Protein AF-0000000073274355 (afdb_homodimer)

Foldseek 3Di:
DDPPPPDCPPVVPVCVVVVVVPPPDPPDPLVCFFAVVKFKWKWKKKKWKWKWFADLPPPDPRHGHTDTAWTFIKIKMKIKMWTGARVQWKIWIWMKMWMATPDTDHQQPPPLQAAAPAQAPLRHPSPYGHIDMAIQGTWMKTDDVQKIKIFAWDADDFQWFFGFDDDPHTKTFHWMKMKGWDDPDLQWIKIKMKIKTAWIGGPRHHDIDGAAFQVSPHGFRIKMKIKMKIGRVQQWIKIWMWMAGHQWKIKIKIKIWGWDDDDPWIKIKMKMKIKMATPDDDQDSRRFADPIWIKIKIKIWTDDVFKTKIKMKMFTAGEGLNQWDFSDRHDDPRGGHTDDPDDDPQQAPQTGHGKMKMKIKMKGQCVVVVQHQKIKMKMKMKMWQGAAYNPPVFDRVDIKIKMKIKIKIKGADCDDQQGRKIKMKMWMWIAGPDSAAQCDRRNNRGHHTMTMIMIMIMGMGIDD/DPPPPPDPPPVVPVCVVVVVVPPPDPPDPLVCFFAVVKFKWKWKKKKWKWKWFADLPPPDPRHGHTDTAWTFIKIKMKIKIWTGARVQWKIWIWMKMWMATPDTDHQQPPPLQAAGPAQAPLRHPSPYGHIDMAIQGTWMKTDDVQKIKIFAWDADDFQWFFGFDDDPHTKTFHWMKMKGWDDPDLQWIKIKMKIKTAWIGGPRHHDIDGAAFQVSPHGFRIKMKIKMKIGRVQQWIKIWMWMAGHQWKIKIKIKIWGWDDDDPWTKIKMKMKIKMATPDDDQDSRRFADPIWIKIKIKIWTDDDFKTKIKMKMFTAGEGLNQWDFSDRHDDDRGGHTDDPDDQPQQAPQTGHGKMKMKIKMKGQCVVVVQHQKIKMKMKMKMWQGAAYNPPVFDRPDIKIKMKIKIKIKGADCDDQQGRKMKMKMWMWIAGPDSAAQCDRRNNRGHHTMTMIMIMIMTMGIDD

InterPro domains:
  IPR005318 Outer membrane porin, bacterial [PF03573] (32-428)
  IPR005318 Outer membrane porin, bacterial [PTHR34596] (4-464)
  IPR023614 Porin domain superfamily [G3DSA:2.40.160.10] (5-464)
  IPR058075 Chitoporin [NF047822] (11-464)

Organism: Proteus mirabilis (strain HI4320) (NCBI:txid529507)

Sequence (928 aa):
MVMQHAKPGRVALAVMGALLVTALPAKMSYAEGFIDDSTLTGGIYYWQRDRDRKELTPNSPDYGKYKANLHHSTFNANLDFSSGYLGDFFGIDLAAFGAVELNNSGPAAPNEIGFSDAKSRWDEKWTGDRSGVSIYKAAAKFKLGHFWAQGGYIQPKGQTLLRPHWSFLPGTYRGAEAGAVFDFDKNGELSFSYMWTDEYKAPWYRNMYNFRKADLETNISYLHSFGAKYDFKNSLVLEAAFGQADGYIDQYFGKVSYDFPIANNTLKTSYQFYGAKDKVTGGGINDVYDGLAWLQAFTLGYTYNVFDFKVEGTWVKAEGNQGYFLQRMTPGWATSNGRLDIWWDGRSDFNANGEKALYAGVMYDLKNWDLPGWAIGTSYVYAWDAKPSSNPIYDQSKRIRESAWNADIMYTVQEGRAKGTLFKLHYTRYDNHSDIPSYEGGFGNIFQDEKDVKFNVIMPFTIFMVMQHAKPGRVALAVMGALLVTALPAKMSYAEGFIDDSTLTGGIYYWQRDRDRKELTPNSPDYGKYKANLHHSTFNANLDFSSGYLGDFFGIDLAAFGAVELNNSGPAAPNEIGFSDAKSRWDEKWTGDRSGVSIYKAAAKFKLGHFWAQGGYIQPKGQTLLRPHWSFLPGTYRGAEAGAVFDFDKNGELSFSYMWTDEYKAPWYRNMYNFRKADLETNISYLHSFGAKYDFKNSLVLEAAFGQADGYIDQYFGKVSYDFPIANNTLKTSYQFYGAKDKVTGGGINDVYDGLAWLQAFTLGYTYNVFDFKVEGTWVKAEGNQGYFLQRMTPGWATSNGRLDIWWDGRSDFNANGEKALYAGVMYDLKNWDLPGWAIGTSYVYAWDAKPSSNPIYDQSKRIRESAWNADIMYTVQEGRAKGTLFKLHYTRYDNHSDIPSYEGGFGNIFQDEKDVKFNVIMPFTIF

Secondary structure (DSSP, 8-state):
-------GGGHHHHHHHHHHHHTS-TT-TTHHHHHHT-EEEEEEEEEEEEEEEE---TT-TTTTSEEEEEEEEEEEEEEEEE---BTTTEEEEEEEEEEEEEEEESS----SSSEESSSSGGG-----EE-EEEEEEEEEEEEETTEEEEEEEE---SSSSB---BSSSB-EEEEEEEEEEEE-GGG-EEEEEEEEEEEEE-TT-SS-B-EE-TTS-SEE--EEEEEEEEE-SSSEEEEEEEEEETTSEEEEEEEEEEEEEETTEEEEEEEEEEEEEE---SSSTT---SS-EEEEEEEEEEEETTEEEEEEEEEEE--SSS-B--SSSS-STTS--B-------SSS---BBT-EEEEEEEEEEGGGGT-TTEEEEEEEEEEEEEB--S-TTS-TT--EEEEEEEEEEEEE--SSTTTT-EEEEEEEEEE--S-PPTT-TT-TT----EEEEEEEEEEEEE--/-------GGGHHHHHHHHHHHHTS-TT-TTHHHHHHT-EEEEEEEEEEEEEEEE---TT-TTTTSEEEEEEEEEEEEEEEEE---BTTTEEEEEEEEEEEEEEEESS----SSSEESSSSGGG-----EE-EEEEEEEEEEEEETTEEEEEEEE---SSSSB---BSSSB-EEEEEEEEEEEE-GGG-EEEEEEEEEEEEE-TT-SS-EEEE-TTS-SEE--EEEEEEEEE-SSSEEEEEEEEEETTSEEEEEEEEEEEEEETTEEEEEEEEEEEEEE---SSSTT---SS-EEEEEEEEEEEETTEEEEEEEEEEE--SSS-B--SSSS-STTS--B-------SSS---BBT-EEEEEEEEEEGGGGT-TTEEEEEEEEEEEEEB--S-TTS-TT--EEEEEEEEEEEEE--SSTTTT-EEEEEEEEEE--S-PPTT-TT-TT----EEEEEEEEEEEEE--

Radius of gyration: 32.31 Å; Cα contacts (8 Å, |Δi|>4): 2738; chains: 2; bounding box: 66×89×89 Å

Structure (mmCIF, N/CA/C/O backbone):
data_AF-0000000073274355-model_v1
#
loop_
_entity.id
_entity.type
_entity.pdbx_description
1 polymer 'Exported protein'
#
loop_
_atom_site.group_PDB
_atom_site.id
_atom_site.type_symbol
_atom_site.label_atom_id
_atom_site.label_alt_id
_atom_site.label_comp_id
_atom_site.label_asym_id
_atom_site.label_entity_id
_atom_site.label_seq_id
_atom_site.pdbx_PDB_ins_code
_atom_site.Cartn_x
_atom_site.Cartn_y
_atom_site.Cartn_z
_atom_site.occupancy
_atom_site.B_iso_or_equiv
_atom_site.auth_seq_id
_atom_site.auth_comp_id
_atom_site.auth_asym_id
_atom_site.auth_atom_id
_atom_site.pdbx_PDB_model_num
ATOM 1 N N . MET A 1 1 ? 2.23 25.391 -35.656 1 20.31 1 MET A N 1
ATOM 2 C CA . MET A 1 1 ? 0.873 24.953 -35.969 1 20.31 1 MET A CA 1
ATOM 3 C C . MET A 1 1 ? 0.683 23.469 -35.625 1 20.31 1 MET A C 1
ATOM 5 O O . MET A 1 1 ? 1.024 22.594 -36.438 1 20.31 1 MET A O 1
ATOM 9 N N . VAL A 1 2 ? 0.948 23.047 -34.438 1 23.66 2 VAL A N 1
ATOM 10 C CA . VAL A 1 2 ? 1.473 21.766 -33.969 1 23.66 2 VAL A CA 1
ATOM 11 C C . VAL A 1 2 ? 0.343 20.75 -33.875 1 23.66 2 VAL A C 1
ATOM 13 O O . VAL A 1 2 ? -0.639 20.953 -33.156 1 23.66 2 VAL A O 1
ATOM 16 N N . MET A 1 3 ? 0.069 20.062 -35 1 24.56 3 MET A N 1
ATOM 17 C CA . MET A 1 3 ? -1.026 19.125 -35.219 1 24.56 3 MET A CA 1
ATOM 18 C C . MET A 1 3 ? -1.032 18.031 -34.156 1 24.56 3 MET A C 1
ATOM 20 O O . MET A 1 3 ? -0.057 17.297 -34.031 1 24.56 3 MET A O 1
ATOM 24 N N . GLN A 1 4 ? -1.611 18.375 -32.969 1 24.7 4 GLN A N 1
ATOM 25 C CA . GLN A 1 4 ? -1.713 17.578 -31.766 1 24.7 4 GLN A CA 1
ATOM 26 C C . GLN A 1 4 ? -2.494 16.297 -32 1 24.7 4 GLN A C 1
ATOM 28 O O . GLN A 1 4 ? -3.668 16.328 -32.375 1 24.7 4 GLN A O 1
ATOM 33 N N . HIS A 1 5 ? -1.761 15.281 -32.5 1 25.98 5 HIS A N 1
ATOM 34 C CA . HIS A 1 5 ? -2.311 13.984 -32.906 1 25.98 5 HIS A CA 1
ATOM 35 C C . HIS A 1 5 ? -3.055 13.328 -31.734 1 25.98 5 HIS A C 1
ATOM 37 O O . HIS A 1 5 ? -2.502 13.188 -30.641 1 25.98 5 HIS A O 1
ATOM 43 N N . ALA A 1 6 ? -4.355 13.586 -31.672 1 28.5 6 ALA A N 1
ATOM 44 C CA . ALA A 1 6 ? -5.355 12.977 -30.812 1 28.5 6 ALA A CA 1
ATOM 45 C C . ALA A 1 6 ? -5.176 11.461 -30.75 1 28.5 6 ALA A C 1
ATOM 47 O O . ALA A 1 6 ? -5.219 10.781 -31.781 1 28.5 6 ALA A O 1
ATOM 48 N N . LYS A 1 7 ? -4.559 11.039 -29.578 1 30.45 7 LYS A N 1
ATOM 49 C CA . LYS A 1 7 ? -4.125 9.648 -29.438 1 30.45 7 LYS A CA 1
ATOM 50 C C . LYS A 1 7 ? -5.312 8.695 -29.453 1 30.45 7 LYS A C 1
ATOM 52 O O . LYS A 1 7 ? -6.289 8.891 -28.734 1 30.45 7 LYS A O 1
ATOM 57 N N . PRO A 1 8 ? -5.586 7.73 -30.391 1 31.3 8 PRO A N 1
ATOM 58 C CA . PRO A 1 8 ? -6.668 6.805 -30.734 1 31.3 8 PRO A CA 1
ATOM 59 C C . PRO A 1 8 ? -7.016 5.855 -29.594 1 31.3 8 PRO A C 1
ATOM 61 O O . PRO A 1 8 ? -7.836 4.949 -29.766 1 31.3 8 PRO A O 1
ATOM 64 N N . GLY A 1 9 ? -6.504 6.055 -28.391 1 26.81 9 GLY A N 1
ATOM 65 C CA . GLY A 1 9 ? -6.566 4.902 -27.5 1 26.81 9 GLY A CA 1
ATOM 66 C C . GLY A 1 9 ? -7.941 4.688 -26.891 1 26.81 9 GLY A C 1
ATOM 67 O O . GLY A 1 9 ? -8.195 3.65 -26.281 1 26.81 9 GLY A O 1
ATOM 68 N N . ARG A 1 10 ? -8.781 5.645 -26.578 1 34.16 10 ARG A N 1
ATOM 69 C CA . ARG A 1 10 ? -10.039 5.469 -25.859 1 34.16 10 ARG A CA 1
ATOM 70 C C . ARG A 1 10 ? -11.055 4.723 -26.719 1 34.16 10 ARG A C 1
ATOM 72 O O . ARG A 1 10 ? -12.016 4.148 -26.188 1 34.16 10 ARG A O 1
ATOM 79 N N . VAL A 1 11 ? -11.039 4.969 -28.016 1 31.19 11 VAL A N 1
ATOM 80 C CA . VAL A 1 11 ? -12.062 4.477 -28.938 1 31.19 11 VAL A CA 1
ATOM 81 C C . VAL A 1 11 ? -11.93 2.963 -29.0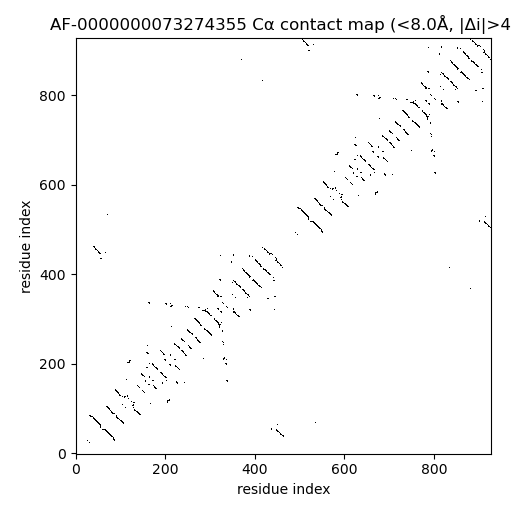94 1 31.19 11 VAL A C 1
ATOM 83 O O . VAL A 1 11 ? -12.875 2.293 -29.516 1 31.19 11 VAL A O 1
ATOM 86 N N . ALA A 1 12 ? -10.812 2.412 -28.688 1 30.81 12 ALA A N 1
ATOM 87 C CA . ALA A 1 12 ? -10.617 1.012 -29.062 1 30.81 12 ALA A CA 1
ATOM 88 C C . ALA A 1 12 ? -11.398 0.089 -28.125 1 30.81 12 ALA A C 1
ATOM 90 O O . ALA A 1 12 ? -11.867 -0.975 -28.547 1 30.81 12 ALA A O 1
ATOM 91 N N . LEU A 1 13 ? -11.594 0.541 -26.828 1 32.38 13 LEU A N 1
ATOM 92 C CA . LEU A 1 13 ? -12.203 -0.41 -25.922 1 32.38 13 LEU A CA 1
ATOM 93 C C . LEU A 1 13 ? -13.695 -0.562 -26.203 1 32.38 13 LEU A C 1
ATOM 95 O O . LEU A 1 13 ? -14.234 -1.667 -26.125 1 32.38 13 LEU A O 1
ATOM 99 N N . ALA A 1 14 ? -14.477 0.504 -26.391 1 35.72 14 ALA A N 1
ATOM 100 C CA . ALA A 1 14 ? -15.891 0.441 -26.75 1 35.72 14 ALA A CA 1
ATOM 101 C C . ALA A 1 14 ? -16.078 -0.24 -28.094 1 35.72 14 ALA A C 1
ATOM 103 O O . ALA A 1 14 ? -17.141 -0.807 -28.375 1 35.72 14 ALA A O 1
ATOM 104 N N . VAL A 1 15 ? -15.07 -0.179 -28.969 1 34.38 15 VAL A N 1
ATOM 105 C CA . VAL A 1 15 ? -15.156 -0.69 -30.328 1 34.38 15 VAL A CA 1
ATOM 106 C C . VAL A 1 15 ? -15.039 -2.213 -30.312 1 34.38 15 VAL A C 1
ATOM 108 O O . VAL A 1 15 ? -15.664 -2.895 -31.125 1 34.38 15 VAL A O 1
ATOM 111 N N . MET A 1 16 ? -14.258 -2.779 -29.375 1 33.72 16 MET A N 1
ATOM 112 C CA . MET A 1 16 ? -14.133 -4.227 -29.5 1 33.72 16 MET A CA 1
ATOM 113 C C . MET A 1 16 ? -15.445 -4.918 -29.125 1 33.72 16 MET A C 1
ATOM 115 O O . MET A 1 16 ? -15.797 -5.938 -29.734 1 33.72 16 MET A O 1
ATOM 119 N N . GLY A 1 17 ? -16.172 -4.523 -28.141 1 35.41 17 GLY A N 1
ATOM 120 C CA . GLY A 1 17 ? -17.484 -5.105 -27.875 1 35.41 17 GLY A CA 1
ATOM 121 C C . GLY A 1 17 ? -18.469 -4.895 -29.016 1 35.41 17 GLY A C 1
ATOM 122 O O . GLY A 1 17 ? -19.219 -5.805 -29.375 1 35.41 17 GLY A O 1
ATOM 123 N N . ALA A 1 18 ? -18.547 -3.658 -29.438 1 39.53 18 ALA A N 1
ATOM 124 C CA . ALA A 1 18 ? -19.484 -3.332 -30.516 1 39.53 18 ALA A CA 1
ATOM 125 C C . ALA A 1 18 ? -19.062 -4.008 -31.812 1 39.53 18 ALA A C 1
ATOM 127 O O . ALA A 1 18 ? -19.922 -4.32 -32.656 1 39.53 18 ALA A O 1
ATOM 128 N N . LEU A 1 19 ? -17.781 -4.168 -31.984 1 35.56 19 LEU A N 1
ATOM 129 C CA . LEU A 1 19 ? -17.375 -4.738 -33.25 1 35.56 19 LEU A CA 1
ATOM 130 C C . LEU A 1 19 ? -17.797 -6.203 -33.375 1 35.56 19 LEU A C 1
ATOM 132 O O . LEU A 1 19 ? -18.172 -6.676 -34.438 1 35.56 19 LEU A O 1
ATOM 136 N N . LEU A 1 20 ? -17.5 -6.914 -32.219 1 38.25 20 LEU A N 1
ATOM 137 C CA . LEU A 1 20 ? -17.828 -8.328 -32.406 1 38.25 20 LEU A CA 1
ATOM 138 C C . LEU A 1 20 ? -19.328 -8.531 -32.531 1 38.25 20 LEU A C 1
ATOM 140 O O . LEU A 1 20 ? -19.781 -9.477 -33.219 1 38.25 20 LEU A O 1
ATOM 144 N N . VAL A 1 21 ? -20.125 -7.707 -31.828 1 39.5 21 VAL A N 1
ATOM 145 C CA . VAL A 1 21 ? -21.547 -7.961 -31.938 1 39.5 21 VAL A CA 1
ATOM 146 C C . VAL A 1 21 ? -22.031 -7.613 -33.344 1 39.5 21 VAL A C 1
ATOM 148 O O . VAL A 1 21 ? -22.938 -8.258 -33.875 1 39.5 21 VAL A O 1
ATOM 151 N N . THR A 1 22 ? -21.562 -6.52 -33.844 1 37.38 22 THR A N 1
ATOM 152 C CA . THR A 1 22 ? -22.25 -6.098 -35.062 1 37.38 22 THR A CA 1
ATOM 153 C C . THR A 1 22 ? -21.844 -6.973 -36.25 1 37.38 22 THR A C 1
ATOM 155 O O . THR A 1 22 ? -22.422 -6.875 -37.312 1 37.38 22 THR A O 1
ATOM 158 N N . ALA A 1 23 ? -20.625 -7.5 -36.219 1 36.88 23 ALA A N 1
ATOM 159 C CA . ALA A 1 23 ? -20.266 -8.141 -37.5 1 36.88 23 ALA A CA 1
ATOM 160 C C . ALA A 1 23 ? -21.016 -9.461 -37.656 1 36.88 23 ALA A C 1
ATOM 162 O O . ALA A 1 23 ? -20.812 -10.172 -38.656 1 36.88 23 ALA A O 1
ATOM 163 N N . LEU A 1 24 ? -21.469 -10.078 -36.531 1 38.12 24 LEU A N 1
ATOM 164 C CA . LEU A 1 24 ? -22.094 -11.344 -36.906 1 38.12 24 LEU A CA 1
ATOM 165 C C . LEU A 1 24 ? -23.438 -11.109 -37.594 1 38.12 24 LEU A C 1
ATOM 167 O O . LEU A 1 24 ? -24.234 -10.281 -37.125 1 38.12 24 LEU A O 1
ATOM 171 N N . PRO A 1 25 ? -23.688 -11.5 -38.844 1 39.41 25 PRO A N 1
ATOM 172 C CA . PRO A 1 25 ? -25.016 -11.406 -39.469 1 39.41 25 PRO A CA 1
ATOM 173 C C . PRO A 1 25 ? -26.125 -11.977 -38.594 1 39.41 25 PRO A C 1
ATOM 175 O O . PRO A 1 25 ? -25.922 -12.977 -37.906 1 39.41 25 PRO A O 1
ATOM 178 N N . ALA A 1 26 ? -27.141 -11.266 -38.188 1 37.06 26 ALA A N 1
ATOM 179 C CA . ALA A 1 26 ? -28.359 -11.523 -37.438 1 37.06 26 ALA A CA 1
ATOM 180 C C . ALA A 1 26 ? -29 -12.844 -37.875 1 37.06 26 ALA A C 1
ATOM 182 O O . ALA A 1 26 ? -29.922 -13.344 -37.219 1 37.06 26 ALA A O 1
ATOM 183 N N . LYS A 1 27 ? -29.109 -13.117 -39.094 1 38.44 27 LYS A N 1
ATOM 184 C CA . LYS A 1 27 ? -30.156 -14.055 -39.5 1 38.44 27 LYS A CA 1
ATOM 185 C C . LYS A 1 27 ? -29.828 -15.477 -39.094 1 38.44 27 LYS A C 1
ATOM 187 O O . LYS A 1 27 ? -30.438 -16.438 -39.562 1 38.44 27 LYS A O 1
ATOM 192 N N . MET A 1 28 ? -28.641 -15.766 -38.656 1 39.41 28 MET A N 1
ATOM 193 C CA . MET A 1 28 ? -28.547 -17.203 -38.469 1 39.41 28 MET A CA 1
ATOM 194 C C . MET A 1 28 ? -29.203 -17.641 -37.156 1 39.41 28 MET A C 1
ATOM 196 O O . MET A 1 28 ? -28.922 -17.094 -36.094 1 39.41 28 MET A O 1
ATOM 200 N N . SER A 1 29 ? -30.359 -18.297 -37.062 1 45.47 29 SER A N 1
ATOM 201 C CA . SER A 1 29 ? -31.047 -19.031 -36 1 45.47 29 SER A CA 1
ATOM 202 C C . SER A 1 29 ? -30.047 -19.578 -34.969 1 45.47 29 SER A C 1
ATOM 204 O O . SER A 1 29 ? -30.391 -19.75 -33.812 1 45.47 29 SER A O 1
ATOM 206 N N . TYR A 1 30 ? -28.953 -20 -35.375 1 48.12 30 TYR A N 1
ATOM 207 C CA . TYR A 1 30 ? -27.984 -20.672 -34.5 1 48.12 30 TYR A CA 1
ATOM 208 C C . TYR A 1 30 ? -27.328 -19.703 -33.531 1 48.12 30 TYR A C 1
ATOM 210 O O . TYR A 1 30 ? -26.562 -20.109 -32.656 1 48.12 30 TYR A O 1
ATOM 218 N N . ALA A 1 31 ? -27.609 -18.422 -33.656 1 58.88 31 ALA A N 1
ATOM 219 C CA . ALA A 1 31 ? -27.016 -17.359 -32.875 1 58.88 31 ALA A CA 1
ATOM 220 C C . ALA A 1 31 ? -27.562 -17.344 -31.453 1 58.88 31 ALA A C 1
ATOM 222 O O . ALA A 1 31 ? -26.969 -16.75 -30.547 1 58.88 31 ALA A O 1
ATOM 223 N N . GLU A 1 32 ? -28.688 -18.078 -31.219 1 61.94 32 GLU A N 1
ATOM 224 C CA . GLU A 1 32 ? -29.359 -17.953 -29.922 1 61.94 32 GLU A CA 1
ATOM 225 C C . GLU A 1 32 ? -28.484 -18.5 -28.797 1 61.94 32 GLU A C 1
ATOM 227 O O . GLU A 1 32 ? -28.375 -17.891 -27.734 1 61.94 32 GLU A O 1
ATOM 232 N N . GLY A 1 33 ? -27.656 -19.438 -28.969 1 78.44 33 GLY A N 1
ATOM 233 C CA . GLY A 1 33 ? -26.844 -20 -27.906 1 78.44 33 GLY A CA 1
ATOM 234 C C . GLY A 1 33 ? -25.453 -19.391 -27.828 1 78.44 33 GLY A C 1
ATOM 235 O O . GLY A 1 33 ? -24.922 -19.188 -26.734 1 78.44 33 GLY A O 1
ATOM 236 N N . PHE A 1 34 ? -25.031 -18.844 -28.812 1 86.12 34 PHE A N 1
ATOM 237 C CA . PHE A 1 34 ? -23.672 -18.328 -28.906 1 86.12 34 PHE A CA 1
ATOM 238 C C . PHE A 1 34 ? -23.562 -16.984 -28.203 1 86.12 34 PHE A C 1
ATOM 240 O O . PHE A 1 34 ? -22.625 -16.766 -27.422 1 86.12 34 PHE A O 1
ATOM 247 N N . ILE A 1 35 ? -24.453 -16.062 -28.359 1 86.62 35 ILE A N 1
ATOM 248 C CA . ILE A 1 35 ? -24.406 -14.742 -27.75 1 86.62 35 ILE A CA 1
ATOM 249 C C . ILE A 1 35 ? -25.219 -14.742 -26.453 1 86.62 35 ILE A C 1
ATOM 251 O O . ILE A 1 35 ? -24.781 -14.195 -25.438 1 86.62 35 ILE A O 1
ATOM 255 N N . ASP A 1 36 ? -26.328 -15.438 -26.438 1 88.56 36 ASP A N 1
ATOM 256 C CA . ASP A 1 36 ? -27.234 -15.406 -25.297 1 88.56 36 ASP A CA 1
ATOM 257 C C . ASP A 1 36 ? -26.578 -16.031 -24.062 1 88.56 36 ASP A C 1
ATOM 259 O O . ASP A 1 36 ? -26.875 -15.633 -22.938 1 88.56 36 ASP A O 1
ATOM 263 N N . ASP A 1 37 ? -25.734 -16.969 -24.297 1 92.38 37 ASP A N 1
ATOM 264 C CA . ASP A 1 37 ? -25.094 -17.656 -23.188 1 92.38 37 ASP A CA 1
ATOM 265 C C . ASP A 1 37 ? -23.703 -17.109 -22.922 1 92.38 37 ASP A C 1
ATOM 267 O O . ASP A 1 37 ? -22.922 -17.688 -22.156 1 92.38 37 ASP A O 1
ATOM 271 N N . SER A 1 38 ? -23.375 -16.031 -23.516 1 93.94 38 SER A N 1
ATOM 272 C CA . SER A 1 38 ? -22.047 -15.43 -23.359 1 93.94 38 SER A CA 1
ATOM 273 C C . SER A 1 38 ? -21.922 -14.734 -22.016 1 93.94 38 SER A C 1
ATOM 275 O O . SER A 1 38 ? -22.922 -14.414 -21.375 1 93.94 38 SER A O 1
ATOM 277 N N . THR A 1 39 ? -20.703 -14.648 -21.531 1 95.94 39 THR A N 1
ATOM 278 C CA . THR A 1 39 ? -20.406 -13.93 -20.297 1 95.94 39 THR A CA 1
ATOM 279 C C . THR A 1 39 ? -19.266 -12.938 -20.516 1 95.94 39 THR A C 1
ATOM 281 O O . THR A 1 39 ? -18.359 -13.195 -21.297 1 95.94 39 THR A O 1
ATOM 284 N N . LEU A 1 40 ? -19.391 -11.773 -19.953 1 96.44 40 LEU A N 1
ATOM 285 C CA . LEU A 1 40 ? -18.328 -10.766 -19.875 1 96.44 40 LEU A CA 1
ATOM 286 C C . LEU A 1 40 ? -18.016 -10.414 -18.422 1 96.44 40 LEU A C 1
ATOM 288 O O . LEU A 1 40 ? -18.859 -9.852 -17.719 1 96.44 40 LEU A O 1
ATOM 292 N N . THR A 1 41 ? -16.875 -10.812 -18 1 96.62 41 THR A N 1
ATOM 293 C CA . THR A 1 41 ? -16.422 -10.562 -16.641 1 96.62 41 THR A CA 1
ATOM 294 C C . THR A 1 41 ? -15.133 -9.75 -16.641 1 96.62 41 THR A C 1
ATOM 296 O O . THR A 1 41 ? -14.508 -9.57 -17.688 1 96.62 41 THR A O 1
ATOM 299 N N . GLY A 1 42 ? -14.805 -9.211 -15.492 1 96.81 42 GLY A N 1
ATOM 300 C CA . GLY A 1 42 ? -13.555 -8.477 -15.344 1 96.81 42 GLY A CA 1
ATOM 301 C C . GLY A 1 42 ? -13.164 -8.266 -13.898 1 96.81 42 GLY A C 1
ATOM 302 O O . GLY A 1 42 ? -13.773 -8.836 -12.992 1 96.81 42 GLY A O 1
ATOM 303 N N . GLY A 1 43 ? -12.07 -7.59 -13.812 1 97.12 43 GLY A N 1
ATOM 304 C CA . GLY A 1 43 ? -11.57 -7.242 -12.492 1 97.12 43 GLY A CA 1
ATOM 305 C C . GLY A 1 43 ? -10.711 -5.992 -12.484 1 97.12 43 GLY A C 1
ATOM 306 O O . GLY A 1 43 ? -10.148 -5.617 -13.516 1 97.12 43 GLY A O 1
ATOM 307 N N . ILE A 1 44 ? -10.734 -5.305 -11.383 1 97.75 44 ILE A N 1
ATOM 308 C CA . ILE A 1 44 ? -9.812 -4.215 -11.078 1 97.75 44 ILE A CA 1
ATOM 309 C C . ILE A 1 44 ? -8.867 -4.629 -9.953 1 97.75 44 ILE A C 1
ATOM 311 O O . ILE A 1 44 ? -9.297 -5.223 -8.961 1 97.75 44 ILE A O 1
ATOM 315 N N . TYR A 1 45 ? -7.602 -4.312 -10.227 1 98.06 45 TYR A N 1
ATOM 316 C CA . TYR A 1 45 ? -6.578 -4.754 -9.289 1 98.06 45 TYR A CA 1
ATOM 317 C C . TYR A 1 45 ? -5.637 -3.611 -8.93 1 98.06 45 TYR A C 1
ATOM 319 O O . TYR A 1 45 ? -5.371 -2.734 -9.758 1 98.06 45 TYR A O 1
ATOM 327 N N . TYR A 1 46 ? -5.16 -3.633 -7.758 1 98.06 46 TYR A N 1
ATOM 328 C CA . TYR A 1 46 ? -4.121 -2.717 -7.301 1 98.06 46 TYR A CA 1
ATOM 329 C C . TYR A 1 46 ? -3.051 -3.457 -6.508 1 98.06 46 TYR A C 1
ATOM 331 O O . TYR A 1 46 ? -3.365 -4.309 -5.672 1 98.06 46 TYR A O 1
ATOM 339 N N . TRP A 1 47 ? -1.824 -3.184 -6.812 1 97.44 47 TRP A N 1
ATOM 340 C CA . TRP A 1 47 ? -0.684 -3.777 -6.125 1 97.44 47 TRP A CA 1
ATOM 341 C C . TRP A 1 47 ? 0.323 -2.707 -5.715 1 97.44 47 TRP A C 1
ATOM 343 O O . TRP A 1 47 ? 0.856 -1.99 -6.566 1 97.44 47 TRP A O 1
ATOM 353 N N . GLN A 1 48 ? 0.587 -2.592 -4.441 1 96.5 48 GLN A N 1
ATOM 354 C CA . GLN A 1 48 ? 1.681 -1.778 -3.922 1 96.5 48 GLN A CA 1
ATOM 355 C C . GLN A 1 48 ? 2.656 -2.625 -3.109 1 96.5 48 GLN A C 1
ATOM 357 O O . GLN A 1 48 ? 2.252 -3.332 -2.186 1 96.5 48 GLN A O 1
ATOM 362 N N . ARG A 1 49 ? 3.912 -2.557 -3.473 1 95.06 49 ARG A N 1
ATOM 363 C CA . ARG A 1 49 ? 4.902 -3.43 -2.852 1 95.06 49 ARG A CA 1
ATOM 364 C C . ARG A 1 49 ? 6.145 -2.643 -2.438 1 95.06 49 ARG A C 1
ATOM 366 O O . ARG A 1 49 ? 6.598 -1.762 -3.17 1 95.06 49 ARG A O 1
ATOM 373 N N . ASP A 1 50 ? 6.652 -2.938 -1.241 1 92.75 50 ASP A N 1
ATOM 374 C CA . ASP A 1 50 ? 7.938 -2.477 -0.729 1 92.75 50 ASP A CA 1
ATOM 375 C C . ASP A 1 50 ? 8.82 -3.654 -0.32 1 92.75 50 ASP A C 1
ATOM 377 O O . ASP A 1 50 ? 8.625 -4.242 0.747 1 92.75 50 ASP A O 1
ATOM 381 N N . ARG A 1 51 ? 9.734 -3.896 -1.15 1 94.62 51 ARG A N 1
ATOM 382 C CA . ARG A 1 51 ? 10.664 -4.98 -0.846 1 94.62 51 ARG A CA 1
ATOM 383 C C . ARG A 1 51 ? 12.086 -4.445 -0.658 1 94.62 51 ARG A C 1
ATOM 385 O O . ARG A 1 51 ? 12.641 -3.822 -1.562 1 94.62 51 ARG A O 1
ATOM 392 N N . ASP A 1 52 ? 12.648 -4.738 0.465 1 92.88 52 ASP A N 1
ATOM 393 C CA . ASP A 1 52 ? 14.047 -4.438 0.761 1 92.88 52 ASP A CA 1
ATOM 394 C C . ASP A 1 52 ? 14.867 -5.715 0.881 1 92.88 52 ASP A C 1
ATOM 396 O O . ASP A 1 52 ? 14.375 -6.738 1.359 1 92.88 52 ASP A O 1
ATOM 400 N N . ARG A 1 53 ? 16.047 -5.66 0.43 1 95 53 ARG A N 1
ATOM 401 C CA . ARG A 1 53 ? 16.953 -6.797 0.518 1 95 53 ARG A CA 1
ATOM 402 C C . ARG A 1 53 ? 18.266 -6.391 1.16 1 95 53 ARG A C 1
ATOM 404 O O . ARG A 1 53 ? 18.797 -5.316 0.874 1 95 53 ARG A O 1
ATOM 411 N N . LYS A 1 54 ? 18.734 -7.258 2.012 1 94.94 54 LYS A N 1
ATOM 412 C CA . LYS A 1 54 ? 20 -7 2.682 1 94.94 54 LYS A CA 1
ATOM 413 C C . LYS A 1 54 ? 21.172 -7.133 1.711 1 94.94 54 LYS A C 1
ATOM 415 O O . LYS A 1 54 ? 21.234 -8.078 0.923 1 94.94 54 LYS A O 1
ATOM 420 N N . GLU A 1 55 ? 22.109 -6.145 1.798 1 94.31 55 GLU A N 1
ATOM 421 C CA . GLU A 1 55 ? 23.312 -6.148 0.968 1 94.31 55 GLU A CA 1
ATOM 422 C C . GLU A 1 55 ? 24.469 -6.832 1.683 1 94.31 55 GLU A C 1
ATOM 424 O O . GLU A 1 55 ? 24.953 -6.34 2.705 1 94.31 55 GLU A O 1
ATOM 429 N N . LEU A 1 56 ? 24.891 -7.961 1.072 1 96.38 56 LEU A N 1
ATOM 430 C CA . LEU A 1 56 ? 26.016 -8.641 1.712 1 96.38 56 LEU A CA 1
ATOM 431 C C . LEU A 1 56 ? 27.125 -8.906 0.71 1 96.38 56 LEU A C 1
ATOM 433 O O . LEU A 1 56 ? 27.938 -9.82 0.899 1 96.38 56 LEU A O 1
ATOM 437 N N . THR A 1 57 ? 27.062 -8.203 -0.358 1 95.56 57 THR A N 1
ATOM 438 C CA . THR A 1 57 ? 28.234 -8.234 -1.236 1 95.56 57 THR A CA 1
ATOM 439 C C . THR A 1 57 ? 29.453 -7.656 -0.532 1 95.56 57 THR A C 1
ATOM 441 O O . THR A 1 57 ? 29.422 -6.527 -0.041 1 95.56 57 THR A O 1
ATOM 444 N N . PRO A 1 58 ? 30.516 -8.367 -0.648 1 94.69 58 PRO A N 1
ATOM 445 C CA . PRO A 1 58 ? 31.703 -7.875 0.045 1 94.69 58 PRO A CA 1
ATOM 446 C C . PRO A 1 58 ? 32.188 -6.516 -0.478 1 94.69 58 PRO A C 1
ATOM 448 O O . PRO A 1 58 ? 32.125 -6.266 -1.684 1 94.69 58 PRO A O 1
ATOM 451 N N . ASN A 1 59 ? 32.594 -5.527 0.32 1 93.56 59 ASN A N 1
ATOM 452 C CA . ASN A 1 59 ? 33.188 -4.223 0.035 1 93.56 59 ASN A CA 1
ATOM 453 C C . ASN A 1 59 ? 32.125 -3.221 -0.417 1 93.56 59 ASN A C 1
ATOM 455 O O . ASN A 1 59 ? 32.469 -2.088 -0.777 1 93.56 59 ASN A O 1
ATOM 459 N N . SER A 1 60 ? 30.906 -3.678 -0.457 1 93.81 60 SER A N 1
ATOM 460 C CA . SER A 1 60 ? 29.859 -2.701 -0.714 1 93.81 60 SER A CA 1
ATOM 461 C C . SER A 1 60 ? 29.781 -1.664 0.4 1 93.81 60 SER A C 1
ATOM 463 O O . SER A 1 60 ? 29.891 -2.004 1.58 1 93.81 60 SER A O 1
ATOM 465 N N . PRO A 1 61 ? 29.562 -0.391 0.028 1 91.31 61 PRO A N 1
ATOM 466 C CA . PRO A 1 61 ? 29.375 0.616 1.076 1 91.31 61 PRO A CA 1
ATOM 467 C C . PRO A 1 61 ? 28.109 0.389 1.89 1 91.31 61 PRO A C 1
ATOM 469 O O . PRO A 1 61 ? 27.969 0.911 3 1 91.31 61 PRO A O 1
ATOM 472 N N . ASP A 1 62 ? 27.25 -0.445 1.388 1 89 62 ASP A N 1
ATOM 473 C CA . ASP A 1 62 ? 25.969 -0.695 2.055 1 89 62 ASP A CA 1
ATOM 474 C C . ASP A 1 62 ? 25.953 -2.084 2.689 1 89 62 ASP A C 1
ATOM 476 O O . ASP A 1 62 ? 24.875 -2.629 2.965 1 89 62 ASP A O 1
ATOM 480 N N . TYR A 1 63 ? 27.125 -2.645 2.9 1 94.31 63 TYR A N 1
ATOM 481 C CA . TYR A 1 63 ? 27.219 -3.986 3.463 1 94.31 63 TYR A CA 1
ATOM 482 C C . TYR A 1 63 ? 26.453 -4.082 4.781 1 94.31 63 TYR A C 1
ATOM 484 O O . TYR A 1 63 ? 26.656 -3.26 5.68 1 94.31 63 TYR A O 1
ATOM 492 N N . GLY A 1 64 ? 25.547 -5.039 4.852 1 92.75 64 GLY A N 1
ATOM 493 C CA . GLY A 1 64 ? 24.828 -5.316 6.082 1 92.75 64 GLY A CA 1
ATOM 494 C C . GLY A 1 64 ? 23.531 -4.543 6.195 1 92.75 64 GLY A C 1
ATOM 495 O O . GLY A 1 64 ? 22.719 -4.816 7.074 1 92.75 64 GLY A O 1
ATOM 496 N N . LYS A 1 65 ? 23.312 -3.654 5.297 1 88.56 65 LYS A N 1
ATOM 497 C CA . LYS A 1 65 ? 22.125 -2.818 5.367 1 88.56 65 LYS A CA 1
ATOM 498 C C . LYS A 1 65 ? 21.047 -3.312 4.402 1 88.56 65 LYS A C 1
ATOM 500 O O . LYS A 1 65 ? 21.359 -3.875 3.352 1 88.56 65 LYS A O 1
ATOM 505 N N . TYR A 1 66 ? 19.859 -3.094 4.855 1 90.94 66 TYR A N 1
ATOM 506 C CA . TYR A 1 66 ? 18.766 -3.311 3.924 1 90.94 66 TYR A CA 1
ATOM 507 C C . TYR A 1 66 ? 18.641 -2.152 2.939 1 90.94 66 TYR A C 1
ATOM 509 O O . TYR A 1 66 ? 18.688 -0.986 3.336 1 90.94 66 TYR A O 1
ATOM 517 N N . LYS A 1 67 ? 18.516 -2.568 1.612 1 88.25 67 LYS A N 1
ATOM 518 C CA . LYS A 1 67 ? 18.344 -1.588 0.543 1 88.25 67 LYS A CA 1
ATOM 519 C C . LYS A 1 67 ? 17.062 -1.853 -0.248 1 88.25 67 LYS A C 1
ATOM 521 O O . LYS A 1 67 ? 16.609 -2.996 -0.352 1 88.25 67 LYS A O 1
ATOM 526 N N . ALA A 1 68 ? 16.562 -0.718 -0.768 1 8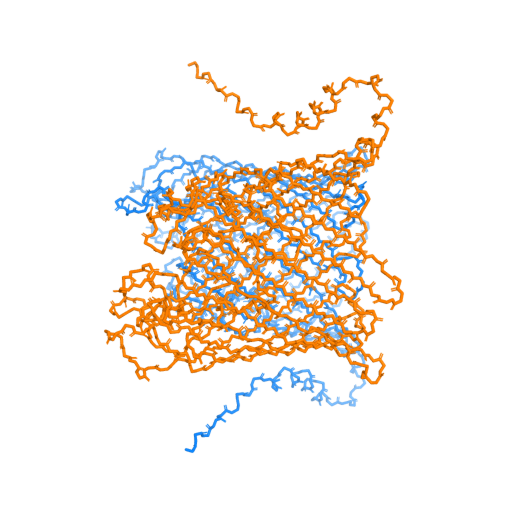7.25 68 ALA A N 1
ATOM 527 C CA . ALA A 1 68 ? 15.414 -0.876 -1.657 1 87.25 68 ALA A CA 1
ATOM 528 C C . ALA A 1 68 ? 15.727 -1.846 -2.793 1 87.25 68 ALA A C 1
ATOM 530 O O . ALA A 1 68 ? 16.734 -1.69 -3.488 1 87.25 68 ALA A O 1
ATOM 531 N N . ASN A 1 69 ? 14.852 -2.822 -2.91 1 90.94 69 ASN A N 1
ATOM 532 C CA . ASN A 1 69 ? 15.023 -3.812 -3.969 1 90.94 69 A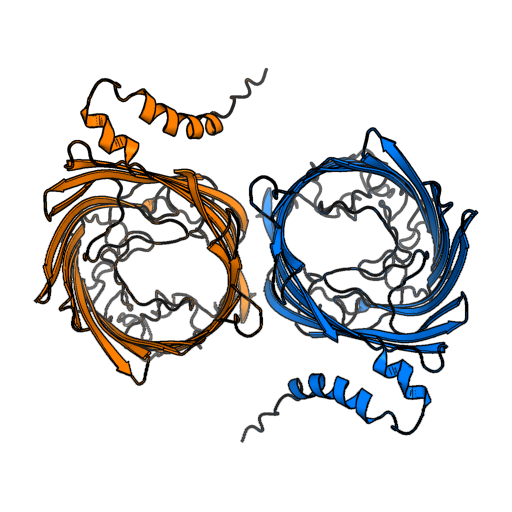SN A CA 1
ATOM 533 C C . ASN A 1 69 ? 13.93 -3.695 -5.027 1 90.94 69 ASN A C 1
ATOM 535 O O . ASN A 1 69 ? 14.227 -3.623 -6.223 1 90.94 69 ASN A O 1
ATOM 539 N N . LEU A 1 70 ? 12.711 -3.648 -4.594 1 91.75 70 LEU A N 1
ATOM 540 C CA . LEU A 1 70 ? 11.57 -3.521 -5.492 1 91.75 70 LEU A CA 1
ATOM 541 C C . LEU A 1 70 ? 10.445 -2.736 -4.828 1 91.75 70 LEU A C 1
ATOM 543 O O . LEU A 1 70 ? 9.781 -3.242 -3.92 1 91.75 70 LEU A O 1
ATOM 547 N N . HIS A 1 71 ? 10.281 -1.556 -5.312 1 90.56 71 HIS A N 1
ATOM 548 C CA . HIS A 1 71 ? 9.188 -0.7 -4.879 1 90.56 71 HIS A CA 1
ATOM 549 C C . HIS A 1 71 ? 8.312 -0.281 -6.055 1 90.56 71 HIS A C 1
ATOM 551 O O . HIS A 1 71 ? 8.812 0.285 -7.031 1 90.56 71 HIS A O 1
ATOM 557 N N . HIS A 1 72 ? 7.078 -0.597 -5.969 1 92.25 72 HIS A N 1
ATOM 558 C CA . HIS A 1 72 ? 6.215 -0.198 -7.074 1 92.25 72 HIS A CA 1
ATOM 559 C C . HIS A 1 72 ? 4.762 -0.097 -6.625 1 92.25 72 HIS A C 1
ATOM 561 O O . HIS A 1 72 ? 4.383 -0.658 -5.594 1 92.25 72 HIS A O 1
ATOM 567 N N . SER A 1 73 ? 3.977 0.667 -7.332 1 95.06 73 SER A N 1
ATOM 568 C CA . SER A 1 73 ? 2.52 0.752 -7.277 1 95.06 73 SER A CA 1
ATOM 569 C C . SER A 1 73 ? 1.909 0.657 -8.672 1 95.06 73 SER A C 1
ATOM 571 O O . SER A 1 73 ? 2.246 1.443 -9.562 1 95.06 73 SER A O 1
ATOM 573 N N . THR A 1 74 ? 0.979 -0.316 -8.828 1 96.19 74 THR A N 1
ATOM 574 C CA . THR A 1 74 ? 0.485 -0.605 -10.164 1 96.19 74 THR A CA 1
ATOM 575 C C . THR A 1 74 ? -1.007 -0.923 -10.141 1 96.19 74 THR A C 1
ATOM 577 O O . THR A 1 74 ? -1.471 -1.67 -9.273 1 96.19 74 THR A O 1
ATOM 580 N N . PHE A 1 75 ? -1.769 -0.312 -11.094 1 96.88 75 PHE A N 1
ATOM 581 C CA . PHE A 1 75 ? -3.152 -0.689 -11.352 1 96.88 75 PHE A CA 1
ATOM 582 C C . PHE A 1 75 ? -3.238 -1.677 -12.508 1 96.88 75 PHE A C 1
ATOM 584 O O . PHE A 1 75 ? -2.516 -1.543 -13.5 1 96.88 75 PHE A O 1
ATOM 591 N N . ASN A 1 76 ? -4.082 -2.674 -12.344 1 98.06 76 ASN A N 1
ATOM 592 C CA . ASN A 1 76 ? -4.438 -3.557 -13.453 1 98.06 76 ASN A CA 1
ATOM 593 C C . ASN A 1 76 ? -5.953 -3.656 -13.617 1 98.06 76 ASN A C 1
ATOM 595 O O . ASN A 1 76 ? -6.703 -3.451 -12.664 1 98.06 76 ASN A O 1
ATOM 599 N N . ALA A 1 77 ? -6.363 -3.914 -14.82 1 98.25 77 ALA A N 1
ATOM 600 C CA . ALA A 1 77 ? -7.754 -4.246 -15.109 1 98.25 77 ALA A CA 1
ATOM 601 C C . ALA A 1 77 ? -7.852 -5.211 -16.281 1 98.25 77 ALA A C 1
ATOM 603 O O . ALA A 1 77 ? -7.027 -5.176 -17.203 1 98.25 77 ALA A O 1
ATOM 604 N N . ASN A 1 78 ? -8.82 -6.039 -16.203 1 98.38 78 ASN A N 1
ATOM 605 C CA . ASN A 1 78 ? -8.992 -6.961 -17.312 1 98.38 78 ASN A CA 1
ATOM 606 C C . ASN A 1 78 ? -10.461 -7.102 -17.703 1 98.38 78 ASN A C 1
ATOM 608 O O . ASN A 1 78 ? -11.352 -6.766 -16.922 1 98.38 78 ASN A O 1
ATOM 612 N N . LEU A 1 79 ? -10.711 -7.488 -18.938 1 98.19 79 LEU A N 1
ATOM 613 C CA . LEU A 1 79 ? -11.984 -7.957 -19.484 1 98.19 79 LEU A CA 1
ATOM 614 C C . LEU A 1 79 ? -11.836 -9.352 -20.078 1 98.19 79 LEU A C 1
ATOM 616 O O . LEU A 1 79 ? -10.844 -9.656 -20.734 1 98.19 79 LEU A O 1
ATOM 620 N N . ASP A 1 80 ? -12.805 -10.156 -19.734 1 98.31 80 ASP A N 1
ATOM 621 C CA . ASP A 1 80 ? -12.797 -11.555 -20.141 1 98.31 80 ASP A CA 1
ATOM 622 C C . ASP A 1 80 ? -14.141 -11.969 -20.734 1 98.31 80 ASP A C 1
ATOM 624 O O . ASP A 1 80 ? -15.102 -12.188 -20 1 98.31 80 ASP A O 1
ATOM 628 N N . PHE A 1 81 ? -14.203 -12.062 -22.062 1 98.25 81 PHE A N 1
ATOM 629 C CA . PHE A 1 81 ? -15.414 -12.453 -22.766 1 98.25 81 PHE A CA 1
ATOM 630 C C . PHE A 1 81 ? -15.383 -13.93 -23.125 1 98.25 81 PHE A C 1
ATOM 632 O O . PHE A 1 81 ? -14.375 -14.445 -23.609 1 98.25 81 PHE A O 1
ATOM 639 N N . SER A 1 82 ? -16.422 -14.602 -22.828 1 97.56 82 SER A N 1
ATOM 640 C CA . SER A 1 82 ? -16.625 -15.992 -23.219 1 97.56 82 SER A CA 1
ATOM 641 C C . SER A 1 82 ? -17.969 -16.188 -23.906 1 97.56 82 SER A C 1
ATOM 643 O O . SER A 1 82 ? -19.016 -15.961 -23.297 1 97.56 82 SER A O 1
ATOM 645 N N . SER A 1 83 ? -17.891 -16.672 -25.125 1 96.81 83 SER A N 1
ATOM 646 C CA . SER A 1 83 ? -19.141 -16.922 -25.844 1 96.81 83 SER A CA 1
ATOM 647 C C . SER A 1 83 ? -19.797 -18.219 -25.391 1 96.81 83 SER A C 1
ATOM 649 O O . SER A 1 83 ? -19.172 -19.031 -24.719 1 96.81 83 SER A O 1
ATOM 651 N N . GLY A 1 84 ? -21.047 -18.375 -25.719 1 95.5 84 GLY A N 1
ATOM 652 C CA . GLY A 1 84 ? -21.641 -19.719 -25.719 1 95.5 84 GLY A CA 1
ATOM 653 C C . GLY A 1 84 ? -21.125 -20.594 -26.844 1 95.5 84 GLY A C 1
ATOM 654 O O . GLY A 1 84 ? -20.047 -20.359 -27.391 1 95.5 84 GLY A O 1
ATOM 655 N N . TYR A 1 85 ? -21.891 -21.703 -27.078 1 93.94 85 TYR A N 1
ATOM 656 C CA . TYR A 1 85 ? -21.484 -22.625 -28.125 1 93.94 85 TYR A CA 1
ATOM 657 C C . TYR A 1 85 ? -22.469 -22.594 -29.281 1 93.94 85 TYR A C 1
ATOM 659 O O . TYR A 1 85 ? -23.656 -22.891 -29.109 1 93.94 85 TYR A O 1
ATOM 667 N N . LEU A 1 86 ? -21.922 -22.266 -30.453 1 92.81 86 LEU A N 1
ATOM 668 C CA . LEU A 1 86 ? -22.703 -22.391 -31.672 1 92.81 86 LEU A CA 1
ATOM 669 C C . LEU A 1 86 ? -22.969 -23.844 -32 1 92.81 86 LEU A C 1
ATOM 671 O O . LEU A 1 86 ? -22.031 -24.625 -32.219 1 92.81 86 LEU A O 1
ATOM 675 N N . GLY A 1 87 ? -24.281 -24.234 -32.031 1 91.12 87 GLY A N 1
ATOM 676 C CA . GLY A 1 87 ? -24.641 -25.609 -32.312 1 91.12 87 GLY A CA 1
ATOM 677 C C . GLY A 1 87 ? -24.156 -26.578 -31.234 1 91.12 87 GLY A C 1
ATOM 678 O O . GLY A 1 87 ? -23.812 -27.719 -31.531 1 91.12 87 GLY A O 1
ATOM 679 N N . ASP A 1 88 ? -23.938 -26 -30.109 1 91.31 88 ASP A N 1
ATOM 680 C CA . ASP A 1 88 ? -23.438 -26.781 -28.984 1 91.31 88 ASP A CA 1
ATOM 681 C C . ASP A 1 88 ? -22.078 -27.406 -29.312 1 91.31 88 ASP A C 1
ATOM 683 O O . ASP A 1 88 ? -21.797 -28.531 -28.922 1 91.31 88 ASP A O 1
ATOM 687 N N . PHE A 1 89 ? -21.281 -26.719 -30.078 1 94.19 89 PHE A N 1
ATOM 688 C CA . PHE A 1 89 ? -20.031 -27.312 -30.562 1 94.19 89 PHE A CA 1
ATOM 689 C C . PHE A 1 89 ? -18.906 -26.281 -30.547 1 94.19 89 PHE A C 1
ATOM 691 O O . PHE A 1 89 ? -17.828 -26.547 -30 1 94.19 89 PHE A O 1
ATOM 698 N N . PHE A 1 90 ? -19.156 -25.125 -31.047 1 96.5 90 PHE A N 1
ATOM 699 C CA . PHE A 1 90 ? -18.094 -24.156 -31.297 1 96.5 90 PHE A CA 1
ATOM 700 C C . PHE A 1 90 ? -18.328 -22.875 -30.484 1 96.5 90 PHE A C 1
ATOM 702 O O . PHE A 1 90 ? -19.453 -22.391 -30.391 1 96.5 90 PHE A O 1
ATOM 709 N N . GLY A 1 91 ? -17.25 -22.328 -29.797 1 97.38 91 GLY A N 1
ATOM 710 C CA . GLY A 1 91 ? -17.281 -21.047 -29.109 1 97.38 91 GLY A CA 1
ATOM 711 C C . GLY A 1 91 ? -15.977 -20.281 -29.188 1 97.38 91 GLY A C 1
ATOM 712 O O . GLY A 1 91 ? -15 -20.781 -29.766 1 97.38 91 GLY A O 1
ATOM 713 N N . ILE A 1 92 ? -16.016 -19.062 -28.656 1 97.94 92 ILE A N 1
ATOM 714 C CA . ILE A 1 92 ? -14.82 -18.219 -28.672 1 97.94 92 ILE A CA 1
ATOM 715 C C . ILE A 1 92 ? -14.609 -17.594 -27.297 1 97.94 92 ILE A C 1
ATOM 717 O O . ILE A 1 92 ? -15.578 -17.281 -26.594 1 97.94 92 ILE A O 1
ATOM 721 N N . ASP A 1 93 ? -13.383 -17.484 -26.906 1 98.25 93 ASP A N 1
ATOM 722 C CA . ASP A 1 93 ? -12.969 -16.766 -25.719 1 98.25 93 ASP A CA 1
ATOM 723 C C . ASP A 1 93 ? -12 -15.633 -26.062 1 98.25 93 ASP A C 1
ATOM 725 O O . ASP A 1 93 ? -11.062 -15.836 -26.844 1 98.25 93 ASP A O 1
ATOM 729 N N . LEU A 1 94 ? -12.281 -14.406 -25.562 1 98.31 94 LEU A N 1
ATOM 730 C CA . LEU A 1 94 ? -11.438 -13.234 -25.766 1 98.31 94 LEU A CA 1
ATOM 731 C C . LEU A 1 94 ? -11.219 -12.492 -24.453 1 98.31 94 LEU A C 1
ATOM 733 O O . LEU A 1 94 ? -12.172 -12.234 -23.703 1 98.31 94 LEU A O 1
ATOM 737 N N . ALA A 1 95 ? -9.914 -12.266 -24.141 1 98.56 95 ALA A N 1
ATOM 738 C CA . ALA A 1 95 ? -9.656 -11.523 -22.906 1 98.56 95 ALA A CA 1
ATOM 739 C C . ALA A 1 95 ? -8.391 -10.688 -23.031 1 98.56 95 ALA A C 1
ATOM 741 O O . ALA A 1 95 ? -7.434 -11.086 -23.703 1 98.56 95 ALA A O 1
ATOM 742 N N . ALA A 1 96 ? -8.398 -9.516 -22.406 1 98.38 96 ALA A N 1
ATOM 743 C CA . ALA A 1 96 ? -7.27 -8.594 -22.375 1 98.38 96 ALA A CA 1
ATOM 744 C C . ALA A 1 96 ? -7.152 -7.91 -21.016 1 98.38 96 ALA A C 1
ATOM 746 O O . ALA A 1 96 ? -8.102 -7.918 -20.234 1 98.38 96 ALA A O 1
ATOM 747 N N . PHE A 1 97 ? -5.938 -7.496 -20.719 1 97.94 97 PHE A N 1
ATOM 748 C CA . PHE A 1 97 ? -5.762 -6.703 -19.5 1 97.94 97 PHE A CA 1
ATOM 749 C C . PHE A 1 97 ? -4.785 -5.555 -19.75 1 97.94 97 PHE A C 1
ATOM 751 O O . PHE A 1 97 ? -4.02 -5.578 -20.719 1 97.94 97 PHE A O 1
ATOM 758 N N . GLY A 1 98 ? -4.957 -4.562 -18.984 1 97.81 98 GLY A N 1
ATOM 759 C CA . GLY A 1 98 ? -4.043 -3.43 -18.984 1 97.81 98 GLY A CA 1
ATOM 760 C C . GLY A 1 98 ? -3.43 -3.17 -17.625 1 97.81 98 GLY A C 1
ATOM 761 O O . GLY A 1 98 ? -3.922 -3.672 -16.609 1 97.81 98 GLY A O 1
ATOM 762 N N . ALA A 1 99 ? -2.264 -2.521 -17.688 1 97.31 99 ALA A N 1
ATOM 763 C CA . ALA A 1 99 ? -1.581 -2.088 -16.469 1 97.31 99 ALA A CA 1
ATOM 764 C C . ALA A 1 99 ? -1.202 -0.612 -16.547 1 97.31 99 ALA A C 1
ATOM 766 O O . ALA A 1 99 ? -0.831 -0.117 -17.609 1 97.31 99 ALA A O 1
ATOM 767 N N . VAL A 1 100 ? -1.358 0.074 -15.477 1 96.5 100 VAL A N 1
ATOM 768 C CA . VAL A 1 100 ? -0.911 1.454 -15.328 1 96.5 100 VAL A CA 1
ATOM 769 C C . VAL A 1 100 ? 0.089 1.55 -14.18 1 96.5 100 VAL A C 1
ATOM 771 O O . VAL A 1 100 ? -0.263 1.314 -13.016 1 96.5 100 VAL A O 1
ATOM 774 N N . GLU A 1 101 ? 1.367 1.896 -14.562 1 93.94 101 GLU A N 1
ATOM 775 C CA . GLU A 1 101 ? 2.396 2.102 -13.547 1 93.94 101 GLU A CA 1
ATOM 776 C C . GLU A 1 101 ? 2.262 3.475 -12.891 1 93.94 101 GLU A C 1
ATOM 778 O O . GLU A 1 101 ? 2.455 4.5 -13.547 1 93.94 101 GLU A O 1
ATOM 783 N N . LEU A 1 102 ? 2.004 3.465 -11.578 1 93.5 102 LEU A N 1
ATOM 784 C CA . LEU A 1 102 ? 1.946 4.734 -10.859 1 93.5 102 LEU A CA 1
ATOM 785 C C . LEU A 1 102 ? 3.332 5.156 -10.383 1 93.5 102 LEU A C 1
ATOM 787 O O . LEU A 1 102 ? 3.684 6.336 -10.438 1 93.5 102 LEU A O 1
ATOM 791 N N . ASN A 1 103 ? 3.996 4.219 -9.82 1 89.06 103 ASN A N 1
ATOM 792 C CA . ASN A 1 103 ? 5.387 4.359 -9.398 1 89.06 103 ASN A CA 1
ATOM 793 C C . ASN A 1 103 ? 6.164 3.062 -9.609 1 89.06 103 ASN A C 1
ATOM 795 O O . ASN A 1 103 ? 5.605 1.971 -9.5 1 89.06 103 ASN A O 1
ATOM 799 N N . ASN A 1 104 ? 7.344 3.182 -10.062 1 82.38 104 ASN A N 1
ATOM 800 C CA . ASN A 1 104 ? 8.156 1.988 -10.258 1 82.38 104 ASN A CA 1
ATOM 801 C C . ASN A 1 104 ? 9.641 2.273 -10.023 1 82.38 104 ASN A C 1
ATOM 803 O O . ASN A 1 104 ? 10.453 2.174 -10.945 1 82.38 104 ASN A O 1
ATOM 807 N N . SER A 1 105 ? 9.953 2.582 -8.891 1 74.12 105 SER A N 1
ATOM 808 C CA . SER A 1 105 ? 11.352 2.889 -8.625 1 74.12 105 SER A CA 1
ATOM 809 C C . SER A 1 105 ? 12.086 1.683 -8.047 1 74.12 105 SER A C 1
ATOM 811 O O . SER A 1 105 ? 11.453 0.717 -7.613 1 74.12 105 SER A O 1
ATOM 813 N N . GLY A 1 106 ? 13.367 1.501 -8.172 1 66.62 106 GLY A N 1
ATOM 814 C CA . GLY A 1 106 ? 14.242 0.436 -7.703 1 66.62 106 GLY A CA 1
ATOM 815 C C . GLY A 1 106 ? 14.93 -0.309 -8.828 1 66.62 106 GLY A C 1
ATOM 816 O O . GLY A 1 106 ? 14.547 -0.179 -9.992 1 66.62 106 GLY A O 1
ATOM 817 N N . PRO A 1 107 ? 15.805 -1.092 -8.328 1 73 107 PRO A N 1
ATOM 818 C CA . PRO A 1 107 ? 16.625 -1.71 -9.367 1 73 107 PRO A CA 1
ATOM 819 C C . PRO A 1 107 ? 16.016 -2.994 -9.922 1 73 107 PRO A C 1
ATOM 821 O O . PRO A 1 107 ? 16.391 -3.445 -11.008 1 73 107 PRO A O 1
ATOM 824 N N . ALA A 1 108 ? 15.125 -3.549 -9.133 1 79.38 108 ALA A N 1
ATOM 825 C CA . ALA A 1 108 ? 14.578 -4.832 -9.57 1 79.38 108 ALA A CA 1
ATOM 826 C C . ALA A 1 108 ? 13.461 -4.629 -10.594 1 79.38 108 ALA A C 1
ATOM 828 O O . ALA A 1 108 ? 12.367 -4.176 -10.242 1 79.38 108 ALA A O 1
ATOM 829 N N . ALA A 1 109 ? 13.766 -4.797 -11.852 1 85.75 109 ALA A N 1
ATOM 830 C CA . ALA A 1 109 ? 12.852 -4.773 -12.992 1 85.75 109 ALA A CA 1
ATOM 831 C C . ALA A 1 109 ? 12.961 -6.055 -13.812 1 85.75 109 ALA A C 1
ATOM 833 O O . ALA A 1 109 ? 14.047 -6.617 -13.953 1 85.75 109 ALA A O 1
ATOM 834 N N . PRO A 1 110 ? 11.93 -6.566 -14.406 1 92.44 110 PRO A N 1
ATOM 835 C CA . PRO A 1 110 ? 10.547 -6.098 -14.289 1 92.44 110 PRO A CA 1
ATOM 836 C C . PRO A 1 110 ? 9.914 -6.449 -12.945 1 92.44 110 PRO A C 1
ATOM 838 O O . PRO A 1 110 ? 10.328 -7.41 -12.297 1 92.44 110 PRO A O 1
ATOM 841 N N . ASN A 1 111 ? 8.945 -5.645 -12.547 1 93.12 111 ASN A N 1
ATOM 842 C CA . ASN A 1 111 ? 8.273 -5.895 -11.281 1 93.12 111 ASN A CA 1
ATOM 843 C C . ASN A 1 111 ? 7.238 -7.012 -11.398 1 93.12 111 ASN A C 1
ATOM 845 O O . ASN A 1 111 ? 6.699 -7.477 -10.398 1 93.12 111 ASN A O 1
ATOM 849 N N . GLU A 1 112 ? 6.941 -7.422 -12.57 1 93.69 112 GLU A N 1
ATOM 850 C CA . GLU A 1 112 ? 6.125 -8.586 -12.898 1 93.69 112 GLU A CA 1
ATOM 851 C C . GLU A 1 112 ? 4.641 -8.305 -12.672 1 93.69 112 GLU A C 1
ATOM 853 O O . GLU A 1 112 ? 3.824 -9.227 -12.656 1 93.69 112 GLU A O 1
ATOM 858 N N . ILE A 1 113 ? 4.25 -7.137 -12.367 1 95.19 113 ILE A N 1
ATOM 859 C CA . ILE A 1 113 ? 2.854 -6.75 -12.188 1 95.19 113 ILE A CA 1
ATOM 860 C C . ILE A 1 113 ? 2.416 -5.852 -13.344 1 95.19 113 ILE A C 1
ATOM 862 O O . ILE A 1 113 ? 1.345 -6.051 -13.922 1 95.19 113 ILE A O 1
ATOM 866 N N . GLY A 1 114 ? 3.283 -4.914 -13.656 1 95.19 114 GLY A N 1
ATOM 867 C CA . GLY A 1 114 ? 3.121 -4.184 -14.898 1 95.19 114 GLY A CA 1
ATOM 868 C C . GLY A 1 114 ? 3.809 -4.852 -16.078 1 95.19 114 GLY A C 1
ATOM 869 O O . GLY A 1 114 ? 3.922 -6.078 -16.125 1 95.19 114 GLY A O 1
ATOM 870 N N . PHE A 1 115 ? 4.133 -3.996 -17.094 1 96.5 115 PHE A N 1
ATOM 871 C CA . PHE A 1 115 ? 4.84 -4.543 -18.25 1 96.5 115 PHE A CA 1
ATOM 872 C C . PHE A 1 115 ? 6.301 -4.102 -18.25 1 96.5 115 PHE A C 1
ATOM 874 O O . PHE A 1 115 ? 6.613 -2.971 -17.875 1 96.5 115 PHE A O 1
ATOM 881 N N . SER A 1 116 ? 7.137 -5.027 -18.656 1 96.25 116 SER A N 1
ATOM 882 C CA . SER A 1 116 ? 8.539 -4.684 -18.891 1 96.25 116 SER A CA 1
ATOM 883 C C . SER A 1 116 ? 8.68 -3.664 -20 1 96.25 116 SER A C 1
ATOM 885 O O . SER A 1 116 ? 7.844 -3.602 -20.906 1 96.25 116 SER A O 1
ATOM 887 N N . ASP A 1 117 ? 9.766 -2.922 -19.906 1 94.88 117 ASP A N 1
ATOM 888 C CA . ASP A 1 117 ? 10.125 -2.084 -21.047 1 94.88 117 ASP A CA 1
ATOM 889 C C . ASP A 1 117 ? 10.32 -2.926 -22.312 1 94.88 117 ASP A C 1
ATOM 891 O O . ASP A 1 117 ? 10.078 -2.455 -23.422 1 94.88 117 ASP A O 1
ATOM 895 N N . ALA A 1 118 ? 10.766 -4.152 -22.062 1 96.81 118 ALA A N 1
ATOM 896 C CA . ALA A 1 118 ? 10.938 -5.078 -23.172 1 96.81 118 ALA A CA 1
ATOM 897 C C . ALA A 1 118 ? 9.602 -5.672 -23.609 1 96.81 118 ALA A C 1
ATOM 899 O O . ALA A 1 118 ? 8.695 -5.848 -22.797 1 96.81 118 ALA A O 1
ATOM 900 N N . LYS A 1 119 ? 9.531 -5.984 -24.891 1 96.81 119 LYS A N 1
ATOM 901 C CA . LYS A 1 119 ? 8.281 -6.535 -25.422 1 96.81 119 LYS A CA 1
ATOM 902 C C . LYS A 1 119 ? 8.211 -8.047 -25.188 1 96.81 119 LYS A C 1
ATOM 904 O O . LYS A 1 119 ? 7.121 -8.609 -25.078 1 96.81 119 LYS A O 1
ATOM 909 N N . SER A 1 120 ? 9.359 -8.672 -25.234 1 97.5 120 SER A N 1
ATOM 910 C CA . SER A 1 120 ? 9.438 -10.109 -25 1 97.5 120 SER A CA 1
ATOM 911 C C . SER A 1 120 ? 10.578 -10.461 -24.047 1 97.5 120 SER A C 1
ATOM 913 O O . SER A 1 120 ? 11.422 -9.609 -23.75 1 97.5 120 SER A O 1
ATOM 915 N N . ARG A 1 121 ? 10.602 -11.711 -23.641 1 97.88 121 ARG A N 1
ATOM 916 C CA . ARG A 1 121 ? 11.648 -12.195 -22.75 1 97.88 121 ARG A CA 1
ATOM 917 C C . ARG A 1 121 ? 13.023 -12.062 -23.391 1 97.88 121 ARG A C 1
ATOM 919 O O . ARG A 1 121 ? 14.008 -11.781 -22.703 1 97.88 121 ARG A O 1
ATOM 926 N N . TRP A 1 122 ? 13.078 -12.281 -24.672 1 97.69 122 TRP A N 1
ATOM 927 C CA . TRP A 1 122 ? 14.375 -12.344 -25.344 1 97.69 122 TRP A CA 1
ATOM 928 C C . TRP A 1 122 ? 14.906 -10.945 -25.641 1 97.69 122 TRP A C 1
ATOM 930 O O . TRP A 1 122 ? 16.078 -10.773 -25.953 1 97.69 122 TRP A O 1
ATOM 940 N N . ASP A 1 123 ? 14 -9.914 -25.469 1 96 123 ASP A N 1
ATOM 941 C CA . ASP A 1 123 ? 14.391 -8.508 -25.625 1 96 123 ASP A CA 1
ATOM 942 C C . ASP A 1 123 ? 14.742 -7.887 -24.281 1 96 123 ASP A C 1
ATOM 944 O O . ASP A 1 123 ? 15.102 -6.707 -24.219 1 96 123 ASP A O 1
ATOM 948 N N . GLU A 1 124 ? 14.641 -8.625 -23.281 1 96.06 124 GLU A N 1
ATOM 949 C CA . GLU A 1 124 ? 14.703 -8.047 -21.938 1 96.06 124 GLU A CA 1
ATOM 950 C C . GLU A 1 124 ? 16.078 -7.457 -21.672 1 96.06 124 GLU A C 1
ATOM 952 O O . GLU A 1 124 ? 17.094 -8.141 -21.812 1 96.06 124 GLU A O 1
ATOM 957 N N . LYS A 1 125 ? 16.125 -6.172 -21.312 1 93.5 125 LYS A N 1
ATOM 958 C CA . LYS A 1 125 ? 17.344 -5.461 -20.969 1 93.5 125 LYS A CA 1
ATOM 959 C C . LYS A 1 125 ? 17.344 -5.012 -19.516 1 93.5 125 LYS A C 1
ATOM 961 O O . LYS A 1 125 ? 18.266 -4.34 -19.062 1 93.5 125 LYS A O 1
ATOM 966 N N . TRP A 1 126 ? 16.328 -5.332 -18.797 1 92 126 TRP A N 1
ATOM 967 C CA . TRP A 1 126 ? 16.203 -5.062 -17.359 1 92 126 TRP A CA 1
ATOM 968 C C . TRP A 1 126 ? 16.203 -3.564 -17.078 1 92 126 TRP A C 1
ATOM 970 O O . TRP A 1 126 ? 16.828 -3.107 -16.125 1 92 126 TRP A O 1
ATOM 980 N N . THR A 1 127 ? 15.555 -2.766 -17.953 1 89.06 127 THR A N 1
ATOM 981 C CA . THR A 1 127 ? 15.68 -1.313 -17.891 1 89.06 127 THR A CA 1
ATOM 982 C C . THR A 1 127 ? 14.508 -0.704 -17.125 1 89.06 127 THR A C 1
ATOM 984 O O . THR A 1 127 ? 14.523 0.485 -16.797 1 89.06 127 THR A O 1
ATOM 987 N N . GLY A 1 128 ? 13.492 -1.533 -16.922 1 90.31 128 GLY A N 1
ATOM 988 C CA . GLY A 1 128 ? 12.391 -0.964 -16.172 1 90.31 128 GLY A CA 1
ATOM 989 C C . GLY A 1 128 ? 11.031 -1.502 -16.594 1 90.31 128 GLY A C 1
ATOM 990 O O . GLY A 1 128 ? 10.953 -2.541 -17.25 1 90.31 128 GLY A O 1
ATOM 991 N N . ASP A 1 129 ? 10.047 -0.778 -16.094 1 94.12 129 ASP A N 1
ATOM 992 C CA . ASP A 1 129 ? 8.664 -1.184 -16.297 1 94.12 129 ASP A CA 1
ATOM 993 C C . ASP A 1 129 ? 7.859 -0.076 -16.984 1 94.12 129 ASP A C 1
ATOM 995 O O . ASP A 1 129 ? 8.266 1.09 -16.969 1 94.12 129 ASP A O 1
ATOM 999 N N . ARG A 1 130 ? 6.703 -0.493 -17.547 1 93.75 130 ARG A N 1
ATOM 1000 C CA . ARG A 1 130 ? 5.852 0.479 -18.219 1 93.75 130 ARG A CA 1
ATOM 1001 C C . ARG A 1 130 ? 4.387 0.061 -18.156 1 93.75 130 ARG A C 1
ATOM 1003 O O . ARG A 1 130 ? 4.078 -1.094 -17.859 1 93.75 130 ARG A O 1
ATOM 1010 N N . SER A 1 131 ? 3.531 1.029 -18.484 1 95.88 131 SER A N 1
ATOM 1011 C CA . SER A 1 131 ? 2.111 0.765 -18.688 1 95.88 131 SER A CA 1
ATOM 1012 C C . SER A 1 131 ? 1.86 0.135 -20.062 1 95.88 131 SER A C 1
ATOM 1014 O O . SER A 1 131 ? 2.713 0.207 -20.953 1 95.88 131 SER A O 1
ATOM 1016 N N . GLY A 1 132 ? 0.694 -0.533 -20.141 1 97.19 132 GLY A N 1
ATOM 1017 C CA . GLY A 1 132 ? 0.396 -1.148 -21.438 1 97.19 132 GLY A CA 1
ATOM 1018 C C . GLY A 1 132 ? -0.85 -2.014 -21.406 1 97.19 132 GLY A C 1
ATOM 1019 O O . GLY A 1 132 ? -1.666 -1.906 -20.484 1 97.19 132 GLY A O 1
ATOM 1020 N N . VAL A 1 133 ? -1.002 -2.721 -22.484 1 97.62 133 VAL A N 1
ATOM 1021 C CA . VAL A 1 133 ? -2.127 -3.633 -22.656 1 97.62 133 VAL A CA 1
ATOM 1022 C C . VAL A 1 133 ? -1.643 -4.93 -23.297 1 97.62 133 VAL A C 1
ATOM 1024 O O . VAL A 1 133 ? -0.685 -4.93 -24.078 1 97.62 133 VAL A O 1
ATOM 1027 N N . SER A 1 134 ? -2.268 -6.02 -22.922 1 97.5 134 SER A N 1
ATOM 1028 C CA . SER A 1 134 ? -1.921 -7.316 -23.5 1 97.5 134 SER A CA 1
ATOM 1029 C C . SER A 1 134 ? -3.148 -8.211 -23.609 1 97.5 134 SER A C 1
ATOM 1031 O O . SER A 1 134 ? -4.016 -8.211 -22.734 1 97.5 134 SER A O 1
ATOM 1033 N N . ILE A 1 135 ? -3.201 -8.961 -24.734 1 98 135 ILE A N 1
ATOM 1034 C CA . ILE A 1 135 ? -4.215 -10 -24.906 1 98 135 ILE A CA 1
ATOM 1035 C C . ILE A 1 135 ? -3.734 -11.305 -24.281 1 98 135 ILE A C 1
ATOM 1037 O O . ILE A 1 135 ? -2.688 -11.836 -24.672 1 98 135 ILE A O 1
ATOM 1041 N N . TYR A 1 136 ? -4.539 -11.805 -23.297 1 97.75 136 TYR A N 1
ATOM 1042 C CA . TYR A 1 136 ? -4.074 -13.047 -22.688 1 97.75 136 TYR A CA 1
ATOM 1043 C C . TYR A 1 136 ? -4.977 -14.219 -23.062 1 97.75 136 TYR A C 1
ATOM 1045 O O . TYR A 1 136 ? -4.68 -15.367 -22.719 1 97.75 136 TYR A O 1
ATOM 1053 N N . LYS A 1 137 ? -6.117 -13.945 -23.812 1 98.19 137 LYS A N 1
ATOM 1054 C CA . LYS A 1 137 ? -6.961 -15 -24.359 1 98.19 137 LYS A CA 1
ATOM 1055 C C . LYS A 1 137 ? -7.492 -14.625 -25.734 1 98.19 137 LYS A C 1
ATOM 1057 O O . LYS A 1 137 ? -8.055 -13.539 -25.906 1 98.19 137 LYS A O 1
ATOM 1062 N N . ALA A 1 138 ? -7.301 -15.297 -26.609 1 98.69 138 ALA A N 1
ATOM 1063 C CA . ALA A 1 138 ? -7.883 -15.312 -27.953 1 98.69 138 ALA A CA 1
ATOM 1064 C C . ALA A 1 138 ? -7.969 -16.734 -28.484 1 98.69 138 ALA A C 1
ATOM 1066 O O . ALA A 1 138 ? -7.062 -17.203 -29.188 1 98.69 138 ALA A O 1
ATOM 1067 N N . ALA A 1 139 ? -9.117 -17.375 -28.266 1 98.56 139 ALA A N 1
ATOM 1068 C CA . ALA A 1 139 ? -9.148 -18.812 -28.453 1 98.56 139 ALA A CA 1
ATOM 1069 C C . ALA A 1 139 ? -10.492 -19.266 -29.016 1 98.56 139 ALA A C 1
ATOM 1071 O O . ALA A 1 139 ? -11.539 -18.719 -28.656 1 98.56 139 ALA A O 1
ATOM 1072 N N . ALA A 1 140 ? -10.367 -20.25 -29.922 1 98.5 140 ALA A N 1
ATOM 1073 C CA . ALA A 1 140 ? -11.539 -21.047 -30.266 1 98.5 140 ALA A CA 1
ATOM 1074 C C . ALA A 1 140 ? -11.719 -22.203 -29.297 1 98.5 140 ALA A C 1
ATOM 1076 O O . ALA A 1 140 ? -10.734 -22.812 -28.859 1 98.5 140 ALA A O 1
ATOM 1077 N N . LYS A 1 141 ? -12.984 -22.469 -28.984 1 97.81 141 LYS A N 1
ATOM 1078 C CA . LYS A 1 141 ? -13.25 -23.609 -28.109 1 97.81 141 LYS A CA 1
ATOM 1079 C C . LYS A 1 141 ? -14.32 -24.516 -28.703 1 97.81 141 LYS A C 1
ATOM 1081 O O . LYS A 1 141 ? -15.195 -24.062 -29.453 1 97.81 141 LYS A O 1
ATOM 1086 N N . PHE A 1 142 ? -14.219 -25.812 -28.344 1 97.94 142 PHE A N 1
ATOM 1087 C CA . PHE A 1 142 ? -15.086 -26.844 -28.875 1 97.94 142 PHE A CA 1
ATOM 1088 C C . PHE A 1 142 ? -15.555 -27.797 -27.781 1 97.94 142 PHE A C 1
ATOM 1090 O O . PHE A 1 142 ? -14.82 -28.062 -26.828 1 97.94 142 PHE A O 1
ATOM 1097 N N . LYS A 1 143 ? -16.766 -28.234 -27.938 1 95.88 143 LYS A N 1
ATOM 1098 C CA . LYS A 1 143 ? -17.281 -29.312 -27.094 1 95.88 143 LYS A CA 1
ATOM 1099 C C . LYS A 1 143 ? -18.031 -30.344 -27.922 1 95.88 143 LYS A C 1
ATOM 1101 O O . LYS A 1 143 ? -18.719 -30 -28.875 1 95.88 143 LYS A O 1
ATOM 1106 N N . LEU A 1 144 ? -17.812 -31.562 -27.625 1 96.75 144 LEU A N 1
ATOM 1107 C CA . LEU A 1 144 ? -18.484 -32.688 -28.266 1 96.75 144 LEU A CA 1
ATOM 1108 C C . LEU A 1 144 ? -18.656 -33.844 -27.281 1 96.75 144 LEU A C 1
ATOM 1110 O O . LEU A 1 144 ? -17.734 -34.656 -27.109 1 96.75 144 LEU A O 1
ATOM 1114 N N . GLY A 1 145 ? -19.859 -34 -26.734 1 95 145 GLY A N 1
ATOM 1115 C CA . GLY A 1 145 ? -20.078 -35 -25.703 1 95 145 GLY A CA 1
ATOM 1116 C C . GLY A 1 145 ? -19.219 -34.781 -24.469 1 95 145 GLY A C 1
ATOM 1117 O O . GLY A 1 145 ? -19.297 -33.75 -23.828 1 95 145 GLY A O 1
ATOM 1118 N N . HIS A 1 146 ? -18.328 -35.781 -24.25 1 96.94 146 HIS A N 1
ATOM 1119 C CA . HIS A 1 146 ? -17.469 -35.75 -23.078 1 96.94 146 HIS A CA 1
ATOM 1120 C C . HIS A 1 146 ? -16.156 -35 -23.375 1 96.94 146 HIS A C 1
ATOM 1122 O O . HIS A 1 146 ? -15.328 -34.812 -22.484 1 96.94 146 HIS A O 1
ATOM 1128 N N . PHE A 1 147 ? -16.062 -34.594 -24.641 1 98.06 147 PHE A N 1
ATOM 1129 C CA . PHE A 1 147 ? -14.781 -34.062 -25.109 1 98.06 147 PHE A CA 1
ATOM 1130 C C . PHE A 1 147 ? -14.812 -32.562 -25.219 1 98.06 147 PHE A C 1
ATOM 1132 O O . PHE A 1 147 ? -15.875 -31.969 -25.469 1 98.06 147 PHE A O 1
ATOM 1139 N N . TRP A 1 148 ? -13.758 -31.953 -24.922 1 98.12 148 TRP A N 1
ATOM 1140 C CA . TRP A 1 148 ? -13.594 -30.516 -25.109 1 98.12 148 TRP A CA 1
ATOM 1141 C C . TRP A 1 148 ? -12.234 -30.203 -25.719 1 98.12 148 TRP A C 1
ATOM 1143 O O . TRP A 1 148 ? -11.312 -31.016 -25.656 1 98.12 148 TRP A O 1
ATOM 1153 N N . ALA A 1 149 ? -12.086 -29.062 -26.359 1 98.69 149 ALA A N 1
ATOM 1154 C CA . ALA A 1 149 ? -10.828 -28.609 -26.938 1 98.69 149 ALA A CA 1
ATOM 1155 C C . ALA A 1 149 ? -10.766 -27.078 -26.984 1 98.69 149 ALA A C 1
ATOM 1157 O O . ALA A 1 149 ? -11.805 -26.406 -26.953 1 98.69 149 ALA A O 1
ATOM 1158 N N . GLN A 1 150 ? -9.648 -26.562 -26.953 1 98.62 150 GLN A N 1
ATOM 1159 C CA . GLN A 1 150 ? -9.414 -25.141 -27.188 1 98.62 150 GLN A CA 1
ATOM 1160 C C . GLN A 1 150 ? -8.094 -24.906 -27.922 1 98.62 150 GLN A C 1
ATOM 1162 O O . GLN A 1 150 ? -7.18 -25.734 -27.844 1 98.62 150 GLN A O 1
ATOM 1167 N N . GLY A 1 151 ? -7.996 -23.828 -28.656 1 98.69 151 GLY A N 1
ATOM 1168 C CA . GLY A 1 151 ? -6.781 -23.484 -29.391 1 98.69 151 GLY A CA 1
ATOM 1169 C C . GLY A 1 151 ? -6.629 -22 -29.641 1 98.69 151 GLY A C 1
ATOM 1170 O O . GLY A 1 151 ? -7.617 -21.297 -29.859 1 98.69 151 GLY A O 1
ATOM 1171 N N . GLY A 1 152 ? -5.457 -21.484 -29.594 1 98.69 152 GLY A N 1
ATOM 1172 C CA . GLY A 1 152 ? -5.109 -20.078 -29.703 1 98.69 152 GLY A CA 1
ATOM 1173 C C . GLY A 1 152 ? -4.223 -19.594 -28.578 1 98.69 152 GLY A C 1
ATOM 1174 O O . GLY A 1 152 ? -3.246 -20.25 -28.219 1 98.69 152 GLY A O 1
ATOM 1175 N N . TYR A 1 153 ? -4.469 -18.344 -28.203 1 98.81 153 TYR A N 1
ATOM 1176 C CA . TYR A 1 153 ? -3.891 -17.891 -26.953 1 98.81 153 TYR A CA 1
ATOM 1177 C C . TYR A 1 153 ? -4.68 -18.406 -25.75 1 98.81 153 TYR A C 1
ATOM 1179 O O . TYR A 1 153 ? -5.84 -18.031 -25.562 1 98.81 153 TYR A O 1
ATOM 1187 N N . ILE A 1 154 ? -4.031 -19.25 -25 1 98.56 154 ILE A N 1
ATOM 1188 C CA . ILE A 1 154 ? -4.836 -19.969 -24.016 1 98.56 154 ILE A CA 1
ATOM 1189 C C . ILE A 1 154 ? -4.051 -20.109 -22.719 1 98.56 154 ILE A C 1
ATOM 1191 O O . ILE A 1 154 ? -2.834 -19.922 -22.688 1 98.56 154 ILE A O 1
ATOM 1195 N N . GLN A 1 155 ? -4.809 -20.375 -21.625 1 98.25 155 GLN A N 1
ATOM 1196 C CA . GLN A 1 155 ? -4.312 -20.969 -20.375 1 98.25 155 GLN A CA 1
ATOM 1197 C C . GLN A 1 155 ? -4.777 -22.406 -20.219 1 98.25 155 GLN A C 1
ATOM 1199 O O . GLN A 1 155 ? -5.953 -22.719 -20.438 1 98.25 155 GLN A O 1
ATOM 1204 N N . PRO A 1 156 ? -3.791 -23.219 -19.781 1 97.56 156 PRO A N 1
ATOM 1205 C CA . PRO A 1 156 ? -4.199 -24.625 -19.641 1 97.56 156 PRO A CA 1
ATOM 1206 C C . PRO A 1 156 ? -5.312 -24.797 -18.609 1 97.56 156 PRO A C 1
ATOM 1208 O O . PRO A 1 156 ? -5.309 -24.141 -17.562 1 97.56 156 PRO A O 1
ATOM 1211 N N . LYS A 1 157 ? -6.215 -25.781 -18.906 1 95.56 157 LYS A N 1
ATOM 1212 C CA . LYS A 1 157 ? -7.367 -26.016 -18.047 1 95.56 157 LYS A CA 1
ATOM 1213 C C . LYS A 1 157 ? -7.332 -27.438 -17.469 1 95.56 157 LYS A C 1
ATOM 1215 O O . LYS A 1 157 ? -7.984 -27.719 -16.469 1 95.56 157 LYS A O 1
ATOM 1220 N N . GLY A 1 158 ? -6.664 -28.297 -18.109 1 96.81 158 GLY A N 1
ATOM 1221 C CA . GLY A 1 158 ? -6.746 -29.703 -17.797 1 96.81 158 GLY A CA 1
ATOM 1222 C C . GLY A 1 158 ? -5.676 -30.156 -16.812 1 96.81 158 GLY A C 1
ATOM 1223 O O . GLY A 1 158 ? -5.262 -29.406 -15.938 1 96.81 158 GLY A O 1
ATOM 1224 N N . GLN A 1 159 ? -5.309 -31.438 -16.891 1 97.25 159 GLN A N 1
ATOM 1225 C CA . GLN A 1 159 ? -4.449 -32.094 -15.922 1 97.25 159 GLN A CA 1
ATOM 1226 C C . GLN A 1 159 ? -2.99 -32.062 -16.375 1 97.25 159 GLN A C 1
ATOM 1228 O O . GLN A 1 159 ? -2.148 -32.781 -15.797 1 97.25 159 GLN A O 1
ATOM 1233 N N . THR A 1 160 ? -2.65 -31.312 -17.344 1 97.44 160 THR A N 1
ATOM 1234 C CA . THR A 1 160 ? -1.297 -31.312 -17.891 1 97.44 160 THR A CA 1
ATOM 1235 C C . THR A 1 160 ? -0.333 -30.625 -16.938 1 97.44 160 THR A C 1
ATOM 1237 O O . THR A 1 160 ? -0.745 -30.109 -15.891 1 97.44 160 THR A O 1
ATOM 1240 N N . LEU A 1 161 ? 0.945 -30.625 -17.281 1 98.31 161 LEU A N 1
ATOM 1241 C CA . LEU A 1 161 ? 1.991 -30.047 -16.453 1 98.31 161 LEU A CA 1
ATOM 1242 C C . LEU A 1 161 ? 2.246 -28.594 -16.828 1 98.31 161 LEU A C 1
ATOM 1244 O O . LEU A 1 161 ? 3.059 -27.906 -16.203 1 98.31 161 LEU A O 1
ATOM 1248 N N . LEU A 1 162 ? 1.569 -28.141 -17.859 1 98.19 162 LEU A N 1
ATOM 1249 C CA . LEU A 1 162 ? 1.729 -26.766 -18.297 1 98.19 162 LEU A CA 1
ATOM 1250 C C . LEU A 1 162 ? 0.793 -25.844 -17.516 1 98.19 162 LEU A C 1
ATOM 1252 O O . LEU A 1 162 ? -0.405 -26.109 -17.406 1 98.19 162 LEU A O 1
ATOM 1256 N N . ARG A 1 163 ? 1.375 -24.859 -16.906 1 97.62 163 ARG A N 1
ATOM 1257 C CA . ARG A 1 163 ? 0.657 -23.781 -16.219 1 97.62 163 ARG A CA 1
ATOM 1258 C C . ARG A 1 163 ? 1.275 -22.422 -16.531 1 97.62 163 ARG A C 1
ATOM 1260 O O . ARG A 1 163 ? 2.473 -22.328 -16.812 1 97.62 163 ARG A O 1
ATOM 1267 N N . PRO A 1 164 ? 0.501 -21.391 -16.5 1 96.69 164 PRO A N 1
ATOM 1268 C CA . PRO A 1 164 ? 1.092 -20.062 -16.734 1 96.69 164 PRO A CA 1
ATOM 1269 C C . PRO A 1 164 ? 1.629 -19.438 -15.445 1 96.69 164 PRO A C 1
ATOM 1271 O O . PRO A 1 164 ? 1.299 -19.891 -14.344 1 96.69 164 PRO A O 1
ATOM 1274 N N . HIS A 1 165 ? 2.523 -18.453 -15.641 1 93.38 165 HIS A N 1
ATOM 1275 C CA . HIS A 1 165 ? 2.787 -17.531 -14.539 1 93.38 165 HIS A CA 1
ATOM 1276 C C . HIS A 1 165 ? 1.536 -16.75 -14.156 1 93.38 165 HIS A C 1
ATOM 1278 O O . HIS A 1 165 ? 0.678 -16.5 -15 1 93.38 165 HIS A O 1
ATOM 1284 N N . TRP A 1 166 ? 1.552 -16.484 -12.828 1 84.12 166 TRP A N 1
ATOM 1285 C CA . TRP A 1 166 ? 0.459 -15.609 -12.406 1 84.12 166 TRP A CA 1
ATOM 1286 C C . TRP A 1 166 ? 0.993 -14.383 -11.672 1 84.12 166 TRP A C 1
ATOM 1288 O O . TRP A 1 166 ? 1.777 -14.508 -10.734 1 84.12 166 TRP A O 1
ATOM 1298 N N . SER A 1 167 ? 0.662 -13.227 -12.125 1 87.5 167 SER A N 1
ATOM 1299 C CA . SER A 1 167 ? 0.615 -11.992 -11.344 1 87.5 167 SER A CA 1
ATOM 1300 C C . SER A 1 167 ? -0.783 -11.742 -10.789 1 87.5 167 SER A C 1
ATOM 1302 O O . SER A 1 167 ? -1.336 -12.594 -10.078 1 87.5 167 SER A O 1
ATOM 1304 N N . PHE A 1 168 ? -1.434 -10.688 -11.242 1 89.12 168 PHE A N 1
ATOM 1305 C CA . PHE A 1 168 ? -2.887 -10.633 -11.133 1 89.12 168 PHE A CA 1
ATOM 1306 C C . PHE A 1 168 ? -3.547 -11.289 -12.336 1 89.12 168 PHE A C 1
ATOM 1308 O O . PHE A 1 168 ? -4.66 -11.812 -12.234 1 89.12 168 PHE A O 1
ATOM 1315 N N . LEU A 1 169 ? -2.799 -11.234 -13.352 1 93 169 LEU A N 1
ATOM 1316 C CA . LEU A 1 169 ? -3.264 -11.812 -14.609 1 93 169 LEU A CA 1
ATOM 1317 C C . LEU A 1 169 ? -2.266 -12.828 -15.141 1 93 169 LEU A C 1
ATOM 1319 O O . LEU A 1 169 ? -1.07 -12.75 -14.844 1 93 169 LEU A O 1
ATOM 1323 N N . PRO A 1 170 ? -2.777 -13.742 -15.906 1 96.62 170 PRO A N 1
ATOM 1324 C CA . PRO A 1 170 ? -1.946 -14.898 -16.234 1 96.62 170 PRO A CA 1
ATOM 1325 C C . PRO A 1 170 ? -1.076 -14.664 -17.469 1 96.62 170 PRO A C 1
ATOM 1327 O O . PRO A 1 170 ? -1.404 -13.82 -18.312 1 96.62 170 PRO A O 1
ATOM 1330 N N . GLY A 1 171 ? -0.008 -15.461 -17.531 1 98.06 171 GLY A N 1
ATOM 1331 C CA . GLY A 1 171 ? 0.696 -15.641 -18.797 1 98.06 171 GLY A CA 1
ATOM 1332 C C . GLY A 1 171 ? -0.126 -16.375 -19.844 1 98.06 171 GLY A C 1
ATOM 1333 O O . GLY A 1 171 ? -1.242 -16.812 -19.562 1 98.06 171 GLY A O 1
ATOM 1334 N N . THR A 1 172 ? 0.45 -16.453 -21.062 1 98.62 172 THR A N 1
ATOM 1335 C CA . THR A 1 172 ? -0.319 -16.953 -22.203 1 98.62 172 THR A CA 1
ATOM 1336 C C . THR A 1 172 ? 0.508 -17.922 -23.031 1 98.62 172 THR A C 1
ATOM 1338 O O . THR A 1 172 ? 1.67 -17.656 -23.344 1 98.62 172 THR A O 1
ATOM 1341 N N . TYR A 1 173 ? -0.119 -19.016 -23.312 1 98.75 173 TYR A N 1
ATOM 1342 C CA . TYR A 1 173 ? 0.464 -19.953 -24.266 1 98.75 173 TYR A CA 1
ATOM 1343 C C . TYR A 1 173 ? -0.224 -19.828 -25.625 1 98.75 173 TYR A C 1
ATOM 1345 O O . TYR A 1 173 ? -1.445 -19.672 -25.688 1 98.75 173 TYR A O 1
ATOM 1353 N N . ARG A 1 174 ? 0.554 -19.828 -26.641 1 98.81 174 ARG A N 1
ATOM 1354 C CA . ARG A 1 174 ? -0.005 -20.172 -27.953 1 98.81 174 ARG A CA 1
ATOM 1355 C C . ARG A 1 174 ? 0.017 -21.688 -28.172 1 98.81 174 ARG A C 1
ATOM 1357 O O . ARG A 1 174 ? 1.082 -22.297 -28.141 1 98.81 174 ARG A O 1
ATOM 1364 N N . GLY A 1 175 ? -1.126 -22.297 -28.328 1 98.62 175 GLY A N 1
ATOM 1365 C CA . GLY A 1 175 ? -1.154 -23.734 -28.453 1 98.62 175 GLY A CA 1
ATOM 1366 C C . GLY A 1 175 ? -2.561 -24.297 -28.531 1 98.62 175 GLY A C 1
ATOM 1367 O O . GLY A 1 175 ? -3.498 -23.594 -28.906 1 98.62 175 GLY A O 1
ATOM 1368 N N . ALA A 1 176 ? -2.564 -25.609 -28.422 1 98.81 176 ALA A N 1
ATOM 1369 C CA . ALA A 1 176 ? -3.826 -26.344 -28.453 1 98.81 176 ALA A CA 1
ATOM 1370 C C . ALA A 1 176 ? -3.918 -27.328 -27.297 1 98.81 176 ALA A C 1
ATOM 1372 O O . ALA A 1 176 ? -2.924 -27.953 -26.922 1 98.81 176 ALA A O 1
ATOM 1373 N N . GLU A 1 177 ? -5.117 -27.391 -26.766 1 98.81 177 GLU A N 1
ATOM 1374 C CA . GLU A 1 177 ? -5.398 -28.328 -25.672 1 98.81 177 GLU A CA 1
ATOM 1375 C C . GLU A 1 177 ? -6.715 -29.062 -25.906 1 98.81 177 GLU A C 1
ATOM 1377 O O . GLU A 1 177 ? -7.672 -28.484 -26.422 1 98.81 177 GLU A O 1
ATOM 1382 N N . ALA A 1 178 ? -6.711 -30.312 -25.562 1 98.81 178 ALA A N 1
ATOM 1383 C CA . ALA A 1 178 ? -7.934 -31.109 -25.625 1 98.81 178 ALA A CA 1
ATOM 1384 C C . ALA A 1 178 ? -8.039 -32.062 -24.438 1 98.81 178 ALA A C 1
ATOM 1386 O O . ALA A 1 178 ? -7.023 -32.438 -23.844 1 98.81 178 ALA A O 1
ATOM 1387 N N . GLY A 1 179 ? -9.266 -32.344 -24.047 1 98.56 179 GLY A N 1
ATOM 1388 C CA . GLY A 1 179 ? -9.477 -33.281 -22.938 1 98.56 179 GLY A CA 1
ATOM 1389 C C . GLY A 1 179 ? -10.867 -33.875 -22.938 1 98.56 179 GLY A C 1
ATOM 1390 O O . GLY A 1 179 ? -11.641 -33.688 -23.875 1 98.56 179 GLY A O 1
ATOM 1391 N N . ALA A 1 180 ? -11.086 -34.719 -21.984 1 98.5 180 ALA A N 1
ATOM 1392 C CA . ALA A 1 180 ? -12.383 -35.375 -21.812 1 98.5 180 ALA A CA 1
ATOM 1393 C C . ALA A 1 180 ? -12.656 -35.625 -20.328 1 98.5 180 ALA A C 1
ATOM 1395 O O . ALA A 1 180 ? -11.727 -35.781 -19.531 1 98.5 180 ALA A O 1
ATOM 1396 N N . VAL A 1 181 ? -13.93 -35.719 -20 1 98.19 181 VAL A N 1
ATOM 1397 C CA . VAL A 1 181 ? -14.383 -36.062 -18.656 1 98.19 181 VAL A CA 1
ATOM 1398 C C . VAL A 1 181 ? -15.422 -37.188 -18.734 1 98.19 181 VAL A C 1
ATOM 1400 O O . VAL A 1 181 ? -16.453 -37.031 -19.391 1 98.19 181 VAL A O 1
ATOM 1403 N N . PHE A 1 182 ? -15.156 -38.25 -18.125 1 98.25 182 PHE A N 1
ATOM 1404 C CA . PHE A 1 182 ? -16.078 -39.375 -18.047 1 98.25 182 PHE A CA 1
ATOM 1405 C C . PHE A 1 182 ? -16.547 -39.594 -16.609 1 98.25 182 PHE A C 1
ATOM 1407 O O . PHE A 1 182 ? -15.758 -39.938 -15.727 1 98.25 182 PHE A O 1
ATOM 1414 N N . ASP A 1 183 ? -17.828 -39.438 -16.406 1 97.62 183 ASP A N 1
ATOM 1415 C CA . ASP A 1 183 ? -18.453 -39.625 -15.094 1 97.62 183 ASP A CA 1
ATOM 1416 C C . ASP A 1 183 ? -19.109 -41 -15.016 1 97.62 183 ASP A C 1
ATOM 1418 O O . ASP A 1 183 ? -20.047 -41.312 -15.75 1 97.62 183 ASP A O 1
ATOM 1422 N N . PHE A 1 184 ? -18.672 -41.75 -14.07 1 97.69 184 PHE A N 1
ATOM 1423 C CA . PHE A 1 184 ? -19.203 -43.094 -13.891 1 97.69 184 PHE A CA 1
ATOM 1424 C C . PHE A 1 184 ? -20.078 -43.188 -12.648 1 97.69 184 PHE A C 1
ATOM 1426 O O . PHE A 1 184 ? -20.047 -44.188 -11.922 1 97.69 184 PHE A O 1
ATOM 1433 N N . ASP A 1 185 ? -20.688 -42.125 -12.25 1 96.19 185 ASP A N 1
ATOM 1434 C CA . ASP A 1 185 ? -21.547 -42.031 -11.07 1 96.19 185 ASP A CA 1
ATOM 1435 C C . ASP A 1 185 ? -20.781 -42.406 -9.805 1 96.19 185 ASP A C 1
ATOM 1437 O O . ASP A 1 185 ? -19.688 -41.875 -9.547 1 96.19 185 ASP A O 1
ATOM 1441 N N . LYS A 1 186 ? -21.234 -43.469 -9.164 1 95.38 186 LYS A N 1
ATOM 1442 C CA . LYS A 1 186 ? -20.641 -43.812 -7.887 1 95.38 186 LYS A CA 1
ATOM 1443 C C . LYS A 1 186 ? -19.266 -44.469 -8.078 1 95.38 186 LYS A C 1
ATOM 1445 O O . LYS A 1 186 ? -18.469 -44.531 -7.137 1 95.38 186 LYS A O 1
ATOM 1450 N N . ASN A 1 187 ? -18.984 -44.781 -9.336 1 96.19 187 ASN A N 1
ATOM 1451 C CA . ASN A 1 187 ? -17.719 -45.469 -9.602 1 96.19 187 ASN A CA 1
ATOM 1452 C C . ASN A 1 187 ? -16.578 -44.5 -9.867 1 96.19 187 ASN A C 1
ATOM 1454 O O . ASN A 1 187 ? -15.43 -44.906 -10 1 96.19 187 ASN A O 1
ATOM 1458 N N . GLY A 1 188 ? -16.875 -43.25 -9.875 1 97.81 188 GLY A N 1
ATOM 1459 C CA . GLY A 1 188 ? -15.805 -42.281 -9.961 1 97.81 188 GLY A CA 1
ATOM 1460 C C . GLY A 1 188 ? -15.883 -41.406 -11.211 1 97.81 188 GLY A C 1
ATOM 1461 O O . GLY A 1 188 ? -16.875 -41.469 -11.938 1 97.81 188 GLY A O 1
ATOM 1462 N N . GLU A 1 189 ? -14.93 -40.562 -11.344 1 98.56 189 GLU A N 1
ATOM 1463 C CA . GLU A 1 189 ? -14.836 -39.656 -12.477 1 98.56 189 GLU A CA 1
ATOM 1464 C C . GLU A 1 189 ? -13.406 -39.594 -13.023 1 98.56 189 GLU A C 1
ATOM 1466 O O . GLU A 1 189 ? -12.453 -39.406 -12.266 1 98.56 189 GLU A O 1
ATOM 1471 N N . LEU A 1 190 ? -13.281 -39.875 -14.352 1 98.62 190 LEU A N 1
ATOM 1472 C CA . LEU A 1 190 ? -11.992 -39.812 -15.039 1 98.62 190 LEU A CA 1
ATOM 1473 C C . LEU A 1 190 ? -11.891 -38.562 -15.914 1 98.62 190 LEU A C 1
ATOM 1475 O O . LEU A 1 190 ? -12.781 -38.312 -16.734 1 98.62 190 LEU A O 1
ATOM 1479 N N . SER A 1 191 ? -10.914 -37.812 -15.664 1 98.62 191 SER A N 1
ATOM 1480 C CA . SER A 1 191 ? -10.578 -36.688 -16.531 1 98.62 191 SER A CA 1
ATOM 1481 C C . SER A 1 191 ? -9.188 -36.844 -17.125 1 98.62 191 SER A C 1
ATOM 1483 O O . SER A 1 191 ? -8.258 -37.312 -16.453 1 98.62 191 SER A O 1
ATOM 1485 N N . PHE A 1 192 ? -8.977 -36.5 -18.328 1 97.88 192 PHE A N 1
ATOM 1486 C CA . PHE A 1 192 ? -7.648 -36.469 -18.922 1 97.88 192 PHE A CA 1
ATOM 1487 C C . PHE A 1 192 ? -7.543 -35.344 -19.953 1 97.88 192 PHE A C 1
ATOM 1489 O O . PHE A 1 192 ? -8.562 -34.875 -20.453 1 97.88 192 PHE A O 1
ATOM 1496 N N . SER A 1 193 ? -6.383 -34.906 -20.25 1 98.62 193 SER A N 1
ATOM 1497 C CA . SER A 1 193 ? -6.16 -33.844 -21.219 1 98.62 193 SER A CA 1
ATOM 1498 C C . SER A 1 193 ? -4.754 -33.906 -21.812 1 98.62 193 SER A C 1
ATOM 1500 O O . SER A 1 193 ? -3.865 -34.531 -21.234 1 98.62 193 SER A O 1
ATOM 1502 N N . TYR A 1 194 ? -4.598 -33.375 -22.953 1 98.88 194 TYR A N 1
ATOM 1503 C CA . TYR A 1 194 ? -3.344 -33.188 -23.672 1 98.88 194 TYR A CA 1
ATOM 1504 C C . TYR A 1 194 ? -3.197 -31.766 -24.188 1 98.88 194 TYR A C 1
ATOM 1506 O O . TYR A 1 194 ? -4.168 -31.172 -24.641 1 98.88 194 TYR A O 1
ATOM 1514 N N . MET A 1 195 ? -1.982 -31.188 -24.047 1 98.75 195 MET A N 1
ATOM 1515 C CA . MET A 1 195 ? -1.728 -29.859 -24.562 1 98.75 195 MET A CA 1
ATOM 1516 C C . MET A 1 195 ? -0.414 -29.812 -25.328 1 98.75 195 MET A C 1
ATOM 1518 O O . MET A 1 195 ? 0.571 -30.422 -24.922 1 98.75 195 MET A O 1
ATOM 1522 N N . TRP A 1 196 ? -0.48 -29.156 -26.453 1 98.81 196 TRP A N 1
ATOM 1523 C CA . TRP A 1 196 ? 0.68 -28.828 -27.266 1 98.81 196 TRP A CA 1
ATOM 1524 C C . TRP A 1 196 ? 0.842 -27.312 -27.406 1 98.81 196 TRP A C 1
ATOM 1526 O O . TRP A 1 196 ? -0.142 -26.594 -27.578 1 98.81 196 TRP A O 1
ATOM 1536 N N . THR A 1 197 ? 2.1 -26.797 -27.312 1 98.81 197 THR A N 1
ATOM 1537 C CA . THR A 1 197 ? 2.346 -25.359 -27.422 1 98.81 197 THR A CA 1
ATOM 1538 C C . THR A 1 197 ? 3.717 -25.094 -28.031 1 98.81 197 THR A C 1
ATOM 1540 O O . THR A 1 197 ? 4.645 -25.891 -27.859 1 98.81 197 THR A O 1
ATOM 1543 N N . ASP A 1 198 ? 3.879 -23.906 -28.672 1 98.69 198 ASP A N 1
ATOM 1544 C CA . ASP A 1 198 ? 5.164 -23.594 -29.297 1 98.69 198 ASP A CA 1
ATOM 1545 C C . ASP A 1 198 ? 5.664 -22.234 -28.859 1 98.69 198 ASP A C 1
ATOM 1547 O O . ASP A 1 198 ? 6.816 -21.875 -29.125 1 98.69 198 ASP A O 1
ATOM 1551 N N . GLU A 1 199 ? 4.828 -21.406 -28.25 1 98.56 199 GLU A N 1
ATOM 1552 C CA . GLU A 1 199 ? 5.234 -20.094 -27.766 1 98.56 199 GLU A CA 1
ATOM 1553 C C . GLU A 1 199 ? 4.582 -19.781 -26.422 1 98.56 199 GLU A C 1
ATOM 1555 O O . GLU A 1 199 ? 3.578 -20.391 -26.062 1 98.56 199 GLU A O 1
ATOM 1560 N N . TYR A 1 200 ? 5.207 -18.828 -25.75 1 98.62 200 TYR A N 1
ATOM 1561 C CA . TYR A 1 200 ? 4.73 -18.391 -24.453 1 98.62 200 TYR A CA 1
ATOM 1562 C C . TYR A 1 200 ? 4.883 -16.891 -24.297 1 98.62 200 TYR A C 1
ATOM 1564 O O . TYR A 1 200 ? 5.625 -16.25 -25.047 1 98.62 200 TYR A O 1
ATOM 1572 N N . LYS A 1 201 ? 4.121 -16.312 -23.438 1 98.38 201 LYS A N 1
ATOM 1573 C CA . LYS A 1 201 ? 4.227 -14.922 -23.016 1 98.38 201 LYS A CA 1
ATOM 1574 C C . LYS A 1 201 ? 3.934 -14.781 -21.531 1 98.38 201 LYS A C 1
ATOM 1576 O O . LYS A 1 201 ? 2.797 -14.977 -21.094 1 98.38 201 LYS A O 1
ATOM 1581 N N . ALA A 1 202 ? 4.988 -14.469 -20.766 1 98.19 202 ALA A N 1
ATOM 1582 C CA . ALA A 1 202 ? 4.742 -14.141 -19.359 1 98.19 202 ALA A CA 1
ATOM 1583 C C . ALA A 1 202 ? 3.861 -12.898 -19.234 1 98.19 202 ALA A C 1
ATOM 1585 O O . ALA A 1 202 ? 3.826 -12.062 -20.141 1 98.19 202 ALA A O 1
ATOM 1586 N N . PRO A 1 203 ? 3.131 -12.781 -18.094 1 97.69 203 PRO A N 1
ATOM 1587 C CA . PRO A 1 203 ? 2.16 -11.688 -17.984 1 97.69 203 PRO A CA 1
ATOM 1588 C C . PRO A 1 203 ? 2.809 -10.312 -18.094 1 97.69 203 PRO A C 1
ATOM 1590 O O . PRO A 1 203 ? 2.133 -9.328 -18.391 1 97.69 203 PRO A O 1
ATOM 1593 N N . TRP A 1 204 ? 4.082 -10.18 -17.875 1 97.69 204 TRP A N 1
ATOM 1594 C CA . TRP A 1 204 ? 4.719 -8.867 -17.859 1 97.69 204 TRP A CA 1
ATOM 1595 C C . TRP A 1 204 ? 5.398 -8.578 -19.203 1 97.69 204 TRP A C 1
ATOM 1597 O O . TRP A 1 204 ? 6.188 -7.637 -19.312 1 97.69 204 TRP A O 1
ATOM 1607 N N . TYR A 1 205 ? 5.164 -9.383 -20.172 1 97.81 205 TYR A N 1
ATOM 1608 C CA . TYR A 1 205 ? 5.566 -9.086 -21.547 1 97.81 205 TYR A CA 1
ATOM 1609 C C . TYR A 1 205 ? 4.348 -8.898 -22.438 1 97.81 205 TYR A C 1
ATOM 1611 O O . TYR A 1 205 ? 3.248 -9.344 -22.109 1 97.81 205 TYR A O 1
ATOM 1619 N N . ARG A 1 206 ? 4.512 -8.273 -23.656 1 97.56 206 ARG A N 1
ATOM 1620 C CA . ARG A 1 206 ? 3.385 -7.922 -24.5 1 97.56 206 ARG A CA 1
ATOM 1621 C C . ARG A 1 206 ? 3.396 -8.742 -25.797 1 97.56 206 ARG A C 1
ATOM 1623 O O . ARG A 1 206 ? 2.393 -8.805 -26.5 1 97.56 206 ARG A O 1
ATOM 1630 N N . ASN A 1 207 ? 4.57 -9.398 -26.031 1 98.31 207 ASN A N 1
ATOM 1631 C CA . ASN A 1 207 ? 4.672 -10.234 -27.219 1 98.31 207 ASN A CA 1
ATOM 1632 C C . ASN A 1 207 ? 5.027 -11.672 -26.859 1 98.31 207 ASN A C 1
ATOM 1634 O O . ASN A 1 207 ? 5.75 -11.922 -25.906 1 98.31 207 ASN A O 1
ATOM 1638 N N . MET A 1 208 ? 4.59 -12.578 -27.766 1 98.38 208 MET A N 1
ATOM 1639 C CA . MET A 1 208 ? 4.938 -13.992 -27.641 1 98.38 208 MET A CA 1
ATOM 1640 C C . MET A 1 208 ? 6.406 -14.219 -27.984 1 98.38 208 MET A C 1
ATOM 1642 O O . MET A 1 208 ? 6.988 -13.477 -28.766 1 98.38 208 MET A O 1
ATOM 1646 N N . TYR A 1 209 ? 6.949 -15.25 -27.438 1 98.56 209 TYR A N 1
ATOM 1647 C CA . TYR A 1 209 ? 8.32 -15.648 -27.734 1 98.56 209 TYR A CA 1
ATOM 1648 C C . TYR A 1 209 ? 8.461 -17.172 -27.703 1 98.56 209 TYR A C 1
ATOM 1650 O O . TYR A 1 209 ? 7.664 -17.859 -27.062 1 98.56 209 TYR A O 1
ATOM 1658 N N . ASN A 1 210 ? 9.453 -17.656 -28.438 1 98.44 210 ASN A N 1
ATOM 1659 C CA . ASN A 1 210 ? 9.719 -19.094 -28.5 1 98.44 210 ASN A CA 1
ATOM 1660 C C . ASN A 1 210 ? 10.43 -19.594 -27.25 1 98.44 210 ASN A C 1
ATOM 1662 O O . ASN A 1 210 ? 10.828 -18.797 -26.391 1 98.44 210 ASN A O 1
ATOM 1666 N N . PHE A 1 211 ? 10.555 -20.938 -27.125 1 98.69 211 PHE A N 1
ATOM 1667 C CA . PHE A 1 211 ? 11.242 -21.562 -26 1 98.69 211 PHE A CA 1
ATOM 1668 C C . PHE A 1 211 ? 12.727 -21.734 -26.312 1 98.69 211 PHE A C 1
ATOM 1670 O O . PHE A 1 211 ? 13.109 -21.984 -27.453 1 98.69 211 PHE A O 1
ATOM 1677 N N . ARG A 1 212 ? 13.5 -21.625 -25.234 1 98.19 212 ARG A N 1
ATOM 1678 C CA . ARG A 1 212 ? 14.938 -21.828 -25.375 1 98.19 212 ARG A CA 1
ATOM 1679 C C . ARG A 1 212 ? 15.484 -22.656 -24.219 1 98.19 212 ARG A C 1
ATOM 1681 O O . ARG A 1 212 ? 14.867 -22.734 -23.156 1 98.19 212 ARG A O 1
ATOM 1688 N N . LYS A 1 213 ? 16.609 -23.328 -24.484 1 97.75 213 LYS A N 1
ATOM 1689 C CA . LYS A 1 213 ? 17.281 -24.125 -23.469 1 97.75 213 LYS A CA 1
ATOM 1690 C C . LYS A 1 213 ? 17.953 -23.219 -22.438 1 97.75 213 LYS A C 1
ATOM 1692 O O . LYS A 1 213 ? 17.719 -22.016 -22.406 1 97.75 213 LYS A O 1
ATOM 1697 N N . ALA A 1 214 ? 18.672 -23.812 -21.5 1 96.69 214 ALA A N 1
ATOM 1698 C CA . ALA A 1 214 ? 19.266 -23.109 -20.375 1 96.69 214 ALA A CA 1
ATOM 1699 C C . ALA A 1 214 ? 20.281 -22.078 -20.844 1 96.69 214 ALA A C 1
ATOM 1701 O O . ALA A 1 214 ? 20.562 -21.094 -20.141 1 96.69 214 ALA A O 1
ATOM 1702 N N . ASP A 1 215 ? 20.938 -22.25 -22 1 95.69 215 ASP A N 1
ATOM 1703 C CA . ASP A 1 215 ? 21.906 -21.312 -22.531 1 95.69 215 ASP A CA 1
ATOM 1704 C C . ASP A 1 215 ? 21.234 -20.047 -23.047 1 95.69 215 ASP A C 1
ATOM 1706 O O . ASP A 1 215 ? 21.906 -19.094 -23.438 1 95.69 215 ASP A O 1
ATOM 1710 N N . LEU A 1 216 ? 19.906 -20.047 -23.109 1 95.81 216 LEU A N 1
ATOM 1711 C CA . LEU A 1 216 ? 19.062 -18.922 -23.516 1 95.81 216 LEU A CA 1
ATOM 1712 C C . LEU A 1 216 ? 19.234 -18.625 -25 1 95.81 216 LEU A C 1
ATOM 1714 O O . LEU A 1 216 ? 18.922 -17.516 -25.453 1 95.81 216 LEU A O 1
ATOM 1718 N N . GLU A 1 217 ? 19.734 -19.547 -25.766 1 96.5 217 GLU A N 1
ATOM 1719 C CA . GLU A 1 217 ? 19.984 -19.359 -27.188 1 96.5 217 GLU A CA 1
ATOM 1720 C C . GLU A 1 217 ? 19.359 -20.5 -28 1 96.5 217 GLU A C 1
ATOM 1722 O O . GLU A 1 217 ? 18.672 -20.25 -29 1 96.5 217 GLU A O 1
ATOM 1727 N N . THR A 1 218 ? 19.641 -21.734 -27.516 1 97.44 218 THR A N 1
ATOM 1728 C CA . THR A 1 218 ? 19.219 -22.891 -28.297 1 97.44 218 THR A CA 1
ATOM 1729 C C . THR A 1 218 ? 17.703 -23.047 -28.25 1 97.44 218 THR A C 1
ATOM 1731 O O . THR A 1 218 ? 17.109 -23.109 -27.172 1 97.44 218 THR A O 1
ATOM 1734 N N . ASN A 1 219 ? 17.188 -23.203 -29.375 1 97.75 219 ASN A N 1
ATOM 1735 C CA . ASN A 1 219 ? 15.727 -23.234 -29.547 1 97.75 219 ASN A CA 1
ATOM 1736 C C . ASN A 1 219 ? 15.148 -24.578 -29.109 1 97.75 219 ASN A C 1
ATOM 1738 O O . ASN A 1 219 ? 15.758 -25.625 -29.344 1 97.75 219 ASN A O 1
ATOM 1742 N N . ILE A 1 220 ? 13.969 -24.531 -28.453 1 98.31 220 ILE A N 1
ATOM 1743 C CA . ILE A 1 220 ? 13.086 -25.672 -28.234 1 98.31 220 ILE A CA 1
ATOM 1744 C C . ILE A 1 220 ? 11.82 -25.516 -29.094 1 98.31 220 ILE A C 1
ATOM 1746 O O . ILE A 1 220 ? 11.07 -24.547 -28.906 1 98.31 220 ILE A O 1
ATOM 1750 N N . SER A 1 221 ? 11.492 -26.406 -29.906 1 98.19 221 SER A N 1
ATOM 1751 C CA . SER A 1 221 ? 10.453 -26.234 -30.922 1 98.19 221 SER A CA 1
ATOM 1752 C C . SER A 1 221 ? 9.07 -26.219 -30.297 1 98.19 221 SER A C 1
ATOM 1754 O O . SER A 1 221 ? 8.195 -25.469 -30.734 1 98.19 221 SER A O 1
ATOM 1756 N N . TYR A 1 222 ? 8.883 -27.078 -29.359 1 98.62 222 TYR A N 1
ATOM 1757 C CA . TYR A 1 222 ? 7.57 -27.141 -28.734 1 98.62 222 TYR A CA 1
ATOM 1758 C C . TYR A 1 222 ? 7.645 -27.828 -27.375 1 98.62 222 TYR A C 1
ATOM 1760 O O . TYR A 1 222 ? 8.656 -28.453 -27.047 1 98.62 222 TYR A O 1
ATOM 1768 N N . LEU A 1 223 ? 6.676 -27.609 -26.562 1 98.88 223 LEU A N 1
ATOM 1769 C CA . LEU A 1 223 ? 6.383 -28.359 -25.359 1 98.88 223 LEU A CA 1
ATOM 1770 C C . LEU A 1 223 ? 5.062 -29.109 -25.484 1 98.88 223 LEU A C 1
ATOM 1772 O O . LEU A 1 223 ? 4.172 -28.688 -26.219 1 98.88 223 LEU A O 1
ATOM 1776 N N . HIS A 1 224 ? 4.945 -30.203 -24.797 1 98.75 224 HIS A N 1
ATOM 1777 C CA . HIS A 1 224 ? 3.66 -30.875 -24.719 1 98.75 224 HIS A CA 1
ATOM 1778 C C . HIS A 1 224 ? 3.535 -31.672 -23.422 1 98.75 224 HIS A C 1
ATOM 1780 O O . HIS A 1 224 ? 4.535 -31.953 -22.766 1 98.75 224 HIS A O 1
ATOM 1786 N N . SER A 1 225 ? 2.354 -31.984 -23.047 1 98.81 225 SER A N 1
ATOM 1787 C CA . SER A 1 225 ? 2.086 -32.719 -21.797 1 98.81 225 SER A CA 1
ATOM 1788 C C . SER A 1 225 ? 0.736 -33.406 -21.859 1 98.81 225 SER A C 1
ATOM 1790 O O . SER A 1 225 ? -0.206 -32.906 -22.469 1 98.81 225 SER A O 1
ATOM 1792 N N . PHE A 1 226 ? 0.701 -34.5 -21.266 1 98.62 226 PHE A N 1
ATOM 1793 C CA . PHE A 1 226 ? -0.528 -35.25 -21.047 1 98.62 226 PHE A CA 1
ATOM 1794 C C . PHE A 1 226 ? -0.728 -35.531 -19.562 1 98.62 226 PHE A C 1
ATOM 1796 O O . PHE A 1 226 ? 0.238 -35.812 -18.844 1 98.62 226 PHE A O 1
ATOM 1803 N N . GLY A 1 227 ? -1.972 -35.5 -19.062 1 98.75 227 GLY A N 1
ATOM 1804 C CA . GLY A 1 227 ? -2.277 -35.781 -17.672 1 98.75 227 GLY A CA 1
ATOM 1805 C C . GLY A 1 227 ? -3.662 -36.375 -17.484 1 98.75 227 GLY A C 1
ATOM 1806 O O . GLY A 1 227 ? -4.512 -36.281 -18.375 1 98.75 227 GLY A O 1
ATOM 1807 N N . ALA A 1 228 ? -3.812 -37.031 -16.375 1 98.81 228 ALA A N 1
ATOM 1808 C CA . ALA A 1 228 ? -5.09 -37.656 -16.031 1 98.81 228 ALA A CA 1
ATOM 1809 C C . ALA A 1 228 ? -5.344 -37.594 -14.523 1 98.81 228 ALA A C 1
ATOM 1811 O O . ALA A 1 228 ? -4.402 -37.562 -13.727 1 98.81 228 ALA A O 1
ATOM 1812 N N . LYS A 1 229 ? -6.578 -37.562 -14.18 1 98.81 229 LYS A N 1
ATOM 1813 C CA . LYS A 1 229 ? -7.066 -37.531 -12.805 1 98.81 229 LYS A CA 1
ATOM 1814 C C . LYS A 1 229 ? -8.25 -38.5 -12.633 1 98.81 229 LYS A C 1
ATOM 1816 O O . LYS A 1 229 ? -9.156 -38.5 -13.461 1 98.81 229 LYS A O 1
ATOM 1821 N N . TYR A 1 230 ? -8.188 -39.281 -11.664 1 98.81 230 TYR A N 1
ATOM 1822 C CA . TYR A 1 230 ? -9.32 -40.156 -11.305 1 98.81 230 TYR A CA 1
ATOM 1823 C C . TYR A 1 230 ? -9.797 -39.844 -9.891 1 98.81 230 TYR A C 1
ATOM 1825 O O . TYR A 1 230 ? -9.055 -40.031 -8.922 1 98.81 230 TYR A O 1
ATOM 1833 N N . ASP A 1 231 ? -11.016 -39.406 -9.828 1 98.62 231 ASP A N 1
ATOM 1834 C CA . ASP A 1 231 ? -11.719 -39.219 -8.555 1 98.62 231 ASP A CA 1
ATOM 1835 C C . ASP A 1 231 ? -12.594 -40.406 -8.234 1 98.62 231 ASP A C 1
ATOM 1837 O O . ASP A 1 231 ? -13.633 -40.625 -8.859 1 98.62 231 ASP A O 1
ATOM 1841 N N . PHE A 1 232 ? -12.266 -41.125 -7.227 1 98.25 232 PHE A N 1
ATOM 1842 C CA . PHE A 1 232 ? -12.977 -42.344 -6.883 1 98.25 232 PHE A CA 1
ATOM 1843 C C . PHE A 1 232 ? -14.305 -42.031 -6.211 1 98.25 232 PHE A C 1
ATOM 1845 O O . PHE A 1 232 ? -15.133 -42.906 -6 1 98.25 232 PHE A O 1
ATOM 1852 N N . LYS A 1 233 ? -14.492 -40.812 -5.773 1 97 233 LYS A N 1
ATOM 1853 C CA . LYS A 1 233 ? -15.68 -40.344 -5.078 1 97 233 LYS A CA 1
ATOM 1854 C C . LYS A 1 233 ? -15.828 -41 -3.717 1 97 233 LYS A C 1
ATOM 1856 O O . LYS A 1 233 ? -16.938 -41.281 -3.268 1 97 233 LYS A O 1
ATOM 1861 N N . ASN A 1 234 ? -14.781 -41.406 -3.156 1 96.5 234 ASN A N 1
ATOM 1862 C CA . ASN A 1 234 ? -14.695 -41.969 -1.812 1 96.5 234 ASN A CA 1
ATOM 1863 C C . ASN A 1 234 ? -13.539 -41.344 -1.023 1 96.5 234 ASN A C 1
ATOM 1865 O O . ASN A 1 234 ? -12.836 -42.062 -0.308 1 96.5 234 ASN A O 1
ATOM 1869 N N . SER A 1 235 ? -13.25 -40.094 -1.343 1 96.19 235 SER A N 1
ATOM 1870 C CA . SER A 1 235 ? -12.258 -39.281 -0.646 1 96.19 235 SER A CA 1
ATOM 1871 C C . SER A 1 235 ? -10.867 -39.531 -1.22 1 96.19 235 SER A C 1
ATOM 1873 O O . SER A 1 235 ? -9.914 -38.844 -0.839 1 96.19 235 SER A O 1
ATOM 1875 N N . LEU A 1 236 ? -10.695 -40.469 -2.092 1 98.31 236 LEU A N 1
ATOM 1876 C CA . LEU A 1 236 ? -9.414 -40.75 -2.729 1 98.31 236 LEU A CA 1
ATOM 1877 C C . LEU A 1 236 ? -9.367 -40.156 -4.137 1 98.31 236 LEU A C 1
ATOM 1879 O O . LEU A 1 236 ? -10.297 -40.375 -4.926 1 98.31 236 LEU A O 1
ATOM 1883 N N . VAL A 1 237 ? -8.383 -39.438 -4.477 1 98.62 237 VAL A N 1
ATOM 1884 C CA . VAL A 1 237 ? -8.156 -38.906 -5.816 1 98.62 237 VAL A CA 1
ATOM 1885 C C . VAL A 1 237 ? -6.727 -39.219 -6.258 1 98.62 237 VAL A C 1
ATOM 1887 O O . VAL A 1 237 ? -5.777 -38.969 -5.504 1 98.62 237 VAL A O 1
ATOM 1890 N N . LEU A 1 238 ? -6.555 -39.75 -7.418 1 98.81 238 LEU A N 1
ATOM 1891 C CA . LEU A 1 238 ? -5.254 -40 -8.023 1 98.81 238 LEU A CA 1
ATOM 1892 C C . LEU A 1 238 ? -5.059 -39.156 -9.266 1 98.81 238 LEU A C 1
ATOM 1894 O O . LEU A 1 238 ? -5.988 -38.969 -10.055 1 98.81 238 LEU A O 1
ATOM 1898 N N . GLU A 1 239 ? -3.928 -38.594 -9.375 1 98.75 239 GLU A N 1
ATOM 1899 C CA . GLU A 1 239 ? -3.59 -37.781 -10.547 1 98.75 239 GLU A CA 1
ATOM 1900 C C . GLU A 1 239 ? -2.168 -38.062 -11.023 1 98.75 239 GLU A C 1
ATOM 1902 O O . GLU A 1 239 ? -1.275 -38.312 -10.211 1 98.75 239 GLU A O 1
ATOM 1907 N N . ALA A 1 240 ? -1.927 -38.062 -12.312 1 98.81 240 ALA A N 1
ATOM 1908 C CA . ALA A 1 240 ? -0.604 -38.25 -12.906 1 98.81 240 ALA A CA 1
ATOM 1909 C C . ALA A 1 240 ? -0.487 -37.469 -14.219 1 98.81 240 ALA A C 1
ATOM 1911 O O . ALA A 1 240 ? -1.486 -37.25 -14.906 1 98.81 240 ALA A O 1
ATOM 1912 N N . ALA A 1 241 ? 0.7 -37.062 -14.523 1 98.81 241 ALA A N 1
ATOM 1913 C CA . ALA A 1 241 ? 0.941 -36.344 -15.773 1 98.81 241 ALA A CA 1
ATOM 1914 C C . ALA A 1 241 ? 2.383 -36.531 -16.234 1 98.81 241 ALA A C 1
ATOM 1916 O O . ALA A 1 241 ? 3.264 -36.844 -15.445 1 98.81 241 ALA A O 1
ATOM 1917 N N . PHE A 1 242 ? 2.598 -36.406 -17.438 1 98.75 242 PHE A N 1
ATOM 1918 C CA . PHE A 1 242 ? 3.891 -36.438 -18.109 1 98.75 242 PHE A CA 1
ATOM 1919 C C . PHE A 1 242 ? 4.023 -35.312 -19.125 1 98.75 242 PHE A C 1
ATOM 1921 O O . PHE A 1 242 ? 3.045 -34.969 -19.781 1 98.75 242 PHE A O 1
ATOM 1928 N N . GLY A 1 243 ? 5.164 -34.719 -19.234 1 98.56 243 GLY A N 1
ATOM 1929 C CA . GLY A 1 243 ? 5.414 -33.656 -20.203 1 98.56 243 GLY A CA 1
ATOM 1930 C C . GLY A 1 243 ? 6.84 -33.656 -20.719 1 98.56 243 GLY A C 1
ATOM 1931 O O . GLY A 1 243 ? 7.73 -34.25 -20.109 1 98.56 243 GLY A O 1
ATOM 1932 N N . GLN A 1 244 ? 7.023 -32.969 -21.906 1 98.19 244 GLN A N 1
ATOM 1933 C CA . GLN A 1 244 ? 8.344 -32.938 -22.516 1 98.19 244 GLN A CA 1
ATOM 1934 C C . GLN A 1 244 ? 8.57 -31.609 -23.234 1 98.19 244 GLN A C 1
ATOM 1936 O O . GLN A 1 244 ? 7.652 -31.062 -23.859 1 98.19 244 GLN A O 1
ATOM 1941 N N . ALA A 1 245 ? 9.719 -31.109 -23.031 1 98.69 245 ALA A N 1
ATOM 1942 C CA . ALA A 1 245 ? 10.289 -30.156 -23.984 1 98.69 245 ALA A CA 1
ATOM 1943 C C . ALA A 1 245 ? 11.008 -30.891 -25.109 1 98.69 245 ALA A C 1
ATOM 1945 O O . ALA A 1 245 ? 11.891 -31.703 -24.875 1 98.69 245 ALA A O 1
ATOM 1946 N N . ASP A 1 246 ? 10.641 -30.5 -26.234 1 97.19 246 ASP A N 1
ATOM 1947 C CA . ASP A 1 246 ? 11.133 -31.219 -27.406 1 97.19 246 ASP A CA 1
ATOM 1948 C C . ASP A 1 246 ? 12.648 -31.375 -27.359 1 97.19 246 ASP A C 1
ATOM 1950 O O . ASP A 1 246 ? 13.391 -30.406 -27.469 1 97.19 246 ASP A O 1
ATOM 1954 N N . GLY A 1 247 ? 13.078 -32.656 -27.188 1 96.56 247 GLY A N 1
ATOM 1955 C CA . GLY A 1 247 ? 14.484 -33 -27.234 1 96.56 247 GLY A CA 1
ATOM 1956 C C . GLY A 1 247 ? 15.273 -32.469 -26.062 1 96.56 247 GLY A C 1
ATOM 1957 O O . GLY A 1 247 ? 16.5 -32.344 -26.125 1 96.56 247 GLY A O 1
ATOM 1958 N N . TYR A 1 248 ? 14.688 -32.188 -24.953 1 98 248 TYR A N 1
ATOM 1959 C CA . TYR A 1 248 ? 15.461 -31.484 -23.938 1 98 248 TYR A CA 1
ATOM 1960 C C . TYR A 1 248 ? 15.109 -32 -22.547 1 98 248 TYR A C 1
ATOM 1962 O O . TYR A 1 248 ? 15.867 -32.781 -21.953 1 98 248 TYR A O 1
ATOM 1970 N N . ILE A 1 249 ? 13.922 -31.703 -22.031 1 98.19 249 ILE A N 1
ATOM 1971 C CA . ILE A 1 249 ? 13.609 -32.062 -20.656 1 98.19 249 ILE A CA 1
ATOM 1972 C C . ILE A 1 249 ? 12.328 -32.906 -20.625 1 98.19 249 ILE A C 1
ATOM 1974 O O . ILE A 1 249 ? 11.344 -32.562 -21.281 1 98.19 249 ILE A O 1
ATOM 1978 N N . ASP A 1 250 ? 12.336 -34 -19.844 1 98.19 250 ASP A N 1
ATOM 1979 C CA . ASP A 1 250 ? 11.156 -34.75 -19.453 1 98.19 250 ASP A CA 1
ATOM 1980 C C . ASP A 1 250 ? 10.703 -34.375 -18.047 1 98.19 250 ASP A C 1
ATOM 1982 O O . ASP A 1 250 ? 11.531 -34.156 -17.156 1 98.19 250 ASP A O 1
ATOM 1986 N N . GLN A 1 251 ? 9.398 -34.281 -17.906 1 98.25 251 GLN A N 1
ATOM 1987 C CA . GLN A 1 251 ? 8.859 -33.969 -16.578 1 98.25 251 GLN A CA 1
ATOM 1988 C C . GLN A 1 251 ? 7.785 -35 -16.188 1 98.25 251 GLN A C 1
ATOM 1990 O O . GLN A 1 251 ? 7.051 -35.5 -17.031 1 98.25 251 GLN A O 1
ATOM 1995 N N . TYR A 1 252 ? 7.723 -35.219 -14.883 1 98.56 252 TYR A N 1
ATOM 1996 C CA . TYR A 1 252 ? 6.816 -36.219 -14.312 1 98.56 252 TYR A CA 1
ATOM 1997 C C . TYR A 1 252 ? 6.043 -35.625 -13.133 1 98.56 252 TYR A C 1
ATOM 1999 O O . TYR A 1 252 ? 6.566 -34.781 -12.406 1 98.56 252 TYR A O 1
ATOM 2007 N N . PHE A 1 253 ? 4.82 -36.094 -13.008 1 98.75 253 PHE A N 1
ATOM 2008 C CA . PHE A 1 253 ? 4 -35.656 -11.883 1 98.75 253 PHE A CA 1
ATOM 2009 C C . PHE A 1 253 ? 3.115 -36.812 -11.391 1 98.75 253 PHE A C 1
ATOM 2011 O O . PHE A 1 253 ? 2.586 -37.594 -12.195 1 98.75 253 PHE A O 1
ATOM 2018 N N . GLY A 1 254 ? 3.061 -36.938 -10.133 1 98.81 254 GLY A N 1
ATOM 2019 C CA . GLY A 1 254 ? 2.113 -37.844 -9.461 1 98.81 254 GLY A CA 1
ATOM 2020 C C . GLY A 1 254 ? 1.581 -37.25 -8.164 1 98.81 254 GLY A C 1
ATOM 2021 O O . GLY A 1 254 ? 2.324 -36.625 -7.406 1 98.81 254 GLY A O 1
ATOM 2022 N N . LYS A 1 255 ? 0.288 -37.469 -7.891 1 98.81 255 LYS A N 1
ATOM 2023 C CA . LYS A 1 255 ? -0.341 -36.969 -6.676 1 98.81 255 LYS A CA 1
ATOM 2024 C C . LYS A 1 255 ? -1.412 -37.938 -6.164 1 98.81 255 LYS A C 1
ATOM 2026 O O . LYS A 1 255 ? -2.207 -38.469 -6.949 1 98.81 255 LYS A O 1
ATOM 2031 N N . VAL A 1 256 ? -1.368 -38.219 -4.91 1 98.88 256 VAL A N 1
ATOM 2032 C CA . VAL A 1 256 ? -2.41 -38.969 -4.195 1 98.88 256 VAL A CA 1
ATOM 2033 C C . VAL A 1 256 ? -3.008 -38.062 -3.104 1 98.88 256 VAL A C 1
ATOM 2035 O O . VAL A 1 256 ? -2.279 -37.5 -2.291 1 98.88 256 VAL A O 1
ATOM 2038 N N . SER A 1 257 ? -4.285 -37.906 -3.156 1 98.56 257 SER A N 1
ATOM 2039 C CA . SER A 1 257 ? -4.98 -37.156 -2.123 1 98.56 257 SER A CA 1
ATOM 2040 C C . SER A 1 257 ? -6.027 -38 -1.417 1 98.56 257 SER A C 1
ATOM 2042 O O . SER A 1 257 ? -6.695 -38.812 -2.049 1 98.56 257 SER A O 1
ATOM 2044 N N . TYR A 1 258 ? -6.141 -37.75 -0.136 1 98.5 258 TYR A N 1
ATOM 2045 C CA . TYR A 1 258 ? -7.148 -38.438 0.659 1 98.5 258 TYR A CA 1
ATOM 2046 C C . TYR A 1 258 ? -7.68 -37.531 1.767 1 98.5 258 TYR A C 1
ATOM 2048 O O . TYR A 1 258 ? -6.906 -36.906 2.484 1 98.5 258 TYR A O 1
ATOM 2056 N N . ASP A 1 259 ? -8.992 -37.531 1.889 1 97.25 259 ASP A N 1
ATOM 2057 C CA . ASP A 1 259 ? -9.656 -36.781 2.949 1 97.25 259 ASP A CA 1
ATOM 2058 C C . ASP A 1 259 ? -10.023 -37.688 4.121 1 97.25 259 ASP A C 1
ATOM 2060 O O . ASP A 1 259 ? -10.906 -38.562 3.996 1 97.25 259 ASP A O 1
ATOM 2064 N N . PHE A 1 260 ? -9.406 -37.406 5.309 1 96.88 260 PHE A N 1
ATOM 2065 C CA . PHE A 1 260 ? -9.695 -38.188 6.504 1 96.88 260 PHE A CA 1
ATOM 2066 C C . PHE A 1 260 ? -10.773 -37.5 7.344 1 96.88 260 PHE A C 1
ATOM 2068 O O . PHE A 1 260 ? -10.664 -36.312 7.66 1 96.88 260 PHE A O 1
ATOM 2075 N N . PRO A 1 261 ? -11.766 -38.312 7.688 1 93.94 261 PRO A N 1
ATOM 2076 C CA . PRO A 1 261 ? -12.711 -37.719 8.648 1 93.94 261 PRO A CA 1
ATOM 2077 C C . PRO A 1 261 ? -12.164 -37.688 10.07 1 93.94 261 PRO A C 1
ATOM 2079 O O . PRO A 1 261 ? -11.891 -38.75 10.656 1 93.94 261 PRO A O 1
ATOM 2082 N N . ILE A 1 262 ? -11.891 -36.625 10.5 1 92.81 262 ILE A N 1
ATOM 2083 C CA . ILE A 1 262 ? -11.391 -36.469 11.859 1 92.81 262 ILE A CA 1
ATOM 2084 C C . ILE A 1 262 ? -12.375 -35.625 12.672 1 92.81 262 ILE A C 1
ATOM 2086 O O . ILE A 1 262 ? -12.492 -34.406 12.461 1 92.81 262 ILE A O 1
ATOM 2090 N N . ALA A 1 263 ? -12.992 -36.344 13.727 1 88.12 263 ALA A N 1
ATOM 2091 C CA . ALA A 1 263 ? -14.047 -35.75 14.523 1 88.12 263 ALA A CA 1
ATOM 2092 C C . ALA A 1 263 ? -15.18 -35.219 13.633 1 88.12 263 ALA A C 1
ATOM 2094 O O . ALA A 1 263 ? -15.734 -36 12.828 1 88.12 263 ALA A O 1
ATOM 2095 N N . ASN A 1 264 ? -15.531 -33.938 13.547 1 89.31 264 ASN A N 1
ATOM 2096 C CA . ASN A 1 264 ? -16.656 -33.438 12.773 1 89.31 264 ASN A CA 1
ATOM 2097 C C . ASN A 1 264 ? -16.172 -32.594 11.594 1 89.31 264 ASN A C 1
ATOM 2099 O O . ASN A 1 264 ? -16.953 -31.828 11.008 1 89.31 264 ASN A O 1
ATOM 2103 N N . ASN A 1 265 ? -14.836 -32.844 11.375 1 93.81 265 ASN A N 1
ATOM 2104 C CA . ASN A 1 265 ? -14.281 -32.094 10.25 1 93.81 265 ASN A CA 1
ATOM 2105 C C . ASN A 1 265 ? -13.391 -33 9.375 1 93.81 265 ASN A C 1
ATOM 2107 O O . ASN A 1 265 ? -13.211 -34.188 9.672 1 93.81 265 ASN A O 1
ATOM 2111 N N . THR A 1 266 ? -12.992 -32.406 8.258 1 95.06 266 THR A N 1
ATOM 2112 C CA . THR A 1 266 ? -12.195 -33.188 7.305 1 95.06 266 THR A CA 1
ATOM 2113 C C . THR A 1 266 ? -10.734 -32.719 7.348 1 95.06 266 THR A C 1
ATOM 2115 O O . THR A 1 266 ? -10.445 -31.531 7.27 1 95.06 266 THR A O 1
ATOM 2118 N N . LEU A 1 267 ? -9.836 -33.625 7.543 1 97.94 267 LEU A N 1
ATOM 2119 C CA . LEU A 1 267 ? -8.414 -33.406 7.332 1 97.94 267 LEU A CA 1
ATOM 2120 C C . LEU A 1 267 ? -8.016 -33.75 5.898 1 97.94 267 LEU A C 1
ATOM 2122 O O . LEU A 1 267 ? -8.008 -34.906 5.5 1 97.94 267 LEU A O 1
ATOM 2126 N N . LYS A 1 268 ? -7.715 -32.781 5.148 1 98.44 268 LYS A N 1
ATOM 2127 C CA . LYS A 1 268 ? -7.258 -32.969 3.771 1 98.44 268 LYS A CA 1
ATOM 2128 C C . LYS A 1 268 ? -5.773 -33.312 3.73 1 98.44 268 LYS A C 1
ATOM 2130 O O . LYS A 1 268 ? -4.945 -32.625 4.336 1 98.44 268 LYS A O 1
ATOM 2135 N N . THR A 1 269 ? -5.445 -34.406 3.049 1 98.56 269 THR A N 1
ATOM 2136 C CA . THR A 1 269 ? -4.066 -34.875 2.969 1 98.56 269 THR A CA 1
ATOM 2137 C C . THR A 1 269 ? -3.67 -35.156 1.521 1 98.56 269 THR A C 1
ATOM 2139 O O . THR A 1 269 ? -4.508 -35.531 0.707 1 98.56 269 THR A O 1
ATOM 2142 N N . SER A 1 270 ? -2.406 -34.875 1.208 1 98.75 270 SER A N 1
ATOM 2143 C CA . SER A 1 270 ? -1.928 -35.281 -0.105 1 98.75 270 SER A CA 1
ATOM 2144 C C . SER A 1 270 ? -0.427 -35.562 -0.084 1 98.75 270 SER A C 1
ATOM 2146 O O . SER A 1 270 ? 0.299 -35 0.743 1 98.75 270 SER A O 1
ATOM 2148 N N . TYR A 1 271 ? -0.023 -36.5 -0.858 1 98.88 271 TYR A N 1
ATOM 2149 C CA . TYR A 1 271 ? 1.362 -36.719 -1.259 1 98.88 271 TYR A CA 1
ATOM 2150 C C . TYR A 1 271 ? 1.559 -36.406 -2.738 1 98.88 271 TYR A C 1
ATOM 2152 O O . TYR A 1 271 ? 0.755 -36.812 -3.578 1 98.88 271 TYR A O 1
ATOM 2160 N N . GLN A 1 272 ? 2.607 -35.688 -3.068 1 98.88 272 GLN A N 1
ATOM 2161 C CA . GLN A 1 272 ? 2.867 -35.25 -4.438 1 98.88 272 GLN A CA 1
ATOM 2162 C C . GLN A 1 272 ? 4.32 -35.5 -4.824 1 98.88 272 GLN A C 1
ATOM 2164 O O . GLN A 1 272 ? 5.227 -35.312 -4.012 1 98.88 272 GLN A O 1
ATOM 2169 N N . PHE A 1 273 ? 4.512 -35.906 -6.031 1 98.88 273 PHE A N 1
ATOM 2170 C CA . PHE A 1 273 ? 5.836 -36.094 -6.598 1 98.88 273 PHE A CA 1
ATOM 2171 C C . PHE A 1 273 ? 5.988 -35.312 -7.902 1 98.88 273 PHE A C 1
ATOM 2173 O O . PHE A 1 273 ? 5.156 -35.438 -8.805 1 98.88 273 PHE A O 1
ATOM 2180 N N . TYR A 1 274 ? 7.004 -34.5 -8 1 98.81 274 TYR A N 1
ATOM 2181 C CA . TYR A 1 274 ? 7.418 -33.812 -9.211 1 98.81 274 TYR A CA 1
ATOM 2182 C C . TYR A 1 274 ? 8.805 -34.25 -9.648 1 98.81 274 TYR A C 1
ATOM 2184 O O . TYR A 1 274 ? 9.75 -34.219 -8.859 1 98.81 274 TYR A O 1
ATOM 2192 N N . GLY A 1 275 ? 8.977 -34.594 -10.891 1 98.69 275 GLY A N 1
ATOM 2193 C CA . GLY A 1 275 ? 10.273 -35.031 -11.398 1 98.69 275 GLY A CA 1
ATOM 2194 C C . GLY A 1 275 ? 10.656 -34.344 -12.695 1 98.69 275 GLY A C 1
ATOM 2195 O O . GLY A 1 275 ? 9.789 -33.969 -13.484 1 98.69 275 GLY A O 1
ATOM 2196 N N . ALA A 1 276 ? 11.977 -34.219 -12.93 1 98.44 276 ALA A N 1
ATOM 2197 C CA . ALA A 1 276 ? 12.516 -33.656 -14.156 1 98.44 276 ALA A CA 1
ATOM 2198 C C . ALA A 1 276 ? 13.859 -34.25 -14.516 1 98.44 276 ALA A C 1
ATOM 2200 O O . ALA A 1 276 ? 14.695 -34.5 -13.633 1 98.44 276 ALA A O 1
ATOM 2201 N N . LYS A 1 277 ? 14.047 -34.531 -15.766 1 97.62 277 LYS A N 1
ATOM 2202 C CA . LYS A 1 277 ? 15.305 -35.094 -16.25 1 97.62 277 LYS A CA 1
ATOM 2203 C C . LYS A 1 277 ? 15.648 -34.531 -17.641 1 97.62 277 LYS A C 1
ATOM 2205 O O . LYS A 1 277 ? 14.852 -34.625 -18.562 1 97.62 277 LYS A O 1
ATOM 2210 N N . ASP A 1 278 ? 16.812 -33.906 -17.734 1 96 278 ASP A N 1
ATOM 2211 C CA . ASP A 1 278 ? 17.203 -33.438 -19.062 1 96 278 ASP A CA 1
ATOM 2212 C C . ASP A 1 278 ? 17.859 -34.562 -19.875 1 96 278 ASP A C 1
ATOM 2214 O O . ASP A 1 278 ? 18.297 -35.562 -19.297 1 96 278 ASP A O 1
ATOM 2218 N N . LYS A 1 279 ? 17.922 -34.344 -21.188 1 95.44 279 LYS A N 1
ATOM 2219 C CA . LYS A 1 279 ? 18.469 -35.344 -22.094 1 95.44 279 LYS A CA 1
ATOM 2220 C C . LYS A 1 279 ? 19.875 -34.969 -22.547 1 95.44 279 LYS A C 1
ATOM 2222 O O . LYS A 1 279 ? 20.453 -35.625 -23.406 1 95.44 279 LYS A O 1
ATOM 2227 N N . VAL A 1 280 ? 20.312 -33.938 -22.078 1 94.31 280 VAL A N 1
ATOM 2228 C CA . VAL A 1 280 ? 21.625 -33.438 -22.5 1 94.31 280 VAL A CA 1
ATOM 2229 C C . VAL A 1 280 ? 22.688 -33.969 -21.547 1 94.31 280 VAL A C 1
ATOM 2231 O O . VAL A 1 280 ? 22.5 -34 -20.328 1 94.31 280 VAL A O 1
ATOM 2234 N N . THR A 1 281 ? 23.734 -34.406 -22.25 1 89 281 THR A N 1
ATOM 2235 C CA . THR A 1 281 ? 24.891 -34.875 -21.484 1 89 281 THR A CA 1
ATOM 2236 C C . THR A 1 281 ? 26.125 -34.031 -21.797 1 89 281 THR A C 1
ATOM 2238 O O . THR A 1 281 ? 26.109 -33.188 -22.688 1 89 281 THR A O 1
ATOM 2241 N N . GLY A 1 282 ? 27.234 -34.062 -21 1 87.25 282 GLY A N 1
ATOM 2242 C CA . GLY A 1 282 ? 28.484 -33.375 -21.328 1 87.25 282 GLY A CA 1
ATOM 2243 C C . GLY A 1 282 ? 28.859 -32.344 -20.312 1 87.25 282 GLY A C 1
ATOM 2244 O O . GLY A 1 282 ? 29.984 -31.828 -20.328 1 87.25 282 GLY A O 1
ATOM 2245 N N . GLY A 1 283 ? 27.969 -31.938 -19.578 1 86.94 283 GLY A N 1
ATOM 2246 C CA . GLY A 1 283 ? 28.344 -31.109 -18.453 1 86.94 283 GLY A CA 1
ATOM 2247 C C . GLY A 1 283 ? 28.188 -29.625 -18.734 1 86.94 283 GLY A C 1
ATOM 2248 O O . GLY A 1 283 ? 28.391 -28.797 -17.844 1 86.94 283 GLY A O 1
ATOM 2249 N N . GLY A 1 284 ? 27.828 -29.234 -19.938 1 90.5 284 GLY A N 1
ATOM 2250 C CA . GLY A 1 284 ? 27.641 -27.844 -20.266 1 90.5 284 GLY A CA 1
ATOM 2251 C C . GLY A 1 284 ? 26.391 -27.234 -19.641 1 90.5 284 GLY A C 1
ATOM 2252 O O . GLY A 1 284 ? 25.703 -27.906 -18.859 1 90.5 284 GLY A O 1
ATOM 2253 N N . ILE A 1 285 ? 26.062 -25.984 -19.938 1 92.56 285 ILE A N 1
ATOM 2254 C CA . ILE A 1 285 ? 25.016 -25.203 -19.281 1 92.56 285 ILE A CA 1
ATOM 2255 C C . ILE A 1 285 ? 23.656 -25.844 -19.547 1 92.56 285 ILE A C 1
ATOM 2257 O O . ILE A 1 285 ? 22.75 -25.75 -18.719 1 92.56 285 ILE A O 1
ATOM 2261 N N . ASN A 1 286 ? 23.5 -26.469 -20.656 1 96.69 286 ASN A N 1
ATOM 2262 C CA . ASN A 1 286 ? 22.219 -27.094 -21.016 1 96.69 286 ASN A CA 1
ATOM 2263 C C . ASN A 1 286 ? 22.016 -28.422 -20.281 1 96.69 286 ASN A C 1
ATOM 2265 O O . ASN A 1 286 ? 20.922 -28.984 -20.281 1 96.69 286 ASN A O 1
ATOM 2269 N N . ASP A 1 287 ? 23.094 -29 -19.812 1 96.56 287 ASP A N 1
ATOM 2270 C CA . ASP A 1 287 ? 23.031 -30.141 -18.922 1 96.56 287 ASP A CA 1
ATOM 2271 C C . ASP A 1 287 ? 22.656 -29.719 -17.5 1 96.56 287 ASP A C 1
ATOM 2273 O O . ASP A 1 287 ? 23.531 -29.547 -16.641 1 96.56 287 ASP A O 1
ATOM 2277 N N . VAL A 1 288 ? 21.438 -29.656 -17.266 1 96.56 288 VAL A N 1
ATOM 2278 C CA . VAL A 1 288 ? 20.938 -28.953 -16.094 1 96.56 288 VAL A CA 1
ATOM 2279 C C . VAL A 1 288 ? 20.984 -29.875 -14.875 1 96.56 288 VAL A C 1
ATOM 2281 O O . VAL A 1 288 ? 21.359 -29.453 -13.781 1 96.56 288 VAL A O 1
ATOM 2284 N N . TYR A 1 289 ? 20.578 -31.125 -14.977 1 97.44 289 TYR A N 1
ATOM 2285 C CA . TYR A 1 289 ? 20.516 -32.062 -13.852 1 97.44 289 TYR A CA 1
ATOM 2286 C C . TYR A 1 289 ? 21.422 -33.25 -14.078 1 97.44 289 TYR A C 1
ATOM 2288 O O . TYR A 1 289 ? 21.594 -33.719 -15.211 1 97.44 289 TYR A O 1
ATOM 2296 N N . ASP A 1 290 ? 21.953 -33.719 -12.977 1 96.62 290 ASP A N 1
ATOM 2297 C CA . ASP A 1 290 ? 22.594 -35.031 -12.969 1 96.62 290 ASP A CA 1
ATOM 2298 C C . ASP A 1 290 ? 21.609 -36.125 -12.578 1 96.62 290 ASP A C 1
ATOM 2300 O O . ASP A 1 290 ? 21.453 -36.406 -11.398 1 96.62 290 ASP A O 1
ATOM 2304 N N . GLY A 1 291 ? 21.016 -36.75 -13.57 1 95.94 291 GLY A N 1
ATOM 2305 C CA . GLY A 1 291 ? 19.984 -37.75 -13.312 1 95.94 291 GLY A CA 1
ATOM 2306 C C . GLY A 1 291 ? 18.609 -37.156 -13.094 1 95.94 291 GLY A C 1
ATOM 2307 O O . GLY A 1 291 ? 18.297 -36.094 -13.648 1 95.94 291 GLY A O 1
ATOM 2308 N N . LEU A 1 292 ? 17.75 -37.875 -12.406 1 98.06 292 LEU A N 1
ATOM 2309 C CA . LEU A 1 292 ? 16.375 -37.438 -12.125 1 98.06 292 LEU A CA 1
ATOM 2310 C C . LEU A 1 292 ? 16.359 -36.469 -10.945 1 98.06 292 LEU A C 1
ATOM 2312 O O . LEU A 1 292 ? 16.672 -36.875 -9.82 1 98.06 292 LEU A O 1
ATOM 2316 N N . ALA A 1 293 ? 16.125 -35.25 -11.25 1 98.62 293 ALA A N 1
ATOM 2317 C CA . ALA A 1 293 ? 15.797 -34.312 -10.172 1 98.62 293 ALA A CA 1
ATOM 2318 C C . ALA A 1 293 ? 14.352 -34.469 -9.727 1 98.62 293 ALA A C 1
ATOM 2320 O O . ALA A 1 293 ? 13.492 -34.875 -10.516 1 98.62 293 ALA A O 1
ATOM 2321 N N . TRP A 1 294 ? 14.078 -34.156 -8.43 1 98.81 294 TRP A N 1
ATOM 2322 C CA . TRP A 1 294 ? 12.695 -34.312 -8.008 1 98.81 294 TRP A CA 1
ATOM 2323 C C . TRP A 1 294 ? 12.398 -33.438 -6.797 1 98.81 294 TRP A C 1
ATOM 2325 O O . TRP A 1 294 ? 13.312 -32.969 -6.117 1 98.81 294 TRP A O 1
ATOM 2335 N N . LEU A 1 295 ? 11.18 -33.094 -6.605 1 98.88 295 LEU A N 1
ATOM 2336 C CA . LEU A 1 295 ? 10.586 -32.469 -5.43 1 98.88 295 LEU A CA 1
ATOM 2337 C C . LEU A 1 295 ? 9.391 -33.281 -4.934 1 98.88 295 LEU A C 1
ATOM 2339 O O . LEU A 1 295 ? 8.492 -33.625 -5.711 1 98.88 295 LEU A O 1
ATOM 2343 N N . GLN A 1 296 ? 9.43 -33.688 -3.725 1 98.81 296 GLN A N 1
ATOM 2344 C CA . GLN A 1 296 ? 8.305 -34.344 -3.068 1 98.81 296 GLN A CA 1
ATOM 2345 C C . GLN A 1 296 ? 7.637 -33.406 -2.051 1 98.81 296 GLN A C 1
ATOM 2347 O O . GLN A 1 296 ? 8.305 -32.594 -1.417 1 98.81 296 GLN A O 1
ATOM 2352 N N . ALA A 1 297 ? 6.344 -33.594 -1.973 1 98.88 297 ALA A N 1
ATOM 2353 C CA . ALA A 1 297 ? 5.609 -32.75 -1.043 1 98.88 297 ALA A CA 1
ATOM 2354 C C . ALA A 1 297 ? 4.531 -33.531 -0.306 1 98.88 297 ALA A C 1
ATOM 2356 O O . ALA A 1 297 ? 3.934 -34.469 -0.867 1 98.88 297 ALA A O 1
ATOM 2357 N N . PHE A 1 298 ? 4.363 -33.219 0.917 1 98.81 298 PHE A N 1
ATOM 2358 C CA . PHE A 1 298 ? 3.264 -33.656 1.756 1 98.81 298 PHE A CA 1
ATOM 2359 C C . PHE A 1 298 ? 2.461 -32.5 2.289 1 98.81 298 PHE A C 1
ATOM 2361 O O . PHE A 1 298 ? 3.031 -31.516 2.768 1 98.81 298 PHE A O 1
ATOM 2368 N N . THR A 1 299 ? 1.106 -32.562 2.146 1 98.81 299 THR A N 1
ATOM 2369 C CA . THR A 1 299 ? 0.282 -31.453 2.586 1 98.81 299 THR A CA 1
ATOM 2370 C C . THR A 1 299 ? -0.806 -31.922 3.545 1 98.81 299 THR A C 1
ATOM 2372 O O . THR A 1 299 ? -1.373 -33 3.365 1 98.81 299 THR A O 1
ATOM 2375 N N . LEU A 1 300 ? 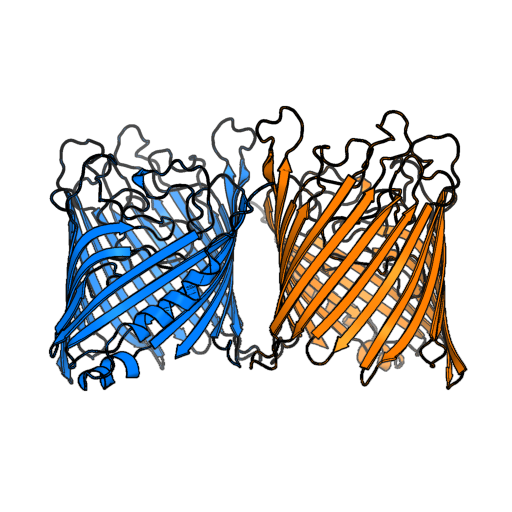-1.027 -31.125 4.574 1 98.75 300 LEU A N 1
ATOM 2376 C CA . LEU A 1 300 ? -2.119 -31.281 5.531 1 98.75 300 LEU A CA 1
ATOM 2377 C C . LEU A 1 300 ? -2.922 -29.984 5.656 1 98.75 300 LEU A C 1
ATOM 2379 O O . LEU A 1 300 ? -2.348 -28.906 5.812 1 98.75 300 LEU A O 1
ATOM 2383 N N . GLY A 1 301 ? -4.215 -30.094 5.504 1 98.31 301 GLY A N 1
ATOM 2384 C CA . GLY A 1 301 ? -5.133 -29 5.73 1 98.31 301 GLY A CA 1
ATOM 2385 C C . GLY A 1 301 ? -6.297 -29.359 6.629 1 98.31 301 GLY A C 1
ATOM 2386 O O . GLY A 1 301 ? -6.887 -30.438 6.488 1 98.31 301 GLY A O 1
ATOM 2387 N N . TYR A 1 302 ? -6.574 -28.484 7.57 1 97.75 302 TYR A N 1
ATOM 2388 C CA . TYR A 1 302 ? -7.633 -28.75 8.531 1 97.75 302 TYR A CA 1
ATOM 2389 C C . TYR A 1 302 ? -8.344 -27.469 8.945 1 97.75 302 TYR A C 1
ATOM 2391 O O . TYR A 1 302 ? -7.715 -26.547 9.453 1 97.75 302 TYR A O 1
ATOM 2399 N N . THR A 1 303 ? -9.656 -27.484 8.695 1 96 303 THR A N 1
ATOM 2400 C CA . THR A 1 303 ? -10.461 -26.344 9.125 1 96 303 THR A CA 1
ATOM 2401 C C . THR A 1 303 ? -11.258 -26.672 10.375 1 96 303 THR A C 1
ATOM 2403 O O . THR A 1 303 ? -12.016 -27.641 10.391 1 96 303 THR A O 1
ATOM 2406 N N . TYR A 1 304 ? -11.062 -25.922 11.383 1 95.38 304 TYR A N 1
ATOM 2407 C CA . TYR A 1 304 ? -11.797 -26.062 12.633 1 95.38 304 TYR A CA 1
ATOM 2408 C C . TYR A 1 304 ? -12.484 -24.766 13.023 1 95.38 304 TYR A C 1
ATOM 2410 O O . TYR A 1 304 ? -11.836 -23.844 13.547 1 95.38 304 TYR A O 1
ATOM 2418 N N . ASN A 1 305 ? -13.828 -24.703 12.82 1 93.69 305 ASN A N 1
ATOM 2419 C CA . ASN A 1 305 ? -14.609 -23.516 13.102 1 93.69 305 ASN A CA 1
ATOM 2420 C C . ASN A 1 305 ? -14.094 -22.312 12.328 1 93.69 305 ASN A C 1
ATOM 2422 O O . ASN A 1 305 ? -14.242 -22.234 11.109 1 93.69 305 ASN A O 1
ATOM 2426 N N . VAL A 1 306 ? -13.398 -21.453 13.07 1 96.69 306 VAL A N 1
ATOM 2427 C CA . VAL A 1 306 ? -12.992 -20.188 12.445 1 96.69 306 VAL A CA 1
ATOM 2428 C C . VAL A 1 306 ? -11.484 -20.219 12.172 1 96.69 306 VAL A C 1
ATOM 2430 O O . VAL A 1 306 ? -10.906 -19.219 11.758 1 96.69 306 VAL A O 1
ATOM 2433 N N . PHE A 1 307 ? -10.844 -21.359 12.328 1 97.94 307 PHE A N 1
ATOM 2434 C CA . PHE A 1 307 ? -9.414 -21.5 12.094 1 97.94 307 PHE A CA 1
ATOM 2435 C C . PHE A 1 307 ? -9.148 -22.406 10.906 1 97.94 307 PHE A C 1
ATOM 2437 O O . PHE A 1 307 ? -9.758 -23.484 10.789 1 97.94 307 PHE A O 1
ATOM 2444 N N . ASP A 1 308 ? -8.359 -21.984 9.984 1 98.31 308 ASP A N 1
ATOM 2445 C CA . ASP A 1 308 ? -7.887 -22.797 8.875 1 98.31 308 ASP A CA 1
ATOM 2446 C C . ASP A 1 308 ? -6.395 -23.078 9 1 98.31 308 ASP A C 1
ATOM 2448 O O . ASP A 1 308 ? -5.562 -22.203 8.758 1 98.31 308 ASP A O 1
ATOM 2452 N N . PHE A 1 309 ? -6.094 -24.328 9.297 1 98.56 309 PHE A N 1
ATOM 2453 C CA . PHE A 1 309 ? -4.711 -24.719 9.531 1 98.56 309 PHE A CA 1
ATOM 2454 C C . PHE A 1 309 ? -4.117 -25.391 8.297 1 98.56 309 PHE A C 1
ATOM 2456 O O . PHE A 1 309 ? -4.805 -26.125 7.586 1 98.56 309 PHE A O 1
ATOM 2463 N N . LYS A 1 310 ? -2.879 -25.109 8.039 1 98.56 310 LYS A N 1
ATOM 2464 C CA . LYS A 1 310 ? -2.123 -25.734 6.953 1 98.56 310 LYS A CA 1
ATOM 2465 C C . LYS A 1 310 ? -0.722 -26.125 7.414 1 98.56 310 LYS A C 1
ATOM 2467 O O . LYS A 1 310 ? -0.016 -25.312 8.023 1 98.56 310 LYS A O 1
ATOM 2472 N N . VAL A 1 311 ? -0.33 -27.344 7.23 1 98.81 311 VAL A N 1
ATOM 2473 C CA . VAL A 1 311 ? 1.024 -27.828 7.457 1 98.81 311 VAL A CA 1
ATOM 2474 C C . VAL A 1 311 ? 1.513 -28.594 6.223 1 98.81 311 VAL A C 1
ATOM 2476 O O . VAL A 1 311 ? 0.843 -29.5 5.742 1 98.81 311 VAL A O 1
ATOM 2479 N N . GLU A 1 312 ? 2.678 -28.156 5.738 1 98.88 312 GLU A N 1
ATOM 2480 C CA . GLU A 1 312 ? 3.215 -28.766 4.523 1 98.88 312 GLU A CA 1
ATOM 2481 C C . GLU A 1 312 ? 4.727 -28.969 4.629 1 98.88 312 GLU A C 1
ATOM 2483 O O . GLU A 1 312 ? 5.395 -28.281 5.398 1 98.88 312 GLU A O 1
ATOM 2488 N N . GLY A 1 313 ? 5.176 -29.953 3.912 1 98.88 313 GLY A N 1
ATOM 2489 C CA . GLY A 1 313 ? 6.605 -30.219 3.836 1 98.88 313 GLY A CA 1
ATOM 2490 C C . GLY A 1 313 ? 7.07 -30.578 2.438 1 98.88 313 GLY A C 1
ATOM 2491 O O . GLY A 1 313 ? 6.324 -31.172 1.664 1 98.88 313 GLY A O 1
ATOM 2492 N N . THR A 1 314 ? 8.289 -30.156 2.146 1 98.88 314 THR A N 1
ATOM 2493 C CA . THR A 1 314 ? 8.883 -30.516 0.863 1 98.88 314 THR A CA 1
ATOM 2494 C C . THR A 1 314 ? 10.297 -31.062 1.052 1 98.88 314 THR A C 1
ATOM 2496 O O . THR A 1 314 ? 10.945 -30.766 2.057 1 98.88 314 THR A O 1
ATOM 2499 N N . TRP A 1 315 ? 10.742 -31.844 0.144 1 98.88 315 TRP A N 1
ATOM 2500 C CA . TRP A 1 315 ? 12.086 -32.406 0.033 1 98.88 315 TRP A CA 1
ATOM 2501 C C . TRP A 1 315 ? 12.555 -32.406 -1.418 1 98.88 315 TRP A C 1
ATOM 2503 O O . TRP A 1 315 ? 11.852 -32.906 -2.305 1 98.88 315 TRP A O 1
ATOM 2513 N N . VAL A 1 316 ? 13.836 -31.891 -1.603 1 98.88 316 VAL A N 1
ATOM 2514 C CA . VAL A 1 316 ? 14.266 -31.656 -2.977 1 98.88 316 VAL A CA 1
ATOM 2515 C C . VAL A 1 316 ? 15.57 -32.406 -3.244 1 98.88 316 VAL A C 1
ATOM 2517 O O . VAL A 1 316 ? 16.453 -32.438 -2.383 1 98.88 316 VAL A O 1
ATOM 2520 N N . LYS A 1 317 ? 15.672 -33.031 -4.367 1 98.81 317 LYS A N 1
ATOM 2521 C CA . LYS A 1 317 ? 16.922 -33.469 -4.973 1 98.81 317 LYS A CA 1
ATOM 2522 C C . LYS A 1 317 ? 17.109 -32.875 -6.355 1 98.81 317 LYS A C 1
ATOM 2524 O O . LYS A 1 317 ? 16.281 -33.031 -7.242 1 98.81 317 LYS A O 1
ATOM 2529 N N . ALA A 1 318 ? 18.188 -32.125 -6.516 1 98.56 318 ALA A N 1
ATOM 2530 C CA . ALA A 1 318 ? 18.438 -31.469 -7.793 1 98.56 318 ALA A CA 1
ATOM 2531 C C . ALA A 1 318 ? 19.938 -31.344 -8.07 1 98.56 318 ALA A C 1
ATOM 2533 O O . ALA A 1 318 ? 20.438 -30.25 -8.328 1 98.56 318 ALA A O 1
ATOM 2534 N N . GLU A 1 319 ? 20.594 -32.469 -8.117 1 97.62 319 GLU A N 1
ATOM 2535 C CA . GLU A 1 319 ? 22.016 -32.469 -8.445 1 97.62 319 GLU A CA 1
ATOM 2536 C C . GLU A 1 319 ? 22.25 -32.031 -9.891 1 97.62 319 GLU A C 1
ATOM 2538 O O . GLU A 1 319 ? 21.469 -32.375 -10.781 1 97.62 319 GLU A O 1
ATOM 2543 N N . GLY A 1 320 ? 23.344 -31.312 -10.102 1 96.62 320 GLY A N 1
ATOM 2544 C CA . GLY A 1 320 ? 23.703 -30.891 -11.445 1 96.62 320 GLY A CA 1
ATOM 2545 C C . GLY A 1 320 ? 24.094 -29.422 -11.516 1 96.62 320 GLY A C 1
ATOM 2546 O O . GLY A 1 320 ? 24.359 -28.797 -10.484 1 96.62 320 GLY A O 1
ATOM 2547 N N . ASN A 1 321 ? 24.203 -28.906 -12.797 1 95.62 321 ASN A N 1
ATOM 2548 C CA . ASN A 1 321 ? 24.672 -27.547 -13.039 1 95.62 321 ASN A CA 1
ATOM 2549 C C . ASN A 1 321 ? 23.703 -26.516 -12.484 1 95.62 321 ASN A C 1
ATOM 2551 O O . ASN A 1 321 ? 24.125 -25.438 -12.055 1 95.62 321 ASN A O 1
ATOM 2555 N N . GLN A 1 322 ? 22.469 -26.844 -12.477 1 95.81 322 GLN A N 1
ATOM 2556 C CA . GLN A 1 322 ? 21.453 -25.875 -12.055 1 95.81 322 GLN A CA 1
ATOM 2557 C C . GLN A 1 322 ? 21.422 -25.75 -10.531 1 95.81 322 GLN A C 1
ATOM 2559 O O . GLN A 1 322 ? 21.359 -24.641 -10 1 95.81 322 GLN A O 1
ATOM 2564 N N . GLY A 1 323 ? 21.359 -26.844 -9.812 1 97.44 323 GLY A N 1
ATOM 2565 C CA . GLY A 1 323 ? 21.469 -26.859 -8.359 1 97.44 323 GLY A CA 1
ATOM 2566 C C . GLY A 1 323 ? 20.141 -26.625 -7.66 1 97.44 323 GLY A C 1
ATOM 2567 O O . GLY A 1 323 ? 20.094 -26.5 -6.434 1 97.44 323 GLY A O 1
ATOM 2568 N N . TYR A 1 324 ? 19.062 -26.5 -8.281 1 98.38 324 TYR A N 1
ATOM 2569 C CA . TYR A 1 324 ? 17.734 -26.375 -7.703 1 98.38 324 TYR A CA 1
ATOM 2570 C C . TYR A 1 324 ? 16.672 -26.984 -8.633 1 98.38 324 TYR A C 1
ATOM 2572 O O . TYR A 1 324 ? 16.922 -27.172 -9.82 1 98.38 324 TYR A O 1
ATOM 2580 N N . PHE A 1 325 ? 15.531 -27.297 -8.094 1 98.44 325 PHE A N 1
ATOM 2581 C CA . PHE A 1 325 ? 14.469 -27.938 -8.867 1 98.44 325 PHE A CA 1
ATOM 2582 C C . PHE A 1 325 ? 13.539 -26.891 -9.477 1 98.44 325 PHE A C 1
ATOM 2584 O O . PHE A 1 325 ? 13.203 -25.906 -8.82 1 98.44 325 PHE A O 1
ATOM 2591 N N . LEU A 1 326 ? 13.117 -27.141 -10.719 1 97.25 326 LEU A N 1
ATOM 2592 C CA . LEU A 1 326 ? 12.094 -26.344 -11.375 1 97.25 326 LEU A CA 1
ATOM 2593 C C . LEU A 1 326 ? 10.953 -27.219 -11.883 1 97.25 326 LEU A C 1
ATOM 2595 O O . LEU A 1 326 ? 11.203 -28.281 -12.477 1 97.25 326 LEU A O 1
ATOM 2599 N N . GLN A 1 327 ? 9.758 -2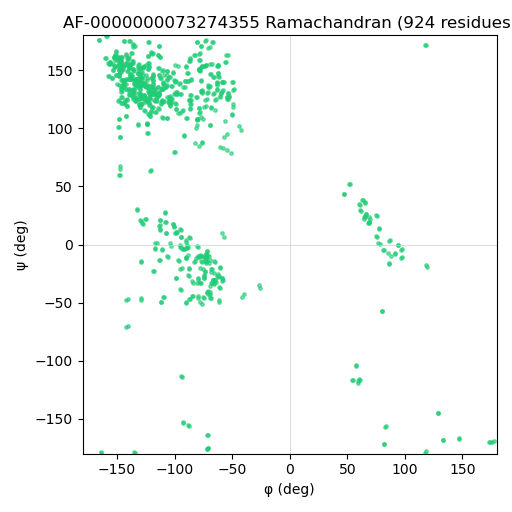6.781 -11.703 1 95.06 327 GLN A N 1
ATOM 2600 C CA . GLN A 1 327 ? 8.578 -27.516 -12.133 1 95.06 327 GLN A CA 1
ATOM 2601 C C . GLN A 1 327 ? 8.211 -27.188 -13.57 1 95.06 327 GLN A C 1
ATOM 2603 O O . GLN A 1 327 ? 7.148 -27.578 -14.055 1 95.06 327 GLN A O 1
ATOM 2608 N N . ARG A 1 328 ? 8.992 -26.453 -14.266 1 96.06 328 ARG A N 1
ATOM 2609 C CA . ARG A 1 328 ? 8.734 -26.109 -15.656 1 96.06 328 ARG A CA 1
ATOM 2610 C C . ARG A 1 328 ? 9.758 -26.75 -16.578 1 96.06 328 ARG A C 1
ATOM 2612 O O . ARG A 1 328 ? 10.883 -27.031 -16.172 1 96.06 328 ARG A O 1
ATOM 2619 N N . MET A 1 329 ? 9.406 -26.812 -17.828 1 96.38 329 MET A N 1
ATOM 2620 C CA . MET A 1 329 ? 10.172 -27.578 -18.797 1 96.38 329 MET A CA 1
ATOM 2621 C C . MET A 1 329 ? 11.258 -26.734 -19.453 1 96.38 329 MET A C 1
ATOM 2623 O O . MET A 1 329 ? 12.094 -27.234 -20.203 1 96.38 329 MET A O 1
ATOM 2627 N N . THR A 1 330 ? 11.203 -25.438 -19.25 1 97.31 330 THR A N 1
ATOM 2628 C CA . THR A 1 330 ? 12.234 -24.531 -19.703 1 97.31 330 THR A CA 1
ATOM 2629 C C . THR A 1 330 ? 12.93 -23.859 -18.531 1 97.31 330 THR A C 1
ATOM 2631 O O . THR A 1 330 ? 12.281 -23.234 -17.688 1 97.31 330 THR A O 1
ATOM 2634 N N . PRO A 1 331 ? 14.234 -23.922 -18.469 1 95.12 331 PRO A N 1
ATOM 2635 C CA . PRO A 1 331 ? 14.93 -23.516 -17.25 1 95.12 331 PRO A CA 1
ATOM 2636 C C . PRO A 1 331 ? 14.969 -22 -17.078 1 95.12 331 PRO A C 1
ATOM 2638 O O . PRO A 1 331 ? 15.031 -21.5 -15.945 1 95.12 331 PRO A O 1
ATOM 2641 N N . GLY A 1 332 ? 14.914 -21.188 -18.062 1 94.88 332 GLY A N 1
ATOM 2642 C CA . GLY A 1 332 ? 15.055 -19.75 -17.969 1 94.88 332 GLY A CA 1
ATOM 2643 C C . GLY A 1 332 ? 13.883 -19.078 -17.281 1 94.88 332 GLY A C 1
ATOM 2644 O O . GLY A 1 332 ? 12.734 -19.516 -17.422 1 94.88 332 GLY A O 1
ATOM 2645 N N . TRP A 1 333 ? 14.242 -18 -16.578 1 94.56 333 TRP A N 1
ATOM 2646 C CA . TRP A 1 333 ? 13.219 -17.172 -15.945 1 94.56 333 TRP A CA 1
ATOM 2647 C C . TRP A 1 333 ? 12.227 -16.641 -16.969 1 94.56 333 TRP A C 1
ATOM 2649 O O . TRP A 1 333 ? 12.625 -16.203 -18.062 1 94.56 333 TRP A O 1
ATOM 2659 N N . ALA A 1 334 ? 10.93 -16.75 -16.688 1 96.38 334 ALA A N 1
ATOM 2660 C CA . ALA A 1 334 ? 9.82 -16.203 -17.453 1 96.38 334 ALA A CA 1
ATOM 2661 C C . ALA A 1 334 ? 9.727 -16.844 -18.828 1 96.38 334 ALA A C 1
ATOM 2663 O O . ALA A 1 334 ? 9.234 -16.219 -19.781 1 96.38 334 ALA A O 1
ATOM 2664 N N . THR A 1 335 ? 10.227 -18.047 -19.062 1 97.25 335 THR A N 1
ATOM 2665 C CA . THR A 1 335 ? 10.242 -18.656 -20.391 1 97.25 335 THR A CA 1
ATOM 2666 C C . THR A 1 335 ? 9.07 -19.625 -20.547 1 97.25 335 THR A C 1
ATOM 2668 O O . THR A 1 335 ? 8.672 -19.938 -21.672 1 97.25 335 THR A O 1
ATOM 2671 N N . SER A 1 336 ? 8.625 -20.188 -19.625 1 97.06 336 SER A N 1
ATOM 2672 C CA . SER A 1 336 ? 7.406 -20.969 -19.438 1 97.06 336 SER A CA 1
ATOM 2673 C C . SER A 1 336 ? 7.125 -21.203 -17.953 1 97.06 336 SER A C 1
ATOM 2675 O O . SER A 1 336 ? 7.855 -20.719 -17.094 1 97.06 336 SER A O 1
ATOM 2677 N N . ASN A 1 337 ? 6.027 -21.812 -17.719 1 96.94 337 ASN A N 1
ATOM 2678 C CA . ASN A 1 337 ? 5.789 -22.234 -16.344 1 96.94 337 ASN A CA 1
ATOM 2679 C C . ASN A 1 337 ? 5.203 -23.641 -16.297 1 96.94 337 ASN A C 1
ATOM 2681 O O . ASN A 1 337 ? 4.938 -24.25 -17.328 1 96.94 337 ASN A O 1
ATOM 2685 N N . GLY A 1 338 ? 5.234 -24.234 -15.133 1 96.62 338 GLY A N 1
ATOM 2686 C CA . GLY A 1 338 ? 4.754 -25.594 -14.914 1 96.62 338 GLY A CA 1
ATOM 2687 C C . GLY A 1 338 ? 3.902 -25.719 -13.664 1 96.62 338 GLY A C 1
ATOM 2688 O O . GLY A 1 338 ? 3.596 -24.719 -13.008 1 96.62 338 GLY A O 1
ATOM 2689 N N . ARG A 1 339 ? 3.502 -26.891 -13.453 1 96.56 339 ARG A N 1
ATOM 2690 C CA . ARG A 1 339 ? 2.568 -27.125 -12.359 1 96.56 339 ARG A CA 1
ATOM 2691 C C . ARG A 1 339 ? 3.311 -27.359 -11.047 1 96.56 339 ARG A C 1
ATOM 2693 O O . ARG A 1 339 ? 4.246 -28.172 -10.992 1 96.56 339 ARG A O 1
ATOM 2700 N N . LEU A 1 340 ? 3.041 -26.656 -10.102 1 96.81 340 LEU A N 1
ATOM 2701 C CA . LEU A 1 340 ? 3.42 -26.859 -8.703 1 96.81 340 LEU A CA 1
ATOM 2702 C C . LEU A 1 340 ? 2.281 -26.469 -7.77 1 96.81 340 LEU A C 1
ATOM 2704 O O . LEU A 1 340 ? 1.875 -25.297 -7.73 1 96.81 340 LEU A O 1
ATOM 2708 N N . ASP A 1 341 ? 1.801 -27.391 -7.012 1 96.12 341 ASP A N 1
ATOM 2709 C CA . ASP A 1 341 ? 0.614 -27.141 -6.195 1 96.12 341 ASP A CA 1
ATOM 2710 C C . ASP A 1 341 ? 0.995 -26.609 -4.816 1 96.12 341 ASP A C 1
ATOM 2712 O O . ASP A 1 341 ? 0.131 -26.422 -3.959 1 96.12 341 ASP A O 1
ATOM 2716 N N . ILE A 1 342 ? 2.277 -26.375 -4.586 1 96.69 342 ILE A N 1
ATOM 2717 C CA . ILE A 1 342 ? 2.773 -25.875 -3.305 1 96.69 342 ILE A CA 1
ATOM 2718 C C . ILE A 1 342 ? 3.096 -24.391 -3.418 1 96.69 342 ILE A C 1
ATOM 2720 O O . ILE A 1 342 ? 3.852 -23.969 -4.301 1 96.69 342 ILE A O 1
ATOM 2724 N N . TRP A 1 343 ? 2.535 -23.609 -2.549 1 95.44 343 TRP A N 1
ATOM 2725 C CA . TRP A 1 343 ? 2.844 -22.188 -2.521 1 95.44 343 TRP A CA 1
ATOM 2726 C C . TRP A 1 343 ? 2.742 -21.625 -1.104 1 95.44 343 TRP A C 1
ATOM 2728 O O . TRP A 1 343 ? 1.687 -21.719 -0.473 1 95.44 343 TRP A O 1
ATOM 2738 N N . TRP A 1 344 ? 3.889 -21 -0.649 1 97.81 344 TRP A N 1
ATOM 2739 C CA . TRP A 1 344 ? 3.943 -20.594 0.751 1 97.81 344 TRP A CA 1
ATOM 2740 C C . TRP A 1 344 ? 4.07 -19.078 0.875 1 97.81 344 TRP A C 1
ATOM 2742 O O . TRP A 1 344 ? 3.998 -18.531 1.979 1 97.81 344 TRP A O 1
ATOM 2752 N N . ASP A 1 345 ? 4.18 -18.312 -0.206 1 96.06 345 ASP A N 1
ATOM 2753 C CA . ASP A 1 345 ? 4.324 -16.859 -0.229 1 96.06 345 ASP A CA 1
ATOM 2754 C C . ASP A 1 345 ? 5.383 -16.391 0.771 1 96.06 345 ASP A C 1
ATOM 2756 O O . ASP A 1 345 ? 5.156 -15.453 1.534 1 96.06 345 ASP A O 1
ATOM 2760 N N . GLY A 1 346 ? 6.504 -17.094 0.817 1 97 346 GLY A N 1
ATOM 2761 C CA . GLY A 1 346 ? 7.586 -16.797 1.739 1 97 346 GLY A CA 1
ATOM 2762 C C . GLY A 1 346 ? 8.844 -16.297 1.044 1 97 346 GLY A C 1
ATOM 2763 O O . GLY A 1 346 ? 9.938 -16.391 1.594 1 97 346 GLY A O 1
ATOM 2764 N N . ARG A 1 347 ? 8.664 -15.797 -0.168 1 96.69 347 ARG A N 1
ATOM 2765 C CA . ARG A 1 347 ? 9.719 -15.195 -0.987 1 96.69 347 ARG A CA 1
ATOM 2766 C C . ARG A 1 347 ? 10.562 -16.281 -1.666 1 96.69 347 ARG A C 1
ATOM 2768 O O . ARG A 1 347 ? 10.602 -16.359 -2.896 1 96.69 347 ARG A O 1
ATOM 2775 N N . SER A 1 348 ? 11.156 -17.172 -0.857 1 97.38 348 SER A N 1
ATOM 2776 C CA . SER A 1 348 ? 11.984 -18.234 -1.424 1 97.38 348 SER A CA 1
ATOM 2777 C C . SER A 1 348 ? 11.133 -19.359 -1.992 1 97.38 348 SER A C 1
ATOM 2779 O O . SER A 1 348 ? 10.023 -19.609 -1.513 1 97.38 348 SER A O 1
ATOM 2781 N N . ASP A 1 349 ? 11.68 -19.984 -3.014 1 96.88 349 ASP A N 1
ATOM 2782 C CA . ASP A 1 349 ? 11.016 -21.172 -3.551 1 96.88 349 ASP A CA 1
ATOM 2783 C C . ASP A 1 349 ? 11.359 -22.422 -2.727 1 96.88 349 ASP A C 1
ATOM 2785 O O . ASP A 1 349 ? 10.727 -23.453 -2.873 1 96.88 349 ASP A O 1
ATOM 2789 N N . PHE A 1 350 ? 12.375 -22.359 -1.885 1 98.38 350 PHE A N 1
ATOM 2790 C CA . PHE A 1 350 ? 12.836 -23.453 -1.039 1 98.38 350 PHE A CA 1
ATOM 2791 C C . PHE A 1 350 ? 13.055 -24.719 -1.863 1 98.38 350 PHE A C 1
ATOM 2793 O O . PHE A 1 350 ? 12.547 -25.781 -1.521 1 98.38 350 PHE A O 1
ATOM 2800 N N . ASN A 1 351 ? 13.844 -24.547 -2.943 1 98.31 351 ASN A N 1
ATOM 2801 C CA . ASN A 1 351 ? 13.945 -25.641 -3.904 1 98.31 351 ASN A CA 1
ATOM 2802 C C . ASN A 1 351 ? 15.406 -25.984 -4.219 1 98.31 351 ASN A C 1
ATOM 2804 O O . ASN A 1 351 ? 15.703 -26.547 -5.266 1 98.31 351 ASN A O 1
ATOM 2808 N N . ALA A 1 352 ? 16.328 -25.609 -3.375 1 98.62 352 ALA A N 1
ATOM 2809 C CA . ALA A 1 352 ? 17.734 -25.938 -3.586 1 98.62 352 ALA A CA 1
ATOM 2810 C C . ALA A 1 352 ? 17.984 -27.438 -3.449 1 98.62 352 ALA A C 1
ATOM 2812 O O . ALA A 1 352 ? 17.219 -28.141 -2.797 1 98.62 352 ALA A O 1
ATOM 2813 N N . ASN A 1 353 ? 19.031 -27.859 -4.09 1 98.69 353 ASN A N 1
ATOM 2814 C CA . ASN A 1 353 ? 19.422 -29.266 -3.969 1 98.69 353 ASN A CA 1
ATOM 2815 C C . ASN A 1 353 ? 19.562 -29.672 -2.508 1 98.69 353 ASN A C 1
ATOM 2817 O O . ASN A 1 353 ? 20.219 -28.984 -1.724 1 98.69 353 ASN A O 1
ATOM 2821 N N . GLY A 1 354 ? 18.922 -30.781 -2.207 1 98.69 354 GLY A N 1
ATOM 2822 C CA . GLY A 1 354 ? 19.047 -31.375 -0.881 1 98.69 354 GLY A CA 1
ATOM 2823 C C . GLY A 1 354 ? 18.156 -30.719 0.153 1 98.69 354 GLY A C 1
ATOM 2824 O O . GLY A 1 354 ? 18.062 -31.188 1.286 1 98.69 354 GLY A O 1
ATOM 2825 N N . GLU A 1 355 ? 17.469 -29.688 -0.173 1 98.75 355 GLU A N 1
ATOM 2826 C CA . GLU A 1 355 ? 16.766 -28.859 0.79 1 98.75 355 GLU A CA 1
ATOM 2827 C C . GLU A 1 355 ? 15.484 -29.547 1.275 1 98.75 355 GLU A C 1
ATOM 2829 O O . GLU A 1 355 ? 14.75 -30.125 0.481 1 98.75 355 GLU A O 1
ATOM 2834 N N . LYS A 1 356 ? 15.273 -29.547 2.574 1 98.88 356 LYS A N 1
ATOM 2835 C CA . LYS A 1 356 ? 14.016 -29.875 3.232 1 98.88 356 LYS A CA 1
ATOM 2836 C C . LYS A 1 356 ? 13.367 -28.641 3.848 1 98.88 356 LYS A C 1
ATOM 2838 O O . LYS A 1 356 ? 14.055 -27.781 4.387 1 98.88 356 LYS A O 1
ATOM 2843 N N . ALA A 1 357 ? 12.078 -28.547 3.689 1 98.88 357 ALA A N 1
ATOM 2844 C CA . ALA A 1 357 ? 11.383 -27.375 4.211 1 98.88 357 ALA A CA 1
ATOM 2845 C C . ALA A 1 357 ? 10.062 -27.766 4.879 1 98.88 357 ALA A C 1
ATOM 2847 O O . ALA A 1 357 ? 9.391 -28.703 4.434 1 98.88 357 ALA A O 1
ATOM 2848 N N . LEU A 1 358 ? 9.773 -27.094 5.93 1 98.88 358 LEU A N 1
ATOM 2849 C CA . LEU A 1 358 ? 8.508 -27.25 6.633 1 98.88 358 LEU A CA 1
ATOM 2850 C C . LEU A 1 358 ? 7.762 -25.922 6.715 1 98.88 358 LEU A C 1
ATOM 2852 O O . LEU A 1 358 ? 8.359 -24.875 7.016 1 98.88 358 LEU A O 1
ATOM 2856 N N . TYR A 1 359 ? 6.504 -25.953 6.367 1 98.88 359 TYR A N 1
ATOM 2857 C CA . TYR A 1 359 ? 5.602 -24.812 6.449 1 98.88 359 TYR A CA 1
ATOM 2858 C C . TYR A 1 359 ? 4.473 -25.094 7.438 1 98.88 359 TYR A C 1
ATOM 2860 O O . TYR A 1 359 ? 3.891 -26.172 7.441 1 98.88 359 TYR A O 1
ATOM 2868 N N . ALA A 1 360 ? 4.199 -24.156 8.25 1 98.94 360 ALA A N 1
ATOM 2869 C CA . ALA A 1 360 ? 3.023 -24.188 9.117 1 98.94 360 ALA A CA 1
ATOM 2870 C C . ALA A 1 360 ? 2.34 -22.828 9.164 1 98.94 360 ALA A C 1
ATOM 2872 O O . ALA A 1 360 ? 3.002 -21.797 9.344 1 98.94 360 ALA A O 1
ATOM 2873 N N . GLY A 1 361 ? 1.003 -22.844 8.906 1 98.75 361 GLY A N 1
ATOM 2874 C CA . GLY A 1 361 ? 0.271 -21.594 8.93 1 98.75 361 GLY A CA 1
ATOM 2875 C C . GLY A 1 361 ? -1.15 -21.734 9.438 1 98.75 361 GLY A C 1
ATOM 2876 O O . GLY A 1 361 ? -1.679 -22.859 9.508 1 98.75 361 GLY A O 1
ATOM 2877 N N . VAL A 1 362 ? -1.727 -20.656 9.828 1 98.81 362 VAL A N 1
ATOM 2878 C CA . VAL A 1 362 ? -3.111 -20.625 10.281 1 98.81 362 VAL A CA 1
ATOM 2879 C C . VAL A 1 362 ? -3.762 -19.312 9.844 1 98.81 362 VAL A C 1
ATOM 2881 O O . VAL A 1 362 ? -3.121 -18.25 9.859 1 98.81 362 VAL A O 1
ATOM 2884 N N . MET A 1 363 ? -4.945 -19.406 9.398 1 98.69 363 MET A N 1
ATOM 2885 C CA . MET A 1 363 ? -5.824 -18.25 9.164 1 98.69 363 MET A CA 1
ATOM 2886 C C . MET A 1 363 ? -6.965 -18.234 10.18 1 98.69 363 MET A C 1
ATOM 2888 O O . MET A 1 363 ? -7.527 -19.266 10.516 1 98.69 363 MET A O 1
ATOM 2892 N N . TYR A 1 364 ? -7.281 -17.062 10.648 1 98.81 364 TYR A N 1
ATOM 2893 C CA . TYR A 1 364 ? -8.305 -16.875 11.664 1 98.81 364 TYR A CA 1
ATOM 2894 C C . TYR A 1 364 ? -9.383 -15.914 11.18 1 98.81 364 TYR A C 1
ATOM 2896 O O . TYR A 1 364 ? -9.133 -14.719 11.016 1 98.81 364 TYR A O 1
ATOM 2904 N N . ASP A 1 365 ? -10.562 -16.453 10.977 1 98.5 365 ASP A N 1
ATOM 2905 C CA . ASP A 1 365 ? -11.734 -15.656 10.641 1 98.5 365 ASP A CA 1
ATOM 2906 C C . ASP A 1 365 ? -12.281 -14.93 11.867 1 98.5 365 ASP A C 1
ATOM 2908 O O . ASP A 1 365 ? -12.617 -15.57 12.867 1 98.5 365 ASP A O 1
ATOM 2912 N N . LEU A 1 366 ? -12.531 -13.641 11.75 1 98.12 366 LEU A N 1
ATOM 2913 C CA . LEU A 1 366 ? -12.852 -12.852 12.93 1 98.12 366 LEU A CA 1
ATOM 2914 C C . LEU A 1 366 ? -14.352 -12.602 13.023 1 98.12 366 LEU A C 1
ATOM 2916 O O . LEU A 1 366 ? -14.797 -11.758 13.805 1 98.12 366 LEU A O 1
ATOM 2920 N N . LYS A 1 367 ? -15.102 -13.312 12.359 1 96.5 367 LYS A N 1
ATOM 2921 C CA . LYS A 1 367 ? -16.547 -13.094 12.305 1 96.5 367 LYS A CA 1
ATOM 2922 C C . LYS A 1 367 ? -17.172 -13.18 13.695 1 96.5 367 LYS A C 1
ATOM 2924 O O . LYS A 1 367 ? -18.141 -12.477 13.984 1 96.5 367 LYS A O 1
ATOM 2929 N N . ASN A 1 368 ? -16.594 -13.961 14.602 1 96.81 368 ASN A N 1
ATOM 2930 C CA . ASN A 1 368 ? -17.156 -14.148 15.938 1 96.81 368 ASN A CA 1
ATOM 2931 C C . ASN A 1 368 ? -16.875 -12.945 16.828 1 96.81 368 ASN A C 1
ATOM 2933 O O . ASN A 1 368 ? -17.438 -12.828 17.922 1 96.81 368 ASN A O 1
ATOM 2937 N N . TRP A 1 369 ? -16.078 -12.07 16.422 1 96.06 369 TRP A N 1
ATOM 2938 C CA . TRP A 1 369 ? -15.828 -10.836 17.156 1 96.06 369 TRP A CA 1
ATOM 2939 C C . TRP A 1 369 ? -16.609 -9.672 16.562 1 96.06 369 TRP A C 1
ATOM 2941 O O . TRP A 1 369 ? -16.219 -8.516 16.719 1 96.06 369 TRP A O 1
ATOM 2951 N N . ASP A 1 370 ? -17.594 -10 15.734 1 96.38 370 ASP A N 1
ATOM 2952 C CA . ASP A 1 370 ? -18.391 -9 15.031 1 96.38 370 ASP A CA 1
ATOM 2953 C C . ASP A 1 370 ? -17.547 -8.219 14.031 1 96.38 370 ASP A C 1
ATOM 2955 O O . ASP A 1 370 ? -17.641 -6.992 13.953 1 96.38 370 ASP A O 1
ATOM 2959 N N . LEU A 1 371 ? -16.688 -8.914 13.492 1 96.94 371 LEU A N 1
ATOM 2960 C CA . LEU A 1 371 ? -15.844 -8.383 12.43 1 96.94 371 LEU A CA 1
ATOM 2961 C C . LEU A 1 371 ? -16.016 -9.195 11.148 1 96.94 371 LEU A C 1
ATOM 2963 O O . LEU A 1 371 ? -15.047 -9.789 10.656 1 96.94 371 LEU A O 1
ATOM 2967 N N . PRO A 1 372 ? -17.219 -9.156 10.602 1 96.81 372 PRO A N 1
ATOM 2968 C CA . PRO A 1 372 ? -17.438 -9.93 9.375 1 96.81 372 PRO A CA 1
ATOM 2969 C C . PRO A 1 372 ? -16.5 -9.508 8.242 1 96.81 372 PRO A C 1
ATOM 2971 O O . PRO A 1 372 ? -16.281 -8.312 8.023 1 96.81 372 PRO A O 1
ATOM 2974 N N . GLY A 1 373 ? -16.016 -10.508 7.516 1 97.19 373 GLY A N 1
ATOM 2975 C CA . GLY A 1 373 ? -15.172 -10.25 6.359 1 97.19 373 GLY A CA 1
ATOM 2976 C C . GLY A 1 373 ? -13.703 -10.102 6.711 1 97.19 373 GLY A C 1
ATOM 2977 O O . GLY A 1 373 ? -12.844 -10.133 5.832 1 97.19 373 GLY A O 1
ATOM 2978 N N . TRP A 1 374 ? -13.406 -9.883 8.008 1 98.31 374 TRP A N 1
ATOM 2979 C CA . TRP A 1 374 ? -12.023 -9.703 8.438 1 98.31 374 TRP A CA 1
ATOM 2980 C C . TRP A 1 374 ? -11.375 -11.047 8.773 1 98.31 374 TRP A C 1
ATOM 2982 O O . TRP A 1 374 ? -12.016 -11.922 9.359 1 98.31 374 TRP A O 1
ATOM 2992 N N . ALA A 1 375 ? -10.156 -11.164 8.406 1 98.69 375 ALA A N 1
ATOM 2993 C CA . ALA A 1 375 ? -9.367 -12.336 8.766 1 98.69 375 ALA A CA 1
ATOM 2994 C C . ALA A 1 375 ? -7.898 -11.969 8.969 1 98.69 375 ALA A C 1
ATOM 2996 O O . ALA A 1 375 ? -7.402 -11.016 8.359 1 98.69 375 ALA A O 1
ATOM 2997 N N . ILE A 1 376 ? -7.234 -12.656 9.844 1 98.56 376 ILE A N 1
ATOM 2998 C CA . ILE A 1 376 ? -5.801 -12.5 10.062 1 98.56 376 ILE A CA 1
ATOM 2999 C C . ILE A 1 376 ? -5.113 -13.859 9.984 1 98.56 376 ILE A C 1
ATOM 3001 O O . ILE A 1 376 ? -5.754 -14.898 10.148 1 98.56 376 ILE A O 1
ATOM 3005 N N . GLY A 1 377 ? -3.852 -13.844 9.602 1 98.69 377 GLY A N 1
ATOM 3006 C CA . GLY A 1 377 ? -3.125 -15.102 9.5 1 98.69 377 GLY A CA 1
ATOM 3007 C C . GLY A 1 377 ? -1.631 -14.945 9.711 1 98.69 377 GLY A C 1
ATOM 3008 O O . GLY A 1 377 ? -1.11 -13.828 9.688 1 98.69 377 GLY A O 1
ATOM 3009 N N . THR A 1 378 ? -0.977 -16.016 10 1 98.81 378 THR A N 1
ATOM 3010 C CA . THR A 1 378 ? 0.475 -16.078 10.125 1 98.81 378 THR A CA 1
ATOM 3011 C C . THR A 1 378 ? 0.996 -17.453 9.695 1 98.81 378 THR A C 1
ATOM 3013 O O . THR A 1 378 ? 0.24 -18.422 9.656 1 98.81 378 THR A O 1
ATOM 3016 N N . SER A 1 379 ? 2.184 -17.438 9.227 1 98.81 379 SER A N 1
ATOM 3017 C CA . SER A 1 379 ? 2.83 -18.703 8.875 1 98.81 379 SER A CA 1
ATOM 3018 C C . SER A 1 379 ? 4.344 -18.609 9.023 1 98.81 379 SER A C 1
ATOM 3020 O O . SER A 1 379 ? 4.895 -17.516 9.148 1 98.81 379 SER A O 1
ATOM 3022 N N . TYR A 1 380 ? 4.926 -19.75 9.102 1 98.81 380 TYR A N 1
ATOM 3023 C CA . TYR A 1 380 ? 6.375 -19.844 9.227 1 98.81 380 TYR A CA 1
ATOM 3024 C C . TYR A 1 380 ? 6.922 -20.984 8.367 1 98.81 380 TYR A C 1
ATOM 3026 O O . TYR A 1 380 ? 6.312 -22.047 8.273 1 98.81 380 TYR A O 1
ATOM 3034 N N . VAL A 1 381 ? 7.973 -20.703 7.652 1 98.88 381 VAL A N 1
ATOM 3035 C CA . VAL A 1 381 ? 8.703 -21.703 6.887 1 98.88 381 VAL A CA 1
ATOM 3036 C C . VAL A 1 381 ? 10.102 -21.891 7.473 1 98.88 381 VAL A C 1
ATOM 3038 O O . VAL A 1 381 ? 10.781 -20.906 7.785 1 98.88 381 VAL A O 1
ATOM 3041 N N . TYR A 1 382 ? 10.477 -23.031 7.719 1 98.88 382 TYR A N 1
ATOM 3042 C CA . TYR A 1 382 ? 11.852 -23.375 8.086 1 98.88 382 TYR A CA 1
ATOM 3043 C C . TYR A 1 382 ? 12.422 -24.422 7.145 1 98.88 382 TYR A C 1
ATOM 3045 O O . TYR A 1 382 ? 11.836 -25.484 6.961 1 98.88 382 TYR A O 1
ATOM 3053 N N . ALA A 1 383 ? 13.531 -24.141 6.5 1 98.88 383 ALA A N 1
ATOM 3054 C CA . ALA A 1 383 ? 14.18 -25.031 5.535 1 98.88 383 ALA A CA 1
ATOM 3055 C C . ALA A 1 383 ? 15.656 -25.219 5.871 1 98.88 383 ALA A C 1
ATOM 3057 O O . ALA A 1 383 ? 16.312 -24.281 6.352 1 98.88 383 ALA A O 1
ATOM 3058 N N . TRP A 1 384 ? 16.141 -26.422 5.641 1 98.75 384 TRP A N 1
ATOM 3059 C CA . TRP A 1 384 ? 17.531 -26.719 5.973 1 98.75 384 TRP A CA 1
ATOM 3060 C C . TRP A 1 384 ? 18.156 -27.641 4.93 1 98.75 384 TRP A C 1
ATOM 3062 O O . TRP A 1 384 ? 17.453 -28.156 4.043 1 98.75 384 TRP A O 1
ATOM 3072 N N . ASP A 1 385 ? 19.484 -27.703 4.93 1 98.5 385 ASP A N 1
ATOM 3073 C CA . ASP A 1 385 ? 20.281 -28.656 4.172 1 98.5 385 ASP A CA 1
ATOM 3074 C C . ASP A 1 385 ? 20.328 -28.281 2.691 1 98.5 385 ASP A C 1
ATOM 3076 O O . ASP A 1 385 ? 20.453 -29.156 1.829 1 98.5 385 ASP A O 1
ATOM 3080 N N . ALA A 1 386 ? 20.141 -27.031 2.377 1 98.75 386 ALA A N 1
ATOM 3081 C CA . ALA A 1 386 ? 20.328 -26.594 0.996 1 98.75 386 ALA A CA 1
ATOM 3082 C C . ALA A 1 386 ? 21.781 -26.719 0.562 1 98.75 386 ALA A C 1
ATOM 3084 O O . ALA A 1 386 ? 22.688 -26.219 1.238 1 98.75 386 ALA A O 1
ATOM 3085 N N . LYS A 1 387 ? 22 -27.328 -0.556 1 98.56 387 LYS A N 1
ATOM 3086 C CA . LYS A 1 387 ? 23.344 -27.531 -1.112 1 98.56 387 LYS A CA 1
ATOM 3087 C C . LYS A 1 387 ? 23.547 -26.688 -2.369 1 98.56 387 LYS A C 1
ATOM 3089 O O . LYS A 1 387 ? 22.578 -26.359 -3.07 1 98.56 387 LYS A O 1
ATOM 3094 N N . PRO A 1 388 ? 24.797 -26.281 -2.604 1 98.19 388 PRO A N 1
ATOM 3095 C CA . PRO A 1 388 ? 25.078 -25.594 -3.861 1 98.19 388 PRO A CA 1
ATOM 3096 C C . PRO A 1 388 ? 24.984 -26.516 -5.078 1 98.19 388 PRO A C 1
ATOM 3098 O O . PRO A 1 388 ? 24.844 -27.734 -4.926 1 98.19 388 PRO A O 1
ATOM 3101 N N . SER A 1 389 ? 25.016 -25.922 -6.242 1 97.69 389 SER A N 1
ATOM 3102 C CA . SER A 1 389 ? 25.109 -26.719 -7.461 1 97.69 389 SER A CA 1
ATOM 3103 C C . SER A 1 389 ? 26.312 -27.656 -7.422 1 97.69 389 SER A C 1
ATOM 3105 O O . SER A 1 389 ? 27.25 -27.438 -6.656 1 97.69 389 SER A O 1
ATOM 3107 N N . SER A 1 390 ? 26.328 -28.641 -8.273 1 95.88 390 SER A N 1
ATOM 3108 C CA . SER A 1 390 ? 27.312 -29.703 -8.18 1 95.88 390 SER A CA 1
ATOM 3109 C C . SER A 1 390 ? 28.641 -29.281 -8.781 1 95.88 390 SER A C 1
ATOM 3111 O O . SER A 1 390 ? 29.609 -30.047 -8.75 1 95.88 390 SER A O 1
ATOM 3113 N N . ASN A 1 391 ? 28.719 -28.094 -9.305 1 94.62 391 ASN A N 1
ATOM 3114 C CA . ASN A 1 391 ? 29.984 -27.594 -9.82 1 94.62 391 ASN A CA 1
ATOM 3115 C C . ASN A 1 391 ? 31.047 -27.531 -8.727 1 94.62 391 ASN A C 1
ATOM 3117 O O . ASN A 1 391 ? 30.859 -26.859 -7.715 1 94.62 391 ASN A O 1
ATOM 3121 N N . PRO A 1 392 ? 32.125 -28.109 -9 1 94.12 392 PRO A N 1
ATOM 3122 C CA . PRO A 1 392 ? 33.156 -28.219 -7.953 1 94.12 392 PRO A CA 1
ATOM 3123 C C . PRO A 1 392 ? 33.781 -26.875 -7.602 1 94.12 392 PRO A C 1
ATOM 3125 O O . PRO A 1 392 ? 34.531 -26.781 -6.609 1 94.12 392 PRO A O 1
ATOM 3128 N N . ILE A 1 393 ? 33.594 -25.891 -8.328 1 95.06 393 ILE A N 1
ATOM 3129 C CA . ILE A 1 393 ? 34.156 -24.594 -8.016 1 95.06 393 ILE A CA 1
ATOM 3130 C C . ILE A 1 393 ? 33.531 -24.047 -6.746 1 95.06 393 ILE A C 1
ATOM 3132 O O . ILE A 1 393 ? 34.094 -23.156 -6.086 1 95.06 393 ILE A O 1
ATOM 3136 N N . TYR A 1 394 ? 32.344 -24.547 -6.508 1 97 394 TYR A N 1
ATOM 3137 C CA . TYR A 1 394 ? 31.656 -24.094 -5.305 1 97 394 TYR A CA 1
ATOM 3138 C C . TYR A 1 394 ? 32 -24.984 -4.117 1 97 394 TYR A C 1
ATOM 3140 O O . TYR A 1 394 ? 32.344 -26.156 -4.289 1 97 394 TYR A O 1
ATOM 3148 N N . ASP A 1 395 ? 31.922 -24.453 -2.91 1 97.25 395 ASP A N 1
ATOM 3149 C CA . ASP A 1 395 ? 32.188 -25.219 -1.693 1 97.25 395 ASP A CA 1
ATOM 3150 C C . ASP A 1 395 ? 31.078 -26.25 -1.455 1 97.25 395 ASP A C 1
ATOM 3152 O O . ASP A 1 395 ? 30.031 -25.922 -0.877 1 97.25 395 ASP A O 1
ATOM 3156 N N . GLN A 1 396 ? 31.375 -27.453 -1.755 1 96.88 396 GLN A N 1
ATOM 3157 C CA . GLN A 1 396 ? 30.375 -28.516 -1.733 1 96.88 396 GLN A CA 1
ATOM 3158 C C . GLN A 1 396 ? 30 -28.906 -0.302 1 96.88 396 GLN A C 1
ATOM 3160 O O . GLN A 1 396 ? 29.016 -29.594 -0.076 1 96.88 396 GLN A O 1
ATOM 3165 N N . SER A 1 397 ? 30.703 -28.438 0.647 1 96.88 397 SER A N 1
ATOM 3166 C CA . SER A 1 397 ? 30.422 -28.75 2.045 1 96.88 397 SER A CA 1
ATOM 3167 C C . SER A 1 397 ? 29.453 -27.734 2.646 1 96.88 397 SER A C 1
ATOM 3169 O O . SER A 1 397 ? 28.906 -27.953 3.73 1 96.88 397 SER A O 1
ATOM 3171 N N . LYS A 1 398 ? 29.25 -26.719 1.898 1 96.62 398 LYS A N 1
ATOM 3172 C CA . LYS A 1 398 ? 28.391 -25.641 2.398 1 96.62 398 LYS A CA 1
ATOM 3173 C C . LYS A 1 398 ? 26.938 -26.094 2.482 1 96.62 398 LYS A C 1
ATOM 3175 O O . LYS A 1 398 ? 26.453 -26.828 1.614 1 96.62 398 LYS A O 1
ATOM 3180 N N . ARG A 1 399 ? 26.25 -25.734 3.617 1 97.75 399 ARG A N 1
ATOM 3181 C CA . ARG A 1 399 ? 24.812 -25.906 3.799 1 97.75 399 ARG A CA 1
ATOM 3182 C C . ARG A 1 399 ? 24.172 -24.609 4.266 1 97.75 399 ARG A C 1
ATOM 3184 O O . ARG A 1 399 ? 24.719 -23.906 5.113 1 97.75 399 ARG A O 1
ATOM 3191 N N . ILE A 1 400 ? 23 -24.375 3.605 1 96.88 400 ILE A N 1
ATOM 3192 C CA . ILE A 1 400 ? 22.312 -23.156 3.996 1 96.88 400 ILE A CA 1
ATOM 3193 C C . ILE A 1 400 ? 20.938 -23.484 4.574 1 96.88 400 ILE A C 1
ATOM 3195 O O . ILE A 1 400 ? 20.312 -24.469 4.16 1 96.88 400 ILE A O 1
ATOM 3199 N N . ARG A 1 401 ? 20.609 -22.656 5.57 1 98.44 401 ARG A N 1
ATOM 3200 C CA . ARG A 1 401 ? 19.25 -22.672 6.098 1 98.44 401 ARG A CA 1
ATOM 3201 C C . ARG A 1 401 ? 18.484 -21.438 5.648 1 98.44 401 ARG A C 1
ATOM 3203 O O . ARG A 1 401 ? 19.078 -20.391 5.367 1 98.44 401 ARG A O 1
ATOM 3210 N N . GLU A 1 402 ? 17.172 -21.594 5.5 1 98.69 402 GLU A N 1
ATOM 3211 C CA . GLU A 1 402 ? 16.281 -20.484 5.184 1 98.69 402 GLU A CA 1
ATOM 3212 C C . GLU A 1 402 ? 15.055 -20.484 6.102 1 98.69 402 GLU A C 1
ATOM 3214 O O . GLU A 1 402 ? 14.562 -21.531 6.492 1 98.69 402 GLU A O 1
ATOM 3219 N N . SER A 1 403 ? 14.641 -19.297 6.473 1 98.81 403 SER A N 1
ATOM 3220 C CA . SER A 1 403 ? 13.383 -19.156 7.199 1 98.81 403 SER A CA 1
ATOM 3221 C C . SER A 1 403 ? 12.602 -17.938 6.723 1 98.81 403 SER A C 1
ATOM 3223 O O . SER A 1 403 ? 13.172 -17 6.16 1 98.81 403 SER A O 1
ATOM 3225 N N . ALA A 1 404 ? 11.289 -18.016 6.867 1 98.81 404 ALA A N 1
ATOM 3226 C CA . ALA A 1 404 ? 10.398 -16.922 6.5 1 98.81 404 ALA A CA 1
ATOM 3227 C C . ALA A 1 404 ? 9.188 -16.859 7.434 1 98.81 404 ALA A C 1
ATOM 3229 O O . ALA A 1 404 ? 8.523 -17.875 7.668 1 98.81 404 ALA A O 1
ATOM 3230 N N . TRP A 1 405 ? 8.977 -15.719 7.977 1 98.81 405 TRP A N 1
ATOM 3231 C CA . TRP A 1 405 ? 7.77 -15.445 8.75 1 98.81 405 TRP A CA 1
ATOM 3232 C C . TRP A 1 405 ? 6.805 -14.57 7.957 1 98.81 405 TRP A C 1
ATOM 3234 O O . TRP A 1 405 ? 7.188 -13.523 7.438 1 98.81 405 TRP A O 1
ATOM 3244 N N . ASN A 1 406 ? 5.582 -15.062 7.855 1 98.69 406 ASN A N 1
ATOM 3245 C CA . ASN A 1 406 ? 4.539 -14.32 7.152 1 98.69 406 ASN A CA 1
ATOM 3246 C C . ASN A 1 406 ? 3.443 -13.859 8.109 1 98.69 406 ASN A C 1
ATOM 3248 O O . ASN A 1 406 ? 3.088 -14.57 9.047 1 98.69 406 ASN A O 1
ATOM 3252 N N . ALA A 1 407 ? 2.904 -12.711 7.82 1 98.5 407 ALA A N 1
ATOM 3253 C CA . ALA A 1 407 ? 1.708 -12.188 8.477 1 98.5 407 ALA A CA 1
ATOM 3254 C C . ALA A 1 407 ? 0.726 -11.617 7.457 1 98.5 407 ALA A C 1
ATOM 3256 O O . ALA A 1 407 ? 1.132 -10.969 6.492 1 98.5 407 ALA A O 1
ATOM 3257 N N . ASP A 1 408 ? -0.572 -11.938 7.723 1 98.56 408 ASP A N 1
ATOM 3258 C CA . ASP A 1 408 ? -1.618 -11.492 6.805 1 98.56 408 ASP A CA 1
ATOM 3259 C C . ASP A 1 408 ? -2.74 -10.781 7.559 1 98.56 408 ASP A C 1
ATOM 3261 O O . ASP A 1 408 ? -3.119 -11.195 8.656 1 98.56 408 ASP A O 1
ATOM 3265 N N . ILE A 1 409 ? -3.211 -9.688 6.992 1 98.38 409 ILE A N 1
ATOM 3266 C CA . ILE A 1 409 ? -4.461 -9.039 7.359 1 98.38 409 ILE A CA 1
ATOM 3267 C C . ILE A 1 409 ? -5.328 -8.844 6.117 1 98.38 409 ILE A C 1
ATOM 3269 O O . ILE A 1 409 ? -4.875 -8.297 5.113 1 98.38 409 ILE A O 1
ATOM 3273 N N . MET A 1 410 ? -6.605 -9.312 6.238 1 98.31 410 MET A N 1
ATOM 3274 C CA . MET A 1 410 ? -7.469 -9.266 5.066 1 98.31 410 MET A CA 1
ATOM 3275 C C . MET A 1 410 ? -8.859 -8.75 5.434 1 98.31 410 MET A C 1
ATOM 3277 O O . MET A 1 410 ? -9.336 -8.977 6.543 1 98.31 410 MET A O 1
ATOM 3281 N N . TYR A 1 411 ? -9.508 -8.094 4.504 1 98.44 411 TYR A N 1
ATOM 3282 C CA . TYR A 1 411 ? -10.906 -7.695 4.598 1 98.44 411 TYR A CA 1
ATOM 3283 C C . TYR A 1 411 ? -11.625 -7.895 3.264 1 98.44 411 TYR A C 1
ATOM 3285 O O . TYR A 1 411 ? -11.156 -7.422 2.227 1 98.44 411 TYR A O 1
ATOM 3293 N N . THR A 1 412 ? -12.711 -8.547 3.283 1 98.44 412 THR A N 1
ATOM 3294 C CA . THR A 1 412 ? -13.562 -8.742 2.111 1 98.44 412 THR A CA 1
ATOM 3295 C C . THR A 1 412 ? -14.859 -7.949 2.248 1 98.44 412 THR A C 1
ATOM 3297 O O . THR A 1 412 ? -15.602 -8.133 3.213 1 98.44 412 THR A O 1
ATOM 3300 N N . VAL A 1 413 ? -15.125 -7.098 1.305 1 97.5 413 VAL A N 1
ATOM 3301 C CA . VAL A 1 413 ? -16.328 -6.289 1.304 1 97.5 413 VAL A CA 1
ATOM 3302 C C . VAL A 1 413 ? -17.562 -7.195 1.334 1 97.5 413 VAL A C 1
ATOM 3304 O O . VAL A 1 413 ? -17.641 -8.164 0.577 1 97.5 413 VAL A O 1
ATOM 3307 N N . GLN A 1 414 ? -18.625 -6.852 2.109 1 96 414 GLN A N 1
ATOM 3308 C CA . GLN A 1 414 ? -19.703 -7.777 2.449 1 96 414 GLN A CA 1
ATOM 3309 C C . GLN A 1 414 ? -20.969 -7.457 1.67 1 96 414 GLN A C 1
ATOM 3311 O O . GLN A 1 414 ? -21.906 -8.266 1.637 1 96 414 GLN A O 1
ATOM 3316 N N . GLU A 1 415 ? -21.016 -6.355 1.015 1 94 415 GLU A N 1
ATOM 3317 C CA . GLU A 1 415 ? -22.297 -5.965 0.431 1 94 415 GLU A CA 1
ATOM 3318 C C . GLU A 1 415 ? -22.094 -5.105 -0.813 1 94 415 GLU A C 1
ATOM 3320 O O . GLU A 1 415 ? -20.984 -4.629 -1.073 1 94 415 GLU A O 1
ATOM 3325 N N . GLY A 1 416 ? -23.266 -5.055 -1.59 1 93.44 416 GLY A N 1
ATOM 3326 C CA . GLY A 1 416 ? -23.281 -4.188 -2.758 1 93.44 416 GLY A CA 1
ATOM 3327 C C . GLY A 1 416 ? -22.641 -4.816 -3.977 1 93.44 416 GLY A C 1
ATOM 3328 O O . GLY A 1 416 ? -22.297 -6.004 -3.967 1 93.44 416 GLY A O 1
ATOM 3329 N N . ARG A 1 417 ? -22.484 -3.971 -5 1 94.81 417 ARG A N 1
ATOM 3330 C CA . ARG A 1 417 ? -21.922 -4.426 -6.266 1 94.81 417 ARG A CA 1
ATOM 3331 C C . ARG A 1 417 ? -20.453 -4.777 -6.113 1 94.81 417 ARG A C 1
ATOM 3333 O O . ARG A 1 417 ? -19.875 -5.484 -6.949 1 94.81 417 ARG A O 1
ATOM 3340 N N . ALA A 1 418 ? -19.844 -4.234 -5.07 1 95.19 418 ALA A N 1
ATOM 3341 C CA . ALA A 1 418 ? -18.422 -4.5 -4.859 1 95.19 418 ALA A CA 1
ATOM 3342 C C . ALA A 1 418 ? -18.234 -5.676 -3.904 1 95.19 418 ALA A C 1
ATOM 3344 O O . ALA A 1 418 ? -17.109 -5.926 -3.447 1 95.19 418 ALA A O 1
ATOM 3345 N N . LYS A 1 419 ? -19.344 -6.359 -3.527 1 95.62 419 LYS A N 1
ATOM 3346 C CA . LYS A 1 419 ? -19.219 -7.555 -2.695 1 95.62 419 LYS A CA 1
ATOM 3347 C C . LYS A 1 419 ? -18.172 -8.5 -3.26 1 95.62 419 LYS A C 1
ATOM 3349 O O . LYS A 1 419 ? -18.125 -8.734 -4.469 1 95.62 419 LYS A O 1
ATOM 3354 N N . GLY A 1 420 ? -17.281 -8.992 -2.338 1 96.44 420 GLY A N 1
ATOM 3355 C CA . GLY A 1 420 ? -16.234 -9.898 -2.779 1 96.44 420 GLY A CA 1
ATOM 3356 C C . GLY A 1 420 ? -14.914 -9.203 -3.02 1 96.44 420 GLY A C 1
ATOM 3357 O O . GLY A 1 420 ? -13.883 -9.859 -3.168 1 96.44 420 GLY A O 1
ATOM 3358 N N . THR A 1 421 ? -14.914 -7.84 -3.031 1 98 421 THR A N 1
ATOM 3359 C CA . THR A 1 421 ? -13.656 -7.109 -3.119 1 98 421 THR A CA 1
ATOM 3360 C C . THR A 1 421 ? -12.758 -7.445 -1.936 1 98 421 THR A C 1
ATOM 3362 O O . THR A 1 421 ? -13.188 -7.395 -0.783 1 98 421 THR A O 1
ATOM 3365 N N . LEU A 1 422 ? -11.555 -7.762 -2.252 1 98.38 422 LEU A N 1
ATOM 3366 C CA . LEU A 1 422 ? -10.609 -8.18 -1.225 1 98.38 422 LEU A CA 1
ATOM 3367 C C . LEU A 1 422 ? -9.516 -7.129 -1.034 1 98.38 422 LEU A C 1
ATOM 3369 O O . LEU A 1 422 ? -8.883 -6.707 -2.002 1 98.38 422 LEU A O 1
ATOM 3373 N N . PHE A 1 423 ? -9.344 -6.641 0.194 1 98.5 423 PHE A N 1
ATOM 3374 C CA . PHE A 1 423 ? -8.156 -5.926 0.648 1 98.5 423 PHE A CA 1
ATOM 3375 C C . PHE A 1 423 ? -7.219 -6.855 1.41 1 98.5 423 PHE A C 1
ATOM 3377 O O . PHE A 1 423 ? -7.641 -7.527 2.355 1 98.5 423 PHE A O 1
ATOM 3384 N N . LYS A 1 424 ? -5.945 -6.848 1.021 1 98.25 424 LYS A N 1
ATOM 3385 C CA . LYS A 1 424 ? -5.027 -7.781 1.664 1 98.25 424 LYS A CA 1
ATOM 3386 C C . LYS A 1 424 ? -3.66 -7.141 1.896 1 98.25 424 LYS A C 1
ATOM 3388 O O . LYS A 1 424 ? -3.051 -6.617 0.962 1 98.25 424 LYS A O 1
ATOM 3393 N N . LEU A 1 425 ? -3.205 -7.152 3.117 1 98.31 425 LEU A N 1
ATOM 3394 C CA . LEU A 1 425 ? -1.839 -6.805 3.492 1 98.31 425 LEU A CA 1
ATOM 3395 C C . LEU A 1 425 ? -1.041 -8.055 3.857 1 98.31 425 LEU A C 1
ATOM 3397 O O . LEU A 1 425 ? -1.459 -8.836 4.715 1 98.31 425 LEU A O 1
ATOM 3401 N N . HIS A 1 426 ? 0.041 -8.266 3.17 1 98.25 426 HIS A N 1
ATOM 3402 C CA . HIS A 1 426 ? 0.919 -9.406 3.402 1 98.25 426 HIS A CA 1
ATOM 3403 C C . HIS A 1 426 ? 2.34 -8.953 3.719 1 98.25 426 HIS A C 1
ATOM 3405 O O . HIS A 1 426 ? 2.914 -8.141 2.99 1 98.25 426 HIS A O 1
ATOM 3411 N N . TYR A 1 427 ? 2.871 -9.445 4.828 1 97.81 427 TYR A N 1
ATOM 3412 C CA . TYR A 1 427 ? 4.23 -9.133 5.25 1 97.81 427 TYR A CA 1
ATOM 3413 C C . TYR A 1 427 ? 5.078 -10.398 5.348 1 97.81 427 TYR A C 1
ATOM 3415 O O . TYR A 1 427 ? 4.621 -11.422 5.859 1 97.81 427 TYR A O 1
ATOM 3423 N N . THR A 1 428 ? 6.309 -10.289 4.816 1 98.56 428 THR A N 1
ATOM 3424 C CA . THR A 1 428 ? 7.246 -11.398 4.934 1 98.56 428 THR A CA 1
ATOM 3425 C C . THR A 1 428 ? 8.594 -10.914 5.457 1 98.56 428 THR A C 1
ATOM 3427 O O . THR A 1 428 ? 9.133 -9.922 4.961 1 98.56 428 THR A O 1
ATOM 3430 N N . ARG A 1 429 ? 9.078 -11.586 6.477 1 98.06 429 ARG A N 1
ATOM 3431 C CA . ARG A 1 429 ? 10.477 -11.508 6.883 1 98.06 429 ARG A CA 1
ATOM 3432 C C . ARG A 1 429 ? 11.227 -12.773 6.508 1 98.06 429 ARG A C 1
ATOM 3434 O O . ARG A 1 429 ? 11.039 -13.82 7.125 1 98.06 429 ARG A O 1
ATOM 3441 N N . TYR A 1 430 ? 12.086 -12.625 5.512 1 98.56 430 TYR A N 1
ATOM 3442 C CA . TYR A 1 430 ? 12.852 -13.758 5 1 98.56 430 TYR A CA 1
ATOM 3443 C C . TYR A 1 430 ? 14.32 -13.656 5.41 1 98.56 430 TYR A C 1
ATOM 3445 O O . TYR A 1 430 ? 14.914 -12.578 5.355 1 98.56 430 TYR A O 1
ATOM 3453 N N . ASP A 1 431 ? 14.859 -14.789 5.852 1 98.38 431 ASP A N 1
ATOM 3454 C CA . ASP A 1 431 ? 16.266 -14.891 6.262 1 98.38 431 ASP A CA 1
ATOM 3455 C C . ASP A 1 431 ? 16.922 -16.125 5.656 1 98.38 431 ASP A C 1
ATOM 3457 O O . ASP A 1 431 ? 16.391 -17.234 5.766 1 98.38 431 ASP A O 1
ATOM 3461 N N . ASN A 1 432 ? 18.031 -15.906 4.926 1 96.69 432 ASN A N 1
ATOM 3462 C CA . ASN A 1 432 ? 18.703 -17.078 4.367 1 96.69 432 ASN A CA 1
ATOM 3463 C C . ASN A 1 432 ? 19.812 -17.578 5.277 1 96.69 432 ASN A C 1
ATOM 3465 O O . ASN A 1 432 ? 20.5 -18.547 4.957 1 96.69 432 ASN A O 1
ATOM 3469 N N . HIS A 1 433 ? 20.156 -16.938 6.418 1 97.56 433 HIS A N 1
ATOM 3470 C CA . HIS A 1 433 ? 21.031 -17.344 7.508 1 97.56 433 HIS A CA 1
ATOM 3471 C C . HIS A 1 433 ? 22.469 -17.562 7.02 1 97.56 433 HIS A C 1
ATOM 3473 O O . HIS A 1 433 ? 23.141 -18.484 7.477 1 97.56 433 HIS A O 1
ATOM 3479 N N . SER A 1 434 ? 22.859 -16.859 6 1 97 434 SER A N 1
ATOM 3480 C CA . SER A 1 434 ? 24.219 -16.906 5.496 1 97 434 SER A CA 1
ATOM 3481 C C . SER A 1 434 ? 24.719 -15.516 5.109 1 97 434 SER A C 1
ATOM 3483 O O . SER A 1 434 ? 23.984 -14.539 5.195 1 97 434 SER A O 1
ATOM 3485 N N . ASP A 1 435 ? 25.984 -15.5 4.734 1 95.88 435 ASP A N 1
ATOM 3486 C CA . ASP A 1 435 ? 26.562 -14.25 4.242 1 95.88 435 ASP A CA 1
ATOM 3487 C C . ASP A 1 435 ? 26.906 -14.359 2.76 1 95.88 435 ASP A C 1
ATOM 3489 O O . ASP A 1 435 ? 27.688 -13.555 2.242 1 95.88 435 ASP A O 1
ATOM 3493 N N . ILE A 1 436 ? 26.391 -15.43 2.146 1 96.38 436 ILE A N 1
ATOM 3494 C CA . ILE A 1 436 ? 26.625 -15.602 0.719 1 96.38 436 ILE A CA 1
ATOM 3495 C C . ILE A 1 436 ? 25.812 -14.586 -0.075 1 96.38 436 ILE A C 1
ATOM 3497 O O . ILE A 1 436 ? 24.594 -14.516 0.07 1 96.38 436 ILE A O 1
ATOM 3501 N N . PRO A 1 437 ? 26.484 -13.82 -0.912 1 96.75 437 PRO A N 1
ATOM 3502 C CA . PRO A 1 437 ? 25.734 -12.844 -1.703 1 96.75 437 PRO A CA 1
ATOM 3503 C C . PRO A 1 437 ? 24.625 -13.492 -2.535 1 96.75 437 PRO A C 1
ATOM 3505 O O . PRO A 1 437 ? 24.719 -14.68 -2.869 1 96.75 437 PRO A O 1
ATOM 3508 N N . SER A 1 438 ? 23.656 -12.695 -2.871 1 96.5 438 SER A N 1
ATOM 3509 C CA . SER A 1 438 ? 22.516 -13.18 -3.633 1 96.5 438 SER A CA 1
ATOM 3510 C C . SER A 1 438 ? 22.953 -13.898 -4.898 1 96.5 438 SER A C 1
ATOM 3512 O O . SER A 1 438 ? 23.75 -13.375 -5.676 1 96.5 438 SER A O 1
ATOM 3514 N N . TYR A 1 439 ? 22.453 -15.125 -5.059 1 96.44 439 TYR A N 1
ATOM 3515 C CA . TYR A 1 439 ? 22.578 -15.93 -6.27 1 96.44 439 TYR A CA 1
ATOM 3516 C C . TYR A 1 439 ? 24.031 -16.375 -6.477 1 96.44 439 TYR A C 1
ATOM 3518 O O . TYR A 1 439 ? 24.422 -16.719 -7.594 1 96.44 439 TYR A O 1
ATOM 3526 N N . GLU A 1 440 ? 24.844 -16.344 -5.48 1 96.69 440 GLU A N 1
ATOM 3527 C CA . GLU A 1 440 ? 26.234 -16.734 -5.586 1 96.69 440 GLU A CA 1
ATOM 3528 C C . GLU A 1 440 ? 26.531 -17.984 -4.773 1 96.69 440 GLU A C 1
ATOM 3530 O O . GLU A 1 440 ? 25.609 -18.578 -4.191 1 96.69 440 GLU A O 1
ATOM 3535 N N . GLY A 1 441 ? 27.672 -18.5 -4.938 1 97 441 GLY A N 1
ATOM 3536 C CA . GLY A 1 441 ? 28.125 -19.625 -4.137 1 97 441 GLY A CA 1
ATOM 3537 C C . GLY A 1 441 ? 27.531 -20.953 -4.57 1 97 441 GLY A C 1
ATOM 3538 O O . GLY A 1 441 ? 27.531 -21.922 -3.809 1 97 441 GLY A O 1
ATOM 3539 N N . GLY A 1 442 ? 26.953 -20.953 -5.715 1 97.5 442 GLY A N 1
ATOM 3540 C CA . GLY A 1 442 ? 26.312 -22.172 -6.215 1 97.5 442 GLY A CA 1
ATOM 3541 C C . GLY A 1 442 ? 24.844 -22.234 -5.895 1 97.5 442 GLY A C 1
ATOM 3542 O O . GLY A 1 442 ? 24.188 -23.25 -6.184 1 97.5 442 GLY A O 1
ATOM 3543 N N . PHE A 1 443 ? 24.406 -21.219 -5.23 1 97.88 443 PHE A N 1
ATOM 3544 C CA . PHE A 1 443 ? 22.984 -21.109 -4.914 1 97.88 443 PHE A CA 1
ATOM 3545 C C . PHE A 1 443 ? 22.297 -20.141 -5.871 1 97.88 443 PHE A C 1
ATOM 3547 O O . PHE A 1 443 ? 21.922 -19.031 -5.484 1 97.88 443 PHE A O 1
ATOM 3554 N N . GLY A 1 444 ? 22 -20.641 -7.047 1 95.62 444 GLY A N 1
ATOM 3555 C CA . GLY A 1 444 ? 21.578 -19.812 -8.156 1 95.62 444 GLY A CA 1
ATOM 3556 C C . GLY A 1 444 ? 20.156 -19.297 -8.008 1 95.62 444 GLY A C 1
ATOM 3557 O O . GLY A 1 444 ? 19.734 -18.406 -8.734 1 95.62 444 GLY A O 1
ATOM 3558 N N . ASN A 1 445 ? 19.375 -19.797 -7.066 1 97.12 445 ASN A N 1
ATOM 3559 C CA . ASN A 1 445 ? 17.984 -19.375 -6.875 1 97.12 445 ASN A CA 1
ATOM 3560 C C . ASN A 1 445 ? 17.734 -18.906 -5.441 1 97.12 445 ASN A C 1
ATOM 3562 O O . ASN A 1 445 ? 16.625 -19 -4.938 1 97.12 445 ASN A O 1
ATOM 3566 N N . ILE A 1 446 ? 18.781 -18.516 -4.73 1 97.62 446 ILE A N 1
ATOM 3567 C CA . ILE A 1 446 ? 18.625 -18.031 -3.363 1 97.62 446 ILE A CA 1
ATOM 3568 C C . ILE A 1 446 ? 19.188 -16.609 -3.248 1 97.62 446 ILE A C 1
ATOM 3570 O O . ILE A 1 446 ? 20.25 -16.312 -3.803 1 97.62 446 ILE A O 1
ATOM 3574 N N . PHE A 1 447 ? 18.516 -15.75 -2.6 1 97.62 447 PHE A N 1
ATOM 3575 C CA . PHE A 1 447 ? 18.922 -14.367 -2.379 1 97.62 447 PHE A CA 1
ATOM 3576 C C . PHE A 1 447 ? 19 -14.055 -0.89 1 97.62 447 PHE A C 1
ATOM 3578 O O . PHE A 1 447 ? 18.641 -14.891 -0.057 1 97.62 447 PHE A O 1
ATOM 3585 N N . GLN A 1 448 ? 19.469 -12.875 -0.609 1 97.75 448 GLN A N 1
ATOM 3586 C CA . GLN A 1 448 ? 19.703 -12.484 0.775 1 97.75 448 GLN A CA 1
ATOM 3587 C C . GLN A 1 448 ? 18.422 -12.039 1.45 1 97.75 448 GLN A C 1
ATOM 3589 O O . GLN A 1 448 ? 17.359 -12 0.814 1 97.75 448 GLN A O 1
ATOM 3594 N N . ASP A 1 449 ? 18.516 -11.766 2.795 1 98 449 ASP A N 1
ATOM 3595 C CA . ASP A 1 449 ? 17.391 -11.445 3.658 1 98 449 ASP A CA 1
ATOM 3596 C C . ASP A 1 449 ? 16.516 -10.352 3.045 1 98 449 ASP A C 1
ATOM 3598 O O . ASP A 1 449 ? 17.031 -9.391 2.473 1 98 449 ASP A O 1
ATOM 3602 N N . GLU A 1 450 ? 15.227 -10.586 3.227 1 97.06 450 GLU A N 1
ATOM 3603 C CA . GLU A 1 450 ? 14.305 -9.594 2.68 1 97.06 450 GLU A CA 1
ATOM 3604 C C . GLU A 1 450 ? 13.219 -9.227 3.691 1 97.06 450 GLU A C 1
ATOM 3606 O O . GLU A 1 450 ? 12.805 -10.07 4.492 1 97.06 450 GLU A O 1
ATOM 3611 N N . LYS A 1 451 ? 12.875 -7.957 3.703 1 95.75 451 LYS A N 1
ATOM 3612 C CA . LYS A 1 451 ? 11.602 -7.457 4.211 1 95.75 451 LYS A CA 1
ATOM 3613 C C . LYS A 1 451 ? 10.656 -7.094 3.07 1 95.75 451 LYS A C 1
ATOM 3615 O O . LYS A 1 451 ? 10.984 -6.25 2.232 1 95.75 451 LYS A O 1
ATOM 3620 N N . ASP A 1 452 ? 9.547 -7.766 3.061 1 96.94 452 ASP A N 1
ATOM 3621 C CA . ASP A 1 452 ? 8.648 -7.621 1.921 1 96.94 452 ASP A CA 1
ATOM 3622 C C . ASP A 1 452 ? 7.219 -7.336 2.381 1 96.94 452 ASP A C 1
ATOM 3624 O O . ASP A 1 452 ? 6.625 -8.133 3.105 1 96.94 452 ASP A O 1
ATOM 3628 N N . VAL A 1 453 ? 6.727 -6.168 1.983 1 96.75 453 VAL A N 1
ATOM 3629 C CA . VAL A 1 453 ? 5.352 -5.781 2.289 1 96.75 453 VAL A CA 1
ATOM 3630 C C . VAL A 1 453 ? 4.562 -5.617 0.993 1 96.75 453 VAL A C 1
ATOM 3632 O O . VAL A 1 453 ? 4.988 -4.898 0.085 1 96.75 453 VAL A O 1
ATOM 3635 N N . LYS A 1 454 ? 3.387 -6.25 0.944 1 96.12 454 LYS A N 1
ATOM 3636 C CA . LYS A 1 454 ? 2.5 -6.16 -0.212 1 96.12 454 LYS A CA 1
ATOM 3637 C C . LYS A 1 454 ? 1.078 -5.801 0.211 1 96.12 454 LYS A C 1
ATOM 3639 O O . LYS A 1 454 ? 0.497 -6.457 1.077 1 96.12 454 LYS A O 1
ATOM 3644 N N . PHE A 1 455 ? 0.651 -4.844 -0.401 1 97.38 455 PHE A N 1
ATOM 3645 C CA . PHE A 1 455 ? -0.769 -4.539 -0.277 1 97.38 455 PHE A CA 1
ATOM 3646 C C . PHE A 1 455 ? -1.486 -4.75 -1.604 1 97.38 455 PHE A C 1
ATOM 3648 O O . PHE A 1 455 ? -1.082 -4.199 -2.631 1 97.38 455 PHE A O 1
ATOM 3655 N N . ASN A 1 456 ? -2.604 -5.48 -1.518 1 97.88 456 ASN A N 1
ATOM 3656 C CA . ASN A 1 456 ? -3.352 -5.816 -2.725 1 97.88 456 ASN A CA 1
ATOM 3657 C C . ASN A 1 456 ? -4.836 -5.496 -2.572 1 97.88 456 ASN A C 1
ATOM 3659 O O . ASN A 1 456 ? -5.406 -5.676 -1.495 1 97.88 456 ASN A O 1
ATOM 3663 N N . VAL A 1 457 ? -5.387 -5.051 -3.66 1 98.12 457 VAL A N 1
ATOM 3664 C CA . VAL A 1 457 ? -6.836 -4.973 -3.811 1 98.12 457 VAL A CA 1
ATOM 3665 C C . VAL A 1 457 ? -7.273 -5.789 -5.023 1 98.12 457 VAL A C 1
ATOM 3667 O O . VAL A 1 457 ? -6.691 -5.664 -6.105 1 98.12 457 VAL A O 1
ATOM 3670 N N . ILE A 1 458 ? -8.234 -6.613 -4.859 1 98.19 458 ILE A N 1
ATOM 3671 C CA . ILE A 1 458 ? -8.82 -7.41 -5.934 1 98.19 458 ILE A CA 1
ATOM 3672 C C . ILE A 1 458 ? -10.328 -7.195 -5.969 1 98.19 458 ILE A C 1
ATOM 3674 O O . ILE A 1 458 ? -11.039 -7.555 -5.027 1 98.19 458 ILE A O 1
ATOM 3678 N N . MET A 1 459 ? -10.828 -6.625 -7.031 1 97.75 459 MET A N 1
ATOM 3679 C CA . MET A 1 459 ? -12.25 -6.316 -7.18 1 97.75 459 MET A CA 1
ATOM 3680 C C . MET A 1 459 ? -12.812 -6.961 -8.438 1 97.75 459 MET A C 1
ATOM 3682 O O . MET A 1 459 ? -12.859 -6.332 -9.5 1 97.75 459 MET A O 1
ATOM 3686 N N . PRO A 1 460 ? -13.398 -8.086 -8.297 1 95.88 460 PRO A N 1
ATOM 3687 C CA . PRO A 1 460 ? -14.023 -8.719 -9.453 1 95.88 460 PRO A CA 1
ATOM 3688 C C . PRO A 1 460 ? -15.391 -8.117 -9.797 1 95.88 460 PRO A C 1
ATOM 3690 O O . PRO A 1 460 ? -16.062 -7.586 -8.922 1 95.88 460 PRO A O 1
ATOM 3693 N N . PHE A 1 461 ? -15.742 -8.156 -11.039 1 94.44 461 PHE A N 1
ATOM 3694 C CA . PHE A 1 461 ? -17.094 -7.746 -11.422 1 94.44 461 PHE A CA 1
ATOM 3695 C C . PHE A 1 461 ? -17.578 -8.555 -12.617 1 94.44 461 PHE A C 1
ATOM 3697 O O . PHE A 1 461 ? -16.797 -9.203 -13.305 1 94.44 461 PHE A O 1
ATOM 3704 N N . THR A 1 462 ? -18.859 -8.586 -12.711 1 93.69 462 THR A N 1
ATOM 3705 C CA . THR A 1 462 ? -19.531 -9.203 -13.844 1 93.69 462 THR A CA 1
ATOM 3706 C C . THR A 1 462 ? -20.391 -8.18 -14.578 1 93.69 462 THR A C 1
ATOM 3708 O O . THR A 1 462 ? -21.172 -7.449 -13.953 1 93.69 462 THR A O 1
ATOM 3711 N N . ILE A 1 463 ? -20.25 -8.102 -15.805 1 92 463 ILE A N 1
ATOM 3712 C CA . ILE A 1 463 ? -21.047 -7.176 -16.609 1 92 463 ILE A CA 1
ATOM 3713 C C . ILE A 1 463 ? -22.312 -7.871 -17.078 1 92 463 ILE A C 1
ATOM 3715 O O . ILE A 1 463 ? -23.422 -7.352 -16.906 1 92 463 ILE A O 1
ATOM 3719 N N . PHE A 1 464 ? -22.172 -9.102 -17.672 1 91.94 464 PHE A N 1
ATOM 3720 C CA . PHE A 1 464 ? -23.328 -9.914 -18 1 91.94 464 PHE A CA 1
ATOM 3721 C C . PHE A 1 464 ? -22.953 -11.383 -18.125 1 91.94 464 PHE A C 1
ATOM 3723 O O . PHE A 1 464 ? -21.781 -11.703 -18.312 1 91.94 464 PHE A O 1
ATOM 3730 N N . MET B 1 1 ? 26.359 -18.812 29.5 1 20.58 1 MET B N 1
ATOM 3731 C CA . MET B 1 1 ? 25.219 -18.875 30.422 1 20.58 1 MET B CA 1
ATOM 3732 C C . MET B 1 1 ? 24.359 -17.625 30.312 1 20.58 1 MET B C 1
ATOM 3734 O O . MET B 1 1 ? 24.641 -16.625 30.953 1 20.58 1 MET B O 1
ATOM 3738 N N . VAL B 1 2 ? 23.953 -17.234 29.125 1 22.41 2 VAL B N 1
ATOM 3739 C CA . VAL B 1 2 ? 23.688 -15.906 28.578 1 22.41 2 VAL B CA 1
ATOM 3740 C C . VAL B 1 2 ? 22.328 -15.414 29.047 1 22.41 2 VAL B C 1
ATOM 3742 O O . VAL B 1 2 ? 21.297 -16.047 28.781 1 22.41 2 VAL B O 1
ATOM 3745 N N . MET B 1 3 ? 22.328 -14.812 30.25 1 24.47 3 MET B N 1
ATOM 3746 C CA . MET B 1 3 ? 21.172 -14.312 31 1 24.47 3 MET B CA 1
ATOM 3747 C C . MET B 1 3 ? 20.312 -13.406 30.125 1 24.47 3 MET B C 1
ATOM 3749 O O . MET B 1 3 ? 20.781 -12.375 29.641 1 24.47 3 MET B O 1
ATOM 3753 N N . GLN B 1 4 ? 19.484 -14.07 29.234 1 24.28 4 GLN B N 1
ATOM 3754 C CA . GLN B 1 4 ? 18.562 -13.5 28.25 1 24.28 4 GLN B CA 1
ATOM 3755 C C . GLN B 1 4 ? 17.531 -12.594 28.922 1 24.28 4 GLN B C 1
ATOM 3757 O O . GLN B 1 4 ? 16.75 -13.055 29.75 1 24.28 4 GLN B O 1
ATOM 3762 N N . HIS B 1 5 ? 17.969 -11.344 29.156 1 26.02 5 HIS B N 1
ATOM 3763 C CA . HIS B 1 5 ? 17.156 -10.328 29.812 1 26.02 5 HIS B CA 1
ATOM 3764 C C . HIS B 1 5 ? 15.82 -10.148 29.094 1 26.02 5 HIS B C 1
ATOM 3766 O O . HIS B 1 5 ? 15.781 -9.945 27.891 1 26.02 5 HIS B O 1
ATOM 3772 N N . ALA B 1 6 ? 14.812 -10.859 29.625 1 29.75 6 ALA B N 1
ATOM 3773 C CA . ALA B 1 6 ? 13.391 -10.828 29.297 1 29.75 6 ALA B CA 1
ATOM 3774 C C . ALA B 1 6 ? 12.906 -9.398 29.109 1 29.75 6 ALA B C 1
ATOM 3776 O O . ALA B 1 6 ? 13.055 -8.562 30 1 29.75 6 ALA B O 1
ATOM 3777 N N . LYS B 1 7 ? 12.852 -9.047 27.797 1 27.58 7 LYS B N 1
ATOM 3778 C CA . LYS B 1 7 ? 12.617 -7.664 27.391 1 27.58 7 LYS B CA 1
ATOM 3779 C C . LYS B 1 7 ? 11.32 -7.133 28 1 27.58 7 LYS B C 1
ATOM 3781 O O . LYS B 1 7 ? 10.258 -7.734 27.828 1 27.58 7 LYS B O 1
ATOM 3786 N N . PRO B 1 8 ? 11.195 -6.242 29.016 1 31.06 8 PRO B N 1
ATOM 3787 C CA . PRO B 1 8 ? 10.141 -5.691 29.875 1 31.06 8 PRO B CA 1
ATOM 3788 C C . PRO B 1 8 ? 9.016 -5.035 29.078 1 31.06 8 PRO B C 1
ATOM 3790 O O . PRO B 1 8 ? 8.078 -4.484 29.672 1 31.06 8 PRO B O 1
ATOM 3793 N N . GLY B 1 9 ? 9 -5.121 27.766 1 26.94 9 GLY B N 1
ATOM 3794 C CA . GLY B 1 9 ? 8.125 -4.152 27.141 1 26.94 9 GLY B CA 1
ATOM 3795 C C . GLY B 1 9 ? 6.664 -4.559 27.156 1 26.94 9 GLY B C 1
ATOM 3796 O O . GLY B 1 9 ? 5.785 -3.768 26.812 1 26.94 9 GLY B O 1
ATOM 3797 N N . ARG B 1 10 ? 6.246 -5.805 27.078 1 33.12 10 ARG B N 1
ATOM 3798 C CA . ARG B 1 10 ? 4.852 -6.219 26.969 1 33.12 10 ARG B CA 1
ATOM 3799 C C . ARG B 1 10 ? 4.07 -5.875 28.219 1 33.12 10 ARG B C 1
ATOM 3801 O O . ARG B 1 10 ? 2.842 -5.785 28.203 1 33.12 10 ARG B O 1
ATOM 3808 N N . VAL B 1 11 ? 4.73 -5.93 29.391 1 31.61 11 VAL B N 1
ATOM 3809 C CA . VAL B 1 11 ? 4.047 -5.824 30.672 1 31.61 11 VAL B CA 1
ATOM 3810 C C . VAL B 1 11 ? 3.574 -4.387 30.891 1 31.61 11 VAL B C 1
ATOM 3812 O O . VAL B 1 11 ? 2.689 -4.133 31.703 1 31.61 11 VAL B O 1
ATOM 3815 N N . ALA B 1 12 ? 4.082 -3.498 30.109 1 31.44 12 ALA B N 1
ATOM 3816 C CA . ALA B 1 12 ? 3.822 -2.113 30.5 1 31.44 12 ALA B CA 1
ATOM 3817 C C . ALA B 1 12 ? 2.422 -1.681 30.078 1 31.44 12 ALA B C 1
ATOM 3819 O O . ALA B 1 12 ? 1.78 -0.88 30.766 1 31.44 12 ALA B O 1
ATOM 3820 N N . LEU B 1 13 ? 1.9 -2.279 28.984 1 32.34 13 LEU B N 1
ATOM 3821 C CA . LEU B 1 13 ? 0.627 -1.751 28.5 1 32.34 13 LEU B CA 1
ATOM 3822 C C . LEU B 1 13 ? -0.521 -2.211 29.406 1 32.34 13 LEU B C 1
ATOM 3824 O O . LEU B 1 13 ? -1.439 -1.439 29.688 1 32.34 13 LEU B O 1
ATOM 3828 N N . ALA B 1 14 ? -0.61 -3.475 29.812 1 35.69 14 ALA B N 1
ATOM 3829 C CA . ALA B 1 14 ? -1.642 -3.939 30.734 1 35.69 14 ALA B CA 1
ATOM 3830 C C . ALA B 1 14 ? -1.526 -3.236 32.094 1 35.69 14 ALA B C 1
ATOM 3832 O O . ALA B 1 14 ? -2.52 -3.082 32.781 1 35.69 14 ALA B O 1
ATOM 3833 N N . VAL B 1 15 ? -0.341 -2.773 32.438 1 34.56 15 VAL B N 1
ATOM 3834 C CA . VAL B 1 15 ? -0.059 -2.193 33.75 1 34.56 15 VAL B CA 1
ATOM 3835 C C . VAL B 1 15 ? -0.587 -0.761 33.781 1 34.56 15 VAL B C 1
ATOM 3837 O O . VAL B 1 15 ? -1.007 -0.287 34.844 1 34.56 15 VAL B O 1
ATOM 3840 N N . MET B 1 16 ? -0.583 -0.046 32.656 1 34.34 16 MET B N 1
ATOM 3841 C CA . MET B 1 16 ? -1.002 1.344 32.812 1 34.34 16 MET B CA 1
ATOM 3842 C C . MET B 1 16 ? -2.49 1.432 33.125 1 34.34 16 MET B C 1
ATOM 3844 O O . MET B 1 16 ? -2.912 2.283 33.938 1 34.34 16 MET B O 1
ATOM 3848 N N . GLY B 1 17 ? -3.367 0.683 32.531 1 35.78 17 GLY B N 1
ATOM 3849 C CA . GLY B 1 17 ? -4.77 0.696 32.938 1 35.78 17 GLY B CA 1
ATOM 3850 C C . GLY B 1 17 ? -4.996 0.246 34.375 1 35.78 17 GLY B C 1
ATOM 3851 O O . GLY B 1 17 ? -5.805 0.837 35.094 1 35.78 17 GLY B O 1
ATOM 3852 N N . ALA B 1 18 ? -4.371 -0.868 34.688 1 39.69 18 ALA B N 1
ATOM 3853 C CA . ALA B 1 18 ? -4.562 -1.414 36.031 1 39.69 18 ALA B CA 1
ATOM 3854 C C . ALA B 1 18 ? -3.951 -0.497 37.094 1 39.69 18 ALA B C 1
ATOM 3856 O O . ALA B 1 18 ? -4.426 -0.449 38.219 1 39.69 18 ALA B O 1
ATOM 3857 N N . LEU B 1 19 ? -2.904 0.171 36.688 1 35.56 19 LEU B N 1
ATOM 3858 C CA . LEU B 1 19 ? -2.256 0.981 37.719 1 35.56 19 LEU B CA 1
ATOM 3859 C C . LEU B 1 19 ? -3.137 2.162 38.125 1 35.56 19 LEU B C 1
ATOM 3861 O O . LEU B 1 19 ? -3.178 2.545 39.281 1 35.56 19 LEU B O 1
ATOM 3865 N N . LEU B 1 20 ? -3.656 2.814 37.062 1 38.25 20 LEU B N 1
ATOM 3866 C CA . LEU B 1 20 ? -4.387 4.008 37.469 1 38.25 20 LEU B CA 1
ATOM 3867 C C . LEU B 1 20 ? -5.648 3.629 38.219 1 38.25 20 LEU B C 1
ATOM 3869 O O . LEU B 1 20 ? -6.094 4.379 39.094 1 38.25 20 LEU B O 1
ATOM 3873 N N . VAL B 1 21 ? -6.281 2.504 37.875 1 39.69 21 VAL B N 1
ATOM 3874 C CA . VAL B 1 21 ? -7.512 2.191 38.594 1 39.69 21 VAL B CA 1
ATOM 3875 C C . VAL B 1 21 ? -7.188 1.816 40.031 1 39.69 21 VAL B C 1
ATOM 3877 O O . VAL B 1 21 ? -7.957 2.115 40.938 1 39.69 21 VAL B O 1
ATOM 3880 N N . THR B 1 22 ? -6.168 1.031 40.188 1 37.66 22 THR B N 1
ATOM 3881 C CA . THR B 1 22 ? -6.051 0.495 41.531 1 37.66 22 THR B CA 1
ATOM 3882 C C . THR B 1 22 ? -5.543 1.563 42.5 1 37.66 22 THR B C 1
ATOM 3884 O O . THR B 1 22 ? -5.539 1.357 43.719 1 37.66 22 THR B O 1
ATOM 3887 N N . ALA B 1 23 ? -4.762 2.504 42 1 36.94 23 ALA B N 1
ATOM 3888 C CA . ALA B 1 23 ? -4.172 3.346 43.031 1 36.94 23 ALA B CA 1
ATOM 3889 C C . ALA B 1 23 ? -5.207 4.301 43.625 1 36.94 23 ALA B C 1
ATOM 3891 O O . ALA B 1 23 ? -4.891 5.117 44.5 1 36.94 23 ALA B O 1
ATOM 3892 N N . LEU B 1 24 ? -6.285 4.605 42.875 1 37.94 24 LEU B N 1
ATOM 3893 C CA . LEU B 1 24 ? -7.129 5.57 43.562 1 37.94 24 LEU B CA 1
ATOM 3894 C C . LEU B 1 24 ? -7.895 4.906 44.688 1 37.94 24 LEU B C 1
ATOM 3896 O O . LEU B 1 24 ? -8.43 3.809 44.531 1 37.94 24 LEU B O 1
ATOM 3900 N N . PRO B 1 25 ? -7.73 5.289 45.969 1 39.53 25 PRO B N 1
ATOM 3901 C CA . PRO B 1 25 ? -8.539 4.758 47.062 1 39.53 25 PRO B CA 1
ATOM 3902 C C . PRO B 1 25 ? -10.031 4.801 46.781 1 39.53 25 PRO B C 1
ATOM 3904 O O . PRO B 1 25 ? -10.523 5.758 46.188 1 39.53 25 PRO B O 1
ATOM 3907 N N . ALA B 1 26 ? -10.781 3.721 46.719 1 37.41 26 ALA B N 1
ATOM 3908 C CA . ALA B 1 26 ? -12.211 3.463 46.562 1 37.41 26 ALA B CA 1
ATOM 3909 C C . ALA B 1 26 ? -13.031 4.465 47.375 1 37.41 26 ALA B C 1
ATOM 3911 O O . ALA B 1 26 ? -14.258 4.527 47.219 1 37.41 26 ALA B O 1
ATOM 3912 N N . LYS B 1 27 ? -12.695 4.777 48.531 1 39.22 27 LYS B N 1
ATOM 3913 C CA . LYS B 1 27 ? -13.711 5.297 49.438 1 39.22 27 LYS B CA 1
ATOM 3914 C C . LYS B 1 27 ? -14.117 6.719 49.062 1 39.22 27 LYS B C 1
ATOM 3916 O O . LYS B 1 27 ? -14.758 7.422 49.844 1 39.22 27 LYS B O 1
ATOM 3921 N N . MET B 1 28 ? -13.453 7.352 48.156 1 39.56 28 MET B N 1
ATOM 3922 C CA . MET B 1 28 ? -13.977 8.711 48.062 1 39.56 28 MET B CA 1
ATOM 3923 C C . MET B 1 28 ? -15.242 8.75 47.219 1 39.56 28 MET B C 1
ATOM 3925 O O . MET B 1 28 ? -15.266 8.25 46.094 1 39.56 28 MET B O 1
ATOM 3929 N N . SER B 1 29 ? -16.484 8.93 47.688 1 45.38 29 SER B N 1
ATOM 3930 C CA . SER B 1 29 ? -17.766 9.25 47.062 1 45.38 29 SER B CA 1
ATOM 3931 C C . SER B 1 29 ? -17.578 10.031 45.75 1 45.38 29 SER B C 1
ATOM 3933 O O . SER B 1 29 ? -18.406 9.961 44.875 1 45.38 29 SER B O 1
ATOM 3935 N N . TYR B 1 30 ? -16.641 10.836 45.688 1 48.25 30 TYR B N 1
ATOM 3936 C CA . TYR B 1 30 ? -16.438 11.734 44.562 1 48.25 30 TYR B CA 1
ATOM 3937 C C . TYR B 1 30 ? -15.945 10.969 43.312 1 48.25 30 TYR B C 1
ATOM 3939 O O . TYR B 1 30 ? -15.82 11.547 42.25 1 48.25 30 TYR B O 1
ATOM 3947 N N . ALA B 1 31 ? -15.68 9.695 43.5 1 58.69 31 ALA B N 1
ATOM 3948 C CA . ALA B 1 31 ? -15.125 8.836 42.438 1 58.69 31 ALA B CA 1
ATOM 3949 C C . ALA B 1 31 ? -16.188 8.516 41.375 1 58.69 31 ALA B C 1
ATOM 3951 O O . ALA B 1 31 ? -15.844 8.109 40.281 1 58.69 31 ALA B O 1
ATOM 3952 N N . GLU B 1 32 ? -17.484 8.75 41.688 1 61.88 32 GLU B N 1
ATOM 3953 C CA . GLU B 1 32 ? -18.531 8.297 40.781 1 61.88 32 GLU B CA 1
ATOM 3954 C C . GLU B 1 32 ? -18.469 9.039 39.469 1 61.88 32 GLU B C 1
ATOM 3956 O O . GLU B 1 32 ? -18.594 8.422 38.406 1 61.88 32 GLU B O 1
ATOM 3961 N N . GLY B 1 33 ? -18.125 10.227 39.344 1 78.38 33 GLY B N 1
ATOM 3962 C CA . GLY B 1 33 ? -18.109 10.969 38.094 1 78.38 33 GLY B CA 1
ATOM 3963 C C . GLY B 1 33 ? -16.75 10.93 37.406 1 78.38 33 GLY B C 1
ATOM 3964 O O . GLY B 1 33 ? -16.688 10.844 36.188 1 78.38 33 GLY B O 1
ATOM 3965 N N . PHE B 1 34 ? -15.789 10.664 38.062 1 86.19 34 PHE B N 1
ATOM 3966 C CA . PHE B 1 34 ? -14.43 10.703 37.562 1 86.19 34 PHE B CA 1
ATOM 3967 C C . PHE B 1 34 ? -14.125 9.445 36.75 1 86.19 34 PHE B C 1
ATOM 3969 O O . PHE B 1 34 ? -13.594 9.531 35.625 1 86.19 34 PHE B O 1
ATOM 3976 N N . ILE B 1 35 ? -14.445 8.281 37.188 1 86.5 35 ILE B N 1
ATOM 3977 C CA . ILE B 1 35 ? -14.172 7.027 36.5 1 86.5 35 ILE B CA 1
ATOM 3978 C C . ILE B 1 35 ? -15.383 6.617 35.656 1 86.5 35 ILE B C 1
ATOM 3980 O O . ILE B 1 35 ? -15.242 6.191 34.5 1 86.5 35 ILE B O 1
ATOM 3984 N N . ASP B 1 36 ? -16.562 6.836 36.188 1 88.56 36 ASP B N 1
ATOM 3985 C CA . ASP B 1 36 ? -17.781 6.371 35.5 1 88.56 36 ASP B CA 1
ATOM 3986 C C . ASP B 1 36 ? -17.984 7.09 34.188 1 88.56 36 ASP B C 1
ATOM 3988 O O . ASP B 1 36 ? -18.547 6.516 33.25 1 88.56 36 ASP B O 1
ATOM 3992 N N . ASP B 1 37 ? -17.547 8.289 34.125 1 92.38 37 ASP B N 1
ATOM 3993 C CA . ASP B 1 37 ? -17.734 9.078 32.906 1 92.38 37 ASP B CA 1
ATOM 3994 C C . ASP B 1 37 ? -16.484 9.062 32.031 1 92.38 37 ASP B C 1
ATOM 3996 O O . ASP B 1 37 ? -16.375 9.812 31.062 1 92.38 37 ASP B O 1
ATOM 4000 N N . SER B 1 38 ? -15.555 8.234 32.344 1 93.94 38 SER B N 1
ATOM 4001 C CA . SER B 1 38 ? -14.305 8.172 31.609 1 93.94 38 SER B CA 1
ATOM 4002 C C . SER B 1 38 ? -14.5 7.457 30.266 1 93.94 38 SER B C 1
ATOM 4004 O O . SER B 1 38 ? -15.477 6.73 30.078 1 93.94 38 SER B O 1
ATOM 4006 N N . THR B 1 39 ? -13.664 7.789 29.328 1 95.88 39 THR B N 1
ATOM 4007 C CA . THR B 1 39 ? -13.664 7.129 28.016 1 95.88 39 THR B CA 1
ATOM 4008 C C . THR B 1 39 ? -12.258 6.656 27.656 1 95.88 39 THR B C 1
ATOM 4010 O O . THR B 1 39 ? -11.266 7.312 27.984 1 95.88 39 THR B O 1
ATOM 4013 N N . LEU B 1 40 ? -12.156 5.484 27.094 1 96.44 40 LEU B N 1
ATOM 4014 C CA . LEU B 1 40 ? -10.938 4.945 26.5 1 96.44 40 LEU B CA 1
ATOM 4015 C C . LEU B 1 40 ? -11.148 4.609 25.031 1 96.44 40 LEU B C 1
ATOM 4017 O O . LEU B 1 40 ? -11.93 3.715 24.703 1 96.44 40 LEU B O 1
ATOM 4021 N N . THR B 1 41 ? -10.523 5.375 24.203 1 96.62 41 THR B N 1
ATOM 4022 C CA . THR B 1 41 ? -10.625 5.188 22.766 1 96.62 41 THR B CA 1
ATOM 4023 C C . THR B 1 41 ? -9.25 4.922 22.156 1 96.62 41 THR B C 1
ATOM 4025 O O . THR B 1 41 ? -8.227 5.086 22.812 1 96.62 41 THR B O 1
ATOM 4028 N N . GLY B 1 42 ? -9.258 4.449 20.938 1 96.81 42 GLY B N 1
ATOM 4029 C CA . GLY B 1 42 ? -8.016 4.219 20.219 1 96.81 42 GLY B CA 1
ATOM 4030 C C . GLY B 1 42 ? -8.219 4.047 18.719 1 96.81 42 GLY B C 1
ATOM 4031 O O . GLY B 1 42 ? -9.312 4.27 18.203 1 96.81 42 GLY B O 1
ATOM 4032 N N . GLY B 1 43 ? -7.094 3.826 18.125 1 97.12 43 GLY B N 1
ATOM 4033 C CA . GLY B 1 43 ? -7.105 3.576 16.688 1 97.12 43 GLY B CA 1
ATOM 4034 C C . GLY B 1 43 ? -5.926 2.744 16.219 1 97.12 43 GLY B C 1
ATOM 4035 O O . GLY B 1 43 ? -4.891 2.693 16.891 1 97.12 43 GLY B O 1
ATOM 4036 N N . ILE B 1 44 ? -6.152 2.002 15.18 1 97.69 44 ILE B N 1
ATOM 4037 C CA . ILE B 1 44 ? -5.105 1.313 14.43 1 97.69 44 ILE B CA 1
ATOM 4038 C C . ILE B 1 44 ? -4.949 1.953 13.055 1 97.69 44 ILE B C 1
ATOM 4040 O O . ILE B 1 44 ? -5.941 2.258 12.383 1 97.69 44 ILE B O 1
ATOM 4044 N N . TYR B 1 45 ? -3.672 2.162 12.742 1 98.06 45 TYR B N 1
ATOM 4045 C CA . TYR B 1 45 ? -3.381 2.869 11.5 1 98.06 45 TYR B CA 1
ATOM 4046 C C . TYR B 1 45 ? -2.322 2.135 10.688 1 98.06 45 TYR B C 1
ATOM 4048 O O . TYR B 1 45 ? -1.43 1.496 11.25 1 98.06 45 TYR B O 1
ATOM 4056 N N . TYR B 1 46 ? -2.418 2.229 9.43 1 98 46 TYR B N 1
ATOM 4057 C CA . TYR B 1 46 ? -1.404 1.735 8.508 1 98 46 TYR B CA 1
ATOM 4058 C C . TYR B 1 46 ? -1.129 2.752 7.402 1 98 46 TYR B C 1
ATOM 4060 O O . TYR B 1 46 ? -2.059 3.344 6.848 1 98 46 TYR B O 1
ATOM 4068 N N . TRP B 1 47 ? 0.105 2.984 7.145 1 97.38 47 TRP B N 1
ATOM 4069 C CA . TRP B 1 47 ? 0.539 3.898 6.094 1 97.38 47 TRP B CA 1
ATOM 4070 C C . TRP B 1 47 ? 1.599 3.248 5.207 1 97.38 47 TRP B C 1
ATOM 4072 O O . TRP B 1 47 ? 2.66 2.848 5.691 1 97.38 47 TRP B O 1
ATOM 4082 N N . GLN B 1 48 ? 1.333 3.137 3.932 1 96.44 48 GLN B N 1
ATOM 4083 C CA . GLN B 1 48 ? 2.322 2.748 2.932 1 96.44 48 GLN B CA 1
ATOM 4084 C C . GLN B 1 48 ? 2.473 3.824 1.858 1 96.44 48 GLN B C 1
ATOM 4086 O O . GLN B 1 48 ? 1.483 4.25 1.256 1 96.44 48 GLN B O 1
ATOM 4091 N N . ARG B 1 49 ? 3.693 4.27 1.655 1 95.06 49 ARG B N 1
ATOM 4092 C CA . ARG B 1 49 ? 3.926 5.387 0.75 1 95.06 49 ARG B CA 1
ATOM 4093 C C . ARG B 1 49 ? 5.07 5.086 -0.211 1 95.06 49 ARG B C 1
ATOM 4095 O O . ARG B 1 49 ? 6.082 4.504 0.184 1 95.06 49 ARG B O 1
ATOM 4102 N N . ASP B 1 50 ? 4.891 5.449 -1.471 1 92.75 50 ASP B N 1
ATOM 4103 C CA . ASP B 1 50 ? 5.91 5.461 -2.514 1 92.75 50 ASP B CA 1
ATOM 4104 C C . ASP B 1 50 ? 6.031 6.844 -3.152 1 92.75 50 ASP B C 1
ATOM 4106 O O . ASP B 1 50 ? 5.199 7.223 -3.982 1 92.75 50 ASP B O 1
ATOM 4110 N N . ARG B 1 51 ? 7.043 7.469 -2.756 1 94.56 51 ARG B N 1
ATOM 4111 C CA . ARG B 1 51 ? 7.281 8.789 -3.328 1 94.56 51 ARG B CA 1
ATOM 4112 C C . ARG B 1 51 ? 8.57 8.812 -4.137 1 94.56 51 ARG B C 1
ATOM 4114 O O . ARG B 1 51 ? 9.648 8.523 -3.605 1 94.56 51 ARG B O 1
ATOM 4121 N N . ASP B 1 52 ? 8.469 9.18 -5.375 1 92.88 52 ASP B N 1
ATOM 4122 C CA . ASP B 1 52 ? 9.617 9.406 -6.254 1 92.88 52 ASP B CA 1
ATOM 4123 C C . ASP B 1 52 ? 9.766 10.883 -6.602 1 92.88 52 ASP B C 1
ATOM 4125 O O . ASP B 1 52 ? 8.773 11.594 -6.75 1 92.88 52 ASP B O 1
ATOM 4129 N N . ARG B 1 53 ? 10.961 11.352 -6.707 1 95.31 53 ARG B N 1
ATOM 4130 C CA . ARG B 1 53 ? 11.25 12.734 -7.074 1 95.31 53 ARG B CA 1
ATOM 4131 C C . ARG B 1 53 ? 12.219 12.797 -8.25 1 95.31 53 ARG B C 1
ATOM 4133 O O . ARG B 1 53 ? 13.18 12.023 -8.312 1 95.31 53 ARG B O 1
ATOM 4140 N N . LYS B 1 54 ? 11.922 13.664 -9.109 1 95.19 54 LYS B N 1
ATOM 4141 C CA . LYS B 1 54 ? 12.789 13.852 -10.266 1 95.19 54 LYS B CA 1
ATOM 4142 C C . LYS B 1 54 ? 14.117 14.492 -9.867 1 95.19 54 LYS B C 1
ATOM 4144 O O . LYS B 1 54 ? 14.141 15.445 -9.086 1 95.19 54 LYS B O 1
ATOM 4149 N N . GLU B 1 55 ? 15.211 13.938 -10.414 1 94.44 55 GLU B N 1
ATOM 4150 C CA . GLU B 1 55 ? 16.547 14.461 -10.164 1 94.44 55 GLU B CA 1
ATOM 4151 C C . GLU B 1 55 ? 16.969 15.469 -11.242 1 94.44 55 GLU B C 1
ATOM 4153 O O . GLU B 1 55 ? 17.125 15.102 -12.406 1 94.44 55 GLU B O 1
ATOM 4158 N N . LEU B 1 56 ? 17.141 16.719 -10.766 1 96.38 56 LEU B N 1
ATOM 4159 C CA . LEU B 1 56 ? 17.547 17.719 -11.758 1 96.38 56 LEU B CA 1
ATOM 4160 C C . LEU B 1 56 ? 18.781 18.469 -11.297 1 96.38 56 LEU B C 1
ATOM 4162 O O . LEU B 1 56 ? 19.031 19.594 -11.734 1 96.38 56 LEU B O 1
ATOM 4166 N N . THR B 1 57 ? 19.438 17.891 -10.367 1 95.75 57 THR B N 1
ATOM 4167 C CA . THR B 1 57 ? 20.766 18.438 -10.062 1 95.75 57 THR B CA 1
ATOM 4168 C C . THR B 1 57 ? 21.703 18.297 -11.258 1 95.75 57 THR B C 1
ATOM 4170 O O . THR B 1 57 ? 21.891 17.188 -11.781 1 95.75 57 THR B O 1
ATOM 4173 N N . PRO B 1 58 ? 22.359 19.359 -11.523 1 94.75 58 PRO B N 1
ATOM 4174 C CA . PRO B 1 58 ? 23.234 19.281 -12.695 1 94.75 58 PRO B CA 1
ATOM 4175 C C . PRO B 1 58 ? 24.344 18.25 -12.531 1 94.75 58 PRO B C 1
ATOM 4177 O O . PRO B 1 58 ? 24.906 18.109 -11.445 1 94.75 58 PRO B O 1
ATOM 4180 N N . ASN B 1 59 ? 24.719 17.438 -13.523 1 93.56 59 ASN B N 1
ATOM 4181 C CA . ASN B 1 59 ? 25.812 16.484 -13.625 1 93.56 59 ASN B CA 1
ATOM 4182 C C . ASN B 1 59 ? 25.5 15.203 -12.852 1 93.56 59 ASN B C 1
ATOM 4184 O O . ASN B 1 59 ? 26.344 14.305 -12.766 1 93.56 59 ASN B O 1
ATOM 4188 N N . SER B 1 60 ? 24.359 15.156 -12.273 1 93.94 60 SER B N 1
ATOM 4189 C CA . SER B 1 60 ? 23.953 13.883 -11.68 1 93.94 60 SER B CA 1
ATOM 4190 C C . SER B 1 60 ? 23.812 12.797 -12.742 1 93.94 60 SER B C 1
ATOM 4192 O O . SER B 1 60 ? 23.281 13.047 -13.828 1 93.94 60 SER B O 1
ATOM 4194 N N . PRO B 1 61 ? 24.266 11.586 -12.422 1 91.38 61 PRO B N 1
ATOM 4195 C CA . PRO B 1 61 ? 24.047 10.492 -13.367 1 91.38 61 PRO B CA 1
ATOM 4196 C C . PRO B 1 61 ? 22.578 10.156 -13.555 1 91.38 61 PRO B C 1
ATOM 4198 O O . PRO B 1 61 ? 22.203 9.531 -14.555 1 91.38 61 PRO B O 1
ATOM 4201 N N . ASP B 1 62 ? 21.75 10.633 -12.672 1 89 62 ASP B N 1
ATOM 4202 C CA . ASP B 1 62 ? 20.328 10.328 -12.727 1 89 62 ASP B CA 1
ATOM 4203 C C . ASP B 1 62 ? 19.531 11.547 -13.172 1 89 62 ASP B C 1
ATOM 4205 O O . ASP B 1 62 ? 18.312 11.625 -12.93 1 89 62 ASP B O 1
ATOM 4209 N N . TYR B 1 63 ? 20.203 12.492 -13.797 1 94.38 63 TYR B N 1
ATOM 4210 C CA . TYR B 1 63 ? 19.547 13.719 -14.234 1 94.38 63 TYR B CA 1
ATOM 4211 C C . TYR B 1 63 ? 18.328 13.414 -15.094 1 94.38 63 TYR B C 1
ATOM 4213 O O . TYR B 1 63 ? 18.422 12.648 -16.062 1 94.38 63 TYR B O 1
ATOM 4221 N N . GLY B 1 64 ? 17.203 13.945 -14.703 1 92.88 64 GLY B N 1
ATOM 4222 C CA . GLY B 1 64 ? 15.984 13.82 -15.492 1 92.88 64 GLY B CA 1
ATOM 4223 C C . GLY B 1 64 ? 15.148 12.609 -15.117 1 92.88 64 GLY B C 1
ATOM 4224 O O . GLY B 1 64 ? 14 12.484 -15.547 1 92.88 64 GLY B O 1
ATOM 4225 N N . LYS B 1 65 ? 15.672 11.789 -14.297 1 88.69 65 LYS B N 1
ATOM 4226 C CA . LYS B 1 65 ? 14.969 10.562 -13.938 1 88.69 65 LYS B CA 1
ATOM 4227 C C . LYS B 1 65 ? 14.297 10.703 -12.57 1 88.69 65 LYS B C 1
ATOM 4229 O O . LYS B 1 65 ? 14.781 11.438 -11.711 1 88.69 65 LYS B O 1
ATOM 4234 N N . TYR B 1 66 ? 13.219 10.023 -12.5 1 91.12 66 TYR B N 1
ATOM 4235 C CA . TYR B 1 66 ? 12.609 9.891 -11.18 1 91.12 66 TYR B CA 1
ATOM 4236 C C . TYR B 1 66 ? 13.359 8.859 -10.336 1 91.12 66 TYR B C 1
ATOM 4238 O O . TYR B 1 66 ? 13.656 7.762 -10.812 1 91.12 66 TYR B O 1
ATOM 4246 N N . LYS B 1 67 ? 13.648 9.297 -9.055 1 88.25 67 LYS B N 1
ATOM 4247 C CA . LYS B 1 67 ? 14.328 8.422 -8.102 1 88.25 67 LYS B CA 1
ATOM 4248 C C . LYS B 1 67 ? 13.508 8.25 -6.828 1 88.25 67 LYS B C 1
ATOM 4250 O O . LYS B 1 67 ? 12.75 9.148 -6.445 1 88.25 67 LYS B O 1
ATOM 4255 N N . ALA B 1 68 ? 13.727 7.062 -6.242 1 87.19 68 ALA B N 1
ATOM 4256 C CA . ALA B 1 68 ? 13.094 6.852 -4.941 1 87.19 68 ALA B CA 1
ATOM 4257 C C . ALA B 1 68 ? 13.461 7.961 -3.963 1 87.19 68 ALA B C 1
ATOM 4259 O O . ALA B 1 68 ? 14.641 8.258 -3.773 1 87.19 68 ALA B O 1
ATOM 4260 N N . ASN B 1 69 ? 12.422 8.547 -3.4 1 90.94 69 ASN B N 1
ATOM 4261 C CA . ASN B 1 69 ? 12.633 9.617 -2.434 1 90.94 69 ASN B CA 1
ATOM 4262 C C . ASN B 1 69 ? 12.219 9.195 -1.027 1 90.94 69 ASN B C 1
ATOM 4264 O O . ASN B 1 69 ? 12.984 9.352 -0.074 1 90.94 69 ASN B O 1
ATOM 4268 N N . LEU B 1 70 ? 11.039 8.648 -0.923 1 91.75 70 LEU B N 1
ATOM 4269 C CA . LEU B 1 70 ? 10.516 8.18 0.356 1 91.75 70 LEU B CA 1
ATOM 4270 C C . LEU B 1 70 ? 9.602 6.977 0.162 1 91.75 70 LEU B C 1
ATOM 4272 O O . LEU B 1 70 ? 8.484 7.117 -0.344 1 91.75 70 LEU B O 1
ATOM 4276 N N . HIS B 1 71 ? 10.117 5.875 0.558 1 90.5 71 HIS B N 1
ATOM 4277 C CA . HIS B 1 71 ? 9.352 4.637 0.551 1 90.5 71 HIS B CA 1
ATOM 4278 C C . HIS B 1 71 ? 9.281 4.023 1.945 1 90.5 71 HIS B C 1
ATOM 4280 O O . HIS B 1 71 ? 10.312 3.768 2.57 1 90.5 71 HIS B O 1
ATOM 4286 N N . HIS B 1 72 ? 8.102 3.846 2.418 1 92.19 72 HIS B N 1
ATOM 4287 C CA . HIS B 1 72 ? 7.992 3.248 3.744 1 92.19 72 HIS B CA 1
ATOM 4288 C C . HIS B 1 72 ? 6.637 2.578 3.939 1 92.19 72 HIS B C 1
ATOM 4290 O O . HIS B 1 72 ? 5.688 2.867 3.211 1 92.19 72 HIS B O 1
ATOM 4296 N N . SER B 1 73 ? 6.57 1.636 4.848 1 94.94 73 SER B N 1
ATOM 4297 C CA . SER B 1 73 ? 5.371 1.01 5.398 1 94.94 73 SER B CA 1
ATOM 4298 C C . SER B 1 73 ? 5.414 0.987 6.922 1 94.94 73 SER B C 1
ATOM 4300 O O . SER B 1 73 ? 6.355 0.458 7.516 1 94.94 73 SER B O 1
ATOM 4302 N N . THR B 1 74 ? 4.34 1.557 7.535 1 96.12 74 THR B N 1
ATOM 4303 C CA . THR B 1 74 ? 4.387 1.753 8.984 1 96.12 74 THR B CA 1
ATOM 4304 C C . THR B 1 74 ? 3.02 1.486 9.609 1 96.12 74 THR B C 1
ATOM 4306 O O . THR B 1 74 ? 1.994 1.931 9.086 1 96.12 74 THR B O 1
ATOM 4309 N N . PHE B 1 75 ? 3.016 0.71 10.742 1 96.88 75 PHE B N 1
ATOM 4310 C CA . PHE B 1 75 ? 1.838 0.566 11.586 1 96.88 75 PHE B CA 1
ATOM 4311 C C . PHE B 1 75 ? 1.884 1.549 12.75 1 96.88 75 PHE B C 1
ATOM 4313 O O . PHE B 1 75 ? 2.947 1.783 13.328 1 96.88 75 PHE B O 1
ATOM 4320 N N . ASN B 1 76 ? 0.747 2.137 13.047 1 98.06 76 ASN B N 1
ATOM 4321 C CA . ASN B 1 76 ? 0.583 2.916 14.266 1 98.06 76 ASN B CA 1
ATOM 4322 C C . ASN B 1 76 ? -0.637 2.461 15.062 1 98.06 76 ASN B C 1
ATOM 4324 O O . ASN B 1 76 ? -1.583 1.91 14.492 1 98.06 76 ASN B O 1
ATOM 4328 N N . ALA B 1 77 ? -0.574 2.658 16.344 1 98.25 77 ALA B N 1
ATOM 4329 C CA . ALA B 1 77 ? -1.726 2.467 17.219 1 98.25 77 ALA B CA 1
ATOM 4330 C C . ALA B 1 77 ? -1.677 3.428 18.406 1 98.25 77 ALA B C 1
ATOM 4332 O O . ALA B 1 77 ? -0.596 3.785 18.875 1 98.25 77 ALA B O 1
ATOM 4333 N N . ASN B 1 78 ? -2.826 3.818 18.797 1 98.38 78 ASN B N 1
ATOM 4334 C CA . ASN B 1 78 ? -2.848 4.703 19.953 1 98.38 78 ASN B CA 1
ATOM 4335 C C . ASN B 1 78 ? -3.947 4.312 20.938 1 98.38 78 ASN B C 1
ATOM 4337 O O . ASN B 1 78 ? -4.887 3.6 20.578 1 98.38 78 ASN B O 1
ATOM 4341 N N . LEU B 1 79 ? -3.787 4.684 22.188 1 98.19 79 LEU B N 1
ATOM 4342 C CA . LEU B 1 79 ? -4.789 4.684 23.25 1 98.19 79 LEU B CA 1
ATOM 4343 C C . LEU B 1 79 ? -4.945 6.078 23.844 1 98.19 79 LEU B C 1
ATOM 4345 O O . LEU B 1 79 ? -3.955 6.781 24.062 1 98.19 79 LEU B O 1
ATOM 4349 N N . ASP B 1 80 ? -6.184 6.422 24 1 98.25 80 ASP B N 1
ATOM 4350 C CA . ASP B 1 80 ? -6.523 7.758 24.484 1 98.25 80 ASP B CA 1
ATOM 4351 C C . ASP B 1 80 ? -7.547 7.684 25.625 1 98.25 80 ASP B C 1
ATOM 4353 O O . ASP B 1 80 ? -8.734 7.465 25.375 1 98.25 80 ASP B O 1
ATOM 4357 N N . PHE B 1 81 ? -7.09 7.879 26.859 1 98.19 81 PHE B N 1
ATOM 4358 C CA . PHE B 1 81 ? -7.938 7.844 28.031 1 98.19 81 PHE B CA 1
ATOM 4359 C C . PHE B 1 81 ? -8.32 9.25 28.469 1 98.19 81 PHE B C 1
ATOM 4361 O O . PHE B 1 81 ? -7.469 10.141 28.531 1 98.19 81 PHE B O 1
ATOM 4368 N N . SER B 1 82 ? -9.555 9.453 28.703 1 97.56 82 SER B N 1
ATOM 4369 C CA . SER B 1 82 ? -10.07 10.695 29.25 1 97.56 82 SER B CA 1
ATOM 4370 C C . SER B 1 82 ? -10.977 10.438 30.453 1 97.56 82 SER B C 1
ATOM 4372 O O . SER B 1 82 ? -12.008 9.781 30.328 1 97.56 82 SER B O 1
ATOM 4374 N N . SER B 1 83 ? -10.586 11.016 31.578 1 96.75 83 SER B N 1
ATOM 4375 C CA . SER B 1 83 ? -11.406 10.836 32.781 1 96.75 83 SER B CA 1
ATOM 4376 C C . SER B 1 83 ? -12.633 11.742 32.75 1 96.75 83 SER B C 1
ATOM 4378 O O . SER B 1 83 ? -12.703 12.672 31.938 1 96.75 83 SER B O 1
ATOM 4380 N N . GLY B 1 84 ? -13.586 11.461 33.594 1 95.5 84 GLY B N 1
ATOM 4381 C CA . GLY B 1 84 ? -14.562 12.469 33.938 1 95.5 84 GLY B CA 1
ATOM 4382 C C . GLY B 1 84 ? -14 13.57 34.812 1 95.5 84 GLY B C 1
ATOM 4383 O O . GLY B 1 84 ? -12.789 13.805 34.812 1 95.5 84 GLY B O 1
ATOM 4384 N N . TYR B 1 85 ? -14.961 14.328 35.438 1 93.94 85 TYR B N 1
ATOM 4385 C CA . TYR B 1 85 ? -14.531 15.43 36.281 1 93.94 85 TYR B CA 1
ATOM 4386 C C . TYR B 1 85 ? -14.844 15.125 37.75 1 93.94 85 TYR B C 1
ATOM 4388 O O . TYR B 1 85 ? -16 14.93 38.125 1 93.94 85 TYR B O 1
ATOM 4396 N N . LEU B 1 86 ? -13.773 15.125 38.531 1 92.75 86 LEU B N 1
ATOM 4397 C CA . LEU B 1 86 ? -13.953 15.047 39.969 1 92.75 86 LEU B CA 1
ATOM 4398 C C . LEU B 1 86 ? -14.586 16.328 40.531 1 92.75 86 LEU B C 1
ATOM 4400 O O . LEU B 1 86 ? -14.008 17.406 40.375 1 92.75 86 LEU B O 1
ATOM 4404 N N . GLY B 1 87 ? -15.797 16.188 41.125 1 91.12 87 GLY B N 1
ATOM 4405 C CA . GLY B 1 87 ? -16.5 17.344 41.656 1 91.12 87 GLY B CA 1
ATOM 4406 C C . GLY B 1 87 ? -16.906 18.328 40.562 1 91.12 87 GLY B C 1
ATOM 4407 O O . GLY B 1 87 ? -16.938 19.547 40.781 1 91.12 87 GLY B O 1
ATOM 4408 N N . ASP B 1 88 ? -17 17.781 39.406 1 91.19 88 ASP B N 1
ATOM 4409 C CA . ASP B 1 88 ? -17.344 18.609 38.25 1 91.19 88 ASP B CA 1
ATOM 4410 C C . ASP B 1 88 ? -16.312 19.719 38.031 1 91.19 88 ASP B C 1
ATOM 4412 O O . ASP B 1 88 ? -16.672 20.844 37.656 1 91.19 88 ASP B O 1
ATOM 4416 N N . PHE B 1 89 ? -15.07 19.438 38.312 1 94.06 89 PHE B N 1
ATOM 4417 C CA . PHE B 1 89 ? -14.062 20.484 38.281 1 94.06 89 PHE B CA 1
ATOM 4418 C C . PHE B 1 89 ? -12.75 19.969 37.719 1 94.06 89 PHE B C 1
ATOM 4420 O O . PHE B 1 89 ? -12.18 20.562 36.812 1 94.06 89 PHE B O 1
ATOM 4427 N N . PHE B 1 90 ? -12.312 18.859 38.188 1 96.38 90 PHE B N 1
ATOM 4428 C CA . PHE B 1 90 ? -10.969 18.375 37.875 1 96.38 90 PHE B CA 1
ATOM 4429 C C . PHE B 1 90 ? -11.016 17.047 37.125 1 96.38 90 PHE B C 1
ATOM 4431 O O . PHE B 1 90 ? -11.812 16.156 37.469 1 96.38 90 PHE B O 1
ATOM 4438 N N . GLY B 1 91 ? -10.211 16.875 36 1 97.31 91 GLY B N 1
ATOM 4439 C CA . GLY B 1 91 ? -10.047 15.617 35.281 1 97.31 91 GLY B CA 1
ATOM 4440 C C . GLY B 1 91 ? -8.641 15.414 34.75 1 97.31 91 GLY B C 1
ATOM 4441 O O . GLY B 1 91 ? -7.781 16.281 34.906 1 97.31 91 GLY B O 1
ATOM 4442 N N . ILE B 1 92 ? -8.453 14.219 34.188 1 97.88 92 ILE B N 1
ATOM 4443 C CA . ILE B 1 92 ? -7.141 13.898 33.625 1 97.88 92 ILE B CA 1
ATOM 4444 C C . ILE B 1 92 ? -7.305 13.273 32.25 1 97.88 92 ILE B C 1
ATOM 4446 O O . ILE B 1 92 ? -8.289 12.578 31.969 1 97.88 92 ILE B O 1
ATOM 4450 N N . ASP B 1 93 ? -6.402 13.609 31.359 1 98.25 93 ASP B N 1
ATOM 4451 C CA . ASP B 1 93 ? -6.289 12.984 30.047 1 98.25 93 ASP B CA 1
ATOM 4452 C C . ASP B 1 93 ? -4.918 12.336 29.875 1 98.25 93 ASP B C 1
ATOM 4454 O O . ASP B 1 93 ? -3.893 12.93 30.203 1 98.25 93 ASP B O 1
ATOM 4458 N N . LEU B 1 94 ? -4.914 11.062 29.422 1 98.31 94 LEU B N 1
ATOM 4459 C CA . LEU B 1 94 ? -3.691 10.312 29.156 1 98.31 94 LEU B CA 1
ATOM 4460 C C . LEU B 1 94 ? -3.781 9.594 27.812 1 98.31 94 LEU B C 1
ATOM 4462 O O . LEU B 1 94 ? -4.781 8.938 27.516 1 98.31 94 LEU B O 1
ATOM 4466 N N . ALA B 1 95 ? -2.74 9.836 26.969 1 98.56 95 ALA B N 1
ATOM 4467 C CA . ALA B 1 95 ? -2.764 9.148 25.672 1 98.56 95 ALA B CA 1
ATOM 4468 C C . ALA B 1 95 ? -1.349 8.852 25.188 1 98.56 95 ALA B C 1
ATOM 4470 O O . ALA B 1 95 ? -0.427 9.641 25.422 1 98.56 95 ALA B O 1
ATOM 4471 N N . ALA B 1 96 ? -1.186 7.723 24.516 1 98.38 96 ALA B N 1
ATOM 4472 C CA . ALA B 1 96 ? 0.083 7.285 23.953 1 98.38 96 ALA B CA 1
ATOM 4473 C C . ALA B 1 96 ? -0.134 6.582 22.609 1 98.38 96 ALA B C 1
ATOM 4475 O O . ALA B 1 96 ? -1.25 6.16 22.297 1 98.38 96 ALA B O 1
ATOM 4476 N N . PHE B 1 97 ? 0.905 6.629 21.797 1 97.94 97 PHE B N 1
ATOM 4477 C CA . PHE B 1 97 ? 0.847 5.859 20.547 1 97.94 97 PHE B CA 1
ATOM 4478 C C . PHE B 1 97 ? 2.184 5.184 20.281 1 97.94 97 PHE B C 1
ATOM 4480 O O . PHE B 1 97 ? 3.211 5.574 20.828 1 97.94 97 PHE B O 1
ATOM 4487 N N . GLY B 1 98 ? 2.086 4.152 19.562 1 97.81 98 GLY B N 1
ATOM 4488 C CA . GLY B 1 98 ? 3.262 3.443 19.078 1 97.81 98 GLY B CA 1
ATOM 4489 C C . GLY B 1 98 ? 3.297 3.309 17.578 1 97.81 98 GLY B C 1
ATOM 4490 O O . GLY B 1 98 ? 2.279 3.496 16.906 1 97.81 98 GLY B O 1
ATOM 4491 N N . ALA B 1 99 ? 4.531 3.133 17.094 1 97.31 99 ALA B N 1
ATOM 4492 C CA . ALA B 1 99 ? 4.746 2.881 15.664 1 97.31 99 ALA B CA 1
ATOM 4493 C C . ALA B 1 99 ? 5.648 1.668 15.453 1 97.31 99 ALA B C 1
ATOM 4495 O O . ALA B 1 99 ? 6.59 1.445 16.219 1 97.31 99 ALA B O 1
ATOM 4496 N N . VAL B 1 100 ? 5.34 0.889 14.492 1 96.44 100 VAL B N 1
ATOM 4497 C CA . VAL B 1 100 ? 6.164 -0.23 14.055 1 96.44 100 VAL B CA 1
ATOM 4498 C C . VAL B 1 100 ? 6.547 -0.044 12.586 1 96.44 100 VAL B C 1
ATOM 4500 O O . VAL B 1 100 ? 5.684 -0.058 11.703 1 96.44 100 VAL B O 1
ATOM 4503 N N . GLU B 1 101 ? 7.883 0.138 12.367 1 93.81 101 GLU B N 1
ATOM 4504 C CA . GLU B 1 101 ? 8.391 0.245 11.008 1 93.81 101 GLU B CA 1
ATOM 4505 C C . GLU B 1 101 ? 8.516 -1.129 10.352 1 93.81 101 GLU B C 1
ATOM 4507 O O . GLU B 1 101 ? 9.328 -1.952 10.781 1 93.81 101 GLU B O 1
ATOM 4512 N N . LEU B 1 102 ? 7.754 -1.316 9.266 1 93.31 102 LEU B N 1
ATOM 4513 C CA . LEU B 1 102 ? 7.879 -2.572 8.531 1 93.31 102 LEU B CA 1
ATOM 4514 C C . LEU B 1 102 ? 8.984 -2.484 7.484 1 93.31 102 LEU B C 1
ATOM 4516 O O . LEU B 1 102 ? 9.734 -3.443 7.281 1 93.31 102 LEU B O 1
ATOM 4520 N N . ASN B 1 103 ? 8.961 -1.43 6.77 1 89 103 ASN B N 1
ATOM 4521 C CA . ASN B 1 103 ? 9.984 -1.072 5.797 1 89 103 ASN B CA 1
ATOM 4522 C C . ASN B 1 103 ? 10.25 0.431 5.785 1 89 103 ASN B C 1
ATOM 4524 O O . ASN B 1 103 ? 9.336 1.226 6.043 1 89 103 ASN B O 1
ATOM 4528 N N . ASN B 1 104 ? 11.438 0.794 5.699 1 82.25 104 ASN B N 1
ATOM 4529 C CA . ASN B 1 104 ? 11.758 2.217 5.637 1 82.25 104 ASN B CA 1
ATOM 4530 C C . ASN B 1 104 ? 12.992 2.479 4.785 1 82.25 104 ASN B C 1
ATOM 4532 O O . ASN B 1 104 ? 14.039 2.881 5.305 1 82.25 104 ASN B O 1
ATOM 4536 N N . SER B 1 105 ? 12.875 2.248 3.582 1 74 105 SER B N 1
ATOM 4537 C CA . SER B 1 105 ? 14.039 2.463 2.727 1 74 105 SER B CA 1
ATOM 4538 C C . SER B 1 105 ? 13.945 3.799 1.997 1 74 105 SER B C 1
ATOM 4540 O O . SER B 1 105 ? 12.883 4.422 1.962 1 74 105 SER B O 1
ATOM 4542 N N . GLY B 1 106 ? 14.984 4.441 1.584 1 66.44 106 GLY B N 1
ATOM 4543 C CA . GLY B 1 106 ? 15.117 5.715 0.891 1 66.44 106 GLY B CA 1
ATOM 4544 C C . GLY B 1 106 ? 15.875 6.754 1.689 1 66.44 106 GLY B C 1
ATOM 4545 O O . GLY B 1 106 ? 16.094 6.59 2.893 1 66.44 106 GLY B O 1
ATOM 4546 N N . PRO B 1 107 ? 16.094 7.766 0.942 1 73.19 107 PRO B N 1
ATOM 4547 C CA . PRO B 1 107 ? 16.984 8.727 1.594 1 73.19 107 PRO B CA 1
ATOM 4548 C C . PRO B 1 107 ? 16.234 9.734 2.467 1 73.19 107 PRO B C 1
ATOM 4550 O O . PRO B 1 107 ? 16.844 10.375 3.334 1 73.19 107 PRO B O 1
ATOM 4553 N N . ALA B 1 108 ? 14.977 9.844 2.156 1 79.62 108 ALA B N 1
ATOM 4554 C CA . ALA B 1 108 ? 14.227 10.852 2.902 1 79.62 108 ALA B CA 1
ATOM 4555 C C . ALA B 1 108 ? 13.82 10.328 4.277 1 79.62 108 ALA B C 1
ATOM 4557 O O . ALA B 1 108 ? 12.953 9.453 4.383 1 79.62 108 ALA B O 1
ATOM 4558 N N . ALA B 1 109 ? 14.516 10.742 5.305 1 85.88 109 ALA B N 1
ATOM 4559 C CA . ALA B 1 109 ? 14.242 10.477 6.715 1 85.88 109 ALA B CA 1
ATOM 4560 C C . ALA B 1 109 ? 14.195 11.773 7.52 1 85.88 109 ALA B C 1
ATOM 4562 O O . ALA B 1 109 ? 14.953 12.711 7.238 1 85.88 109 ALA B O 1
ATOM 4563 N N . PRO B 1 110 ? 13.398 11.922 8.516 1 92.38 110 PRO B N 1
ATOM 4564 C CA . PRO B 1 110 ? 12.383 10.961 8.953 1 92.38 110 PRO B CA 1
ATOM 4565 C C . PRO B 1 110 ? 11.164 10.922 8.031 1 92.38 110 PRO B C 1
ATOM 4567 O O . PRO B 1 110 ? 10.875 11.906 7.348 1 92.38 110 PRO B O 1
ATOM 4570 N N . ASN B 1 111 ? 10.492 9.781 8.016 1 93 111 ASN B N 1
ATOM 4571 C CA . ASN B 1 111 ? 9.312 9.648 7.172 1 93 111 ASN B CA 1
ATOM 4572 C C . ASN B 1 111 ? 8.086 10.297 7.812 1 93 111 ASN B C 1
ATOM 4574 O O . ASN B 1 111 ? 7.043 10.43 7.172 1 93 111 ASN B O 1
ATOM 4578 N N . GLU B 1 112 ? 8.18 10.68 9.031 1 93.31 112 GLU B N 1
ATOM 4579 C CA . GLU B 1 112 ? 7.203 11.477 9.773 1 93.31 112 GLU B CA 1
ATOM 4580 C C . GLU B 1 112 ? 5.984 10.641 10.164 1 93.31 112 GLU B C 1
ATOM 4582 O O . GLU B 1 112 ? 4.957 11.18 10.562 1 93.31 112 GLU B O 1
ATOM 4587 N N . ILE B 1 113 ? 5.98 9.391 9.961 1 94.94 113 ILE B N 1
ATOM 4588 C CA . ILE B 1 113 ? 4.895 8.492 10.352 1 94.94 113 ILE B CA 1
ATOM 4589 C C . ILE B 1 113 ? 5.355 7.598 11.492 1 94.94 113 ILE B C 1
ATOM 4591 O O . ILE B 1 113 ? 4.633 7.418 12.477 1 94.94 113 ILE B O 1
ATOM 4595 N N . GLY B 1 114 ? 6.539 7.082 11.336 1 95.06 114 GLY B N 1
ATOM 4596 C CA . GLY B 1 114 ? 7.207 6.449 12.461 1 95.06 114 GLY B CA 1
ATOM 4597 C C . GLY B 1 114 ? 8.016 7.422 13.297 1 95.06 114 GLY B C 1
ATOM 4598 O O . GLY B 1 114 ? 7.668 8.602 13.398 1 95.06 114 GLY B O 1
ATOM 4599 N N . PHE B 1 115 ? 9.023 6.84 14 1 96.44 115 PHE B N 1
ATOM 4600 C CA . PHE B 1 115 ? 9.891 7.703 14.797 1 96.44 115 PHE B CA 1
ATOM 4601 C C . PHE B 1 115 ? 11.266 7.84 14.148 1 96.44 115 PHE B C 1
ATOM 4603 O O . PHE B 1 115 ? 11.781 6.883 13.578 1 96.44 115 PHE B O 1
ATOM 4610 N N . SER B 1 116 ? 11.781 9.047 14.25 1 96.19 116 SER B N 1
ATOM 4611 C CA . SER B 1 116 ? 13.164 9.273 13.836 1 96.19 116 SER B CA 1
ATOM 4612 C C . SER B 1 116 ? 14.141 8.477 14.703 1 96.19 116 SER B C 1
ATOM 4614 O O . SER B 1 116 ? 13.844 8.18 15.867 1 96.19 116 SER B O 1
ATOM 4616 N N . ASP B 1 117 ? 15.273 8.195 14.102 1 94.81 117 ASP B N 1
ATOM 4617 C CA . ASP B 1 117 ? 16.359 7.656 14.906 1 94.81 117 ASP B CA 1
ATOM 4618 C C . ASP B 1 117 ? 16.734 8.609 16.031 1 94.81 117 ASP B C 1
ATOM 4620 O O . ASP B 1 117 ? 17.188 8.18 17.109 1 94.81 117 ASP B O 1
ATOM 4624 N N . ALA B 1 118 ? 16.547 9.891 15.727 1 96.75 118 ALA B N 1
ATOM 4625 C CA . ALA B 1 118 ? 16.812 10.906 16.75 1 96.75 118 ALA B CA 1
ATOM 4626 C C . ALA B 1 118 ? 15.664 10.992 17.75 1 96.75 118 ALA B C 1
ATOM 4628 O O . ALA B 1 118 ? 14.508 10.742 17.391 1 96.75 118 ALA B O 1
ATOM 4629 N N . LYS B 1 119 ? 16.016 11.367 18.953 1 96.75 119 LYS B N 1
ATOM 4630 C CA . LYS B 1 119 ? 14.992 11.453 20 1 96.75 119 LYS B CA 1
ATOM 4631 C C . LYS B 1 119 ? 14.281 12.797 19.969 1 96.75 119 LYS B C 1
ATOM 4633 O O . LYS B 1 119 ? 13.117 12.906 20.375 1 96.75 119 LYS B O 1
ATOM 4638 N N . SER B 1 120 ? 15.008 13.82 19.562 1 97.5 120 SER B N 1
ATOM 4639 C CA . SER B 1 120 ? 14.43 15.156 19.453 1 97.5 120 SER B CA 1
ATOM 4640 C C . SER B 1 120 ? 14.859 15.828 18.156 1 97.5 120 SER B C 1
ATOM 4642 O O . SER B 1 120 ? 15.758 15.344 17.453 1 97.5 120 SER B O 1
ATOM 4644 N N . ARG B 1 121 ? 14.242 16.938 17.875 1 97.81 121 ARG B N 1
ATOM 4645 C CA . ARG B 1 121 ? 14.547 17.703 16.672 1 97.81 121 ARG B CA 1
ATOM 4646 C C . ARG B 1 121 ? 16.016 18.156 16.672 1 97.81 121 ARG B C 1
ATOM 4648 O O . ARG B 1 121 ? 16.641 18.203 15.609 1 97.81 121 ARG B O 1
ATOM 4655 N N . TRP B 1 122 ? 16.5 18.5 17.828 1 97.69 122 TRP B N 1
ATOM 4656 C CA . TRP B 1 122 ? 17.828 19.094 17.891 1 97.69 122 TRP B CA 1
ATOM 4657 C C . TRP B 1 122 ? 18.906 18.031 17.812 1 97.69 122 TRP B C 1
ATOM 4659 O O . TRP B 1 122 ? 20.078 18.328 17.594 1 97.69 122 TRP B O 1
ATOM 4669 N N . ASP B 1 123 ? 18.484 16.719 17.938 1 96 123 ASP B N 1
ATOM 4670 C CA . ASP B 1 123 ? 19.391 15.578 17.812 1 96 123 ASP B CA 1
ATOM 4671 C C . ASP B 1 123 ? 19.359 15.023 16.391 1 96 123 ASP B C 1
ATOM 4673 O O . ASP B 1 123 ? 20.062 14.055 16.078 1 96 123 ASP B O 1
ATOM 4677 N N . GLU B 1 124 ? 18.578 15.57 15.602 1 96.06 124 GLU B N 1
ATOM 4678 C CA . GLU B 1 124 ? 18.297 14.953 14.312 1 96.06 124 GLU B CA 1
ATOM 4679 C C . GLU B 1 124 ? 19.547 14.891 13.438 1 96.06 124 GLU B C 1
ATOM 4681 O O . GLU B 1 124 ? 20.188 15.914 13.203 1 96.06 124 GLU B O 1
ATOM 4686 N N . LYS B 1 125 ? 19.891 13.695 12.977 1 93.56 125 LYS B N 1
ATOM 4687 C CA . LYS B 1 125 ? 21.031 13.469 12.094 1 93.56 125 LYS B CA 1
ATOM 4688 C C . LYS B 1 125 ? 20.594 12.93 10.742 1 93.56 125 LYS B C 1
ATOM 4690 O O . LYS B 1 125 ? 21.422 12.617 9.891 1 93.56 125 LYS B O 1
ATOM 4695 N N . TRP B 1 126 ? 19.328 12.766 10.547 1 91.94 126 TRP B N 1
ATOM 4696 C CA . TRP B 1 126 ? 18.734 12.352 9.281 1 91.94 126 TRP B CA 1
ATOM 4697 C C . TRP B 1 126 ? 19.188 10.945 8.906 1 91.94 126 TRP B C 1
ATOM 4699 O O . TRP B 1 126 ? 19.469 10.672 7.734 1 91.94 126 TRP B O 1
ATOM 4709 N N . THR B 1 127 ? 19.312 10.055 9.891 1 89 127 THR B N 1
ATOM 4710 C CA . THR B 1 127 ? 19.922 8.758 9.664 1 89 127 THR B CA 1
ATOM 4711 C C . THR B 1 127 ? 18.859 7.688 9.406 1 89 127 THR B C 1
ATOM 4713 O O . THR B 1 127 ? 19.188 6.566 9.008 1 89 127 THR B O 1
ATOM 4716 N N . GLY B 1 128 ? 17.641 8.062 9.719 1 90.19 128 GLY B N 1
ATOM 4717 C CA . GLY B 1 128 ? 16.625 7.059 9.445 1 90.19 128 GLY B CA 1
ATOM 4718 C C . GLY B 1 128 ? 15.469 7.086 10.438 1 90.19 128 GLY B C 1
ATOM 4719 O O . GLY B 1 128 ? 15.297 8.062 11.164 1 90.19 128 GLY B O 1
ATOM 4720 N N . ASP B 1 129 ? 14.711 6.008 10.344 1 94.06 129 ASP B N 1
ATOM 4721 C CA . ASP B 1 129 ? 13.5 5.879 11.141 1 94.06 129 ASP B CA 1
ATOM 4722 C C . ASP B 1 129 ? 13.539 4.613 11.992 1 94.06 129 ASP B C 1
ATOM 4724 O O . ASP B 1 129 ? 14.289 3.684 11.703 1 94.06 129 ASP B O 1
ATOM 4728 N N . ARG B 1 130 ? 12.664 4.605 13.023 1 93.56 130 ARG B N 1
ATOM 4729 C CA . ARG B 1 130 ? 12.602 3.443 13.906 1 93.56 130 ARG B CA 1
ATOM 4730 C C . ARG B 1 130 ? 11.211 3.277 14.5 1 93.56 130 ARG B C 1
ATOM 4732 O O . ARG B 1 130 ? 10.398 4.199 14.461 1 93.56 130 ARG B O 1
ATOM 4739 N N . SER B 1 131 ? 11.008 2.092 15.086 1 95.81 131 SER B N 1
ATOM 4740 C CA . SER B 1 131 ? 9.82 1.824 15.891 1 95.81 131 SER B CA 1
ATOM 4741 C C . SER B 1 131 ? 9.945 2.43 17.281 1 95.81 131 SER B C 1
ATOM 4743 O O . SER B 1 131 ? 11.047 2.758 17.719 1 95.81 131 SER B O 1
ATOM 4745 N N . GLY B 1 132 ? 8.758 2.629 17.906 1 97.06 132 GLY B N 1
ATOM 4746 C CA . GLY B 1 132 ? 8.82 3.201 19.234 1 97.06 132 GLY B CA 1
ATOM 4747 C C . GLY B 1 132 ? 7.449 3.529 19.812 1 97.06 132 GLY B C 1
ATOM 4748 O O . GLY B 1 132 ? 6.434 3.041 19.312 1 97.06 132 GLY B O 1
ATOM 4749 N N . VAL B 1 133 ? 7.504 4.223 20.906 1 97.56 133 VAL B N 1
ATOM 4750 C CA . VAL B 1 133 ? 6.309 4.66 21.625 1 97.56 133 VAL B CA 1
ATOM 4751 C C . VAL B 1 133 ? 6.488 6.098 22.109 1 97.56 133 VAL B C 1
ATOM 4753 O O . VAL B 1 133 ? 7.609 6.52 22.406 1 97.56 133 VAL B O 1
ATOM 4756 N N . SER B 1 134 ? 5.41 6.832 22.109 1 97.5 134 SER B N 1
ATOM 4757 C CA . SER B 1 134 ? 5.453 8.203 22.609 1 97.5 134 SER B CA 1
ATOM 4758 C C . SER B 1 134 ? 4.152 8.586 23.297 1 97.5 134 SER B C 1
ATOM 4760 O O . SER B 1 134 ? 3.07 8.18 22.875 1 97.5 134 SER B O 1
ATOM 4762 N N . ILE B 1 135 ? 4.293 9.352 24.391 1 98 135 ILE B N 1
ATOM 4763 C CA . ILE B 1 135 ? 3.145 9.945 25.062 1 98 135 ILE B CA 1
ATOM 4764 C C . ILE B 1 135 ? 2.793 11.273 24.422 1 98 135 ILE B C 1
ATOM 4766 O O . ILE B 1 135 ? 3.621 12.188 24.359 1 98 135 ILE B O 1
ATOM 4770 N N . TYR B 1 136 ? 1.526 11.352 23.906 1 97.75 136 TYR B N 1
ATOM 4771 C CA . TYR B 1 136 ? 1.19 12.617 23.266 1 97.75 136 TYR B CA 1
ATOM 4772 C C . TYR B 1 136 ? 0.165 13.391 24.078 1 97.75 136 TYR B C 1
ATOM 4774 O O . TYR B 1 136 ? -0.152 14.539 23.75 1 97.75 136 TYR B O 1
ATOM 4782 N N . LYS B 1 137 ? -0.368 12.789 25.219 1 98.12 137 LYS B N 1
ATOM 4783 C CA . LYS B 1 137 ? -1.229 13.492 26.156 1 98.12 137 LYS B CA 1
ATOM 4784 C C . LYS B 1 137 ? -0.946 13.062 27.594 1 98.12 137 LYS B C 1
ATOM 4786 O O . LYS B 1 137 ? -0.935 11.867 27.891 1 98.12 137 LYS B O 1
ATOM 4791 N N . ALA B 1 138 ? -0.679 13.828 28.359 1 98.69 138 ALA B N 1
ATOM 4792 C CA . ALA B 1 138 ? -0.605 13.734 29.812 1 98.69 138 ALA B CA 1
ATOM 4793 C C . ALA B 1 138 ? -0.98 15.062 30.469 1 98.69 138 ALA B C 1
ATOM 4795 O O . ALA B 1 138 ? -0.109 15.883 30.766 1 98.69 138 ALA B O 1
ATOM 4796 N N . ALA B 1 139 ? -2.268 15.203 30.797 1 98.56 139 ALA B N 1
ATOM 4797 C CA . ALA B 1 139 ? -2.752 16.547 31.109 1 98.56 139 ALA B CA 1
ATOM 4798 C C . ALA B 1 139 ? -3.795 16.5 32.219 1 98.56 139 ALA B C 1
ATOM 4800 O O . ALA B 1 139 ? -4.609 15.57 32.281 1 98.56 139 ALA B O 1
ATOM 4801 N N . ALA B 1 140 ? -3.688 17.516 33.062 1 98.5 140 ALA B N 1
ATOM 4802 C CA . ALA B 1 140 ? -4.812 17.844 33.938 1 98.5 140 ALA B CA 1
ATOM 4803 C C . ALA B 1 140 ? -5.801 18.781 33.219 1 98.5 140 ALA B C 1
ATOM 4805 O O . ALA B 1 140 ? -5.398 19.672 32.469 1 98.5 140 ALA B O 1
ATOM 4806 N N . LYS B 1 141 ? -7.066 18.516 33.5 1 97.75 141 LYS B N 1
ATOM 4807 C CA . LYS B 1 141 ? -8.078 19.391 32.906 1 97.75 141 LYS B CA 1
ATOM 4808 C C . LYS B 1 141 ? -9.062 19.891 33.969 1 97.75 141 LYS B C 1
ATOM 4810 O O . LYS B 1 141 ? -9.289 19.203 34.969 1 97.75 141 LYS B O 1
ATOM 4815 N N . PHE B 1 142 ? -9.617 21.094 33.719 1 97.88 142 PHE B N 1
ATOM 4816 C CA . PHE B 1 142 ? -10.492 21.766 34.656 1 97.88 142 PHE B CA 1
ATOM 4817 C C . PHE B 1 142 ? -11.688 22.375 33.938 1 97.88 142 PHE B C 1
ATOM 4819 O O . PHE B 1 142 ? -11.578 22.812 32.812 1 97.88 142 PHE B O 1
ATOM 4826 N N . LYS B 1 143 ? -12.789 22.344 34.625 1 95.75 143 LYS B N 1
ATOM 4827 C CA . LYS B 1 143 ? -13.961 23.078 34.156 1 95.75 143 LYS B CA 1
ATOM 4828 C C . LYS B 1 143 ? -14.625 23.828 35.312 1 95.75 143 LYS B C 1
ATOM 4830 O O . LYS B 1 143 ? -14.656 23.328 36.438 1 95.75 143 LYS B O 1
ATOM 4835 N N . LEU B 1 144 ? -15.039 25 35.062 1 96.75 144 LEU B N 1
ATOM 4836 C CA . LEU B 1 144 ? -15.742 25.859 36.031 1 96.75 144 LEU B CA 1
ATOM 4837 C C . LEU B 1 144 ? -16.719 26.781 35.312 1 96.75 144 LEU B C 1
ATOM 4839 O O . LEU B 1 144 ? -16.344 27.844 34.844 1 96.75 144 LEU B O 1
ATOM 4843 N N . GLY B 1 145 ? -18.016 26.406 35.344 1 94.94 145 GLY B N 1
ATOM 4844 C CA . GLY B 1 145 ? -19 27.172 34.594 1 94.94 145 GLY B CA 1
ATOM 4845 C C . GLY B 1 145 ? -18.719 27.188 33.094 1 94.94 145 GLY B C 1
ATOM 4846 O O . GLY B 1 145 ? -18.672 26.125 32.438 1 94.94 145 GLY B O 1
ATOM 4847 N N . HIS B 1 146 ? -18.453 28.422 32.594 1 96.88 146 HIS B N 1
ATOM 4848 C CA . HIS B 1 146 ? -18.203 28.594 31.172 1 96.88 146 HIS B CA 1
ATOM 4849 C C . HIS B 1 146 ? -16.734 28.438 30.844 1 96.88 146 HIS B C 1
ATOM 4851 O O . HIS B 1 146 ? -16.344 28.469 29.672 1 96.88 146 HIS B O 1
ATOM 4857 N N . PHE B 1 147 ? -15.961 28.188 31.906 1 98.06 147 PHE B N 1
ATOM 4858 C CA . PHE B 1 147 ? -14.516 28.234 31.75 1 98.06 147 PHE B CA 1
ATOM 4859 C C . PHE B 1 147 ? -13.938 26.828 31.734 1 98.06 147 PHE B C 1
ATOM 4861 O O . PHE B 1 147 ? -14.484 25.906 32.344 1 98.06 147 PHE B O 1
ATOM 4868 N N . TRP B 1 148 ? -12.953 26.656 30.969 1 98.06 148 TRP B N 1
ATOM 4869 C CA . TRP B 1 148 ? -12.211 25.391 30.953 1 98.06 148 TRP B CA 1
ATOM 4870 C C . TRP B 1 148 ? -10.703 25.656 30.906 1 98.06 148 TRP B C 1
ATOM 4872 O O . TRP B 1 148 ? -10.273 26.75 30.531 1 98.06 148 TRP B O 1
ATOM 4882 N N . ALA B 1 149 ? -9.891 24.719 31.312 1 98.69 149 ALA B N 1
ATOM 4883 C CA . ALA B 1 149 ? -8.43 24.812 31.266 1 98.69 149 ALA B CA 1
ATOM 4884 C C . ALA B 1 149 ? -7.793 23.438 31.156 1 98.69 149 ALA B C 1
ATOM 4886 O O . ALA B 1 149 ? -8.414 22.422 31.5 1 98.69 149 ALA B O 1
ATOM 4887 N N . GLN B 1 150 ? -6.676 23.375 30.625 1 98.62 150 GLN B N 1
ATOM 4888 C CA . GLN B 1 150 ? -5.855 22.172 30.609 1 98.62 150 GLN B CA 1
ATOM 4889 C C . GLN B 1 150 ? -4.371 22.516 30.703 1 98.62 150 GLN B C 1
ATOM 4891 O O . GLN B 1 150 ? -3.955 23.609 30.312 1 98.62 150 GLN B O 1
ATOM 4896 N N . GLY B 1 151 ? -3.582 21.609 31.234 1 98.69 151 GLY B N 1
ATOM 4897 C CA . GLY B 1 151 ? -2.148 21.812 31.359 1 98.69 151 GLY B CA 1
ATOM 4898 C C . GLY B 1 151 ? -1.36 20.516 31.391 1 98.69 151 GLY B C 1
ATOM 4899 O O . GLY B 1 151 ? -1.816 19.516 31.953 1 98.69 151 GLY B O 1
ATOM 4900 N N . GLY B 1 152 ? -0.211 20.484 30.812 1 98.69 152 GLY B N 1
ATOM 4901 C CA . GLY B 1 152 ? 0.652 19.312 30.656 1 98.69 152 GLY B CA 1
ATOM 4902 C C . GLY B 1 152 ? 1.101 19.109 29.219 1 98.69 152 GLY B C 1
ATOM 4903 O O . GLY B 1 152 ? 1.502 20.047 28.531 1 98.69 152 GLY B O 1
ATOM 4904 N N . TYR B 1 153 ? 1.202 17.828 28.875 1 98.81 153 TYR B N 1
ATOM 4905 C CA . TYR B 1 153 ? 1.328 17.516 27.453 1 98.81 153 TYR B CA 1
ATOM 4906 C C . TYR B 1 153 ? -0.022 17.594 26.75 1 98.81 153 TYR B C 1
ATOM 4908 O O . TYR B 1 153 ? -0.924 16.797 27.031 1 98.81 153 TYR B O 1
ATOM 4916 N N . ILE B 1 154 ? -0.119 18.562 25.875 1 98.56 154 ILE B N 1
ATOM 4917 C CA . ILE B 1 154 ? -1.465 18.844 25.391 1 98.56 154 ILE B CA 1
ATOM 4918 C C . ILE B 1 154 ? -1.418 19.156 23.891 1 98.56 154 ILE B C 1
ATOM 4920 O O . ILE B 1 154 ? -0.347 19.422 23.344 1 98.56 154 ILE B O 1
ATOM 4924 N N . GLN B 1 155 ? -2.6 19.016 23.234 1 98.25 155 GLN B N 1
ATOM 4925 C CA . GLN B 1 155 ? -2.928 19.641 21.953 1 98.25 155 GLN B CA 1
ATOM 4926 C C . GLN B 1 155 ? -3.918 20.781 22.141 1 98.25 155 GLN B C 1
ATOM 4928 O O . GLN B 1 155 ? -4.914 20.641 22.859 1 98.25 155 GLN B O 1
ATOM 4933 N N . PRO B 1 156 ? -3.596 21.875 21.391 1 97.56 156 PRO B N 1
ATOM 4934 C CA . PRO B 1 156 ? -4.52 23 21.547 1 97.56 156 PRO B CA 1
ATOM 4935 C C . PRO B 1 156 ? -5.938 22.656 21.109 1 97.56 156 PRO B C 1
ATOM 4937 O O . PRO B 1 156 ? -6.129 21.969 20.109 1 97.56 156 PRO B O 1
ATOM 4940 N N . LYS B 1 157 ? -6.914 23.234 21.844 1 95.56 157 LYS B N 1
ATOM 4941 C CA . LYS B 1 157 ? -8.32 22.953 21.562 1 95.56 157 LYS B CA 1
ATOM 4942 C C . LYS B 1 157 ? -9.062 24.234 21.156 1 95.56 157 LYS B C 1
ATOM 4944 O O . LYS B 1 157 ? -10.133 24.156 20.547 1 95.56 157 LYS B O 1
ATOM 4949 N N . GLY B 1 158 ? -8.57 25.328 21.531 1 96.75 158 GLY B N 1
ATOM 4950 C CA . GLY B 1 158 ? -9.289 26.594 21.406 1 96.75 158 GLY B CA 1
ATOM 4951 C C . GLY B 1 158 ? -8.984 27.328 20.109 1 96.75 158 GLY B C 1
ATOM 4952 O O . GLY B 1 158 ? -8.719 26.703 19.078 1 96.75 158 GLY B O 1
ATOM 4953 N N . GLN B 1 159 ? -9.117 28.641 20.125 1 97.19 159 GLN B N 1
ATOM 4954 C CA . GLN B 1 159 ? -9.062 29.484 18.938 1 97.19 159 GLN B CA 1
ATOM 4955 C C . GLN B 1 159 ? -7.66 30.047 18.734 1 97.19 159 GLN B C 1
ATOM 4957 O O . GLN B 1 159 ? -7.461 30.953 17.922 1 97.19 159 GLN B O 1
ATOM 4962 N N . THR B 1 160 ? -6.695 29.547 19.406 1 97.38 160 THR B N 1
ATOM 4963 C CA . THR B 1 160 ? -5.344 30.094 19.344 1 97.38 160 THR B CA 1
ATOM 4964 C C . THR B 1 160 ? -4.688 29.734 18.016 1 97.38 160 THR B C 1
ATOM 4966 O O . THR B 1 160 ? -5.277 29.031 17.188 1 97.38 160 THR B O 1
ATOM 4969 N N . LEU B 1 161 ? -3.494 30.25 17.797 1 98.31 161 LEU B N 1
ATOM 4970 C CA . LEU B 1 161 ? -2.76 30.031 16.562 1 98.31 161 LEU B CA 1
ATOM 4971 C C . LEU B 1 161 ? -1.845 28.828 16.672 1 98.31 161 LEU B C 1
ATOM 4973 O O . LEU B 1 161 ? -1.192 28.438 15.703 1 98.31 161 LEU B O 1
ATOM 4977 N N . LEU B 1 162 ? -1.806 28.25 17.828 1 98.19 162 LEU B N 1
ATOM 4978 C CA . LEU B 1 162 ? -0.974 27.062 18.031 1 98.19 162 LEU B CA 1
ATOM 4979 C C . LEU B 1 162 ? -1.728 25.797 17.641 1 98.19 162 LEU B C 1
ATOM 4981 O O . LEU B 1 162 ? -2.863 25.594 18.078 1 98.19 162 LEU B O 1
ATOM 4985 N N . ARG B 1 163 ? -1.134 25.062 16.766 1 97.56 163 ARG B N 1
ATOM 4986 C CA . ARG B 1 163 ? -1.611 23.734 16.359 1 97.56 163 ARG B CA 1
ATOM 4987 C C . ARG B 1 163 ? -0.46 22.75 16.266 1 97.56 163 ARG B C 1
ATOM 4989 O O . ARG B 1 163 ? 0.68 23.125 16 1 97.56 163 ARG B O 1
ATOM 4996 N N . PRO B 1 164 ? -0.729 21.5 16.484 1 96.56 164 PRO B N 1
ATOM 4997 C CA . PRO B 1 164 ? 0.348 20.516 16.312 1 96.56 164 PRO B CA 1
ATOM 4998 C C . PRO B 1 164 ? 0.491 20.016 14.883 1 96.56 164 PRO B C 1
ATOM 5000 O O . PRO B 1 164 ? -0.415 20.219 14.062 1 96.56 164 PRO B O 1
ATOM 5003 N N . HIS B 1 165 ? 1.69 19.469 14.602 1 92.94 165 HIS B N 1
ATOM 5004 C CA . HIS B 1 165 ? 1.79 18.625 13.414 1 92.94 165 HIS B CA 1
ATOM 5005 C C . HIS B 1 165 ? 0.888 17.391 13.531 1 92.94 165 HIS B C 1
ATOM 5007 O O . HIS B 1 165 ? 0.63 16.906 14.641 1 92.94 165 HIS B O 1
ATOM 5013 N N . TRP B 1 166 ? 0.441 17.062 12.297 1 83.88 166 TRP B N 1
ATOM 5014 C CA . TRP B 1 166 ? -0.313 15.805 12.297 1 83.88 166 TRP B CA 1
ATOM 5015 C C . TRP B 1 166 ? 0.287 14.805 11.312 1 83.88 166 TRP B C 1
ATOM 5017 O O . TRP B 1 166 ? 0.504 15.133 10.141 1 83.88 166 TRP B O 1
ATOM 5027 N N . SER B 1 167 ? 0.622 13.648 11.766 1 87.44 167 SER B N 1
ATOM 5028 C CA . SER B 1 167 ? 0.72 12.43 10.969 1 87.44 167 SER B CA 1
ATOM 5029 C C . SER B 1 167 ? -0.574 11.625 11.031 1 87.44 167 SER B C 1
ATOM 5031 O O . SER B 1 167 ? -1.645 12.141 10.695 1 87.44 167 SER B O 1
ATOM 5033 N N . PHE B 1 168 ? -0.533 10.453 11.633 1 88.38 168 PHE B N 1
ATOM 5034 C CA . PHE B 1 168 ? -1.759 9.836 12.133 1 88.38 168 PHE B CA 1
ATOM 5035 C C . PHE B 1 168 ? -2.051 10.297 13.555 1 88.38 168 PHE B C 1
ATOM 5037 O O . PHE B 1 168 ? -3.211 10.344 13.969 1 88.38 168 PHE B O 1
ATOM 5044 N N . LEU B 1 169 ? -0.998 10.633 14.148 1 92.75 169 LEU B N 1
ATOM 5045 C CA . LEU B 1 169 ? -1.073 11.094 15.523 1 92.75 169 LEU B CA 1
ATOM 5046 C C . LEU B 1 169 ? -0.397 12.453 15.68 1 92.75 169 LEU B C 1
ATOM 5048 O O . LEU B 1 169 ? 0.503 12.797 14.914 1 92.75 169 LEU B O 1
ATOM 5052 N N . PRO B 1 170 ? -0.844 13.172 16.656 1 96.56 170 PRO B N 1
ATOM 5053 C CA . PRO B 1 170 ? -0.446 14.578 16.719 1 96.56 170 PRO B CA 1
ATOM 5054 C C . PRO B 1 170 ? 0.88 14.789 17.438 1 96.56 170 PRO B C 1
ATOM 5056 O O . PRO B 1 170 ? 1.275 13.953 18.266 1 96.56 170 PRO B O 1
ATOM 5059 N N . GLY B 1 171 ? 1.494 15.922 17.125 1 98 171 GLY B N 1
ATOM 5060 C CA . GLY B 1 171 ? 2.539 16.453 17.984 1 98 171 GLY B CA 1
ATOM 5061 C C . GLY B 1 171 ? 2.023 16.922 19.328 1 98 171 GLY B C 1
ATOM 5062 O O . GLY B 1 171 ? 0.817 16.891 19.594 1 98 171 GLY B O 1
ATOM 5063 N N . THR B 1 172 ? 2.98 17.312 20.203 1 98.62 172 THR B N 1
ATOM 5064 C CA . THR B 1 172 ? 2.637 17.578 21.594 1 98.62 172 THR B CA 1
ATOM 5065 C C . THR B 1 172 ? 3.301 18.875 22.078 1 98.62 172 THR B C 1
ATOM 5067 O O . THR B 1 172 ? 4.492 19.094 21.844 1 98.62 172 THR B O 1
ATOM 5070 N N . TYR B 1 173 ? 2.496 19.656 22.688 1 98.75 173 TYR B N 1
ATOM 5071 C CA . TYR B 1 173 ? 3.033 20.812 23.391 1 98.75 173 TYR B CA 1
ATOM 5072 C C . TYR B 1 173 ? 3.074 20.562 24.891 1 98.75 173 TYR B C 1
ATOM 5074 O O . TYR B 1 173 ? 2.154 19.969 25.469 1 98.75 173 TYR B O 1
ATOM 5082 N N . ARG B 1 174 ? 4.137 20.938 25.5 1 98.81 174 ARG B N 1
ATOM 5083 C CA . ARG B 1 174 ? 4.098 21.156 26.938 1 98.81 174 ARG B CA 1
ATOM 5084 C C . ARG B 1 174 ? 3.65 22.578 27.266 1 98.81 174 ARG B C 1
ATOM 5086 O O . ARG B 1 174 ? 4.289 23.547 26.844 1 98.81 174 ARG B O 1
ATOM 5093 N N . GLY B 1 175 ? 2.541 22.719 27.922 1 98.62 175 GLY B N 1
ATOM 5094 C CA . GLY B 1 175 ? 2.029 24.062 28.172 1 98.62 175 GLY B CA 1
ATOM 5095 C C . GLY B 1 175 ? 0.69 24.062 28.891 1 98.62 175 GLY B C 1
ATOM 5096 O O . GLY B 1 175 ? 0.335 23.094 29.562 1 98.62 175 GLY B O 1
ATOM 5097 N N . ALA B 1 176 ? 0.144 25.266 28.891 1 98.81 176 ALA B N 1
ATOM 5098 C CA . ALA B 1 176 ? -1.16 25.469 29.516 1 98.81 176 ALA B CA 1
ATOM 5099 C C . ALA B 1 176 ? -2.092 26.25 28.594 1 98.81 176 ALA B C 1
ATOM 5101 O O . ALA B 1 176 ? -1.657 27.172 27.891 1 98.81 176 ALA B O 1
ATOM 5102 N N . GLU B 1 177 ? -3.326 25.812 28.609 1 98.81 177 GLU B N 1
ATOM 5103 C CA . GLU B 1 177 ? -4.363 26.484 27.828 1 98.81 177 GLU B CA 1
ATOM 5104 C C . GLU B 1 177 ? -5.633 26.688 28.656 1 98.81 177 GLU B C 1
ATOM 5106 O O . GLU B 1 177 ? -5.984 25.844 29.484 1 98.81 177 GLU B O 1
ATOM 5111 N N . ALA B 1 178 ? -6.242 27.812 28.453 1 98.81 178 ALA B N 1
ATOM 5112 C CA . ALA B 1 178 ? -7.52 28.109 29.094 1 98.81 178 ALA B CA 1
ATOM 5113 C C . ALA B 1 178 ? -8.461 28.844 28.141 1 98.81 178 ALA B C 1
ATOM 5115 O O . ALA B 1 178 ? -8.008 29.531 27.219 1 98.81 178 ALA B O 1
ATOM 5116 N N . GLY B 1 179 ? -9.742 28.609 28.328 1 98.56 179 GLY B N 1
ATOM 5117 C CA . GLY B 1 179 ? -10.727 29.281 27.5 1 98.56 179 GLY B CA 1
ATOM 5118 C C . GLY B 1 179 ? -12.109 29.328 28.125 1 98.56 179 GLY B C 1
ATOM 5119 O O . GLY B 1 179 ? -12.289 28.938 29.281 1 98.56 179 GLY B O 1
ATOM 5120 N N . ALA B 1 180 ? -13.008 29.922 27.438 1 98.44 180 ALA B N 1
ATOM 5121 C CA . ALA B 1 180 ? -14.398 30.031 27.875 1 98.44 180 ALA B CA 1
ATOM 5122 C C . ALA B 1 180 ? -15.344 30.047 26.672 1 98.44 180 ALA B C 1
ATOM 5124 O O . ALA B 1 180 ? -14.961 30.453 25.578 1 98.44 180 ALA B O 1
ATOM 5125 N N . VAL B 1 181 ? -16.562 29.609 26.906 1 98.19 181 VAL B N 1
ATOM 5126 C CA . VAL B 1 181 ? -17.625 29.641 25.922 1 98.19 181 VAL B CA 1
ATOM 5127 C C . VAL B 1 181 ? -18.875 30.297 26.531 1 98.19 181 VAL B C 1
ATOM 5129 O O . VAL B 1 181 ? -19.391 29.828 27.547 1 98.19 181 VAL B O 1
ATOM 5132 N N . PHE B 1 182 ? -19.312 31.344 25.938 1 98.25 182 PHE B N 1
ATOM 5133 C CA . PHE B 1 182 ? -20.531 32.031 26.344 1 98.25 182 PHE B CA 1
ATOM 5134 C C . PHE B 1 182 ? -21.594 31.922 25.266 1 98.25 182 PHE B C 1
ATOM 5136 O O . PHE B 1 182 ? -21.438 32.469 24.172 1 98.25 182 PHE B O 1
ATOM 5143 N N . ASP B 1 183 ? -22.672 31.281 25.594 1 97.62 183 ASP B N 1
ATOM 5144 C CA . ASP B 1 183 ? -23.812 31.109 24.703 1 97.62 183 ASP B CA 1
ATOM 5145 C C . ASP B 1 183 ? -24.906 32.125 25.016 1 97.62 183 ASP B C 1
ATOM 5147 O O . ASP B 1 183 ? -25.484 32.125 26.094 1 97.62 183 ASP B O 1
ATOM 5151 N N . PHE B 1 184 ? -25.234 32.906 24.062 1 97.75 184 PHE B N 1
ATOM 5152 C CA . PHE B 1 184 ? -26.25 33.938 24.234 1 97.75 184 PHE B CA 1
ATOM 5153 C C . PHE B 1 184 ? -27.516 33.562 23.469 1 97.75 184 PHE B C 1
ATOM 5155 O O . PHE B 1 184 ? -28.172 34.438 22.891 1 97.75 184 PHE B O 1
ATOM 5162 N N . ASP B 1 185 ? -27.781 32.344 23.266 1 96.12 185 ASP B N 1
ATOM 5163 C CA . ASP B 1 185 ? -28.953 31.844 22.562 1 96.12 185 ASP B CA 1
ATOM 5164 C C . ASP B 1 185 ? -29 32.375 21.125 1 96.12 185 ASP B C 1
ATOM 5166 O O . ASP B 1 185 ? -28.016 32.281 20.391 1 96.12 185 ASP B O 1
ATOM 5170 N N . LYS B 1 186 ? -30.031 33.094 20.844 1 95.31 186 LYS B N 1
ATOM 5171 C CA . LYS B 1 186 ? -30.219 33.562 19.469 1 95.31 186 LYS B CA 1
ATOM 5172 C C . LYS B 1 186 ? -29.234 34.656 19.109 1 95.31 186 LYS B C 1
ATOM 5174 O O . LYS B 1 186 ? -29 34.938 17.938 1 95.31 186 LYS B O 1
ATOM 5179 N N . ASN B 1 187 ? -28.609 35.188 20.156 1 96.19 187 ASN B N 1
ATOM 5180 C CA . ASN B 1 187 ? -27.719 36.312 19.922 1 96.19 187 ASN B CA 1
ATOM 5181 C C . ASN B 1 187 ? -26.297 35.875 19.609 1 96.19 187 ASN B C 1
ATOM 5183 O O . ASN B 1 187 ? -25.438 36.688 19.266 1 96.19 187 ASN B O 1
ATOM 5187 N N . GLY B 1 188 ? -26.062 34.594 19.641 1 97.75 188 GLY B N 1
ATOM 5188 C CA . GLY B 1 188 ? -24.766 34.094 19.188 1 97.75 188 GLY B CA 1
ATOM 5189 C C . GLY B 1 188 ? -23.984 33.406 20.281 1 97.75 188 GLY B C 1
ATOM 5190 O O . GLY B 1 188 ? -24.516 33.125 21.359 1 97.75 188 GLY B O 1
ATOM 5191 N N . GLU B 1 189 ? -22.828 32.969 19.922 1 98.56 189 GLU B N 1
ATOM 5192 C CA . GLU B 1 189 ? -21.922 32.25 20.828 1 98.56 189 GLU B CA 1
ATOM 5193 C C . GLU B 1 189 ? -20.5 32.781 20.719 1 98.56 189 GLU B C 1
ATOM 5195 O O . GLU B 1 189 ? -19.953 32.938 19.625 1 98.56 189 GLU B O 1
ATOM 5200 N N . LEU B 1 190 ? -19.938 33.219 21.891 1 98.62 190 LEU B N 1
ATOM 5201 C CA . LEU B 1 190 ? -18.578 33.688 21.969 1 98.62 190 LEU B CA 1
ATOM 5202 C C . LEU B 1 190 ? -17.656 32.656 22.609 1 98.62 190 LEU B C 1
ATOM 5204 O O . LEU B 1 190 ? -17.953 32.156 23.688 1 98.62 190 LEU B O 1
ATOM 5208 N N . SER B 1 191 ? -16.656 32.312 21.906 1 98.62 191 SER B N 1
ATOM 5209 C CA . SER B 1 191 ? -15.602 31.469 22.438 1 98.62 191 SER B CA 1
ATOM 5210 C C . SER B 1 191 ? -14.258 32.188 22.422 1 98.62 191 SER B C 1
ATOM 5212 O O . SER B 1 191 ? -13.945 32.906 21.469 1 98.62 191 SER B O 1
ATOM 5214 N N . PHE B 1 192 ? -13.461 32.031 23.406 1 97.88 192 PHE B N 1
ATOM 5215 C CA . PHE B 1 192 ? -12.102 32.562 23.375 1 97.88 192 PHE B CA 1
ATOM 5216 C C . PHE B 1 192 ? -11.164 31.656 24.172 1 97.88 192 PHE B C 1
ATOM 5218 O O . PHE B 1 192 ? -11.617 30.875 25.016 1 97.88 192 PHE B O 1
ATOM 5225 N N . SER B 1 193 ? -9.906 31.719 23.906 1 98.56 193 SER B N 1
ATOM 5226 C CA . SER B 1 193 ? -8.914 30.891 24.609 1 98.56 193 SER B CA 1
ATOM 5227 C C . SER B 1 193 ? -7.531 31.531 24.547 1 98.56 193 SER B C 1
ATOM 5229 O O . SER B 1 193 ? -7.273 32.406 23.703 1 98.56 193 SER B O 1
ATOM 5231 N N . TYR B 1 194 ? -6.73 31.203 25.484 1 98.88 194 TYR B N 1
ATOM 5232 C CA . TYR B 1 194 ? -5.328 31.578 25.594 1 98.88 194 TYR B CA 1
ATOM 5233 C C . TYR B 1 194 ? -4.457 30.359 25.875 1 98.88 194 TYR B C 1
ATOM 5235 O O . TYR B 1 194 ? -4.844 29.484 26.641 1 98.88 194 TYR B O 1
ATOM 5243 N N . MET B 1 195 ? -3.295 30.266 25.172 1 98.75 195 MET B N 1
ATOM 5244 C CA . MET B 1 195 ? -2.365 29.172 25.406 1 98.75 195 MET B CA 1
ATOM 5245 C C . MET B 1 195 ? -0.938 29.672 25.562 1 98.75 195 MET B C 1
ATOM 5247 O O . MET B 1 195 ? -0.526 30.594 24.844 1 98.75 195 MET B O 1
ATOM 5251 N N . TRP B 1 196 ? -0.284 29.141 26.547 1 98.81 196 TRP B N 1
ATOM 5252 C CA . TRP B 1 196 ? 1.144 29.344 26.766 1 98.81 196 TRP B CA 1
ATOM 5253 C C . TRP B 1 196 ? 1.896 28.016 26.688 1 98.81 196 TRP B C 1
ATOM 5255 O O . TRP B 1 196 ? 1.422 27 27.188 1 98.81 196 TRP B O 1
ATOM 5265 N N . THR B 1 197 ? 3.094 28 26.031 1 98.81 197 THR B N 1
ATOM 5266 C CA . THR B 1 197 ? 3.881 26.781 25.906 1 98.81 197 THR B CA 1
ATOM 5267 C C . THR B 1 197 ? 5.375 27.094 25.875 1 98.81 197 THR B C 1
ATOM 5269 O O . THR B 1 197 ? 5.773 28.156 25.406 1 98.81 197 THR B O 1
ATOM 5272 N N . ASP B 1 198 ? 6.215 26.109 26.281 1 98.69 198 ASP B N 1
ATOM 5273 C CA . ASP B 1 198 ? 7.652 26.359 26.281 1 98.69 198 ASP B CA 1
ATOM 5274 C C . ASP B 1 198 ? 8.406 25.25 25.547 1 98.69 198 ASP B C 1
ATOM 5276 O O . ASP B 1 198 ? 9.594 25.375 25.266 1 98.69 198 ASP B O 1
ATOM 5280 N N . GLU B 1 199 ? 7.766 24.125 25.297 1 98.56 199 GLU B N 1
ATOM 5281 C CA . GLU B 1 199 ? 8.391 23.016 24.562 1 98.56 199 GLU B CA 1
ATOM 5282 C C . GLU B 1 199 ? 7.402 22.375 23.594 1 98.56 199 GLU B C 1
ATOM 5284 O O . GLU B 1 199 ? 6.188 22.531 23.734 1 98.56 199 GLU B O 1
ATOM 5289 N N . TYR B 1 200 ? 8 21.672 22.656 1 98.62 200 TYR B N 1
ATOM 5290 C CA . TYR B 1 200 ? 7.223 20.984 21.625 1 98.62 200 TYR B CA 1
ATOM 5291 C C . TYR B 1 200 ? 7.848 19.641 21.297 1 98.62 200 TYR B C 1
ATOM 5293 O O . TYR B 1 200 ? 9.016 19.391 21.594 1 98.62 200 TYR B O 1
ATOM 5301 N N . LYS B 1 201 ? 7.07 18.766 20.797 1 98.31 201 LYS B N 1
ATOM 5302 C CA . LYS B 1 201 ? 7.5 17.484 20.25 1 98.31 201 LYS B CA 1
ATOM 5303 C C . LYS B 1 201 ? 6.684 17.109 19.016 1 98.31 201 LYS B C 1
ATOM 5305 O O . LYS B 1 201 ? 5.484 16.844 19.109 1 98.31 201 LYS B O 1
ATOM 5310 N N . ALA B 1 202 ? 7.359 17.141 17.859 1 98.19 202 ALA B N 1
ATOM 5311 C CA . ALA B 1 202 ? 6.688 16.625 16.672 1 98.19 202 ALA B CA 1
ATOM 5312 C C . ALA B 1 202 ? 6.367 15.141 16.812 1 98.19 202 ALA B C 1
ATOM 5314 O O . ALA B 1 202 ? 7.027 14.43 17.578 1 98.19 202 ALA B O 1
ATOM 5315 N N . PRO B 1 203 ? 5.336 14.672 16.078 1 97.69 203 PRO B N 1
ATOM 5316 C CA . PRO B 1 203 ? 4.895 13.289 16.281 1 97.69 203 PRO B CA 1
ATOM 5317 C C . PRO B 1 203 ? 5.988 12.266 15.984 1 97.69 203 PRO B C 1
ATOM 5319 O O . PRO B 1 203 ? 5.93 11.133 16.469 1 97.69 203 PRO B O 1
ATOM 5322 N N . TRP B 1 204 ? 7.004 12.602 15.258 1 97.62 204 TRP B N 1
ATOM 5323 C CA . TRP B 1 204 ? 8.023 11.633 14.867 1 97.62 204 TRP B CA 1
ATOM 5324 C C . TRP B 1 204 ? 9.25 11.734 15.766 1 97.62 204 TRP B C 1
ATOM 5326 O O . TRP B 1 204 ? 10.305 11.172 15.453 1 97.62 204 TRP B O 1
ATOM 5336 N N . TYR B 1 205 ? 9.156 12.477 16.812 1 97.81 205 TYR B N 1
ATOM 5337 C CA . TYR B 1 205 ? 10.18 12.469 17.859 1 97.81 205 TYR B CA 1
ATOM 5338 C C . TYR B 1 205 ? 9.617 11.922 19.156 1 97.81 205 TYR B C 1
ATOM 5340 O O . TYR B 1 205 ? 8.398 11.883 19.359 1 97.81 205 TYR B O 1
ATOM 5348 N N . ARG B 1 206 ? 10.492 11.5 20.141 1 97.5 206 ARG B N 1
ATOM 5349 C CA . ARG B 1 206 ? 10.047 10.836 21.359 1 97.5 206 ARG B CA 1
ATOM 5350 C C . ARG B 1 206 ? 10.289 11.711 22.578 1 97.5 206 ARG B C 1
ATOM 5352 O O . ARG B 1 206 ? 9.734 11.453 23.656 1 97.5 206 ARG B O 1
ATOM 5359 N N . ASN B 1 207 ? 11.109 12.766 22.359 1 98.25 207 ASN B N 1
ATOM 5360 C CA . ASN B 1 207 ? 11.391 13.68 23.469 1 98.25 207 ASN B CA 1
ATOM 5361 C C . ASN B 1 207 ? 10.992 15.109 23.125 1 98.25 207 ASN B C 1
ATOM 5363 O O . ASN B 1 207 ? 11.094 15.531 21.969 1 98.25 207 ASN B O 1
ATOM 5367 N N . MET B 1 208 ? 10.672 15.852 24.203 1 98.31 208 MET B N 1
ATOM 5368 C CA . MET B 1 208 ? 10.375 17.266 24.047 1 98.31 208 MET B CA 1
ATOM 5369 C C . MET B 1 208 ? 11.648 18.062 23.766 1 98.31 208 MET B C 1
ATOM 5371 O O . MET B 1 208 ? 12.742 17.672 24.172 1 98.31 208 MET B O 1
ATOM 5375 N N . TYR B 1 209 ? 11.477 19.172 23.125 1 98.56 209 TYR B N 1
ATOM 5376 C CA . TYR B 1 209 ? 12.594 20.078 22.875 1 98.56 209 TYR B CA 1
ATOM 5377 C C . TYR B 1 209 ? 12.133 21.531 22.906 1 98.56 209 TYR B C 1
ATOM 5379 O O . TYR B 1 209 ? 10.945 21.812 22.719 1 98.56 209 TYR B O 1
ATOM 5387 N N . ASN B 1 210 ? 13.07 22.406 23.188 1 98.44 210 ASN B N 1
ATOM 5388 C CA . ASN B 1 210 ? 12.781 23.844 23.266 1 98.44 210 ASN B CA 1
ATOM 5389 C C . ASN B 1 210 ? 12.664 24.453 21.875 1 98.44 210 ASN B C 1
ATOM 5391 O O . ASN B 1 210 ? 12.93 23.797 20.875 1 98.44 210 ASN B O 1
ATOM 5395 N N . PHE B 1 211 ? 12.203 25.719 21.844 1 98.69 211 PHE B N 1
ATOM 5396 C CA . PHE B 1 211 ? 12.07 26.469 20.594 1 98.69 211 PHE B CA 1
ATOM 5397 C C . PHE B 1 211 ? 13.359 27.203 20.25 1 98.69 211 PHE B C 1
ATOM 5399 O O . PHE B 1 211 ? 14.062 27.672 21.156 1 98.69 211 PHE B O 1
ATOM 5406 N N . ARG B 1 212 ? 13.586 27.312 18.938 1 98.19 212 ARG B N 1
ATOM 5407 C CA . ARG B 1 212 ? 14.758 28.062 18.484 1 98.19 212 ARG B CA 1
ATOM 5408 C C . ARG B 1 212 ? 14.414 28.922 17.281 1 98.19 212 ARG B C 1
ATOM 5410 O O . ARG B 1 212 ? 13.422 28.672 16.594 1 98.19 212 ARG B O 1
ATOM 5417 N N . LYS B 1 213 ? 15.211 29.984 17.125 1 97.75 213 LYS B N 1
ATOM 5418 C CA . LYS B 1 213 ? 15.047 30.875 15.977 1 97.75 213 LYS B CA 1
ATOM 5419 C C . LYS B 1 213 ? 15.5 30.203 14.688 1 97.75 213 LYS B C 1
ATOM 5421 O O . LYS B 1 213 ? 15.758 29 14.664 1 97.75 213 LYS B O 1
ATOM 5426 N N . ALA B 1 214 ? 15.492 30.938 13.602 1 96.69 214 ALA B N 1
ATOM 5427 C CA . ALA B 1 214 ? 15.766 30.422 12.273 1 96.69 214 ALA B CA 1
ATOM 5428 C C . ALA B 1 214 ? 17.203 29.891 12.172 1 96.69 214 ALA B C 1
ATOM 5430 O O . ALA B 1 214 ? 17.5 29.031 11.344 1 96.69 214 ALA B O 1
ATOM 5431 N N . ASP B 1 215 ? 18.141 30.406 12.984 1 95.69 215 ASP B N 1
ATOM 5432 C CA . ASP B 1 215 ? 19.531 29.938 12.969 1 95.69 215 ASP B CA 1
ATOM 5433 C C . ASP B 1 215 ? 19.672 28.562 13.594 1 95.69 215 ASP B C 1
ATOM 5435 O O . ASP B 1 215 ? 20.75 27.969 13.586 1 95.69 215 ASP B O 1
ATOM 5439 N N . LEU B 1 216 ? 18.594 28.062 14.211 1 95.88 216 LEU B N 1
ATOM 5440 C CA . LEU B 1 216 ? 18.484 26.75 14.828 1 95.88 216 LEU B CA 1
ATOM 5441 C C . LEU B 1 216 ? 19.359 26.656 16.078 1 95.88 216 LEU B C 1
ATOM 5443 O O . LEU B 1 216 ? 19.703 25.562 16.516 1 95.88 216 LEU B O 1
ATOM 5447 N N . GLU B 1 217 ? 19.75 27.766 16.641 1 96.5 217 GLU B N 1
ATOM 5448 C CA . GLU B 1 217 ? 20.609 27.812 17.812 1 96.5 217 GLU B CA 1
ATOM 5449 C C . GLU B 1 217 ? 20.031 28.703 18.906 1 96.5 217 GLU B C 1
ATOM 5451 O O . GLU B 1 217 ? 19.953 28.297 20.062 1 96.5 217 GLU B O 1
ATOM 5456 N N . THR B 1 218 ? 19.578 29.891 18.453 1 97.44 218 THR B N 1
ATOM 5457 C CA . THR B 1 218 ? 19.125 30.875 19.422 1 97.44 218 THR B CA 1
ATOM 5458 C C . THR B 1 218 ? 17.797 30.453 20.031 1 97.44 218 THR B C 1
ATOM 5460 O O . THR B 1 218 ? 16.828 30.188 19.312 1 97.44 218 THR B O 1
ATOM 5463 N N . ASN B 1 219 ? 17.781 30.5 21.297 1 97.75 219 ASN B N 1
ATOM 5464 C CA . ASN B 1 219 ? 16.625 30.016 22.047 1 97.75 219 ASN B CA 1
ATOM 5465 C C . ASN B 1 219 ? 15.469 31 22.016 1 97.75 219 ASN B C 1
ATOM 5467 O O . ASN B 1 219 ? 15.672 32.219 22.062 1 97.75 219 ASN B O 1
ATOM 5471 N N . ILE B 1 220 ? 14.242 30.453 21.922 1 98.31 220 ILE B N 1
ATOM 5472 C CA . ILE B 1 220 ? 12.992 31.156 22.188 1 98.31 220 ILE B CA 1
ATOM 5473 C C . ILE B 1 220 ? 12.359 30.609 23.469 1 98.31 220 ILE B C 1
ATOM 5475 O O . ILE B 1 220 ? 12.031 29.422 23.547 1 98.31 220 ILE B O 1
ATOM 5479 N N . SER B 1 221 ? 12.094 31.391 24.422 1 98.19 221 SER B N 1
ATOM 5480 C CA . SER B 1 221 ? 11.719 30.922 25.766 1 98.19 221 SER B CA 1
ATOM 5481 C C . SER B 1 221 ? 10.32 30.328 25.766 1 98.19 221 SER B C 1
ATOM 5483 O O . SER B 1 221 ? 10.055 29.344 26.469 1 98.19 221 SER B O 1
ATOM 5485 N N . TYR B 1 222 ? 9.453 30.984 25.078 1 98.62 222 TYR B N 1
ATOM 5486 C CA . TYR B 1 222 ? 8.078 30.484 25.062 1 98.62 222 TYR B CA 1
ATOM 5487 C C . TYR B 1 222 ? 7.316 31.031 23.875 1 98.62 222 TYR B C 1
ATOM 5489 O O . TYR B 1 222 ? 7.773 31.969 23.203 1 98.62 222 TYR B O 1
ATOM 5497 N N . LEU B 1 223 ? 6.262 30.406 23.531 1 98.88 223 LEU B N 1
ATOM 5498 C CA . LEU B 1 223 ? 5.23 30.891 22.609 1 98.88 223 LEU B CA 1
ATOM 5499 C C . LEU B 1 223 ? 3.91 31.094 23.359 1 98.88 223 LEU B C 1
ATOM 5501 O O . LEU B 1 223 ? 3.646 30.438 24.359 1 98.88 223 LEU B O 1
ATOM 5505 N N . HIS B 1 224 ? 3.127 32 22.875 1 98.75 224 HIS B N 1
ATOM 5506 C CA . HIS B 1 224 ? 1.774 32.156 23.406 1 98.75 224 HIS B CA 1
ATOM 5507 C C . HIS B 1 224 ? 0.831 32.719 22.359 1 98.75 224 HIS B C 1
ATOM 5509 O O . HIS B 1 224 ? 1.278 33.312 21.359 1 98.75 224 HIS B O 1
ATOM 5515 N N . SER B 1 225 ? -0.418 32.531 22.531 1 98.81 225 SER B N 1
ATOM 5516 C CA . SER B 1 225 ? -1.429 33 21.578 1 98.81 225 SER B CA 1
ATOM 5517 C C . SER B 1 225 ? -2.789 33.156 22.25 1 98.81 225 SER B C 1
ATOM 5519 O O . SER B 1 225 ? -3.123 32.375 23.156 1 98.81 225 SER B O 1
ATOM 5521 N N . PHE B 1 226 ? -3.471 34.094 21.828 1 98.62 226 PHE B N 1
ATOM 5522 C CA . PHE B 1 226 ? -4.859 34.312 22.203 1 98.62 226 PHE B CA 1
ATOM 5523 C C . PHE B 1 226 ? -5.754 34.375 20.969 1 98.62 226 PHE B C 1
ATOM 5525 O O . PHE B 1 226 ? -5.355 34.906 19.938 1 98.62 226 PHE B O 1
ATOM 5532 N N . GLY B 1 227 ? -6.969 33.812 21.047 1 98.75 227 GLY B N 1
ATOM 5533 C CA . GLY B 1 227 ? -7.914 33.844 19.938 1 98.75 227 GLY B CA 1
ATOM 5534 C C . GLY B 1 227 ? -9.359 33.875 20.391 1 98.75 227 GLY B C 1
ATOM 5535 O O . GLY B 1 227 ? -9.656 33.531 21.547 1 98.75 227 GLY B O 1
ATOM 5536 N N . ALA B 1 228 ? -10.211 34.312 19.516 1 98.81 228 ALA B N 1
ATOM 5537 C CA . ALA B 1 228 ? -11.641 34.375 19.781 1 98.81 228 ALA B CA 1
ATOM 5538 C C . ALA B 1 228 ? -12.461 34.094 18.531 1 98.81 228 ALA B C 1
ATOM 5540 O O . ALA B 1 228 ? -12 34.344 17.422 1 98.81 228 ALA B O 1
ATOM 5541 N N . LYS B 1 229 ? -13.602 33.562 18.734 1 98.81 229 LYS B N 1
ATOM 5542 C CA . LYS B 1 229 ? -14.57 33.25 17.688 1 98.81 229 LYS B CA 1
ATOM 5543 C C . LYS B 1 229 ? -15.977 33.688 18.109 1 98.81 229 LYS B C 1
ATOM 5545 O O . LYS B 1 229 ? -16.391 33.438 19.234 1 98.81 229 LYS B O 1
ATOM 5550 N N . TYR B 1 230 ? -16.641 34.375 17.281 1 98.81 230 TYR B N 1
ATOM 5551 C CA . TYR B 1 230 ? -18.047 34.688 17.5 1 98.81 230 TYR B CA 1
ATOM 5552 C C . TYR B 1 230 ? -18.922 34.125 16.391 1 98.81 230 TYR B C 1
ATOM 5554 O O . TYR B 1 230 ? -18.781 34.5 15.234 1 98.81 230 TYR B O 1
ATOM 5562 N N . ASP B 1 231 ? -19.781 33.25 16.828 1 98.62 231 ASP B N 1
ATOM 5563 C CA . ASP B 1 231 ? -20.828 32.688 15.953 1 98.62 231 ASP B CA 1
ATOM 5564 C C . ASP B 1 231 ? -22.141 33.469 16.125 1 98.62 231 ASP B C 1
ATOM 5566 O O . ASP B 1 231 ? -22.812 33.312 17.156 1 98.62 231 ASP B O 1
ATOM 5570 N N . PHE B 1 232 ? -22.562 34.156 15.141 1 98.25 232 PHE B N 1
ATOM 5571 C CA . PHE B 1 232 ? -23.75 34.969 15.227 1 98.25 232 PHE B CA 1
ATOM 5572 C C . PHE B 1 232 ? -25.016 34.125 15.148 1 98.25 232 PHE B C 1
ATOM 5574 O O . PHE B 1 232 ? -26.125 34.594 15.391 1 98.25 232 PHE B O 1
ATOM 5581 N N . LYS B 1 233 ? -24.875 32.875 14.727 1 97 233 LYS B N 1
ATOM 5582 C CA . LYS B 1 233 ? -25.984 31.938 14.555 1 97 233 LYS B CA 1
ATOM 5583 C C . LYS B 1 233 ? -26.922 32.375 13.445 1 97 233 LYS B C 1
ATOM 5585 O O . LYS B 1 233 ? -28.141 32.188 13.531 1 97 233 LYS B O 1
ATOM 5590 N N . ASN B 1 234 ? -26.453 33.094 12.531 1 96.5 234 ASN B N 1
ATOM 5591 C CA . ASN B 1 234 ? -27.156 33.531 11.328 1 96.5 234 ASN B CA 1
ATOM 5592 C C . ASN B 1 234 ? -26.297 33.312 10.078 1 96.5 234 ASN B C 1
ATOM 5594 O O . ASN B 1 234 ? -26.281 34.188 9.195 1 96.5 234 ASN B O 1
ATOM 5598 N N . SER B 1 235 ? -25.453 32.312 10.141 1 96.19 235 SER B N 1
ATOM 5599 C CA . SER B 1 235 ? -24.625 31.891 9.023 1 96.19 235 SER B CA 1
ATOM 5600 C C . SER B 1 235 ? -23.312 32.656 8.984 1 96.19 235 SER B C 1
ATOM 5602 O O . SER B 1 235 ? -22.422 32.344 8.188 1 96.19 235 SER B O 1
ATOM 5604 N N . LEU B 1 236 ? -23.172 33.688 9.781 1 98.31 236 LEU B N 1
ATOM 5605 C CA . LEU B 1 236 ? -21.953 34.469 9.844 1 98.31 236 LEU B CA 1
ATOM 5606 C C . LEU B 1 236 ? -21.109 34.062 11.047 1 98.31 236 LEU B C 1
ATOM 5608 O O . LEU B 1 236 ? -21.609 33.969 12.172 1 98.31 236 LEU B O 1
ATOM 5612 N N . VAL B 1 237 ? -19.875 33.812 10.867 1 98.62 237 VAL B N 1
ATOM 5613 C CA . VAL B 1 237 ? -18.922 33.531 11.945 1 98.62 237 VAL B CA 1
ATOM 5614 C C . VAL B 1 237 ? -17.672 34.375 11.766 1 98.62 237 VAL B C 1
ATOM 5616 O O . VAL B 1 237 ? -17.109 34.438 10.664 1 98.62 237 VAL B O 1
ATOM 5619 N N . LEU B 1 238 ? -17.25 35.031 12.797 1 98.81 238 LEU B N 1
ATOM 5620 C CA . LEU B 1 238 ? -16.016 35.812 12.82 1 98.81 238 LEU B CA 1
ATOM 5621 C C . LEU B 1 238 ? -15.008 35.188 13.789 1 98.81 238 LEU B C 1
ATOM 5623 O O . LEU B 1 238 ? -15.375 34.75 14.867 1 98.81 238 LEU B O 1
ATOM 5627 N N . GLU B 1 239 ? -13.812 35.094 13.367 1 98.75 239 GLU B N 1
ATOM 5628 C CA . GLU B 1 239 ? -12.742 34.594 14.211 1 98.75 239 GLU B CA 1
ATOM 5629 C C . GLU B 1 239 ? -11.469 35.406 14.07 1 98.75 239 GLU B C 1
ATOM 5631 O O . GLU B 1 239 ? -11.164 35.906 12.984 1 98.75 239 GLU B O 1
ATOM 5636 N N . ALA B 1 240 ? -10.727 35.625 15.141 1 98.81 240 ALA B N 1
ATOM 5637 C CA . ALA B 1 240 ? -9.445 36.312 15.141 1 98.81 240 ALA B CA 1
ATOM 5638 C C . ALA B 1 240 ? -8.516 35.781 16.219 1 98.81 240 ALA B C 1
ATOM 5640 O O . ALA B 1 240 ? -8.969 35.25 17.234 1 98.81 240 ALA B O 1
ATOM 5641 N N . ALA B 1 241 ? -7.254 35.844 15.953 1 98.81 241 ALA B N 1
ATOM 5642 C CA . ALA B 1 241 ? -6.266 35.375 16.922 1 98.81 241 ALA B CA 1
ATOM 5643 C C . ALA B 1 241 ? -4.941 36.125 16.75 1 98.81 241 ALA B C 1
ATOM 5645 O O . ALA B 1 241 ? -4.672 36.688 15.688 1 98.81 241 ALA B O 1
ATOM 5646 N N . PHE B 1 242 ? -4.219 36.219 17.734 1 98.75 242 PHE B N 1
ATOM 5647 C CA . PHE B 1 242 ? -2.887 36.812 17.812 1 98.75 242 PHE B CA 1
ATOM 5648 C C . PHE B 1 242 ? -1.931 35.906 18.578 1 98.75 242 PHE B C 1
ATOM 5650 O O . PHE B 1 242 ? -2.328 35.25 19.547 1 98.75 242 PHE B O 1
ATOM 5657 N N . GLY B 1 243 ? -0.705 35.781 18.141 1 98.56 243 GLY B N 1
ATOM 5658 C CA . GLY B 1 243 ? 0.301 34.969 18.812 1 98.56 243 GLY B CA 1
ATOM 5659 C C . GLY B 1 243 ? 1.701 35.531 18.688 1 98.56 243 GLY B C 1
ATOM 5660 O O . GLY B 1 243 ? 1.964 36.375 17.812 1 98.56 243 GLY B O 1
ATOM 5661 N N . GLN B 1 244 ? 2.59 35.094 19.625 1 98.19 244 GLN B N 1
ATOM 5662 C CA . GLN B 1 244 ? 3.959 35.594 19.625 1 98.19 244 GLN B CA 1
ATOM 5663 C C . GLN B 1 244 ? 4.941 34.5 20.062 1 98.19 244 GLN B C 1
ATOM 5665 O O . GLN B 1 244 ? 4.645 33.719 20.969 1 98.19 244 GLN B O 1
ATOM 5670 N N . ALA B 1 245 ? 6 34.469 19.344 1 98.62 245 ALA B N 1
ATOM 5671 C CA . ALA B 1 245 ? 7.223 33.875 19.891 1 98.62 245 ALA B CA 1
ATOM 5672 C C . ALA B 1 245 ? 8.023 34.906 20.688 1 98.62 245 ALA B C 1
ATOM 5674 O O . ALA B 1 245 ? 8.344 35.969 20.156 1 98.62 245 ALA B O 1
ATOM 5675 N N . ASP B 1 246 ? 8.328 34.531 21.797 1 97.12 246 ASP B N 1
ATOM 5676 C CA . ASP B 1 246 ? 8.953 35.469 22.719 1 97.12 246 ASP B CA 1
ATOM 5677 C C . ASP B 1 246 ? 10.133 36.188 22.047 1 97.12 246 ASP B C 1
ATOM 5679 O O . ASP B 1 246 ? 11.148 35.562 21.75 1 97.12 246 ASP B O 1
ATOM 5683 N N . GLY B 1 247 ? 9.93 37.5 21.828 1 96.56 247 GLY B N 1
ATOM 5684 C CA . GLY B 1 247 ? 10.984 38.344 21.312 1 96.56 247 GLY B CA 1
ATOM 5685 C C . GLY B 1 247 ? 11.352 38.062 19.875 1 96.56 247 GLY B C 1
ATOM 5686 O O . GLY B 1 247 ? 12.438 38.406 19.422 1 96.56 247 GLY B O 1
ATOM 5687 N N . TYR B 1 248 ? 10.516 37.469 19.109 1 98 248 TYR B N 1
ATOM 5688 C CA . TYR B 1 248 ? 10.984 37.031 17.797 1 98 248 TYR B CA 1
ATOM 5689 C C . TYR B 1 248 ? 9.922 37.25 16.719 1 98 248 TYR B C 1
ATOM 5691 O O . TYR B 1 248 ? 10.023 38.219 15.938 1 98 248 TYR B O 1
ATOM 5699 N N . ILE B 1 249 ? 8.836 36.5 16.734 1 98.19 249 ILE B N 1
ATOM 5700 C CA . ILE B 1 249 ? 7.859 36.625 15.656 1 98.19 249 ILE B CA 1
ATOM 5701 C C . ILE B 1 249 ? 6.477 36.906 16.234 1 98.19 249 ILE B C 1
ATOM 5703 O O . ILE B 1 249 ? 6.059 36.25 17.219 1 98.19 249 ILE B O 1
ATOM 5707 N N . ASP B 1 250 ? 5.75 37.844 15.633 1 98.19 250 ASP B N 1
ATOM 5708 C CA . ASP B 1 250 ? 4.32 38.062 15.836 1 98.19 250 ASP B CA 1
ATOM 5709 C C . ASP B 1 250 ? 3.504 37.406 14.719 1 98.19 250 ASP B C 1
ATOM 5711 O O . ASP B 1 250 ? 3.902 37.438 13.555 1 98.19 250 ASP B O 1
ATOM 5715 N N . GLN B 1 251 ? 2.396 36.844 15.125 1 98.25 251 GLN B N 1
ATOM 5716 C CA . GLN B 1 251 ? 1.509 36.25 14.125 1 98.25 251 GLN B CA 1
ATOM 5717 C C . GLN B 1 251 ? 0.076 36.75 14.305 1 98.25 251 GLN B C 1
ATOM 5719 O O . GLN B 1 251 ? -0.361 37 15.43 1 98.25 251 GLN B O 1
ATOM 5724 N N . TYR B 1 252 ? -0.609 36.844 13.18 1 98.5 252 TYR B N 1
ATOM 5725 C CA . TYR B 1 252 ? -1.971 37.344 13.117 1 98.5 252 TYR B CA 1
ATOM 5726 C C . TYR B 1 252 ? -2.879 36.406 12.336 1 98.5 252 TYR B C 1
ATOM 5728 O O . TYR B 1 252 ? -2.439 35.781 11.383 1 98.5 252 TYR B O 1
ATOM 5736 N N . PHE B 1 253 ? -4.117 36.375 12.773 1 98.75 253 PHE B N 1
ATOM 5737 C CA . PHE B 1 253 ? -5.109 35.562 12.062 1 98.75 253 PHE B CA 1
ATOM 5738 C C . PHE B 1 253 ? -6.473 36.25 12.086 1 98.75 253 PHE B C 1
ATOM 5740 O O . PHE B 1 253 ? -6.863 36.844 13.094 1 98.75 253 PHE B O 1
ATOM 5747 N N . GLY B 1 254 ? -7.102 36.25 10.977 1 98.81 254 GLY B N 1
ATOM 5748 C CA . GLY B 1 254 ? -8.492 36.656 10.844 1 98.81 254 GLY B CA 1
ATOM 5749 C C . GLY B 1 254 ? -9.266 35.812 9.844 1 98.81 254 GLY B C 1
ATOM 5750 O O . GLY B 1 254 ? -8.734 35.438 8.797 1 98.81 254 GLY B O 1
ATOM 5751 N N . LYS B 1 255 ? -10.531 35.531 10.172 1 98.81 255 LYS B N 1
ATOM 5752 C CA . LYS B 1 255 ? -11.367 34.719 9.297 1 98.81 255 LYS B CA 1
ATOM 5753 C C . LYS B 1 255 ? -12.828 35.156 9.359 1 98.81 255 LYS B C 1
ATOM 5755 O O . LYS B 1 255 ? -13.352 35.406 10.445 1 98.81 255 LYS B O 1
ATOM 5760 N N . VAL B 1 256 ? -13.438 35.344 8.234 1 98.88 256 VAL B N 1
ATOM 5761 C CA . VAL B 1 256 ? -14.867 35.562 8.086 1 98.88 256 VAL B CA 1
ATOM 5762 C C . VAL B 1 256 ? -15.492 34.438 7.273 1 98.88 256 VAL B C 1
ATOM 5764 O O . VAL B 1 256 ? -15.008 34.094 6.188 1 98.88 256 VAL B O 1
ATOM 5767 N N . SER B 1 257 ? -16.453 33.812 7.84 1 98.56 257 SER B N 1
ATOM 5768 C CA . SER B 1 257 ? -17.172 32.75 7.129 1 98.56 257 SER B CA 1
ATOM 5769 C C . SER B 1 257 ? -18.656 33.094 7 1 98.56 257 SER B C 1
ATOM 5771 O O . SER B 1 257 ? -19.25 33.656 7.926 1 98.56 257 SER B O 1
ATOM 5773 N N . TYR B 1 258 ? -19.188 32.719 5.871 1 98.5 258 TYR B N 1
ATOM 5774 C CA . TYR B 1 258 ? -20.625 32.906 5.633 1 98.5 258 TYR B CA 1
ATOM 5775 C C . TYR B 1 258 ? -21.188 31.781 4.773 1 98.5 258 TYR B C 1
ATOM 5777 O O . TYR B 1 258 ? -20.594 31.422 3.746 1 98.5 258 TYR B O 1
ATOM 5785 N N . ASP B 1 259 ? -22.328 31.266 5.223 1 97.25 259 ASP B N 1
ATOM 5786 C CA . ASP B 1 259 ? -23.031 30.234 4.477 1 97.25 259 ASP B CA 1
ATOM 5787 C C . ASP B 1 259 ? -24.172 30.844 3.65 1 97.25 259 ASP B C 1
ATOM 5789 O O . ASP B 1 259 ? -25.172 31.312 4.203 1 97.25 259 ASP B O 1
ATOM 5793 N N . PHE B 1 260 ? -24.047 30.719 2.293 1 96.88 260 PHE B N 1
ATOM 5794 C CA . PHE B 1 260 ? -25.094 31.219 1.4 1 96.88 260 PHE B CA 1
ATOM 5795 C C . PHE B 1 260 ? -26.062 30.109 1.038 1 96.88 260 PHE B C 1
ATOM 5797 O O . PHE B 1 260 ? -25.672 29.031 0.604 1 96.88 260 PHE B O 1
ATOM 5804 N N . PRO B 1 261 ? -27.312 30.438 1.218 1 94 261 PRO B N 1
ATOM 5805 C CA . PRO B 1 261 ? -28.297 29.469 0.701 1 94 261 PRO B CA 1
ATOM 5806 C C . PRO B 1 261 ? -28.422 29.516 -0.819 1 94 261 PRO B C 1
ATOM 5808 O O . PRO B 1 261 ? -28.859 30.531 -1.372 1 94 261 PRO B O 1
ATOM 5811 N N . ILE B 1 262 ? -27.969 28.594 -1.41 1 92.88 262 ILE B N 1
ATOM 5812 C CA . ILE B 1 262 ? -28.062 28.516 -2.863 1 92.88 262 ILE B CA 1
ATOM 5813 C C . ILE B 1 262 ? -28.906 27.312 -3.262 1 92.88 262 ILE B C 1
ATOM 5815 O O . ILE B 1 262 ? -28.453 26.172 -3.123 1 92.88 262 ILE B O 1
ATOM 5819 N N . ALA B 1 263 ? -30.141 27.688 -3.91 1 88.19 263 ALA B N 1
ATOM 5820 C CA . ALA B 1 263 ? -31.109 26.656 -4.246 1 88.19 263 ALA B CA 1
ATOM 5821 C C . ALA B 1 263 ? -31.484 25.828 -3.018 1 88.19 263 ALA B C 1
ATOM 5823 O O . ALA B 1 263 ? -31.891 26.391 -1.993 1 88.19 263 ALA B O 1
ATOM 5824 N N . ASN B 1 264 ? -31.25 24.531 -2.871 1 89.44 264 ASN B N 1
ATOM 5825 C CA . ASN B 1 264 ? -31.656 23.703 -1.749 1 89.44 264 ASN B CA 1
ATOM 5826 C C . ASN B 1 264 ? -30.453 23.203 -0.957 1 89.44 264 ASN B C 1
ATOM 5828 O O . ASN B 1 264 ? -30.578 22.266 -0.165 1 89.44 264 ASN B O 1
ATOM 5832 N N . ASN B 1 265 ? -29.359 23.953 -1.299 1 93.88 265 ASN B N 1
ATOM 5833 C CA . ASN B 1 265 ? -28.141 23.578 -0.579 1 93.88 265 ASN B CA 1
ATOM 5834 C C . ASN B 1 265 ? -27.375 24.797 -0.086 1 93.88 265 ASN B C 1
ATOM 5836 O O . ASN B 1 265 ? -27.781 25.938 -0.338 1 93.88 265 ASN B O 1
ATOM 5840 N N . THR B 1 266 ? -26.375 24.516 0.711 1 95.19 266 THR B N 1
ATOM 5841 C CA . THR B 1 266 ? -25.594 25.594 1.304 1 95.19 266 THR B CA 1
ATOM 5842 C C . THR B 1 266 ? -24.234 25.719 0.614 1 95.19 266 THR B C 1
ATOM 5844 O O . THR B 1 266 ? -23.516 24.734 0.463 1 95.19 266 THR B O 1
ATOM 5847 N N . LEU B 1 267 ? -23.922 26.875 0.13 1 97.94 267 LEU B N 1
ATOM 5848 C CA . LEU B 1 267 ? -22.578 27.219 -0.297 1 97.94 267 LEU B CA 1
ATOM 5849 C C . LEU B 1 267 ? -21.766 27.797 0.864 1 97.94 267 LEU B C 1
ATOM 5851 O O . LEU B 1 267 ? -22.047 28.906 1.321 1 97.94 267 LEU B O 1
ATOM 5855 N N . LYS B 1 268 ? -20.844 27.078 1.329 1 98.5 268 LYS B N 1
ATOM 5856 C CA . LYS B 1 268 ? -19.953 27.531 2.395 1 98.5 268 LYS B CA 1
ATOM 5857 C C . LYS B 1 268 ? -18.844 28.422 1.842 1 98.5 268 LYS B C 1
ATOM 5859 O O . LYS B 1 268 ? -18.156 28.047 0.885 1 98.5 268 LYS B O 1
ATOM 5864 N N . THR B 1 269 ? -18.703 29.609 2.416 1 98.56 269 THR B N 1
ATOM 5865 C CA . THR B 1 269 ? -17.703 30.562 1.947 1 98.56 269 THR B CA 1
ATOM 5866 C C . THR B 1 269 ? -16.875 31.094 3.113 1 98.56 269 THR B C 1
ATOM 5868 O O . THR B 1 269 ? -17.375 31.219 4.23 1 98.56 269 THR B O 1
ATOM 5871 N N . SER B 1 270 ? -15.586 31.328 2.846 1 98.75 270 SER B N 1
ATOM 5872 C CA . SER B 1 270 ? -14.797 32 3.867 1 98.75 270 SER B CA 1
ATOM 5873 C C . SER B 1 270 ? -13.664 32.812 3.246 1 98.75 270 SER B C 1
ATOM 5875 O O . SER B 1 270 ? -13.203 32.5 2.146 1 98.75 270 SER B O 1
ATOM 5877 N N . TYR B 1 271 ? -13.359 33.906 3.861 1 98.88 271 TYR B N 1
ATOM 5878 C CA . TYR B 1 271 ? -12.133 34.656 3.662 1 98.88 271 TYR B CA 1
ATOM 5879 C C . TYR B 1 271 ? -11.227 34.562 4.887 1 98.88 271 TYR B C 1
ATOM 5881 O O . TYR B 1 271 ? -11.695 34.719 6.02 1 98.88 271 TYR B O 1
ATOM 5889 N N . GLN B 1 272 ? -9.945 34.312 4.672 1 98.88 272 GLN B N 1
ATOM 5890 C CA . GLN B 1 272 ? -9 34.125 5.766 1 98.88 272 GLN B CA 1
ATOM 5891 C C . GLN B 1 272 ? -7.723 34.938 5.527 1 98.88 272 GLN B C 1
ATOM 5893 O O . GLN B 1 272 ? -7.242 35.031 4.398 1 98.88 272 GLN B O 1
ATOM 5898 N N . PHE B 1 273 ? -7.219 35.469 6.582 1 98.88 273 PHE B N 1
ATOM 5899 C CA . PHE B 1 273 ? -5.957 36.219 6.562 1 98.88 273 PHE B CA 1
ATOM 5900 C C . PHE B 1 273 ? -4.996 35.656 7.613 1 98.88 273 PHE B C 1
ATOM 5902 O O . PHE B 1 273 ? -5.355 35.531 8.781 1 98.88 273 PHE B O 1
ATOM 5909 N N . TYR B 1 274 ? -3.811 35.312 7.203 1 98.81 274 TYR B N 1
ATOM 5910 C CA . TYR B 1 274 ? -2.699 34.906 8.062 1 98.81 274 TYR B CA 1
ATOM 5911 C C . TYR B 1 274 ? -1.528 35.875 7.918 1 98.81 274 TYR B C 1
ATOM 5913 O O . TYR B 1 274 ? -1.078 36.156 6.801 1 98.81 274 TYR B O 1
ATOM 5921 N N . GLY B 1 275 ? -1.006 36.375 9 1 98.69 275 GLY B N 1
ATOM 5922 C CA . GLY B 1 275 ? 0.119 37.312 8.961 1 98.69 275 GLY B CA 1
ATOM 5923 C C . GLY B 1 275 ? 1.236 36.938 9.914 1 98.69 275 GLY B C 1
ATOM 5924 O O . GLY B 1 275 ? 0.991 36.312 10.953 1 98.69 275 GLY B O 1
ATOM 5925 N N . ALA B 1 276 ? 2.475 37.312 9.547 1 98.44 276 ALA B N 1
ATOM 5926 C CA . ALA B 1 276 ? 3.65 37.094 10.383 1 98.44 276 ALA B CA 1
ATOM 5927 C C . ALA B 1 276 ? 4.684 38.188 10.195 1 98.44 276 ALA B C 1
ATOM 5929 O O . ALA B 1 276 ? 4.91 38.656 9.07 1 98.44 276 ALA B O 1
ATOM 5930 N N . LYS B 1 277 ? 5.25 38.625 11.273 1 97.62 277 LYS B N 1
ATOM 5931 C CA . LYS B 1 277 ? 6.285 39.656 11.234 1 97.62 277 LYS B CA 1
ATOM 5932 C C . LYS B 1 277 ? 7.359 39.375 12.289 1 97.62 277 LYS B C 1
ATOM 5934 O O . LYS B 1 277 ? 7.055 39.25 13.477 1 97.62 277 LYS B O 1
ATOM 5939 N N . ASP B 1 278 ? 8.602 39.219 11.852 1 96 278 ASP B N 1
ATOM 5940 C CA . ASP B 1 278 ? 9.664 39.062 12.844 1 96 278 ASP B CA 1
ATOM 5941 C C . ASP B 1 278 ? 10.117 40.406 13.391 1 96 278 ASP B C 1
ATOM 5943 O O . ASP B 1 278 ? 9.867 41.438 12.781 1 96 278 ASP B O 1
ATOM 5947 N N . LYS B 1 279 ? 10.797 40.344 14.523 1 95.44 279 LYS B N 1
ATOM 5948 C CA . LYS B 1 279 ? 11.258 41.562 15.219 1 95.44 279 LYS B CA 1
ATOM 5949 C C . LYS B 1 279 ? 12.75 41.781 14.992 1 95.44 279 LYS B C 1
ATOM 5951 O O . LYS B 1 279 ? 13.336 42.688 15.578 1 95.44 279 LYS B O 1
ATOM 5956 N N . VAL B 1 280 ? 13.305 40.938 14.312 1 94.44 280 VAL B N 1
ATOM 5957 C CA . VAL B 1 280 ? 14.742 41 14.094 1 94.44 280 VAL B CA 1
ATOM 5958 C C . VAL B 1 280 ? 15.031 41.812 12.836 1 94.44 280 VAL B C 1
ATOM 5960 O O . VAL B 1 280 ? 14.344 41.688 11.82 1 94.44 280 VAL B O 1
ATOM 5963 N N . THR B 1 281 ? 16.031 42.656 13.07 1 89.12 281 THR B N 1
ATOM 5964 C CA . THR B 1 281 ? 16.484 43.469 11.93 1 89.12 281 THR B CA 1
ATOM 5965 C C . THR B 1 281 ? 17.953 43.188 11.625 1 89.12 281 THR B C 1
ATOM 5967 O O . THR B 1 281 ? 18.625 42.469 12.375 1 89.12 281 THR B O 1
ATOM 5970 N N . GLY B 1 282 ? 18.516 43.562 10.445 1 87.44 282 GLY B N 1
ATOM 5971 C CA . GLY B 1 282 ? 19.938 43.438 10.156 1 87.44 282 GLY B CA 1
ATOM 5972 C C . GLY B 1 282 ? 20.234 42.5 8.984 1 87.44 282 GLY B C 1
ATOM 5973 O O . GLY B 1 282 ? 21.359 42.469 8.492 1 87.44 282 GLY B O 1
ATOM 5974 N N . GLY B 1 283 ? 19.328 41.75 8.672 1 87.06 283 GLY B N 1
ATOM 5975 C CA . GLY B 1 283 ? 19.484 41.031 7.422 1 87.06 283 GLY B CA 1
ATOM 5976 C C . GLY B 1 283 ? 20.031 39.625 7.605 1 87.06 283 GLY B C 1
ATOM 5977 O O . GLY B 1 283 ? 20.141 38.844 6.645 1 87.06 283 GLY B O 1
ATOM 5978 N N . GLY B 1 284 ? 20.391 39.25 8.82 1 90.5 284 GLY B N 1
ATOM 5979 C CA . GLY B 1 284 ? 20.906 37.906 9.078 1 90.5 284 GLY B CA 1
ATOM 5980 C C . GLY B 1 284 ? 19.828 36.844 8.969 1 90.5 284 GLY B C 1
ATOM 5981 O O . GLY B 1 284 ? 18.688 37.125 8.617 1 90.5 284 GLY B O 1
ATOM 5982 N N . ILE B 1 285 ? 20.156 35.594 9.281 1 92.5 285 ILE B N 1
ATOM 5983 C CA . ILE B 1 285 ? 19.297 34.406 9.07 1 92.5 285 ILE B CA 1
ATOM 5984 C C . ILE B 1 285 ? 18.047 34.531 9.938 1 92.5 285 ILE B C 1
ATOM 5986 O O . ILE B 1 285 ? 16.984 34.031 9.555 1 92.5 285 ILE B O 1
ATOM 5990 N N . ASN B 1 286 ? 18.141 35.125 11.055 1 96.69 286 ASN B N 1
ATOM 5991 C CA . ASN B 1 286 ? 17 35.281 11.961 1 96.69 286 ASN B CA 1
ATOM 5992 C C . ASN B 1 286 ? 16.031 36.344 11.5 1 96.69 286 ASN B C 1
ATOM 5994 O O . ASN B 1 286 ? 14.914 36.438 12.008 1 96.69 286 ASN B O 1
ATOM 5998 N N . ASP B 1 287 ? 16.516 37.25 10.664 1 96.62 287 ASP B N 1
ATOM 5999 C CA . ASP B 1 287 ? 15.648 38.188 9.977 1 96.62 287 ASP B CA 1
ATOM 6000 C C . ASP B 1 287 ? 14.906 37.531 8.82 1 96.62 287 ASP B C 1
ATOM 6002 O O . ASP B 1 287 ? 15.328 37.625 7.668 1 96.62 287 ASP B O 1
ATOM 6006 N N . VAL B 1 288 ? 13.82 37 9.117 1 96.56 288 VAL B N 1
ATOM 6007 C CA . VAL B 1 288 ? 13.188 36.062 8.195 1 96.56 288 VAL B CA 1
ATOM 6008 C C . VAL B 1 288 ? 12.367 36.844 7.16 1 96.56 288 VAL B C 1
ATOM 6010 O O . VAL B 1 288 ? 12.359 36.469 5.98 1 96.56 288 VAL B O 1
ATOM 6013 N N . TYR B 1 289 ? 11.602 37.844 7.535 1 97.5 289 TYR B N 1
ATOM 6014 C CA . TYR B 1 289 ? 10.727 38.562 6.625 1 97.5 289 TYR B CA 1
ATOM 6015 C C . TYR B 1 289 ? 11.125 40.062 6.559 1 97.5 289 TYR B C 1
ATOM 6017 O O . TYR B 1 289 ? 11.562 40.625 7.555 1 97.5 289 TYR B O 1
ATOM 6025 N N . ASP B 1 290 ? 10.938 40.594 5.383 1 96.69 290 ASP B N 1
ATOM 6026 C CA . ASP B 1 290 ? 10.977 42.031 5.215 1 96.69 290 ASP B CA 1
ATOM 6027 C C . ASP B 1 290 ? 9.586 42.656 5.367 1 96.69 290 ASP B C 1
ATOM 6029 O O . ASP B 1 290 ? 8.852 42.781 4.391 1 96.69 290 ASP B O 1
ATOM 6033 N N . GLY B 1 291 ? 9.266 43.094 6.566 1 96 291 GLY B N 1
ATOM 6034 C CA . GLY B 1 291 ? 7.934 43.594 6.852 1 96 291 GLY B CA 1
ATOM 6035 C C . GLY B 1 291 ? 6.934 42.5 7.172 1 96 291 GLY B C 1
ATOM 6036 O O . GLY B 1 291 ? 7.301 41.469 7.711 1 96 291 GLY B O 1
ATOM 6037 N N . LEU B 1 292 ? 5.656 42.812 6.973 1 98.06 292 LEU B N 1
ATOM 6038 C CA . LEU B 1 292 ? 4.578 41.875 7.25 1 98.06 292 LEU B CA 1
ATOM 6039 C C . LEU B 1 292 ? 4.426 40.875 6.105 1 98.06 292 LEU B C 1
ATOM 6041 O O . LEU B 1 292 ? 4.07 41.25 4.988 1 98.06 292 LEU B O 1
ATOM 6045 N N . ALA B 1 293 ? 4.82 39.688 6.379 1 98.62 293 ALA B N 1
ATOM 6046 C CA . ALA B 1 293 ? 4.453 38.594 5.461 1 98.62 293 ALA B CA 1
ATOM 6047 C C . ALA B 1 293 ? 3.004 38.188 5.676 1 98.62 293 ALA B C 1
ATOM 6049 O O . ALA B 1 293 ? 2.471 38.281 6.781 1 98.62 293 ALA B O 1
ATOM 6050 N N . TRP B 1 294 ? 2.363 37.656 4.594 1 98.81 294 TRP B N 1
ATOM 6051 C CA . TRP B 1 294 ? 0.981 37.25 4.805 1 98.81 294 TRP B CA 1
ATOM 6052 C C . TRP B 1 294 ? 0.555 36.219 3.76 1 98.81 294 TRP B C 1
ATOM 6054 O O . TRP B 1 294 ? 1.205 36.062 2.723 1 98.81 294 TRP B O 1
ATOM 6064 N N . LEU B 1 295 ? -0.41 35.438 4.062 1 98.88 295 LEU B N 1
ATOM 6065 C CA . LEU B 1 295 ? -1.168 34.531 3.197 1 98.88 295 LEU B CA 1
ATOM 6066 C C . LEU B 1 295 ? -2.664 34.812 3.32 1 98.88 295 LEU B C 1
ATOM 6068 O O . LEU B 1 295 ? -3.203 34.844 4.43 1 98.88 295 LEU B O 1
ATOM 6072 N N . GLN B 1 296 ? -3.283 35.062 2.252 1 98.81 296 GLN B N 1
ATOM 6073 C CA . GLN B 1 296 ? -4.734 35.219 2.189 1 98.81 296 GLN B CA 1
ATOM 6074 C C . GLN B 1 296 ? -5.371 34.031 1.465 1 98.81 296 GLN B C 1
ATOM 6076 O O . GLN B 1 296 ? -4.777 33.469 0.54 1 98.81 296 GLN B O 1
ATOM 6081 N N . ALA B 1 297 ? -6.547 33.719 1.951 1 98.81 297 ALA B N 1
ATOM 6082 C CA . ALA B 1 297 ? -7.223 32.562 1.342 1 98.81 297 ALA B CA 1
ATOM 6083 C C . ALA B 1 297 ? -8.719 32.844 1.195 1 98.81 297 ALA B C 1
ATOM 6085 O O . ALA B 1 297 ? -9.32 33.5 2.031 1 98.81 297 ALA B O 1
ATOM 6086 N N . PHE B 1 298 ? -9.242 32.375 0.13 1 98.81 298 PHE B N 1
ATOM 6087 C CA . PHE B 1 298 ? -10.672 32.312 -0.126 1 98.81 298 PHE B CA 1
ATOM 6088 C C . PHE B 1 298 ? -11.117 30.875 -0.372 1 98.81 298 PHE B C 1
ATOM 6090 O O . PHE B 1 298 ? -10.484 30.141 -1.131 1 98.81 298 PHE B O 1
ATOM 6097 N N . THR B 1 299 ? -12.219 30.438 0.34 1 98.81 299 THR B N 1
ATOM 6098 C CA . THR B 1 299 ? -12.664 29.062 0.191 1 98.81 299 THR B CA 1
ATOM 6099 C C . THR B 1 299 ? -14.141 29.016 -0.182 1 98.81 299 THR B C 1
ATOM 6101 O O . THR B 1 299 ? -14.945 29.812 0.311 1 98.81 299 THR B O 1
ATOM 6104 N N . LEU B 1 300 ? -14.453 28.094 -1.096 1 98.75 300 LEU B N 1
ATOM 6105 C CA . LEU B 1 300 ? -15.812 27.75 -1.489 1 98.75 300 LEU B CA 1
ATOM 6106 C C . LEU B 1 300 ? -16.047 26.25 -1.379 1 98.75 300 LEU B C 1
ATOM 6108 O O . LEU B 1 300 ? -15.234 25.453 -1.854 1 98.75 300 LEU B O 1
ATOM 6112 N N . GLY B 1 301 ? -17.094 25.875 -0.683 1 98.38 301 GLY B N 1
ATOM 6113 C CA . GLY B 1 301 ? -17.531 24.5 -0.597 1 98.38 301 GLY B CA 1
ATOM 6114 C C . GLY B 1 301 ? -19.016 24.328 -0.894 1 98.38 301 GLY B C 1
ATOM 6115 O O . GLY B 1 301 ? -19.844 25.109 -0.428 1 98.38 301 GLY B O 1
ATOM 6116 N N . TYR B 1 302 ? -19.297 23.344 -1.71 1 97.81 302 TYR B N 1
ATOM 6117 C CA . TYR B 1 302 ? -20.688 23.109 -2.113 1 97.81 302 TYR B CA 1
ATOM 6118 C C . TYR B 1 302 ? -20.969 21.625 -2.299 1 97.81 302 TYR B C 1
ATOM 6120 O O . TYR B 1 302 ? -20.312 20.969 -3.111 1 97.81 302 TYR B O 1
ATOM 6128 N N . THR B 1 303 ? -21.953 21.156 -1.517 1 96.06 303 THR B N 1
ATOM 6129 C CA . THR B 1 303 ? -22.375 19.766 -1.667 1 96.06 303 THR B CA 1
ATOM 6130 C C . THR B 1 303 ? -23.688 19.672 -2.432 1 96.06 303 THR B C 1
ATOM 6132 O O . THR B 1 303 ? -24.688 20.281 -2.037 1 96.06 303 THR B O 1
ATOM 6135 N N . TYR B 1 304 ? -23.656 18.984 -3.496 1 95.44 304 TYR B N 1
ATOM 6136 C CA . TYR B 1 304 ? -24.844 18.734 -4.301 1 95.44 304 TYR B CA 1
ATOM 6137 C C . TYR B 1 304 ? -25.078 17.25 -4.488 1 95.44 304 TYR B C 1
ATOM 6139 O O . TYR B 1 304 ? -24.438 16.609 -5.312 1 95.44 304 TYR B O 1
ATOM 6147 N N . ASN B 1 305 ? -26.094 16.719 -3.744 1 93.75 305 ASN B N 1
ATOM 6148 C CA . ASN B 1 305 ? -26.422 15.289 -3.779 1 93.75 305 ASN B CA 1
ATOM 6149 C C . ASN B 1 305 ? -25.219 14.438 -3.402 1 93.75 305 ASN B C 1
ATOM 6151 O O . ASN B 1 305 ? -24.797 14.414 -2.24 1 93.75 305 ASN B O 1
ATOM 6155 N N . VAL B 1 306 ? -24.625 13.828 -4.438 1 96.69 306 VAL B N 1
ATOM 6156 C CA . VAL B 1 306 ? -23.562 12.875 -4.152 1 96.69 306 VAL B CA 1
ATOM 6157 C C . VAL B 1 306 ? -22.219 13.484 -4.535 1 96.69 306 VAL B C 1
ATOM 6159 O O . VAL B 1 306 ? -21.188 12.805 -4.492 1 96.69 306 VAL B O 1
ATOM 6162 N N . PHE B 1 307 ? -22.172 14.766 -4.844 1 97.94 307 PHE B N 1
ATOM 6163 C CA . PHE B 1 307 ? -20.938 15.453 -5.219 1 97.94 307 PHE B CA 1
ATOM 6164 C C . PHE B 1 307 ? -20.562 16.5 -4.176 1 97.94 307 PHE B C 1
ATOM 6166 O O . PHE B 1 307 ? -21.406 17.266 -3.727 1 97.94 307 PHE B O 1
ATOM 6173 N N . ASP B 1 308 ? -19.375 16.453 -3.711 1 98.31 308 ASP B N 1
ATOM 6174 C CA . ASP B 1 308 ? -18.812 17.484 -2.826 1 98.31 308 ASP B CA 1
ATOM 6175 C C . ASP B 1 308 ? -17.734 18.297 -3.537 1 98.31 308 ASP B C 1
ATOM 6177 O O . ASP B 1 308 ? -16.625 17.812 -3.744 1 98.31 308 ASP B O 1
ATOM 6181 N N . PHE B 1 309 ? -18.062 19.531 -3.826 1 98.56 309 PHE B N 1
ATOM 6182 C CA . PHE B 1 309 ? -17.172 20.406 -4.586 1 98.56 309 PHE B CA 1
ATOM 6183 C C . PHE B 1 309 ? -16.406 21.344 -3.656 1 98.56 309 PHE B C 1
ATOM 6185 O O . PHE B 1 309 ? -16.953 21.812 -2.658 1 98.56 309 PHE B O 1
ATOM 6192 N N . LYS B 1 310 ? -15.18 21.562 -3.969 1 98.56 310 LYS B N 1
ATOM 6193 C CA . LYS B 1 310 ? -14.328 22.516 -3.252 1 98.56 310 LYS B CA 1
ATOM 6194 C C . LYS B 1 310 ? -13.508 23.359 -4.223 1 98.56 310 LYS B C 1
ATOM 6196 O O . LYS B 1 310 ? -12.883 22.828 -5.137 1 98.56 310 LYS B O 1
ATOM 6201 N N . VAL B 1 311 ? -13.562 24.641 -4.125 1 98.81 311 VAL B N 1
ATOM 6202 C CA . VAL B 1 311 ? -12.727 25.594 -4.852 1 98.81 311 VAL B CA 1
ATOM 6203 C C . VAL B 1 311 ? -12.086 26.578 -3.873 1 98.81 311 VAL B C 1
ATOM 6205 O O . VAL B 1 311 ? -12.789 27.203 -3.082 1 98.81 311 VAL B O 1
ATOM 6208 N N . GLU B 1 312 ? -10.758 26.641 -3.959 1 98.88 312 GLU B N 1
ATOM 6209 C CA . GLU B 1 312 ? -10.031 27.516 -3.031 1 98.88 312 GLU B CA 1
ATOM 6210 C C . GLU B 1 312 ? -8.906 28.25 -3.738 1 98.88 312 GLU B C 1
ATOM 6212 O O . GLU B 1 312 ? -8.414 27.797 -4.777 1 98.88 312 GLU B O 1
ATOM 6217 N N . GLY B 1 313 ? -8.602 29.406 -3.189 1 98.88 313 GLY B N 1
ATOM 6218 C CA . GLY B 1 313 ? -7.492 30.188 -3.695 1 98.88 313 GLY B CA 1
ATOM 6219 C C . GLY B 1 313 ? -6.656 30.812 -2.596 1 98.88 313 GLY B C 1
ATOM 6220 O O . GLY B 1 313 ? -7.176 31.156 -1.531 1 98.88 313 GLY B O 1
ATOM 6221 N N . THR B 1 314 ? -5.363 30.906 -2.881 1 98.88 314 THR B N 1
ATOM 6222 C CA . THR B 1 314 ? -4.473 31.578 -1.937 1 98.88 314 THR B CA 1
ATOM 6223 C C . THR B 1 314 ? -3.58 32.594 -2.652 1 98.88 314 THR B C 1
ATOM 6225 O O . THR B 1 314 ? -3.357 32.469 -3.859 1 98.88 314 THR B O 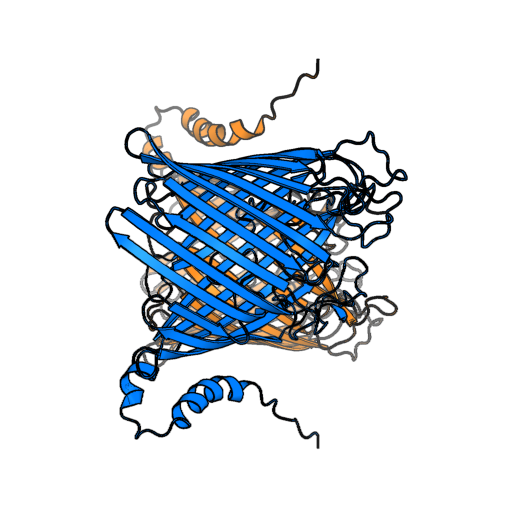1
ATOM 6228 N N . TRP B 1 315 ? -3.145 33.562 -1.949 1 98.88 315 TRP B N 1
ATOM 6229 C CA . TRP B 1 315 ? -2.189 34.594 -2.365 1 98.88 315 TRP B CA 1
ATOM 6230 C C . TRP B 1 315 ? -1.193 34.875 -1.25 1 98.88 315 TRP B C 1
ATOM 6232 O O . TRP B 1 315 ? -1.587 35.156 -0.112 1 98.88 315 TRP B O 1
ATOM 6242 N N . VAL B 1 316 ? 0.142 34.906 -1.663 1 98.88 316 VAL B N 1
ATOM 6243 C CA . VAL B 1 316 ? 1.163 34.969 -0.622 1 98.88 316 VAL B CA 1
ATOM 6244 C C . VAL B 1 316 ? 2.078 36.156 -0.864 1 98.88 316 VAL B C 1
ATOM 6246 O O . VAL B 1 316 ? 2.428 36.469 -2.008 1 98.88 316 VAL B O 1
ATOM 6249 N N . LYS B 1 317 ? 2.389 36.875 0.16 1 98.81 317 LYS B N 1
ATOM 6250 C CA . LYS B 1 317 ? 3.512 37.812 0.222 1 98.81 317 LYS B CA 1
ATOM 6251 C C . LYS B 1 317 ? 4.48 37.438 1.338 1 98.81 317 LYS B C 1
ATOM 6253 O O . LYS B 1 317 ? 4.094 37.344 2.506 1 98.81 317 LYS B O 1
ATOM 6258 N N . ALA B 1 318 ? 5.719 37.156 0.965 1 98.62 318 ALA B N 1
ATOM 6259 C CA . ALA B 1 318 ? 6.711 36.75 1.954 1 98.62 318 ALA B CA 1
ATOM 6260 C C . ALA B 1 318 ? 8.109 37.219 1.569 1 98.62 318 ALA B C 1
ATOM 6262 O O . ALA B 1 318 ? 9.047 36.438 1.492 1 98.62 318 ALA B O 1
ATOM 6263 N N . GLU B 1 319 ? 8.258 38.5 1.437 1 97.62 319 GLU B N 1
ATOM 6264 C CA . GLU B 1 319 ? 9.562 39.094 1.142 1 97.62 319 GLU B CA 1
ATOM 6265 C C . GLU B 1 319 ? 10.531 38.875 2.311 1 97.62 319 GLU B C 1
ATOM 6267 O O . GLU B 1 319 ? 10.125 38.969 3.473 1 97.62 319 GLU B O 1
ATOM 6272 N N . GLY B 1 320 ? 11.781 38.656 1.985 1 96.69 320 GLY B N 1
ATOM 6273 C CA . GLY B 1 320 ? 12.797 38.5 3.012 1 96.69 320 GLY B CA 1
ATOM 6274 C C . GLY B 1 320 ? 13.711 37.312 2.779 1 96.69 320 GLY B C 1
ATOM 6275 O O . GLY B 1 320 ? 13.734 36.75 1.682 1 96.69 320 GLY B O 1
ATOM 6276 N N . ASN B 1 321 ? 14.516 36.969 3.854 1 95.62 321 ASN B N 1
ATOM 6277 C CA . ASN B 1 321 ? 15.523 35.906 3.76 1 95.62 321 ASN B CA 1
ATOM 6278 C C . ASN B 1 321 ? 14.883 34.531 3.572 1 95.62 321 ASN B C 1
ATOM 6280 O O . ASN B 1 321 ? 15.453 33.688 2.92 1 95.62 321 ASN B O 1
ATOM 6284 N N . GLN B 1 322 ? 13.734 34.375 4.109 1 95.75 322 GLN B N 1
ATOM 6285 C CA . GLN B 1 322 ? 13.078 33.094 4.062 1 95.75 322 GLN B CA 1
ATOM 6286 C C . GLN B 1 322 ? 12.469 32.812 2.688 1 95.75 322 GLN B C 1
ATOM 6288 O O . GLN B 1 322 ? 12.609 31.734 2.137 1 95.75 322 GLN B O 1
ATOM 6293 N N . GLY B 1 323 ? 11.688 33.75 2.168 1 97.44 323 GLY B N 1
ATOM 6294 C CA . GLY B 1 323 ? 11.172 33.688 0.811 1 97.44 323 GLY B CA 1
ATOM 6295 C C . GLY B 1 323 ? 9.867 32.906 0.708 1 97.44 323 GLY B C 1
ATOM 6296 O O . GLY B 1 323 ? 9.352 32.688 -0.391 1 97.44 323 GLY B O 1
ATOM 6297 N N . TYR B 1 324 ? 9.273 32.438 1.711 1 98.38 324 TYR B N 1
ATOM 6298 C CA . TYR B 1 324 ? 7.977 31.781 1.737 1 98.38 324 TYR B CA 1
ATOM 6299 C C . TYR B 1 324 ? 7.273 32.031 3.068 1 98.38 324 TYR B C 1
ATOM 6301 O O . TYR B 1 324 ? 7.906 32.406 4.059 1 98.38 324 TYR B O 1
ATOM 6309 N N . PHE B 1 325 ? 5.977 31.844 3.094 1 98.44 325 PHE B N 1
ATOM 6310 C CA . PHE B 1 325 ? 5.188 32.094 4.293 1 98.44 325 PHE B CA 1
ATOM 6311 C C . PHE B 1 325 ? 5.062 30.844 5.141 1 98.44 325 PHE B C 1
ATOM 6313 O O . PHE B 1 325 ? 4.887 29.75 4.609 1 98.44 325 PHE B O 1
ATOM 6320 N N . LEU B 1 326 ? 5.137 31.031 6.461 1 97.25 326 LEU B N 1
ATOM 6321 C CA . LEU B 1 326 ? 4.855 29.953 7.414 1 97.25 326 LEU B CA 1
ATOM 6322 C C . LEU B 1 326 ? 3.805 30.391 8.43 1 97.25 326 LEU B C 1
ATOM 6324 O O . LEU B 1 326 ? 3.863 31.5 8.953 1 97.25 326 LEU B O 1
ATOM 6328 N N . GLN B 1 327 ? 2.908 29.516 8.719 1 95 327 GLN B N 1
ATOM 6329 C CA . GLN B 1 327 ? 1.833 29.781 9.664 1 95 327 GLN B CA 1
ATOM 6330 C C . GLN B 1 327 ? 2.26 29.469 11.094 1 95 327 GLN B C 1
ATOM 6332 O O . GLN B 1 327 ? 1.436 29.469 12.016 1 95 327 GLN B O 1
ATOM 6337 N N . ARG B 1 328 ? 3.467 29.141 11.336 1 96.06 328 ARG B N 1
ATOM 6338 C CA . ARG B 1 328 ? 3.965 28.844 12.672 1 96.06 328 ARG B CA 1
ATOM 6339 C C . ARG B 1 328 ? 4.961 29.906 13.133 1 96.06 328 ARG B C 1
ATOM 6341 O O . ARG B 1 328 ? 5.613 30.547 12.312 1 96.06 328 ARG B O 1
ATOM 6348 N N . MET B 1 329 ? 5.16 29.938 14.414 1 96.38 329 MET B N 1
ATOM 6349 C CA . MET B 1 329 ? 5.914 31.016 15.031 1 96.38 329 MET B CA 1
ATOM 6350 C C . MET B 1 329 ? 7.402 30.688 15.094 1 96.38 329 MET B C 1
ATOM 6352 O O . MET B 1 329 ? 8.219 31.547 15.43 1 96.38 329 MET B O 1
ATOM 6356 N N . THR B 1 330 ? 7.75 29.453 14.82 1 97.38 330 THR B N 1
ATOM 6357 C CA . THR B 1 330 ? 9.141 29.047 14.734 1 97.38 330 THR B CA 1
ATOM 6358 C C . THR B 1 330 ? 9.477 28.578 13.32 1 97.38 330 THR B C 1
ATOM 6360 O O . THR B 1 330 ? 8.828 27.672 12.781 1 97.38 330 THR B O 1
ATOM 6363 N N . PRO B 1 331 ? 10.5 29.125 12.727 1 95.12 331 PRO B N 1
ATOM 6364 C CA . PRO B 1 331 ? 10.727 28.906 11.297 1 95.12 331 PRO B CA 1
ATOM 6365 C C . PRO B 1 331 ? 11.258 27.5 10.992 1 95.12 331 PRO B C 1
ATOM 6367 O O . PRO B 1 331 ? 11.039 26.969 9.906 1 95.12 331 PRO B O 1
ATOM 6370 N N . GLY B 1 332 ? 11.93 26.844 11.836 1 94.81 332 GLY B N 1
ATOM 6371 C CA . GLY B 1 332 ? 12.547 25.547 11.578 1 94.81 332 GLY B CA 1
ATOM 6372 C C . GLY B 1 332 ? 11.539 24.438 11.383 1 94.81 332 GLY B C 1
ATOM 6373 O O . GLY B 1 332 ? 10.484 24.422 12.023 1 94.81 332 GLY B O 1
ATOM 6374 N N . TRP B 1 333 ? 11.953 23.516 10.5 1 94.56 333 TRP B N 1
ATOM 6375 C CA . TRP B 1 333 ? 11.148 22.312 10.273 1 94.56 333 TRP B CA 1
ATOM 6376 C C . TRP B 1 333 ? 10.961 21.531 11.578 1 94.56 333 TRP B C 1
ATOM 6378 O O . TRP B 1 333 ? 11.906 21.375 12.352 1 94.56 333 TRP B O 1
ATOM 6388 N N . ALA B 1 334 ? 9.719 21.125 11.875 1 96.31 334 ALA B N 1
ATOM 6389 C CA . ALA B 1 334 ? 9.328 20.266 12.984 1 96.31 334 ALA B CA 1
ATOM 6390 C C . ALA B 1 334 ? 9.594 20.938 14.328 1 96.31 334 ALA B C 1
ATOM 6392 O O . ALA B 1 334 ? 9.812 20.266 15.336 1 96.31 334 ALA B O 1
ATOM 6393 N N . THR B 1 335 ? 9.641 22.266 14.438 1 97.25 335 THR B N 1
ATOM 6394 C CA . THR B 1 335 ? 9.969 22.938 15.688 1 97.25 335 THR B CA 1
ATOM 6395 C C . THR B 1 335 ? 8.711 23.406 16.391 1 97.25 335 THR B C 1
ATOM 6397 O O . THR B 1 335 ? 8.727 23.656 17.609 1 97.25 335 THR B O 1
ATOM 6400 N N . SER B 1 336 ? 7.75 23.688 15.805 1 97.06 336 SER B N 1
ATOM 6401 C CA . SER B 1 336 ? 6.367 23.922 16.203 1 97.06 336 SER B CA 1
ATOM 6402 C C . SER B 1 336 ? 5.43 23.922 15.008 1 97.06 336 SER B C 1
ATOM 6404 O O . SER B 1 336 ? 5.859 23.656 13.883 1 97.06 336 SER B O 1
ATOM 6406 N N . ASN B 1 337 ? 4.195 24.047 15.305 1 96.94 337 ASN B N 1
ATOM 6407 C CA . ASN B 1 337 ? 3.268 24.234 14.195 1 96.94 337 ASN B CA 1
ATOM 6408 C C . ASN B 1 337 ? 2.232 25.312 14.508 1 96.94 337 ASN B C 1
ATOM 6410 O O . ASN B 1 337 ? 2.229 25.875 15.609 1 96.94 337 ASN B O 1
ATOM 6414 N N . GLY B 1 338 ? 1.55 25.781 13.508 1 96.62 338 GLY B N 1
ATOM 6415 C CA . GLY B 1 338 ? 0.548 26.828 13.625 1 96.62 338 GLY B CA 1
ATOM 6416 C C . GLY B 1 338 ? -0.728 26.516 12.859 1 96.62 338 GLY B C 1
ATOM 6417 O O . GLY B 1 338 ? -0.877 25.422 12.305 1 96.62 338 GLY B O 1
ATOM 6418 N N . ARG B 1 339 ? -1.588 27.422 12.938 1 96.5 339 ARG B N 1
ATOM 6419 C CA . ARG B 1 339 ? -2.908 27.188 12.359 1 96.5 339 ARG B CA 1
ATOM 6420 C C . ARG B 1 339 ? -2.932 27.578 10.883 1 96.5 339 ARG B C 1
ATOM 6422 O O . ARG B 1 339 ? -2.482 28.656 10.516 1 96.5 339 ARG B O 1
ATOM 6429 N N . LEU B 1 340 ? -3.279 26.75 10.078 1 96.81 340 LEU B N 1
ATOM 6430 C CA . LEU B 1 340 ? -3.623 26.953 8.68 1 96.81 340 LEU B CA 1
ATOM 6431 C C . LEU B 1 340 ? -4.809 26.078 8.273 1 96.81 340 LEU B C 1
ATOM 6433 O O . LEU B 1 340 ? -4.73 24.859 8.32 1 96.81 340 LEU B O 1
ATOM 6437 N N . ASP B 1 341 ? -5.867 26.703 7.863 1 96.06 341 ASP B N 1
ATOM 6438 C CA . ASP B 1 341 ? -7.102 25.953 7.602 1 96.06 341 ASP B CA 1
ATOM 6439 C C . ASP B 1 341 ? -7.156 25.469 6.152 1 96.06 341 ASP B C 1
ATOM 6441 O O . ASP B 1 341 ? -8.148 24.875 5.73 1 96.06 341 ASP B O 1
ATOM 6445 N N . ILE B 1 342 ? -6.109 25.734 5.383 1 96.62 342 ILE B N 1
ATOM 6446 C CA . ILE B 1 342 ? -6.047 25.359 3.977 1 96.62 342 ILE B CA 1
ATOM 6447 C C . ILE B 1 342 ? -5.18 24.109 3.82 1 96.62 342 ILE B C 1
ATOM 6449 O O . ILE B 1 342 ? -4.031 24.078 4.27 1 96.62 342 ILE B O 1
ATO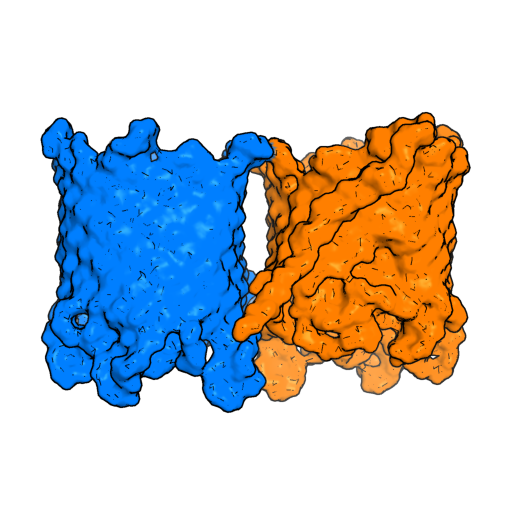M 6453 N N . TRP B 1 343 ? -5.723 23.109 3.209 1 95.31 343 TRP B N 1
ATOM 6454 C CA . TRP B 1 343 ? -4.945 21.906 2.934 1 95.31 343 TRP B CA 1
ATOM 6455 C C . TRP B 1 343 ? -5.414 21.234 1.645 1 95.31 343 TRP B C 1
ATOM 6457 O O . TRP B 1 343 ? -6.586 20.875 1.518 1 95.31 343 TRP B O 1
ATOM 6467 N N . TRP B 1 344 ? -4.406 21.047 0.701 1 97.81 344 TRP B N 1
ATOM 6468 C CA . TRP B 1 344 ? -4.793 20.578 -0.624 1 97.81 344 TRP B CA 1
ATOM 6469 C C . TRP B 1 344 ? -4.172 19.219 -0.918 1 97.81 344 TRP B C 1
ATOM 6471 O O . TRP B 1 344 ? -4.496 18.578 -1.928 1 97.81 344 TRP B O 1
ATOM 6481 N N . ASP B 1 345 ? -3.338 18.641 -0.059 1 96 345 ASP B N 1
ATOM 6482 C CA . ASP B 1 345 ? -2.66 17.344 -0.223 1 96 345 ASP B CA 1
ATOM 6483 C C . ASP B 1 345 ? -2.031 17.234 -1.609 1 96 345 ASP B C 1
ATOM 6485 O O . ASP B 1 345 ? -2.191 16.219 -2.287 1 96 345 ASP B O 1
ATOM 6489 N N . GLY B 1 346 ? -1.382 18.297 -2.059 1 97 346 GLY B N 1
ATOM 6490 C CA . GLY B 1 346 ? -0.754 18.344 -3.369 1 97 346 GLY B CA 1
ATOM 6491 C C . GLY B 1 346 ? 0.76 18.406 -3.305 1 97 346 GLY B C 1
ATOM 6492 O O . GLY B 1 346 ? 1.407 18.859 -4.25 1 97 346 GLY B O 1
ATOM 6493 N N . ARG B 1 347 ? 1.305 17.984 -2.189 1 96.69 347 ARG B N 1
ATOM 6494 C CA . ARG B 1 347 ? 2.738 17.891 -1.935 1 96.69 347 ARG B CA 1
ATOM 6495 C C . ARG B 1 347 ? 3.312 19.266 -1.573 1 96.69 347 ARG B C 1
ATOM 6497 O O . ARG B 1 347 ? 3.842 19.438 -0.475 1 96.69 347 ARG B O 1
ATOM 6504 N N . SER B 1 348 ? 3.127 20.25 -2.473 1 97.31 348 SER B N 1
ATOM 6505 C CA . SER B 1 348 ? 3.65 21.578 -2.215 1 97.31 348 SER B CA 1
ATOM 6506 C C . SER B 1 348 ? 2.754 22.344 -1.251 1 97.31 348 SER B C 1
ATOM 6508 O O . SER B 1 348 ? 1.544 22.109 -1.202 1 97.31 348 SER B O 1
ATOM 6510 N N . ASP B 1 349 ? 3.387 23.234 -0.511 1 96.81 349 ASP B N 1
ATOM 6511 C CA . ASP B 1 349 ? 2.617 24.125 0.349 1 96.81 349 ASP B CA 1
ATOM 6512 C C . ASP B 1 349 ? 2.094 25.328 -0.434 1 96.81 349 ASP B C 1
ATOM 6514 O O . ASP B 1 349 ? 1.231 26.062 0.049 1 96.81 349 ASP B O 1
ATOM 6518 N N . PHE B 1 350 ? 2.619 25.578 -1.62 1 98.38 350 PHE B N 1
ATOM 6519 C CA . PHE B 1 350 ?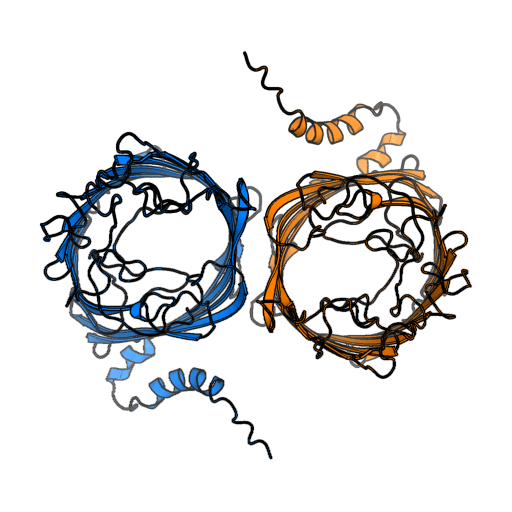 2.232 26.688 -2.48 1 98.38 350 PHE B CA 1
ATOM 6520 C C . PHE B 1 350 ? 2.291 28.016 -1.721 1 98.38 350 PHE B C 1
ATOM 6522 O O . PHE B 1 350 ? 1.326 28.781 -1.721 1 98.38 350 PHE B O 1
ATOM 6529 N N . ASN B 1 351 ? 3.457 28.25 -1.097 1 98.31 351 ASN B N 1
ATOM 6530 C CA . ASN B 1 351 ? 3.539 29.375 -0.175 1 98.31 351 ASN B CA 1
ATOM 6531 C C . ASN B 1 351 ? 4.75 30.25 -0.474 1 98.31 351 ASN B C 1
ATOM 6533 O O . ASN B 1 351 ? 5.223 30.984 0.399 1 98.31 351 ASN B O 1
ATOM 6537 N N . ALA B 1 352 ? 5.289 30.203 -1.651 1 98.69 352 ALA B N 1
ATOM 6538 C CA . ALA B 1 352 ? 6.426 31.031 -2.025 1 98.69 352 ALA B CA 1
ATOM 6539 C C . ALA B 1 352 ? 6.012 32.5 -2.125 1 98.69 352 ALA B C 1
ATOM 6541 O O . ALA B 1 352 ? 4.84 32.812 -2.336 1 98.69 352 ALA B O 1
ATOM 6542 N N . ASN B 1 353 ? 6.988 33.344 -1.951 1 98.69 353 ASN B N 1
ATOM 6543 C CA . ASN B 1 353 ? 6.727 34.781 -2.102 1 98.69 353 ASN B CA 1
ATOM 6544 C C . ASN B 1 353 ? 6.086 35.094 -3.449 1 98.69 353 ASN B C 1
ATOM 6546 O O . ASN B 1 353 ? 6.547 34.594 -4.488 1 98.69 353 ASN B O 1
ATOM 6550 N N . GLY B 1 354 ? 5.004 35.844 -3.355 1 98.69 354 GLY B N 1
ATOM 6551 C CA . GLY B 1 354 ? 4.34 36.312 -4.559 1 98.69 354 GLY B CA 1
ATOM 6552 C C . GLY B 1 354 ? 3.414 35.281 -5.176 1 98.69 354 GLY B C 1
ATOM 6553 O O . GLY B 1 354 ? 2.676 35.594 -6.113 1 98.69 354 GLY B O 1
ATOM 6554 N N . GLU B 1 355 ? 3.373 34.125 -4.672 1 98.75 355 GLU B N 1
ATOM 6555 C CA . GLU B 1 355 ? 2.693 33 -5.316 1 98.75 355 GLU B CA 1
ATOM 6556 C C . GLU B 1 355 ? 1.18 33.094 -5.164 1 98.75 355 GLU B C 1
ATOM 6558 O O . GLU B 1 355 ? 0.682 33.438 -4.09 1 98.75 355 GLU B O 1
ATOM 6563 N N . LYS B 1 356 ? 0.467 32.906 -6.25 1 98.88 356 LYS B N 1
ATOM 6564 C CA . LYS B 1 356 ? -0.977 32.719 -6.289 1 98.88 356 LYS B CA 1
ATOM 6565 C C . LYS B 1 356 ? -1.307 31.266 -6.68 1 98.88 356 LYS B C 1
ATOM 6567 O O . LYS B 1 356 ? -0.634 30.672 -7.527 1 98.88 356 LYS B O 1
ATOM 6572 N N . ALA B 1 357 ? -2.275 30.719 -6.004 1 98.88 357 ALA B N 1
ATOM 6573 C CA . ALA B 1 357 ? -2.631 29.328 -6.285 1 98.88 357 ALA B CA 1
ATOM 6574 C C . ALA B 1 357 ? -4.145 29.141 -6.301 1 98.88 357 ALA B C 1
ATOM 6576 O O . ALA B 1 357 ? -4.863 29.781 -5.535 1 98.88 357 ALA B O 1
ATOM 6577 N N . LEU B 1 358 ? -4.566 28.312 -7.188 1 98.88 358 LEU B N 1
ATOM 6578 C CA . LEU B 1 358 ? -5.969 27.922 -7.277 1 98.88 358 LEU B CA 1
ATOM 6579 C C . LEU B 1 358 ? -6.117 26.406 -7.156 1 98.88 358 LEU B C 1
ATOM 6581 O O . LEU B 1 358 ? -5.359 25.656 -7.766 1 98.88 358 LEU B O 1
ATOM 6585 N N . TYR B 1 359 ? -7.039 26 -6.309 1 98.88 359 TYR B N 1
ATOM 6586 C CA . TYR B 1 359 ? -7.398 24.609 -6.105 1 98.88 359 TYR B CA 1
ATOM 6587 C C . TYR B 1 359 ? -8.844 24.344 -6.504 1 98.88 359 TYR B C 1
ATOM 6589 O O . TYR B 1 359 ? -9.734 25.125 -6.172 1 98.88 359 TYR B O 1
ATOM 6597 N N . ALA B 1 360 ? -9.062 23.328 -7.215 1 98.88 360 ALA B N 1
ATOM 6598 C CA . ALA B 1 360 ? -10.414 22.844 -7.504 1 98.88 360 ALA B CA 1
ATOM 6599 C C . ALA B 1 360 ? -10.484 21.328 -7.379 1 98.88 360 ALA B C 1
ATOM 6601 O O . ALA B 1 360 ? -9.625 20.609 -7.895 1 98.88 360 ALA B O 1
ATOM 6602 N N . GLY B 1 361 ? -11.5 20.859 -6.59 1 98.75 361 GLY B N 1
ATOM 6603 C CA . GLY B 1 361 ? -11.648 19.438 -6.41 1 98.75 361 GLY B CA 1
ATOM 6604 C C . GLY B 1 361 ? -13.086 18.984 -6.262 1 98.75 361 GLY B C 1
ATOM 6605 O O . GLY B 1 361 ? -13.969 19.812 -6.008 1 98.75 361 GLY B O 1
ATOM 6606 N N . VAL B 1 362 ? -13.312 17.75 -6.465 1 98.81 362 VAL B N 1
ATOM 6607 C CA . VAL B 1 362 ? -14.641 17.141 -6.297 1 98.81 362 VAL B CA 1
ATOM 6608 C C . VAL B 1 362 ? -14.5 15.734 -5.738 1 98.81 362 VAL B C 1
ATOM 6610 O O . VAL B 1 362 ? -13.586 14.992 -6.117 1 98.81 362 VAL B O 1
ATOM 6613 N N . MET B 1 363 ? -15.328 15.406 -4.828 1 98.69 363 MET B N 1
ATOM 6614 C CA . MET B 1 363 ? -15.531 14.039 -4.348 1 98.69 363 MET B CA 1
ATOM 6615 C C . MET B 1 363 ? -16.891 13.5 -4.785 1 98.69 363 MET B C 1
ATOM 6617 O O . MET B 1 363 ? -17.875 14.227 -4.762 1 98.69 363 MET B O 1
ATOM 6621 N N . TYR B 1 364 ? -16.906 12.281 -5.184 1 98.81 364 TYR B N 1
ATOM 6622 C CA . TYR B 1 364 ? -18.109 11.633 -5.695 1 98.81 364 TYR B CA 1
ATOM 6623 C C . TYR B 1 364 ? -18.438 10.383 -4.883 1 98.81 364 TYR B C 1
ATOM 6625 O O . TYR B 1 364 ? -17.719 9.383 -4.941 1 98.81 364 TYR B O 1
ATOM 6633 N N . ASP B 1 365 ? -19.531 10.453 -4.16 1 98.5 365 ASP B N 1
ATOM 6634 C CA . ASP B 1 365 ? -20.062 9.312 -3.43 1 98.5 365 ASP B CA 1
ATOM 6635 C C . ASP B 1 365 ? -20.766 8.336 -4.375 1 98.5 365 ASP B C 1
ATOM 6637 O O . ASP B 1 365 ? -21.703 8.711 -5.086 1 98.5 365 ASP B O 1
ATOM 6641 N N . LEU B 1 366 ? -20.438 7.062 -4.277 1 98.12 366 LEU B N 1
ATOM 6642 C CA . LEU B 1 366 ? -20.906 6.113 -5.277 1 98.12 366 LEU B CA 1
ATOM 6643 C C . LEU B 1 366 ? -22.094 5.312 -4.75 1 98.12 366 LEU B C 1
ATOM 6645 O O . LEU B 1 366 ? -22.469 4.293 -5.336 1 98.12 366 LEU B O 1
ATOM 6649 N N . LYS B 1 367 ? -22.703 5.75 -3.771 1 96.56 367 LYS B N 1
ATOM 6650 C CA . LYS B 1 367 ? -23.781 5.016 -3.131 1 96.56 367 LYS B CA 1
ATOM 6651 C C . LYS B 1 367 ? -24.922 4.734 -4.117 1 96.56 367 LYS B C 1
ATOM 6653 O O . LYS B 1 367 ? -25.578 3.695 -4.031 1 96.56 367 LYS B O 1
ATOM 6658 N N . ASN B 1 368 ? -25.109 5.59 -5.121 1 96.75 368 ASN B N 1
ATOM 6659 C CA . ASN B 1 368 ? -26.203 5.43 -6.07 1 96.75 368 ASN B CA 1
ATOM 6660 C C . ASN B 1 368 ? -25.906 4.348 -7.105 1 96.75 368 ASN B C 1
ATOM 6662 O O . ASN B 1 368 ? -26.781 3.926 -7.848 1 96.75 368 ASN B O 1
ATOM 6666 N N . TRP B 1 369 ? -24.75 3.865 -7.129 1 96.06 369 TRP B N 1
ATOM 6667 C CA . TRP B 1 369 ? -24.375 2.762 -8.008 1 96.06 369 TRP B CA 1
ATOM 6668 C C . TRP B 1 369 ? -24.344 1.443 -7.246 1 96.06 369 TRP B C 1
ATOM 6670 O O . TRP B 1 369 ? -23.656 0.504 -7.645 1 96.06 369 TRP B O 1
ATOM 6680 N N . ASP B 1 370 ? -24.938 1.444 -6.062 1 96.38 370 ASP B N 1
ATOM 6681 C CA . ASP B 1 370 ? -24.922 0.285 -5.176 1 96.38 370 ASP B CA 1
ATOM 6682 C C . ASP B 1 370 ? -23.516 -0.031 -4.699 1 96.38 370 ASP B C 1
ATOM 6684 O O . ASP B 1 370 ? -23.094 -1.192 -4.695 1 96.38 370 ASP B O 1
ATOM 6688 N N . LEU B 1 371 ? -22.844 0.979 -4.504 1 96.88 371 LEU B N 1
ATOM 6689 C CA . LEU B 1 371 ? -21.5 0.906 -3.941 1 96.88 371 LEU B CA 1
ATOM 6690 C C . LEU B 1 371 ? -21.406 1.708 -2.648 1 96.88 371 LEU B C 1
ATOM 6692 O O . LEU B 1 371 ? -20.625 2.656 -2.555 1 96.88 371 LEU B O 1
ATOM 6696 N N . PRO B 1 372 ? -22.172 1.271 -1.648 1 96.75 372 PRO B N 1
ATOM 6697 C CA . PRO B 1 372 ? -22.125 2.016 -0.388 1 96.75 372 PRO B CA 1
ATOM 6698 C C . PRO B 1 372 ? -20.719 2.07 0.216 1 96.75 372 PRO B C 1
ATOM 6700 O O . PRO B 1 372 ? -20 1.064 0.22 1 96.75 372 PRO B O 1
ATOM 6703 N N . GLY B 1 373 ? -20.391 3.236 0.75 1 97.19 373 GLY B N 1
ATOM 6704 C CA . GLY B 1 373 ? -19.109 3.412 1.425 1 97.19 373 GLY B CA 1
ATOM 6705 C C . GLY B 1 373 ? -17.984 3.785 0.48 1 97.19 373 GLY B C 1
ATOM 6706 O O . GLY B 1 373 ? -16.906 4.199 0.92 1 97.19 373 GLY B O 1
ATOM 6707 N N . TRP B 1 374 ? -18.188 3.584 -0.844 1 98.31 374 TRP B N 1
ATOM 6708 C CA . TRP B 1 374 ? -17.156 3.896 -1.822 1 98.31 374 TRP B CA 1
ATOM 6709 C C . TRP B 1 374 ? -17.266 5.344 -2.285 1 98.31 374 TRP B C 1
ATOM 6711 O O . TRP B 1 374 ? -18.359 5.863 -2.471 1 98.31 374 TRP B O 1
ATOM 6721 N N . ALA B 1 375 ? -16.156 5.949 -2.457 1 98.69 375 ALA B N 1
ATOM 6722 C CA . ALA B 1 375 ? -16.078 7.297 -3.018 1 98.69 375 ALA B CA 1
ATOM 6723 C C . ALA B 1 375 ? -14.812 7.48 -3.846 1 98.69 375 ALA B C 1
ATOM 6725 O O . ALA B 1 375 ? -13.797 6.848 -3.578 1 98.69 375 ALA B O 1
ATOM 6726 N N . ILE B 1 376 ? -14.883 8.281 -4.855 1 98.56 376 ILE B N 1
ATOM 6727 C CA . ILE B 1 376 ? -13.727 8.656 -5.664 1 98.56 376 ILE B CA 1
ATOM 6728 C C . ILE B 1 376 ? -13.633 10.172 -5.766 1 98.56 376 ILE B C 1
ATOM 6730 O O . ILE B 1 376 ? -14.625 10.883 -5.555 1 98.56 376 ILE B O 1
ATOM 6734 N N . GLY B 1 377 ? -12.43 10.672 -5.945 1 98.69 377 GLY B N 1
ATOM 6735 C CA . GLY B 1 377 ? -12.258 12.109 -6.055 1 98.69 377 GLY B CA 1
ATOM 6736 C C . GLY B 1 377 ? -11.047 12.508 -6.883 1 98.69 377 GLY B C 1
ATOM 6737 O O . GLY B 1 377 ? -10.195 11.672 -7.176 1 98.69 377 GLY B O 1
ATOM 6738 N N . THR B 1 378 ? -11.031 13.711 -7.332 1 98.81 378 THR B N 1
ATOM 6739 C CA . THR B 1 378 ? -9.906 14.297 -8.055 1 98.81 378 THR B CA 1
ATOM 6740 C C . THR B 1 378 ? -9.805 15.797 -7.766 1 98.81 378 THR B C 1
ATOM 6742 O O . THR B 1 378 ? -10.781 16.422 -7.332 1 98.81 378 THR B O 1
ATOM 6745 N N . SER B 1 379 ? -8.617 16.281 -7.828 1 98.81 379 SER B N 1
ATOM 6746 C CA . SER B 1 379 ? -8.406 17.719 -7.676 1 98.81 379 SER B CA 1
ATOM 6747 C C . SER B 1 379 ? -7.184 18.172 -8.453 1 98.81 379 SER B C 1
ATOM 6749 O O . SER B 1 379 ? -6.367 17.359 -8.891 1 98.81 379 SER B O 1
ATOM 6751 N N . TYR B 1 380 ? -7.156 19.438 -8.664 1 98.81 380 TYR B N 1
ATOM 6752 C CA . TYR B 1 380 ? -6.051 20.062 -9.383 1 98.81 380 TYR B CA 1
ATOM 6753 C C . TYR B 1 380 ? -5.664 21.391 -8.734 1 98.81 380 TYR B C 1
ATOM 6755 O O . TYR B 1 380 ? -6.531 22.156 -8.305 1 98.81 380 TYR B O 1
ATOM 6763 N N . VAL B 1 381 ? -4.395 21.594 -8.547 1 98.88 381 VAL B N 1
ATOM 6764 C CA . VAL B 1 381 ? -3.844 22.859 -8.07 1 98.88 381 VAL B CA 1
ATOM 6765 C C . VAL B 1 381 ? -2.992 23.5 -9.172 1 98.88 381 VAL B C 1
ATOM 6767 O O . VAL B 1 381 ? -2.191 22.812 -9.82 1 98.88 381 VAL B O 1
ATOM 6770 N N . TYR B 1 382 ? -3.219 24.672 -9.453 1 98.88 382 TYR B N 1
ATOM 6771 C CA . TYR B 1 382 ? -2.365 25.453 -10.328 1 98.88 382 TYR B CA 1
ATOM 6772 C C . TYR B 1 382 ? -1.886 26.719 -9.625 1 98.88 382 TYR B C 1
ATOM 6774 O O . TYR B 1 382 ? -2.695 27.5 -9.117 1 98.88 382 TYR B O 1
ATOM 6782 N N . ALA B 1 383 ? -0.591 26.938 -9.531 1 98.88 383 ALA B N 1
ATOM 6783 C CA . ALA B 1 383 ? 0.019 28.078 -8.852 1 98.88 383 ALA B CA 1
ATOM 6784 C C . ALA B 1 383 ? 1.03 28.781 -9.758 1 98.88 383 ALA B C 1
ATOM 6786 O O . ALA B 1 383 ? 1.72 28.125 -10.547 1 98.88 383 ALA B O 1
ATOM 6787 N N . TRP B 1 384 ? 1.077 30.094 -9.664 1 98.75 384 TRP B N 1
ATOM 6788 C CA . TRP B 1 384 ? 1.979 30.859 -10.516 1 98.75 384 TRP B CA 1
ATOM 6789 C C . TRP B 1 384 ? 2.582 32.031 -9.758 1 98.75 384 TRP B C 1
ATOM 6791 O O . TRP B 1 384 ? 2.186 32.312 -8.625 1 98.75 384 TRP B O 1
ATOM 6801 N N . ASP B 1 385 ? 3.65 32.594 -10.305 1 98.5 385 ASP B N 1
ATOM 6802 C CA . ASP B 1 385 ? 4.281 33.844 -9.875 1 98.5 385 ASP B CA 1
ATOM 6803 C C . ASP B 1 385 ? 5.074 33.625 -8.586 1 98.5 385 ASP B C 1
ATOM 6805 O O . ASP B 1 385 ? 5.207 34.562 -7.785 1 98.5 385 ASP B O 1
ATOM 6809 N N . ALA B 1 386 ? 5.516 32.438 -8.336 1 98.75 386 ALA B N 1
ATOM 6810 C CA . ALA B 1 386 ? 6.402 32.219 -7.195 1 98.75 386 ALA B CA 1
ATOM 6811 C C . ALA B 1 386 ? 7.742 32.906 -7.398 1 98.75 386 ALA B C 1
ATOM 6813 O O . ALA B 1 386 ? 8.391 32.719 -8.43 1 98.75 386 ALA B O 1
ATOM 6814 N N . LYS B 1 387 ? 8.172 33.656 -6.426 1 98.56 387 LYS B N 1
ATOM 6815 C CA . LYS B 1 387 ? 9.43 34.375 -6.461 1 98.56 387 LYS B CA 1
ATOM 6816 C C . LYS B 1 387 ? 10.445 33.781 -5.484 1 98.56 387 LYS B C 1
ATOM 6818 O O . LYS B 1 387 ? 10.062 33.188 -4.48 1 98.56 387 LYS B O 1
ATOM 6823 N N . PRO B 1 388 ? 11.734 33.906 -5.836 1 98.19 388 PRO B N 1
ATOM 6824 C CA . PRO B 1 388 ? 12.75 33.469 -4.875 1 98.19 388 PRO B CA 1
ATOM 6825 C C . PRO B 1 388 ? 12.844 34.406 -3.662 1 98.19 388 PRO B C 1
ATOM 6827 O O . PRO B 1 388 ? 12.195 35.469 -3.631 1 98.19 388 PRO B O 1
ATOM 6830 N N . SER B 1 389 ? 13.562 33.969 -2.67 1 97.75 389 SER B N 1
ATOM 6831 C CA . SER B 1 389 ? 13.859 34.844 -1.537 1 97.75 389 SER B CA 1
ATOM 6832 C C . SER B 1 389 ? 14.492 36.156 -1.997 1 97.75 389 SER B C 1
ATOM 6834 O O . SER B 1 389 ? 15.023 36.25 -3.105 1 97.75 389 SER B O 1
ATOM 6836 N N . SER B 1 390 ? 14.484 37.125 -1.146 1 95.94 390 SER B N 1
ATOM 6837 C CA . SER B 1 390 ? 14.859 38.5 -1.547 1 95.94 390 SER B CA 1
ATOM 6838 C C . SER B 1 390 ? 16.375 38.656 -1.61 1 95.94 390 SER B C 1
ATOM 6840 O O . SER B 1 390 ? 16.875 39.719 -1.979 1 95.94 390 SER B O 1
ATOM 6842 N N . ASN B 1 391 ? 17.094 37.625 -1.268 1 94.69 391 ASN B N 1
ATOM 6843 C CA . ASN B 1 391 ? 18.562 37.688 -1.375 1 94.69 391 ASN B CA 1
ATOM 6844 C C . ASN B 1 391 ? 19 37.938 -2.814 1 94.69 391 ASN B C 1
ATOM 6846 O O . ASN B 1 391 ? 18.688 37.156 -3.707 1 94.69 391 ASN B O 1
ATOM 6850 N N . PRO B 1 392 ? 19.797 38.906 -2.984 1 94.12 392 PRO B N 1
ATOM 6851 C CA . PRO B 1 392 ? 20.156 39.281 -4.348 1 94.12 392 PRO B CA 1
ATOM 6852 C C . PRO B 1 392 ? 21.047 38.281 -5.047 1 94.12 392 PRO B C 1
ATOM 6854 O O . PRO B 1 392 ? 21.266 38.375 -6.254 1 94.12 392 PRO B O 1
ATOM 6857 N N . ILE B 1 393 ? 21.562 37.344 -4.391 1 95.06 393 ILE B N 1
ATOM 6858 C CA . ILE B 1 393 ? 22.391 36.344 -5.02 1 95.06 393 ILE B CA 1
ATOM 6859 C C . ILE B 1 393 ? 21.531 35.469 -5.949 1 95.06 393 ILE B C 1
ATOM 6861 O O . ILE B 1 393 ? 22.047 34.812 -6.859 1 95.06 393 ILE B O 1
ATOM 6865 N N . TYR B 1 394 ? 20.281 35.469 -5.621 1 97 394 TYR B N 1
ATOM 6866 C CA . TYR B 1 394 ? 19.375 34.688 -6.457 1 97 394 TYR B CA 1
ATOM 6867 C C . TYR B 1 394 ? 18.812 35.531 -7.594 1 97 394 TYR B C 1
ATOM 6869 O O . TYR B 1 394 ? 18.734 36.781 -7.48 1 97 394 TYR B O 1
ATOM 6877 N N . ASP B 1 395 ? 18.453 34.906 -8.695 1 97.25 395 ASP B N 1
ATOM 6878 C CA . ASP B 1 395 ? 17.859 35.625 -9.836 1 97.25 395 ASP B CA 1
ATOM 6879 C C . ASP B 1 395 ? 16.469 36.125 -9.508 1 97.25 395 ASP B C 1
ATOM 6881 O O . ASP B 1 395 ? 15.484 35.406 -9.625 1 97.25 395 ASP B O 1
ATOM 6885 N N . GLN B 1 396 ? 16.375 37.375 -9.25 1 96.88 396 GLN B N 1
ATOM 6886 C CA . GLN B 1 396 ? 15.148 37.969 -8.766 1 96.88 396 GLN B CA 1
ATOM 6887 C C . GLN B 1 396 ? 14.102 38.062 -9.875 1 96.88 396 GLN B C 1
ATOM 6889 O O . GLN B 1 396 ? 12.93 38.312 -9.609 1 96.88 396 GLN B O 1
ATOM 6894 N N . SER B 1 397 ? 14.461 37.844 -11.07 1 96.94 397 SER B N 1
ATOM 6895 C CA . SER B 1 397 ? 13.531 37.906 -12.195 1 96.94 397 SER B CA 1
ATOM 6896 C C . SER B 1 397 ? 12.859 36.531 -12.422 1 96.94 397 SER B C 1
ATOM 6898 O O . SER B 1 397 ? 11.867 36.438 -13.156 1 96.94 397 SER B O 1
ATOM 6900 N N . LYS B 1 398 ? 13.367 35.594 -11.734 1 96.69 398 LYS B N 1
ATOM 6901 C CA . LYS B 1 398 ? 12.852 34.25 -11.93 1 96.69 398 LYS B CA 1
ATOM 6902 C C . LYS B 1 398 ? 11.445 34.094 -11.352 1 96.69 398 LYS B C 1
ATOM 6904 O O . LYS B 1 398 ? 11.133 34.656 -10.305 1 96.69 398 LYS B O 1
ATOM 6909 N N . ARG B 1 399 ? 10.547 33.406 -12.117 1 97.75 399 ARG B N 1
ATOM 6910 C CA . ARG B 1 399 ? 9.219 33 -11.672 1 97.75 399 ARG B CA 1
ATOM 6911 C C . ARG B 1 399 ? 8.977 31.531 -11.938 1 97.75 399 ARG B C 1
ATOM 6913 O O . ARG B 1 399 ? 9.344 31.016 -12.992 1 97.75 399 ARG B O 1
ATOM 6920 N N . ILE B 1 400 ? 8.367 30.938 -10.867 1 96.94 400 ILE B N 1
ATOM 6921 C CA . ILE B 1 400 ? 8.086 29.516 -11.047 1 96.94 400 ILE B CA 1
ATOM 6922 C C . ILE B 1 400 ? 6.586 29.266 -10.961 1 96.94 400 ILE B C 1
ATOM 6924 O O . ILE B 1 400 ? 5.871 29.969 -10.25 1 96.94 400 ILE B O 1
ATOM 6928 N N . ARG B 1 401 ? 6.207 28.297 -11.789 1 98.44 401 ARG B N 1
ATOM 6929 C CA . ARG B 1 401 ? 4.855 27.75 -11.695 1 98.44 401 ARG B CA 1
ATOM 6930 C C . ARG B 1 401 ? 4.863 26.359 -11.07 1 98.44 401 ARG B C 1
ATOM 6932 O O . ARG B 1 401 ? 5.859 25.641 -11.156 1 98.44 401 ARG B O 1
ATOM 6939 N N . GLU B 1 402 ? 3.777 26.031 -10.359 1 98.69 402 GLU B N 1
ATOM 6940 C CA . GLU B 1 402 ? 3.588 24.703 -9.797 1 98.69 402 GLU B CA 1
ATOM 6941 C C . GLU B 1 402 ? 2.197 24.156 -10.117 1 98.69 402 GLU B C 1
ATOM 6943 O O . GLU B 1 402 ? 1.228 24.922 -10.18 1 98.69 402 GLU B O 1
ATOM 6948 N N . SER B 1 403 ? 2.152 22.875 -10.383 1 98.81 403 SER B N 1
ATOM 6949 C CA . SER B 1 403 ? 0.859 22.219 -10.531 1 98.81 403 SER B CA 1
ATOM 6950 C C . SER B 1 403 ? 0.864 20.844 -9.875 1 98.81 403 SER B C 1
ATOM 6952 O O . SER B 1 403 ? 1.925 20.234 -9.688 1 98.81 403 SER B O 1
ATOM 6954 N N . ALA B 1 404 ? -0.318 20.422 -9.445 1 98.81 404 ALA B N 1
ATOM 6955 C CA . ALA B 1 404 ? -0.494 19.094 -8.836 1 98.81 404 ALA B CA 1
ATOM 6956 C C . ALA B 1 404 ? -1.861 18.516 -9.18 1 98.81 404 ALA B C 1
ATOM 6958 O O . ALA B 1 404 ? -2.887 19.188 -9.023 1 98.81 404 ALA B O 1
ATOM 6959 N N . TRP B 1 405 ? -1.828 17.344 -9.695 1 98.81 405 TRP B N 1
ATOM 6960 C CA . TRP B 1 405 ? -3.049 16.578 -9.906 1 98.81 405 TRP B CA 1
ATOM 6961 C C . TRP B 1 405 ? -3.189 15.477 -8.859 1 98.81 405 TRP B C 1
ATOM 6963 O O . TRP B 1 405 ? -2.26 14.695 -8.641 1 98.81 405 TRP B O 1
ATOM 6973 N N . ASN B 1 406 ? -4.352 15.469 -8.211 1 98.69 406 ASN B N 1
ATOM 6974 C CA . ASN B 1 406 ? -4.641 14.453 -7.207 1 98.69 406 ASN B CA 1
ATOM 6975 C C . ASN B 1 406 ? -5.777 13.531 -7.648 1 98.69 406 ASN B C 1
ATOM 6977 O O . ASN B 1 406 ? -6.73 13.984 -8.281 1 98.69 406 ASN B O 1
ATOM 6981 N N . ALA B 1 407 ? -5.664 12.297 -7.258 1 98.5 407 ALA B N 1
ATOM 6982 C CA . ALA B 1 407 ? -6.734 11.312 -7.395 1 98.5 407 ALA B CA 1
ATOM 6983 C C . ALA B 1 407 ? -6.906 10.508 -6.109 1 98.5 407 ALA B C 1
ATOM 6985 O O . ALA B 1 407 ? -5.922 10.141 -5.465 1 98.5 407 ALA B O 1
ATOM 6986 N N . ASP B 1 408 ? -8.219 10.297 -5.773 1 98.56 408 ASP B N 1
ATOM 6987 C CA . ASP B 1 408 ? -8.539 9.578 -4.543 1 98.56 408 ASP B CA 1
ATOM 6988 C C . ASP B 1 408 ? -9.516 8.438 -4.816 1 98.56 408 ASP B C 1
ATOM 6990 O O . ASP B 1 408 ? -10.445 8.578 -5.613 1 98.56 408 ASP B O 1
ATOM 6994 N N . ILE B 1 409 ? -9.258 7.301 -4.203 1 98.38 409 ILE B N 1
ATOM 6995 C CA . ILE B 1 409 ? -10.203 6.199 -4.07 1 98.38 409 ILE B CA 1
ATOM 6996 C C . ILE B 1 409 ? -10.328 5.805 -2.6 1 98.38 409 ILE B C 1
ATOM 6998 O O . ILE B 1 409 ? -9.328 5.551 -1.93 1 98.38 409 ILE B O 1
ATOM 7002 N N . MET B 1 410 ? -11.617 5.742 -2.143 1 98.31 410 MET B N 1
ATOM 7003 C CA . MET B 1 410 ? -11.82 5.473 -0.723 1 98.31 410 MET B CA 1
ATOM 7004 C C . MET B 1 410 ? -12.93 4.445 -0.519 1 98.31 410 MET B C 1
ATOM 7006 O O . MET B 1 410 ? -13.875 4.387 -1.303 1 98.31 410 MET B O 1
ATOM 7010 N N . TYR B 1 411 ? -12.828 3.686 0.544 1 98.44 411 TYR B N 1
ATOM 7011 C CA . TYR B 1 411 ? -13.883 2.789 1.015 1 98.44 411 TYR B CA 1
ATOM 7012 C C . TYR B 1 411 ? -13.984 2.822 2.535 1 98.44 411 TYR B C 1
ATOM 7014 O O . TYR B 1 411 ? -12.984 2.65 3.236 1 98.44 411 TYR B O 1
ATOM 7022 N N . THR B 1 412 ? -15.141 3.014 3.023 1 98.5 412 THR B N 1
ATOM 7023 C CA . THR B 1 412 ? -15.422 2.975 4.457 1 98.5 412 THR B CA 1
ATOM 7024 C C . THR B 1 412 ? -16.266 1.749 4.809 1 98.5 412 THR B C 1
ATOM 7026 O O . THR B 1 412 ? -17.359 1.56 4.266 1 98.5 412 THR B O 1
ATOM 7029 N N . VAL B 1 413 ? -15.766 0.944 5.699 1 97.5 413 VAL B N 1
ATOM 7030 C CA . VAL B 1 413 ? -16.469 -0.256 6.141 1 97.5 413 VAL B CA 1
ATOM 7031 C C . VAL B 1 413 ? -17.844 0.124 6.703 1 97.5 413 VAL B C 1
ATOM 7033 O O . VAL B 1 413 ? -17.953 1.057 7.504 1 97.5 413 VAL B O 1
ATOM 7036 N N . GLN B 1 414 ? -18.922 -0.658 6.422 1 95.94 414 GLN B N 1
ATOM 7037 C CA . GLN B 1 414 ? -20.297 -0.228 6.645 1 95.94 414 GLN B CA 1
ATOM 7038 C C . GLN B 1 414 ? -20.906 -0.933 7.852 1 95.94 414 GLN B C 1
ATOM 7040 O O . GLN B 1 414 ? -21.969 -0.534 8.344 1 95.94 414 GLN B O 1
ATOM 7045 N N . GLU B 1 415 ? -20.25 -1.913 8.367 1 93.94 415 GLU B N 1
ATOM 7046 C CA . GLU B 1 415 ? -20.922 -2.703 9.398 1 93.94 415 GLU B CA 1
ATOM 7047 C C . GLU B 1 415 ? -19.906 -3.316 10.367 1 93.94 415 GLU B C 1
ATOM 7049 O O . GLU B 1 415 ? -18.703 -3.324 10.094 1 93.94 415 GLU B O 1
ATOM 7054 N N . GLY B 1 416 ? -20.531 -3.738 11.547 1 93.38 416 GLY B N 1
ATOM 7055 C CA . GLY B 1 416 ? -19.734 -4.445 12.539 1 93.38 416 GLY B CA 1
ATOM 7056 C C . GLY B 1 416 ? -18.922 -3.518 13.422 1 93.38 416 GLY B C 1
ATOM 7057 O O . GLY B 1 416 ? -19.094 -2.299 13.375 1 93.38 416 GLY B O 1
ATOM 7058 N N . ARG B 1 417 ? -18.062 -4.164 14.219 1 94.88 417 ARG B N 1
ATOM 7059 C CA . ARG B 1 417 ? -17.234 -3.424 15.164 1 94.88 417 ARG B CA 1
ATOM 7060 C C . ARG B 1 417 ? -16.203 -2.562 14.438 1 94.88 417 ARG B C 1
ATOM 7062 O O . ARG B 1 417 ? -15.648 -1.626 15.016 1 94.88 417 ARG B O 1
ATOM 7069 N N . ALA B 1 418 ? -15.938 -2.93 13.195 1 95.19 418 ALA B N 1
ATOM 7070 C CA . ALA B 1 418 ? -14.953 -2.174 12.43 1 95.19 418 ALA B CA 1
ATOM 7071 C C . ALA B 1 418 ? -15.617 -1.094 11.586 1 95.19 418 ALA B C 1
ATOM 7073 O O . ALA B 1 418 ? -14.984 -0.485 10.719 1 95.19 418 ALA B O 1
ATOM 7074 N N . LYS B 1 419 ? -16.969 -0.91 11.766 1 95.62 419 LYS B N 1
ATOM 7075 C CA . LYS B 1 419 ? -17.656 0.171 11.062 1 95.62 419 LYS B CA 1
ATOM 7076 C C . LYS B 1 419 ? -16.891 1.489 11.211 1 95.62 419 LYS B C 1
ATOM 7078 O O . LYS B 1 419 ? -16.438 1.826 12.305 1 95.62 419 LYS B O 1
ATOM 7083 N N . GLY B 1 420 ? -16.734 2.197 10.055 1 96.5 420 GLY B N 1
ATOM 7084 C CA . GLY B 1 420 ? -16.016 3.463 10.094 1 96.5 420 GLY B CA 1
ATOM 7085 C C . GLY B 1 420 ? -14.555 3.338 9.695 1 96.5 420 GLY B C 1
ATOM 7086 O O . GLY B 1 420 ? -13.883 4.344 9.453 1 96.5 420 GLY B O 1
ATOM 7087 N N . THR B 1 421 ? -14.055 2.068 9.594 1 98.06 421 THR B N 1
ATOM 7088 C CA . THR B 1 421 ? -12.703 1.872 9.086 1 98.06 421 THR B CA 1
ATOM 7089 C C . THR B 1 421 ? -12.578 2.42 7.664 1 98.06 421 THR B C 1
ATOM 7091 O O . THR B 1 421 ? -13.398 2.109 6.797 1 98.06 421 THR B O 1
ATOM 7094 N N . LEU B 1 422 ? -11.578 3.193 7.469 1 98.44 422 LEU B N 1
ATOM 7095 C CA . LEU B 1 422 ? -11.383 3.846 6.18 1 98.44 422 LEU B CA 1
ATOM 7096 C C . LEU B 1 422 ? -10.164 3.27 5.461 1 98.44 422 LEU B C 1
ATOM 7098 O O . LEU B 1 422 ? -9.078 3.207 6.031 1 98.44 422 LEU B O 1
ATOM 7102 N N . PHE B 1 423 ? -10.344 2.773 4.242 1 98.5 423 PHE B N 1
ATOM 7103 C CA . PHE B 1 423 ? -9.281 2.518 3.271 1 98.5 423 PHE B CA 1
ATOM 7104 C C . PHE B 1 423 ? -9.18 3.662 2.273 1 98.5 423 PHE B C 1
ATOM 7106 O O . PHE B 1 423 ? -10.172 4.051 1.654 1 98.5 423 PHE B O 1
ATOM 7113 N N . LYS B 1 424 ? -7.957 4.172 2.086 1 98.25 424 LYS B N 1
ATOM 7114 C CA . LYS B 1 424 ? -7.812 5.32 1.199 1 98.25 424 LYS B CA 1
ATOM 7115 C C . LYS B 1 424 ? -6.539 5.219 0.363 1 98.25 424 LYS B C 1
ATOM 7117 O O . LYS B 1 424 ? -5.449 5.039 0.905 1 98.25 424 LYS B O 1
ATOM 7122 N N . LEU B 1 425 ? -6.672 5.277 -0.929 1 98.31 425 LEU B N 1
ATOM 7123 C CA . LEU B 1 425 ? -5.57 5.434 -1.872 1 98.31 425 LEU B CA 1
ATOM 7124 C C . LEU B 1 425 ? -5.527 6.852 -2.432 1 98.31 425 LEU B C 1
ATOM 7126 O O . LEU B 1 425 ? -6.523 7.34 -2.969 1 98.31 425 LEU B O 1
ATOM 7130 N N . HIS B 1 426 ? -4.426 7.523 -2.236 1 98.25 426 HIS B N 1
ATOM 7131 C CA . HIS B 1 426 ? -4.227 8.891 -2.717 1 98.25 426 HIS B CA 1
ATOM 7132 C C . HIS B 1 426 ? -3.014 8.977 -3.637 1 98.25 426 HIS B C 1
ATOM 7134 O O . HIS B 1 426 ? -1.929 8.5 -3.287 1 98.25 426 HIS B O 1
ATOM 7140 N N . TYR B 1 427 ? -3.215 9.523 -4.82 1 97.81 427 TYR B N 1
ATOM 7141 C CA . TYR B 1 427 ? -2.148 9.703 -5.797 1 97.81 427 TYR B CA 1
ATOM 7142 C C . TYR B 1 427 ? -1.962 11.18 -6.133 1 97.81 427 TYR B C 1
ATOM 7144 O O . TYR B 1 427 ? -2.939 11.906 -6.312 1 97.81 427 TYR B O 1
ATOM 7152 N N . THR B 1 428 ? -0.683 11.594 -6.172 1 98.56 428 THR B N 1
ATOM 7153 C CA . THR B 1 428 ? -0.372 12.961 -6.578 1 98.56 428 THR B CA 1
ATOM 7154 C C . THR B 1 428 ? 0.708 12.977 -7.656 1 98.56 428 THR B C 1
ATOM 7156 O O . THR B 1 428 ? 1.735 12.305 -7.52 1 98.56 428 THR B O 1
ATOM 7159 N N . ARG B 1 429 ? 0.432 13.688 -8.719 1 98.06 429 ARG B N 1
ATOM 7160 C CA . ARG B 1 429 ? 1.45 14.102 -9.68 1 98.06 429 ARG B CA 1
ATOM 7161 C C . ARG B 1 429 ? 1.757 15.586 -9.547 1 98.06 429 ARG B C 1
ATOM 7163 O O . ARG B 1 429 ? 0.946 16.438 -9.93 1 98.06 429 ARG B O 1
ATOM 7170 N N . TYR B 1 430 ? 2.947 15.859 -9.031 1 98.62 430 TYR B N 1
ATOM 7171 C CA . TYR B 1 430 ? 3.371 17.234 -8.789 1 98.62 430 TYR B CA 1
ATOM 7172 C C . TYR B 1 430 ? 4.449 17.656 -9.773 1 98.62 430 TYR B C 1
ATOM 7174 O O . TYR B 1 430 ? 5.367 16.875 -10.07 1 98.62 430 TYR B O 1
ATOM 7182 N N . ASP B 1 431 ? 4.285 18.859 -10.305 1 98.38 431 ASP B N 1
ATOM 7183 C CA . ASP B 1 431 ? 5.234 19.438 -11.25 1 98.38 431 ASP B CA 1
ATOM 7184 C C . ASP B 1 431 ? 5.57 20.891 -10.875 1 98.38 431 ASP B C 1
ATOM 7186 O O . ASP B 1 431 ? 4.672 21.703 -10.664 1 98.38 431 ASP B O 1
ATOM 7190 N N . ASN B 1 432 ? 6.879 21.156 -10.695 1 96.75 432 ASN B N 1
ATOM 7191 C CA . ASN B 1 432 ? 7.219 22.547 -10.367 1 96.75 432 ASN B CA 1
ATOM 7192 C C . ASN B 1 432 ? 7.582 23.344 -11.617 1 96.75 432 ASN B C 1
ATOM 7194 O O . ASN B 1 432 ? 7.918 24.516 -11.531 1 96.75 432 ASN B O 1
ATOM 7198 N N . HIS B 1 433 ? 7.621 22.781 -12.844 1 97.56 433 HIS B N 1
ATOM 7199 C CA . HIS B 1 433 ? 7.742 23.391 -14.164 1 97.56 433 HIS B CA 1
ATOM 7200 C C . HIS B 1 433 ? 9.047 24.172 -14.297 1 97.56 433 HIS B C 1
ATOM 7202 O O . HIS B 1 433 ? 9.078 25.234 -14.914 1 97.56 433 HIS B O 1
ATOM 7208 N N . SER B 1 434 ? 10.062 23.75 -13.602 1 97.06 434 SER B N 1
ATOM 7209 C CA . SER B 1 434 ? 11.383 24.359 -13.711 1 97.06 434 SER B CA 1
ATOM 7210 C C . SER B 1 434 ? 12.484 23.297 -13.695 1 97.06 434 SER B C 1
ATOM 7212 O O . SER B 1 434 ? 12.203 22.109 -13.547 1 97.06 434 SER B O 1
ATOM 7214 N N . ASP B 1 435 ? 13.68 23.781 -13.891 1 95.81 435 ASP B N 1
ATOM 7215 C CA . ASP B 1 435 ? 14.836 22.891 -13.797 1 95.81 435 ASP B CA 1
ATOM 7216 C C . ASP B 1 435 ? 15.703 23.25 -12.594 1 95.81 435 ASP B C 1
ATOM 7218 O O . ASP B 1 435 ? 16.875 22.844 -12.531 1 95.81 435 ASP B O 1
ATOM 7222 N N . ILE B 1 436 ? 15.133 24.078 -11.727 1 96.44 436 ILE B N 1
ATOM 7223 C CA . ILE B 1 436 ? 15.867 24.469 -10.523 1 96.44 436 ILE B CA 1
ATOM 7224 C C . ILE B 1 436 ? 15.906 23.297 -9.555 1 96.44 436 ILE B C 1
ATOM 7226 O O . ILE B 1 436 ? 14.859 22.75 -9.172 1 96.44 436 ILE B O 1
ATOM 7230 N N . PRO B 1 437 ? 17.094 22.906 -9.148 1 96.81 437 PRO B N 1
ATOM 7231 C CA . PRO B 1 437 ? 17.172 21.797 -8.195 1 96.81 437 PRO B CA 1
ATOM 7232 C C . PRO B 1 437 ? 16.359 22.047 -6.926 1 96.81 437 PRO B C 1
ATOM 7234 O O . PRO B 1 437 ? 16.125 23.203 -6.559 1 96.81 437 PRO B O 1
ATOM 7237 N N . SER B 1 438 ? 16 20.969 -6.285 1 96.56 438 SER B N 1
ATOM 7238 C CA . SER B 1 438 ? 15.188 21.047 -5.078 1 96.56 438 SER B CA 1
ATOM 7239 C C . SER B 1 438 ? 15.805 22 -4.055 1 96.56 438 SER B C 1
ATOM 7241 O O . SER B 1 438 ? 16.984 21.875 -3.73 1 96.56 438 SER B O 1
ATOM 7243 N N . TYR B 1 439 ? 15 22.938 -3.592 1 96.5 439 TYR B N 1
ATOM 7244 C CA . TYR B 1 439 ? 15.312 23.844 -2.484 1 96.5 439 TYR B CA 1
ATOM 7245 C C . TYR B 1 439 ? 16.422 24.812 -2.865 1 96.5 439 TYR B C 1
ATOM 7247 O O . TYR B 1 439 ? 17.078 25.391 -1.992 1 96.5 439 TYR B O 1
ATOM 7255 N N . GLU B 1 440 ? 16.703 25 -4.109 1 96.75 440 GLU B N 1
ATOM 7256 C CA . GLU B 1 440 ? 17.766 25.891 -4.57 1 96.75 440 GLU B CA 1
ATOM 7257 C C . GLU B 1 440 ? 17.188 27.094 -5.32 1 96.75 440 GLU B C 1
ATOM 7259 O O . GLU B 1 440 ? 15.961 27.234 -5.414 1 96.75 440 GLU B O 1
ATOM 7264 N N . GLY B 1 441 ? 18 28 -5.605 1 97 441 GLY B N 1
ATOM 7265 C CA . GLY B 1 441 ? 17.625 29.141 -6.422 1 97 441 GLY B CA 1
ATOM 7266 C C . GLY B 1 441 ? 16.812 30.188 -5.664 1 97 441 GLY B C 1
ATOM 7267 O O . GLY B 1 441 ? 16.141 31.016 -6.27 1 97 441 GLY B O 1
ATOM 7268 N N . GLY B 1 442 ? 16.812 30.062 -4.387 1 97.5 442 GLY B N 1
ATOM 7269 C CA . GLY B 1 442 ? 16.047 30.984 -3.562 1 97.5 442 GLY B CA 1
ATOM 7270 C C . GLY B 1 442 ? 14.656 30.469 -3.229 1 97.5 442 GLY B C 1
ATOM 7271 O O . GLY B 1 442 ? 13.859 31.172 -2.604 1 97.5 442 GLY B O 1
ATOM 7272 N N . PHE B 1 443 ? 14.406 29.328 -3.736 1 97.94 443 PHE B N 1
ATOM 7273 C CA . PHE B 1 443 ? 13.141 28.656 -3.438 1 97.94 443 PHE B CA 1
ATOM 7274 C C . PHE B 1 443 ? 13.328 27.594 -2.363 1 97.94 443 PHE B C 1
ATOM 7276 O O . PHE B 1 443 ? 13.266 26.406 -2.652 1 97.94 443 PHE B O 1
ATOM 7283 N N . GLY B 1 444 ? 13.383 28.047 -1.133 1 95.69 444 GLY B N 1
ATOM 7284 C CA . GLY B 1 444 ? 13.812 27.203 -0.019 1 95.69 444 GLY B CA 1
ATOM 7285 C C . GLY B 1 444 ? 12.766 26.188 0.395 1 95.69 444 GLY B C 1
ATOM 7286 O O . GLY B 1 444 ? 13.062 25.25 1.143 1 95.69 444 GLY B O 1
ATOM 7287 N N . ASN B 1 445 ? 11.539 26.266 -0.088 1 97.19 445 ASN B N 1
ATOM 7288 C CA . ASN B 1 445 ? 10.477 25.328 0.281 1 97.19 445 ASN B CA 1
ATOM 7289 C C . ASN B 1 445 ? 9.844 24.688 -0.948 1 97.19 445 ASN B C 1
ATOM 7291 O O . ASN B 1 445 ? 8.672 24.297 -0.923 1 97.19 445 ASN B O 1
ATOM 7295 N N . ILE B 1 446 ? 10.555 24.672 -2.055 1 97.62 446 ILE B N 1
ATOM 7296 C CA . ILE B 1 446 ? 10.039 24.047 -3.271 1 97.62 446 ILE B CA 1
ATOM 7297 C C . ILE B 1 446 ? 10.984 22.938 -3.73 1 97.62 446 ILE B C 1
ATOM 7299 O O . ILE B 1 446 ? 12.203 23.109 -3.697 1 97.62 446 ILE B O 1
ATOM 7303 N N . PHE B 1 447 ? 10.477 21.844 -4.117 1 97.69 447 PHE B N 1
ATOM 7304 C CA . PHE B 1 447 ? 11.242 20.703 -4.602 1 97.69 447 PHE B CA 1
ATOM 7305 C C . PHE B 1 447 ? 10.797 20.312 -6.008 1 97.69 447 PHE B C 1
ATOM 7307 O O . PHE B 1 447 ? 9.836 20.875 -6.539 1 97.69 447 PHE B O 1
ATOM 7314 N N . GLN B 1 448 ? 11.508 19.375 -6.566 1 97.88 448 GLN B N 1
ATOM 7315 C CA . GLN B 1 448 ? 11.273 18.984 -7.949 1 97.88 448 GLN B CA 1
ATOM 7316 C C . GLN B 1 448 ? 10.086 18.031 -8.055 1 97.88 448 GLN B C 1
ATOM 7318 O O . GLN B 1 448 ? 9.5 17.641 -7.043 1 97.88 448 GLN B O 1
ATOM 7323 N N . ASP B 1 449 ? 9.719 17.703 -9.336 1 98 449 ASP B N 1
ATOM 7324 C CA . ASP B 1 449 ? 8.539 16.906 -9.672 1 98 449 ASP B CA 1
ATOM 7325 C C . ASP B 1 449 ? 8.484 15.625 -8.852 1 98 449 ASP B C 1
ATOM 7327 O O . ASP B 1 449 ? 9.516 14.977 -8.625 1 98 449 ASP B O 1
ATOM 7331 N N . GLU B 1 450 ? 7.246 15.336 -8.445 1 97.06 450 GLU B N 1
ATOM 7332 C CA . GLU B 1 450 ? 7.082 14.125 -7.652 1 97.06 450 GLU B CA 1
ATOM 7333 C C . GLU B 1 450 ? 5.898 13.297 -8.141 1 97.06 450 GLU B C 1
ATOM 7335 O O . GLU B 1 450 ? 4.902 13.852 -8.617 1 97.06 450 GLU B O 1
ATOM 7340 N N . LYS B 1 451 ? 6.094 12.008 -8.117 1 95.75 451 LYS B N 1
ATOM 7341 C CA . LYS B 1 451 ? 5.012 11.023 -8.086 1 95.75 451 LYS B CA 1
ATOM 7342 C C . LYS B 1 451 ? 4.848 10.43 -6.691 1 95.75 451 LYS B C 1
ATOM 7344 O O . LYS B 1 451 ? 5.785 9.844 -6.145 1 95.75 451 LYS B O 1
ATOM 7349 N N . ASP B 1 452 ? 3.668 10.633 -6.164 1 97 452 ASP B N 1
ATOM 7350 C CA . ASP B 1 452 ? 3.455 10.258 -4.77 1 97 452 ASP B CA 1
ATOM 7351 C C . ASP B 1 452 ? 2.189 9.414 -4.613 1 97 452 ASP B C 1
ATOM 7353 O O . ASP B 1 452 ? 1.093 9.867 -4.949 1 97 452 ASP B O 1
ATOM 7357 N N . VAL B 1 453 ? 2.389 8.188 -4.148 1 96.75 453 VAL B N 1
ATOM 7358 C CA . VAL B 1 453 ? 1.271 7.285 -3.879 1 96.75 453 VAL B CA 1
ATOM 7359 C C . VAL B 1 453 ? 1.224 6.949 -2.391 1 96.75 453 VAL B C 1
ATOM 7361 O O . VAL B 1 453 ? 2.227 6.527 -1.812 1 96.75 453 VAL B O 1
ATOM 7364 N N . LYS B 1 454 ? 0.026 7.109 -1.8 1 96.12 454 LYS B N 1
ATOM 7365 C CA . LYS B 1 454 ? -0.189 6.793 -0.39 1 96.12 454 LYS B CA 1
ATOM 7366 C C . LYS B 1 454 ? -1.407 5.895 -0.207 1 96.12 454 LYS B C 1
ATOM 7368 O O . LYS B 1 454 ? -2.498 6.211 -0.688 1 96.12 454 LYS B O 1
ATOM 7373 N N . PHE B 1 455 ? -1.143 4.898 0.442 1 97.44 455 PHE B N 1
ATOM 7374 C CA . PHE B 1 455 ? -2.256 4.074 0.898 1 97.44 455 PHE B CA 1
ATOM 7375 C C . PHE B 1 455 ? -2.373 4.113 2.416 1 97.44 455 PHE B C 1
ATOM 7377 O O . PHE B 1 455 ? -1.4 3.846 3.127 1 97.44 455 PHE B O 1
ATOM 7384 N N . ASN B 1 456 ? -3.611 4.359 2.871 1 97.81 456 ASN B N 1
ATOM 7385 C CA . ASN B 1 456 ? -3.848 4.492 4.305 1 97.81 456 ASN B CA 1
ATOM 7386 C C . ASN B 1 456 ? -5.02 3.627 4.762 1 97.81 456 ASN B C 1
ATOM 7388 O O . ASN B 1 456 ? -6.012 3.488 4.039 1 97.81 456 ASN B O 1
ATOM 7392 N N . VAL B 1 457 ? -4.855 3.104 5.941 1 98.12 457 VAL B N 1
ATOM 7393 C CA . VAL B 1 457 ? -5.965 2.508 6.68 1 98.12 457 VAL B CA 1
ATOM 7394 C C . VAL B 1 457 ? -6.121 3.207 8.031 1 98.12 457 VAL B C 1
ATOM 7396 O O . VAL B 1 457 ? -5.145 3.4 8.75 1 98.12 457 VAL B O 1
ATOM 7399 N N . ILE B 1 458 ? -7.297 3.6 8.352 1 98.19 458 ILE B N 1
ATOM 7400 C CA . ILE B 1 458 ? -7.629 4.207 9.633 1 98.19 458 ILE B CA 1
ATOM 7401 C C . ILE B 1 458 ? -8.781 3.451 10.281 1 98.19 458 ILE B C 1
ATOM 7403 O O . ILE B 1 458 ? -9.898 3.441 9.758 1 98.19 458 ILE B O 1
ATOM 7407 N N . MET B 1 459 ? -8.539 2.824 11.398 1 97.75 459 MET B N 1
ATOM 7408 C CA . MET B 1 459 ? -9.539 2.021 12.102 1 97.75 459 MET B CA 1
ATOM 7409 C C . MET B 1 459 ? -9.727 2.514 13.531 1 97.75 459 MET B C 1
ATOM 7411 O O . MET B 1 459 ? -9.086 2.004 14.453 1 97.75 459 MET B O 1
ATOM 7415 N N . PRO B 1 460 ? -10.695 3.32 13.734 1 95.94 460 PRO B N 1
ATOM 7416 C CA . PRO B 1 460 ? -10.961 3.773 15.102 1 95.94 460 PRO B CA 1
ATOM 7417 C C . PRO B 1 460 ? -11.719 2.738 15.93 1 95.94 460 PRO B C 1
ATOM 7419 O O . PRO B 1 460 ? -12.453 1.919 15.375 1 95.94 460 PRO B O 1
ATOM 7422 N N . PHE B 1 461 ? -11.508 2.746 17.203 1 94.38 461 PHE B N 1
ATOM 7423 C CA . PHE B 1 461 ? -12.305 1.893 18.078 1 94.38 461 PHE B CA 1
ATOM 7424 C C . PHE B 1 461 ? -12.523 2.557 19.438 1 94.38 461 PHE B C 1
ATOM 7426 O O . PHE B 1 461 ? -11.82 3.508 19.781 1 94.38 461 PHE B O 1
ATOM 7433 N N . THR B 1 462 ? -13.539 2.113 20.047 1 93.62 462 THR B N 1
ATOM 7434 C CA . THR B 1 462 ? -13.859 2.523 21.406 1 93.62 462 THR B CA 1
ATOM 7435 C C . THR B 1 462 ? -13.883 1.317 22.344 1 93.62 462 THR B C 1
ATOM 7437 O O . THR B 1 462 ? -14.516 0.303 22.047 1 93.62 462 THR B O 1
ATOM 7440 N N . ILE B 1 463 ? -13.219 1.4 23.391 1 91.94 463 ILE B N 1
ATOM 7441 C CA . ILE B 1 463 ? -13.203 0.314 24.375 1 91.94 463 ILE B CA 1
ATOM 7442 C C . ILE B 1 463 ? -14.312 0.523 25.391 1 91.94 463 ILE B C 1
ATOM 7444 O O . ILE B 1 463 ? -15.109 -0.383 25.641 1 91.94 463 ILE B O 1
ATOM 7448 N N . PHE B 1 464 ? -14.398 1.768 25.953 1 91.94 464 PHE B N 1
ATOM 7449 C CA . PHE B 1 464 ? -15.531 2.109 26.812 1 91.94 464 PHE B CA 1
ATOM 7450 C C . PHE B 1 464 ? -15.703 3.621 26.906 1 91.94 464 PHE B C 1
ATOM 7452 O O . PHE B 1 464 ? -14.781 4.375 26.609 1 91.94 464 PHE B O 1
#

Solvent-accessible surface area (backbone atoms only — not comparable to full-atom values): 44654 Å² total; per-residue (Å²): 137,78,80,74,76,76,76,72,69,75,63,51,66,66,39,53,61,51,47,61,59,64,66,52,77,80,80,52,80,58,48,60,40,22,60,72,57,31,37,37,34,34,35,42,36,38,42,38,36,47,28,29,32,39,30,47,47,85,90,44,95,53,52,76,34,71,36,68,30,35,37,36,30,37,39,36,38,38,43,41,36,35,44,18,33,39,82,66,30,39,30,44,34,42,24,36,36,36,25,44,62,69,41,72,38,59,74,53,36,55,76,52,69,38,25,30,69,27,48,26,76,91,58,55,73,61,83,28,66,33,58,49,64,35,77,38,28,47,25,46,32,39,42,58,92,52,32,38,36,38,37,33,31,37,67,74,81,67,46,36,41,58,29,60,44,72,57,95,49,52,13,24,31,37,35,38,37,38,35,38,52,48,76,53,69,82,71,13,36,41,35,37,17,40,37,43,32,43,34,28,23,38,54,24,33,66,36,72,36,70,36,35,42,56,72,69,67,51,76,29,72,34,40,37,21,35,13,32,37,39,35,44,78,73,50,40,36,43,36,37,26,39,30,37,22,53,91,39,25,41,36,40,39,40,38,44,33,40,55,42,79,50,91,96,32,55,35,40,35,35,43,38,40,39,36,36,32,50,69,47,77,88,71,48,72,58,20,34,41,61,54,76,22,32,40,37,37,40,43,38,36,39,58,56,95,51,34,42,37,37,41,36,36,39,41,25,41,12,50,20,64,49,9,42,59,66,62,34,67,34,74,41,86,68,48,55,35,29,53,68,95,76,84,79,85,45,87,63,79,78,35,30,12,53,14,35,37,38,37,44,34,41,36,39,51,34,48,89,72,41,28,72,49,31,33,38,32,40,32,40,35,48,31,39,54,24,30,36,17,62,49,77,90,28,64,80,82,48,68,40,36,39,36,20,42,35,40,37,44,36,38,33,43,86,57,60,67,50,38,65,21,34,42,37,41,39,38,30,47,29,39,35,83,68,73,62,35,61,44,38,72,36,30,63,82,45,56,46,31,30,40,37,41,36,39,37,36,44,35,58,47,72,78,80,135,77,80,75,75,75,76,71,69,75,62,51,65,68,41,55,62,52,47,61,60,65,66,53,76,77,80,51,81,57,48,60,43,22,61,72,58,31,36,36,33,35,36,43,34,39,42,38,37,47,27,30,32,39,31,46,45,84,90,45,94,52,51,77,36,69,36,69,33,36,34,36,31,36,40,36,38,39,46,41,38,34,45,17,33,38,81,67,29,39,31,43,35,42,26,38,36,35,24,44,63,69,43,73,38,59,72,52,37,56,77,52,67,40,25,31,69,27,47,25,76,90,57,55,74,61,84,28,65,33,58,50,67,37,76,39,29,48,25,46,34,38,41,58,91,52,33,37,37,39,37,32,31,36,68,73,79,67,44,36,42,58,29,58,45,74,57,95,48,52,14,25,31,37,34,39,36,38,35,38,52,49,76,51,69,82,73,14,35,41,35,34,18,39,37,41,33,44,34,28,23,37,54,24,33,65,35,73,37,70,35,36,40,56,72,69,68,49,75,31,74,33,40,37,21,35,13,32,36,40,35,44,76,74,50,39,36,43,35,39,27,40,30,36,23,54,90,40,23,41,36,40,39,39,36,45,33,41,54,42,80,50,92,97,33,54,36,39,35,35,43,38,40,40,37,35,32,50,70,47,76,87,72,47,72,58,17,36,38,61,55,76,21,32,40,37,37,39,44,38,36,39,58,56,95,51,35,42,38,39,41,35,36,39,42,24,40,11,50,20,64,49,8,43,58,68,63,32,67,33,73,41,87,69,49,55,35,29,54,69,95,76,82,79,83,44,88,64,80,78,34,30,13,54,14,36,36,39,37,43,34,39,36,39,50,33,48,89,71,40,28,71,49,30,34,41,32,42,33,40,35,48,31,38,55,24,30,36,17,62,49,77,91,31,64,78,82,48,68,39,37,38,39,20,42,34,40,38,43,36,40,33,43,86,56,59,68,49,36,65,21,34,40,38,41,41,38,31,46,28,38,35,83,69,73,63,34,61,45,39,72,36,31,65,82,43,58,46,33,30,38,36,39,37,38,37,36,43,36,56,47,71,81,81

Nearest PDB structures (foldseek):
  7vu3-assembly1_A  TM=9.925E-01  e=5.549E-70  Serratia marcescens
  7vu0-assembly1_A  TM=9.773E-01  e=1.263E-64  Escherichia coli K-12
  4fsp-assembly1_A  TM=8.361E-01  e=2.493E-21  Pseudomonas aeruginosa PAO1
  2y0k-assembly1_A  TM=8.458E-01  e=7.577E-21  Pseudomonas aeruginosa PAO1
  5dl8-assembly2_A  TM=8.015E-01  e=2.630E-19  Acinetobacter baumannii AB307-0294

pLDDT: mean 92.2, std 15.99, range [20.31, 98.94]